Protein 6ZRW (pdb70)

Nearest PDB structures (foldseek):
  6zrw-assembly1_A  TM=1.007E+00  e=7.694E-25  Coprinopsis cinerea
  3mh8-assembly2_B  TM=2.589E-01  e=1.439E+00  Mycobacterium tuberculosis H37Rv
  3hwu-assembly1_A  TM=1.894E-01  e=1.290E+00  Cupriavidus pinatubonensis JMP134
  1r0u-assembly1_A  TM=1.567E-01  e=7.477E-01  Bacillus subtilis
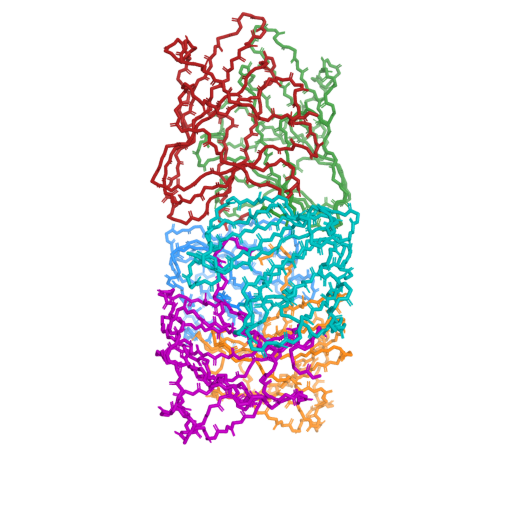  6zrw-assembly1_A  TM=1.007E+00  e=2.697E-24  Coprinopsis cinerea

Solvent-accessible surface area: 28634 Å² total; per-residue (Å²): 42,2,1,60,37,52,28,13,2,0,0,2,0,47,8,76,15,102,0,9,1,0,0,37,30,22,88,126,141,33,144,21,10,22,0,12,2,38,13,158,68,122,25,40,2,83,0,2,1,1,2,0,16,41,7,55,66,0,0,0,1,1,94,24,192,20,86,4,2,36,1,46,0,70,18,0,55,12,33,92,3,13,113,50,39,63,49,0,6,0,0,55,89,48,33,80,80,20,70,101,43,85,0,61,102,30,37,110,45,17,35,86,109,68,114,20,1,0,2,6,17,26,27,102,15,34,42,1,1,60,46,51,28,13,2,0,0,1,0,47,8,80,15,107,0,9,1,0,0,40,27,22,89,133,153,31,154,20,11,23,0,15,2,45,13,160,67,125,25,41,2,79,0,3,2,1,4,0,17,36,8,36,65,0,0,0,3,1,91,24,114,20,80,4,2,36,1,45,1,71,17,0,54,10,30,92,6,8,111,48,40,67,49,0,6,0,1,58,88,46,34,81,80,17,72,99,40,90,0,66,102,33,35,111,43,14,40,88,110,68,113,20,1,0,2,6,17,23,23,99,16,35,42,2,1,61,37,51,29,13,2,0,0,2,0,46,8,78,17,89,0,8,0,0,0,40,27,21,92,132,142,20,147,21,6,25,0,17,2,51,13,159,68,124,25,39,2,84,0,2,2,1,3,0,17,34,9,43,63,0,0,1,6,1,77,26,188,17,85,3,2,38,1,46,1,68,17,0,53,12,30,93,4,13,115,49,39,63,50,1,6,0,0,56,88,46,34,75,83,24,69,102,42,85,0,66,100,28,36,108,46,15,39,87,110,59,91,29,1,0,2,6,18,22,25,100,16,35,52,2,1,70,38,51,30,12,2,0,0,0,0,45,8,70,15,98,0,10,1,0,0,43,26,28,95,111,157,28,56,26,10,22,0,15,2,49,15,160,70,119,30,42,3,74,0,2,2,1,4,0,16,34,8,32,66,0,0,0,4,1,81,31,197,20,77,3,2,35,1,47,0,68,16,0,52,8,30,92,5,14,103,52,36,60,49,0,6,0,0,56,98,50,33,82,80,16,71,103,40,88,0,67,108,29,32,118,70,14,57,84,110,69,111,22,1,0,1,6,17,18,23,100,15,34,43,1,1,55,43,51,28,12,2,1,0,0,0,48,9,70,18,93,0,9,1,0,0,44,27,24,92,91,152,31,148,23,10,25,0,16,2,41,11,140,70,121,27,38,2,72,0,2,1,1,3,0,18,36,8,38,64,0,0,0,3,1,76,25,194,22,86,4,2,35,1,46,1,70,19,0,49,8,31,93,4,12,117,46,40,63,46,0,5,0,0,57,88,46,36,80,78,17,69,103,38,88,2,65,107,30,35,110,49,17,36,88,104,67,118,21,1,0,2,6,18,21,24,100,15,32,42,3,1,60,47,52,28,13,2,0,0,2,0,46,9,69,14,91,1,7,0,0,0,37,28,22,92,130,142,21,148,19,6,25,0,15,2,37,11,139,68,125,24,39,3,82,0,2,2,2,4,0,16,35,8,42,64,0,0,0,3,1,76,27,195,18,85,4,2,35,0,47,1,73,20,0,49,11,31,92,4,14,116,47,37,59,48,0,6,0,0,56,91,47,34,80,79,21,69,105,46,85,1,70,101,28,40,112,39,17,52,87,116,66,110,25,1,0,2,6,19,25,25,102,17,40

B-factor: mean 20.68, std 13.52, range [9.32, 287.12]

Secondary structure (DSSP, 8-state):
-TTSTT--EEEEEESSEEEEEEEE--GGGPPPEEEEEEE--SSEEEEEE---TT--EEEEEEEESS-EEEEETT-S-BEEPPSSGGGEEEEETT-SS-EEE--TTTGGGSEE-TT-SSEEEPPTT-/-TTSTT--EEEEEESSEEEEEEEEEEGGGPPPEEEEEEE--SSEEEEEE---TTEEEEEEEEESSS-EEEEETT-S-BEEPPSSGGGEEEEETT-SS-EEE--TTTGGGSEE-TT-SSEEEPPTT-/-TTSTT--EEEEEESSEEEEEEEEEEGGGPPPEEEEEEE--SSEEEEEE---TTEEEEEEEEESSS-EEEEETT-S-BEEPPSSGGGEEEEETT-SS-EEE--TTTGGGSEE-TTSSSEEEPPTT-/-TTSTTS-EEEEEESSEEEEEEEEEESTTPPPEEEEEEE--SSEEEEEE---TTEEEEEEEEEESS-EEEEETT-S-BEEPP-SGGGEEEEETT-SS-EEE--TTTGGGSEE-TT-SSEEEPPTT-/-TTSTT--EEEEEESSEEEEEEEEEESTTPPPEEEEEEE--SSEEEEEE---TTEEEEEEEEEESS-EEEEETT-S-BEEPPSSGGGEEEEETT-SS-EEE--TTTSTTSEE-TT-SSEEEPPTT-/-TTSTT--EEEEEESSEEEEEEEEEEGGGPPPEEEEEEE--SSEEEEEE---TTEEEEEEEEESSS-EEEEETT-S-BEEPPSSGGGEEEEETT-SS-EEE--TTTGGGPEE-TT-SSEEEPPTT-

Radius of gyration: 28.6 Å; Cα contacts (8 Å, |Δi|>4): 2225; chains: 6; bounding box: 48×79×84 Å

Foldseek 3Di:
DAQPVQFFKKKKKAAWWWKKKWFAQAAPPDAIAIAIEIDHDRGMWMKTFHHDPRTFKMWIAIADPIWMWMDTHPDDDTHGAHHDLCFTFMDGHPDSDTGTHNCVVRVVRHHYDYPHDGMDIDDPPD/DAQPPQFWKKKKKAAWWWKKKWFAQFPPPDFIAIAIEIDHDHGMWMKTFHHDPRTFKMWIAIADPIWMWMDTGPDDDTHGAHHDLCQIFMDGHPDSDTGTHRCVVRPVRHHYDYNDDGMDIDDPPD/DAQPVQFFKKKKKAAWWWKKKWFAQFPPCDAIAIAIETDHDRGMWMKTFHHDPRTFKMWMAIADPIWMWMDTGPDDDTHGAHHDLCFTFMDGPPDSDTGTHNCVVRVVRHDYDYPHDGMDIDDPPD/DEQPVQFFKKKKKAAWWWKKKWFAQADPPDFIEIAIETDHDHGIWMKTFHHDPRTFKMWIAIDDPIWMWMDTGPDDDTHGAHHDLCQTQMDGHPDSDTGGHRPVVRPPRHHYDYVHDGMDIDDPPD/DAQPVQFFKKKKKAAWWWKKKWFAQFPPPDAIAIAIEIDHDHGMWMKTFHHDPRTFKMWIAIADPTWMWMDTGPDDDTHGAHHDQQQIQMDGHPDSDTGGHRCVVRPVRHHYDYVHDGMGIDDPPD/DAQPPQFFKKKKKAAWWWKKKWFAQAPPPDFIAIAIEIDHDRGMWMKTFHHDPRTFKMWIAIADPIWMWMDTGPDPDTHGAHHDLQFIFMDGPPDSDTGTHNCVVRVVRHDYDYPDDGMGIDDPPD

Structure (mmCIF, N/CA/C/O backbone):
data_6ZRW
#
_entry.id   6ZRW
#
_cell.length_a   44.497
_cell.length_b   73.626
_cell.length_c   111.956
_cell.angle_alpha   90.000
_cell.angle_beta   101.030
_cell.angle_gamma   90.000
#
_symmetry.space_group_name_H-M   'P 1 21 1'
#
loop_
_entity.id
_entity.type
_entity.pdbx_description
1 polymer 'Mucin-binding lectin 1'
2 non-polymer GLYCEROL
3 non-polymer TRICHLOROPLATINATE
4 non-polymer 'POTASSIUM ION'
5 non-polymer 'ACETATE ION'
6 non-polymer TETRACHLOROPLATINATE(II)
7 water water
#
loop_
_atom_site.group_PDB
_atom_site.id
_atom_site.type_symbol
_atom_site.label_atom_id
_atom_site.label_alt_id
_atom_site.label_comp_id
_atom_site.label_asym_id
_atom_site.label_entity_id
_atom_site.label_seq_id
_atom_site.pdbx_PDB_ins_code
_atom_site.Cartn_x
_atom_site.Cartn_y
_atom_site.Cartn_z
_atom_site.occupancy
_atom_site.B_iso_or_equiv
_atom_site.auth_seq_id
_atom_site.auth_comp_id
_atom_site.auth_asym_id
_atom_site.auth_atom_id
_atom_site.pdbx_PDB_model_num
ATOM 1 N N . ALA A 1 1 ? 46.468 76.836 5.583 1.00 22.36 2 ALA A N 1
ATOM 2 C CA . ALA A 1 1 ? 45.487 76.422 4.588 1.00 20.77 2 ALA A CA 1
ATOM 3 C C . ALA A 1 1 ? 44.159 76.076 5.266 1.00 20.15 2 ALA A C 1
ATOM 4 O O . ALA A 1 1 ? 44.128 75.332 6.251 1.00 21.70 2 ALA A O 1
ATOM 6 N N . ILE A 1 2 ? 43.061 76.609 4.719 1.00 19.48 3 ILE A N 1
ATOM 7 C CA . ILE A 1 2 ? 41.742 76.321 5.271 1.00 19.21 3 ILE A CA 1
ATOM 8 C C . ILE A 1 2 ? 41.459 74.831 5.163 1.00 18.55 3 ILE A C 1
ATOM 9 O O . ILE A 1 2 ? 41.872 74.164 4.203 1.00 19.27 3 ILE A O 1
ATOM 14 N N . PHE A 1 3 ? 40.751 74.313 6.172 1.00 18.00 4 PHE A N 1
ATOM 15 C CA . PHE A 1 3 ? 40.342 72.923 6.342 1.00 18.58 4 PHE A CA 1
ATOM 16 C C . PHE A 1 3 ? 41.384 72.085 7.083 1.00 19.21 4 PHE A C 1
ATOM 17 O O . PHE A 1 3 ? 41.076 70.987 7.554 1.00 21.00 4 PHE A O 1
ATOM 25 N N . HIS A 1 4 ? 42.611 72.581 7.197 1.00 19.39 5 HIS A N 1
ATOM 26 C CA . HIS A 1 4 ? 43.608 71.922 8.022 1.00 19.69 5 HIS A CA 1
ATOM 27 C C . HIS A 1 4 ? 43.330 72.216 9.496 1.00 19.17 5 HIS A C 1
ATOM 28 O O . HIS A 1 4 ? 42.670 73.200 9.846 1.00 20.01 5 HIS A O 1
ATOM 35 N N . THR A 1 5 ? 43.837 71.351 10.372 1.00 19.09 6 THR A N 1
ATOM 36 C CA . THR A 1 5 ? 43.723 71.625 11.800 1.00 19.11 6 THR A CA 1
ATOM 37 C C . THR A 1 5 ? 44.292 73.008 12.089 1.00 20.54 6 THR A C 1
ATOM 38 O O . THR A 1 5 ? 45.370 73.367 11.603 1.00 21.06 6 THR A O 1
ATOM 42 N N . GLY A 1 6 ? 43.533 73.793 12.856 1.00 19.24 7 GLY A N 1
ATOM 43 C CA . GLY A 1 6 ? 43.856 75.165 13.169 1.00 19.96 7 GLY A CA 1
ATOM 44 C C . GLY A 1 6 ? 43.184 76.181 12.271 1.00 20.09 7 GLY A C 1
ATOM 45 O O . GLY A 1 6 ? 43.110 77.362 12.634 1.00 20.70 7 GLY A O 1
ATOM 46 N N . SER A 1 7 ? 42.689 75.748 11.116 1.00 19.47 8 SER A N 1
ATOM 47 C CA . SER A 1 7 ? 42.058 76.607 10.122 1.00 18.96 8 SER A CA 1
ATOM 48 C C . SER A 1 7 ? 40.752 75.993 9.644 1.00 17.82 8 SER A C 1
ATOM 49 O O . SER A 1 7 ? 40.449 75.974 8.448 1.00 18.25 8 SER A O 1
ATOM 52 N N . GLU A 1 8 ? 39.961 75.491 10.590 1.00 17.88 9 GLU A N 1
ATOM 53 C CA . GLU A 1 8 ? 38.666 74.899 10.292 1.00 17.18 9 GLU A CA 1
ATOM 54 C C . GLU A 1 8 ? 37.666 75.977 9.879 1.00 17.55 9 GLU A C 1
ATOM 55 O O . GLU A 1 8 ? 37.783 77.146 10.255 1.00 18.02 9 GLU A O 1
ATOM 61 N N . LEU A 1 9 ? 36.684 75.581 9.076 1.00 16.55 10 LEU A N 1
ATOM 62 C CA . LEU A 1 9 ? 35.723 76.520 8.513 1.00 16.02 10 LEU A CA 1
ATOM 63 C C . LEU A 1 9 ? 34.419 76.492 9.303 1.00 15.45 10 LEU A C 1
ATOM 64 O O . LEU A 1 9 ? 33.721 75.470 9.330 1.00 16.07 10 LEU A O 1
ATOM 69 N N . PHE A 1 10 ? 34.082 77.624 9.921 1.00 15.12 11 PHE A N 1
ATOM 70 C CA . PHE A 1 10 ? 32.849 77.777 10.681 1.00 15.50 11 PHE A CA 1
ATOM 71 C C . PHE A 1 10 ? 32.000 78.893 10.093 1.00 15.64 11 PHE A C 1
ATOM 72 O O . PHE A 1 10 ? 32.515 79.865 9.536 1.00 15.55 11 PHE A O 1
ATOM 80 N N . ILE A 1 11 ? 30.686 78.729 10.207 1.00 14.71 12 ILE A N 1
ATOM 81 C CA . ILE A 1 11 ? 29.726 79.715 9.737 1.00 15.04 12 ILE A CA 1
ATOM 82 C C . ILE A 1 11 ? 28.843 80.092 10.914 1.00 13.49 12 ILE A C 1
ATOM 83 O O . ILE A 1 11 ? 28.528 79.257 11.767 1.00 14.20 12 ILE A O 1
ATOM 88 N N . ILE A 1 12 ? 28.402 81.343 10.925 1.00 14.72 13 ILE A N 1
ATOM 89 C CA . ILE A 1 12 ? 27.399 81.821 11.865 1.00 14.77 13 ILE A CA 1
ATOM 90 C C . ILE A 1 12 ? 26.320 82.523 11.054 1.00 14.48 13 ILE A C 1
ATOM 91 O O . ILE A 1 12 ? 26.632 83.349 10.190 1.00 15.32 13 ILE A O 1
ATOM 96 N N . THR A 1 13 ? 25.060 82.201 11.327 1.00 14.29 14 THR A N 1
ATOM 97 C CA . THR A 1 13 ? 23.943 82.780 10.598 1.00 14.40 14 THR A CA 1
ATOM 98 C C . THR A 1 13 ? 22.911 83.274 11.597 1.00 14.50 14 THR A C 1
ATOM 99 O O . THR A 1 13 ? 22.901 82.866 12.761 1.00 15.53 14 THR A O 1
ATOM 103 N N . ARG A 1 14 ? 22.030 84.147 11.130 1.00 15.82 15 ARG A N 1
ATOM 104 C CA . ARG A 1 14 ? 20.894 84.575 11.929 1.00 15.43 15 ARG A CA 1
ATOM 105 C C . ARG A 1 14 ? 19.604 84.302 11.170 1.00 15.92 15 ARG A C 1
ATOM 106 O O . ARG A 1 14 ? 19.470 84.682 10.000 1.00 16.53 15 ARG A O 1
ATOM 114 N N . GLY A 1 15 ? 18.653 83.668 11.853 1.00 15.89 16 GLY A N 1
ATOM 115 C CA . GLY A 1 15 ? 17.351 83.391 11.301 1.00 15.80 16 GLY A CA 1
ATOM 116 C C . GLY A 1 15 ? 17.319 82.156 10.426 1.00 15.94 16 GLY A C 1
ATOM 117 O O . GLY A 1 15 ? 18.346 81.520 10.163 1.00 15.94 16 GLY A O 1
ATOM 118 N N . PRO A 1 16 ? 16.132 81.807 9.938 1.00 16.22 17 PRO A N 1
ATOM 119 C CA . PRO A 1 16 ? 15.992 80.601 9.117 1.00 16.43 17 PRO A CA 1
ATOM 120 C C . PRO A 1 16 ? 16.564 80.814 7.724 1.00 16.12 17 PRO A C 1
ATOM 121 O O . PRO A 1 16 ? 16.675 81.932 7.223 1.00 16.95 17 PRO A O 1
ATOM 125 N N . GLY A 1 17 ? 16.950 79.712 7.105 1.00 15.27 18 GLY A N 1
ATOM 126 C CA . GLY A 1 17 ? 17.502 79.786 5.771 1.00 16.86 18 GLY A CA 1
ATOM 127 C C . GLY A 1 17 ? 18.204 78.493 5.424 1.00 17.27 18 GLY A C 1
ATOM 128 O O . GLY A 1 17 ? 18.122 77.504 6.150 1.00 19.54 18 GLY A O 1
ATOM 129 N N . LYS A 1 18 ? 18.901 78.534 4.292 1.00 16.41 19 LYS A N 1
ATOM 130 C CA . LYS A 1 18 ? 19.611 77.381 3.764 1.00 17.11 19 LYS A CA 1
ATOM 131 C C . LYS A 1 18 ? 21.054 77.766 3.491 1.00 15.70 19 LYS A C 1
ATOM 132 O O . LYS A 1 18 ? 21.323 78.767 2.820 1.00 16.30 19 LYS A O 1
ATOM 138 N N . LEU A 1 19 ? 21.973 76.973 4.015 1.00 14.62 20 LEU A N 1
ATOM 139 C CA . LEU A 1 19 ? 23.378 77.058 3.662 1.00 13.97 20 LEU A CA 1
ATOM 140 C C . LEU A 1 19 ? 23.641 75.982 2.617 1.00 13.77 20 LEU A C 1
ATOM 141 O O . LEU A 1 19 ? 23.410 74.796 2.871 1.00 15.21 20 LEU A O 1
ATOM 146 N N . THR A 1 20 ? 24.097 76.382 1.440 1.00 14.40 21 THR A N 1
ATOM 147 C CA . THR A 1 20 ? 24.300 75.432 0.357 1.00 14.73 21 THR A CA 1
ATOM 148 C C . THR A 1 20 ? 25.783 75.318 0.045 1.00 14.47 21 THR A C 1
ATOM 149 O O . THR A 1 20 ? 26.465 76.332 -0.140 1.00 14.99 21 THR A O 1
ATOM 153 N N . LEU A 1 21 ? 26.266 74.081 -0.023 1.00 13.60 22 LEU A N 1
ATOM 154 C CA . LEU A 1 21 ? 27.657 73.780 -0.321 1.00 14.32 22 LEU A CA 1
ATOM 155 C C . LEU A 1 21 ? 27.753 73.104 -1.681 1.00 14.59 22 LEU A C 1
ATOM 156 O O . LEU A 1 21 ? 27.062 72.113 -1.946 1.00 14.26 22 LEU A O 1
ATOM 161 N N . LEU A 1 22 ? 28.609 73.651 -2.534 1.00 14.84 23 LEU A N 1
ATOM 162 C CA . LEU A 1 22 ? 28.936 73.083 -3.834 1.00 15.18 23 LEU A CA 1
ATOM 163 C C . LEU A 1 22 ? 30.352 72.532 -3.743 1.00 14.81 23 LEU A C 1
ATOM 164 O O . LEU A 1 22 ? 31.295 73.282 -3.473 1.00 14.99 23 LEU A O 1
ATOM 169 N N . THR A 1 23 ? 30.491 71.221 -3.929 1.00 15.55 24 THR A N 1
ATOM 170 C CA . THR A 1 23 ? 31.769 70.518 -3.866 1.00 15.65 24 THR A CA 1
ATOM 171 C C . THR A 1 23 ? 32.162 70.172 -5.295 1.00 15.03 24 THR A C 1
ATOM 172 O O . THR A 1 23 ? 31.413 69.481 -5.991 1.00 15.36 24 THR A O 1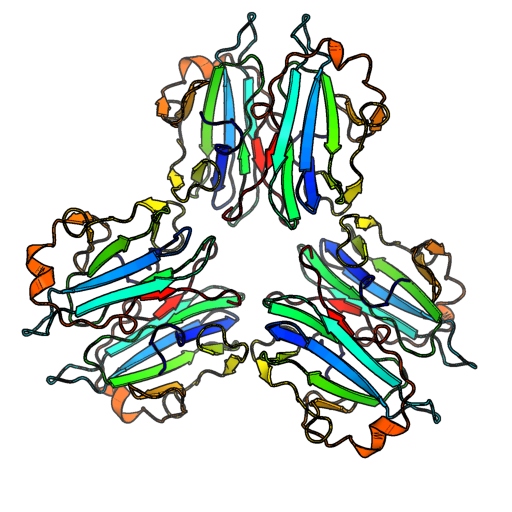
ATOM 176 N N . TRP A 1 24 ? 33.302 70.681 -5.752 1.00 15.98 25 TRP A N 1
ATOM 177 C CA . TRP A 1 24 ? 33.662 70.530 -7.162 1.00 17.13 25 TRP A CA 1
ATOM 178 C C . TRP A 1 24 ? 35.178 70.423 -7.297 1.00 16.93 25 TRP A C 1
ATOM 179 O O . TRP A 1 24 ? 35.900 70.238 -6.314 1.00 15.93 25 TRP A O 1
ATOM 190 N N . GLY A 1 25 ? 35.659 70.482 -8.532 1.00 17.46 26 GLY A N 1
ATOM 191 C CA . GLY A 1 25 ? 37.056 70.155 -8.776 1.00 18.04 26 GLY A CA 1
ATOM 192 C C . GLY A 1 25 ? 37.410 68.732 -8.402 1.00 18.00 26 GLY A C 1
ATOM 193 O O . GLY A 1 25 ? 38.497 68.478 -7.864 1.00 17.95 26 GLY A O 1
ATOM 194 N N . GLY A 1 26 ? 36.512 67.792 -8.677 1.00 17.82 27 GLY A N 1
ATOM 195 C CA . GLY A 1 26 ? 36.769 66.408 -8.336 1.00 18.19 27 GLY A CA 1
ATOM 196 C C . GLY A 1 26 ? 37.925 65.821 -9.127 1.00 19.57 27 GLY A C 1
ATOM 197 O O . GLY A 1 26 ? 38.140 66.136 -10.301 1.00 20.68 27 GLY A O 1
ATOM 198 N N . LEU A 1 27 ? 38.680 64.958 -8.451 1.00 19.89 28 LEU A N 1
ATOM 199 C CA . LEU A 1 27 ? 39.725 64.178 -9.091 1.00 21.95 28 LEU A CA 1
ATOM 200 C C . LEU A 1 27 ? 39.136 63.298 -10.185 1.00 23.01 28 LEU A C 1
ATOM 201 O O . LEU A 1 27 ? 38.143 62.599 -9.973 1.00 22.71 28 LEU A O 1
ATOM 206 N N . ASN A 1 28 ? 39.744 63.355 -11.361 1.00 23.82 29 ASN A N 1
ATOM 207 C CA . ASN A 1 28 ? 39.495 62.400 -12.436 1.00 24.91 29 ASN A CA 1
ATOM 208 C C . ASN A 1 28 ? 38.012 62.113 -12.632 1.00 24.96 29 ASN A C 1
ATOM 209 O O . ASN A 1 28 ? 37.551 60.972 -12.590 1.00 26.51 29 ASN A O 1
ATOM 214 N N . ASN A 1 29 ? 37.259 63.183 -12.852 1.00 23.48 30 ASN A N 1
ATOM 215 C CA . ASN A 1 29 ? 35.868 63.118 -13.271 1.00 23.84 30 ASN A CA 1
ATOM 216 C C . ASN A 1 29 ? 34.880 62.723 -12.188 1.00 22.66 30 ASN A C 1
ATOM 217 O O . ASN A 1 29 ? 33.717 62.497 -12.509 1.00 23.17 30 ASN A O 1
ATOM 222 N N . LEU A 1 30 ? 35.281 62.664 -10.924 1.00 20.57 31 LEU A N 1
ATOM 223 C CA . LEU A 1 30 ? 34.295 62.552 -9.859 1.00 20.13 31 LEU A CA 1
ATOM 224 C C . LEU A 1 30 ? 33.275 63.671 -10.022 1.00 20.65 31 LEU A C 1
ATOM 225 O O . LEU A 1 30 ? 33.636 64.824 -10.271 1.00 21.43 31 LEU A O 1
ATOM 230 N N . ARG A 1 31 ? 32.000 63.333 -9.871 1.00 21.78 32 ARG A N 1
ATOM 231 C CA . ARG A 1 31 ? 30.948 64.314 -10.082 1.00 22.56 32 ARG A CA 1
ATOM 232 C C . ARG A 1 31 ? 30.923 65.357 -8.972 1.00 19.74 32 ARG A C 1
ATOM 233 O O . ARG A 1 31 ? 31.079 65.045 -7.788 1.00 18.78 32 ARG A O 1
ATOM 241 N N . SER A 1 32 ? 30.673 66.600 -9.361 1.00 18.26 33 SER A N 1
ATOM 242 C CA . SER A 1 32 ? 30.418 67.639 -8.384 1.00 17.15 33 SER A CA 1
ATOM 243 C C . SER A 1 32 ? 29.106 67.367 -7.648 1.00 17.07 33 SER A C 1
ATOM 244 O O . SER A 1 32 ? 28.210 66.677 -8.144 1.00 16.83 33 SER A O 1
ATOM 247 N N . VAL A 1 33 ? 28.991 67.962 -6.462 1.00 15.57 34 VAL A N 1
ATOM 248 C CA . VAL A 1 33 ? 27.847 67.779 -5.579 1.00 16.27 34 VAL A CA 1
ATOM 249 C C . VAL A 1 33 ? 27.358 69.145 -5.126 1.00 14.95 34 VAL A C 1
ATOM 250 O O . VAL A 1 33 ? 28.162 70.038 -4.854 1.00 16.03 34 VAL A O 1
ATOM 254 N N . ILE A 1 34 ? 26.045 69.304 -5.015 1.00 14.66 35 ILE A N 1
ATOM 255 C CA . ILE A 1 34 ? 25.464 70.511 -4.437 1.00 15.81 35 ILE A CA 1
ATOM 256 C C . ILE A 1 34 ? 24.392 70.084 -3.446 1.00 15.68 35 ILE A C 1
ATOM 257 O O . ILE A 1 34 ? 23.558 69.229 -3.759 1.00 16.27 35 ILE A O 1
ATOM 262 N N . GLY A 1 35 ? 24.418 70.668 -2.256 1.00 14.55 36 GLY A N 1
ATOM 263 C CA . GLY A 1 35 ? 23.412 70.332 -1.270 1.00 14.55 36 GLY A CA 1
ATOM 264 C C . GLY A 1 35 ? 23.092 71.486 -0.352 1.00 14.16 36 GLY A C 1
ATOM 265 O O . GLY A 1 35 ? 23.999 72.111 0.198 1.00 15.26 36 GLY A O 1
ATOM 266 N N . ALA A 1 36 ? 21.803 71.764 -0.183 1.00 13.75 37 ALA A N 1
ATOM 267 C CA . ALA A 1 36 ? 21.324 72.784 0.732 1.00 13.87 37 ALA A CA 1
ATOM 268 C C . ALA A 1 36 ? 21.042 72.155 2.088 1.00 15.11 37 ALA A C 1
ATOM 269 O O . ALA A 1 36 ? 20.441 71.075 2.176 1.00 14.98 37 ALA A O 1
ATOM 271 N N . ILE A 1 37 ? 21.494 72.829 3.136 1.00 15.43 38 ILE A N 1
ATOM 272 C CA . ILE A 1 37 ? 21.255 72.417 4.512 1.00 14.72 38 ILE A CA 1
ATOM 273 C C . ILE A 1 37 ? 20.359 73.479 5.147 1.00 14.48 38 ILE A C 1
ATOM 274 O O . ILE A 1 37 ? 20.793 74.627 5.327 1.00 14.17 38 ILE A O 1
ATOM 279 N N . PRO A 1 38 ? 19.110 73.160 5.474 1.00 15.58 39 PRO A N 1
ATOM 280 C CA . PRO A 1 38 ? 18.219 74.160 6.065 1.00 16.79 39 PRO A CA 1
ATOM 281 C C . PRO A 1 38 ? 18.382 74.262 7.571 1.00 17.51 39 PRO A C 1
ATOM 282 O O . PRO A 1 38 ? 18.711 73.295 8.260 1.00 18.29 39 PRO A O 1
ATOM 286 N N . THR A 1 39 ? 18.130 75.464 8.081 1.00 17.32 40 THR A N 1
ATOM 287 C CA . THR A 1 39 ? 17.862 75.641 9.498 1.00 18.35 40 THR A CA 1
ATOM 288 C C . THR A 1 39 ? 16.554 76.398 9.668 1.00 19.05 40 THR A C 1
ATOM 289 O O . THR A 1 39 ? 16.237 77.304 8.889 1.00 18.58 40 THR A O 1
ATOM 293 N N . GLU A 1 40 ? 15.795 76.013 10.686 1.00 19.72 41 GLU A N 1
ATOM 294 C CA . GLU A 1 40 ? 14.597 76.735 11.078 1.00 22.36 41 GLU A CA 1
ATOM 295 C C . GLU A 1 40 ? 14.813 77.589 12.325 1.00 21.15 41 GLU A C 1
ATOM 296 O O . GLU A 1 40 ? 13.854 78.176 12.836 1.00 22.39 41 GLU A O 1
ATOM 302 N N . ASN A 1 41 ? 16.045 77.689 12.818 1.00 20.71 42 ASN A N 1
ATOM 303 C CA . ASN A 1 41 ? 16.284 78.492 14.010 1.00 21.26 42 ASN A CA 1
ATOM 304 C C . ASN A 1 41 ? 15.952 79.955 13.733 1.00 21.36 42 ASN A C 1
ATOM 305 O O . ASN A 1 41 ? 16.262 80.490 12.665 1.00 21.79 42 ASN A O 1
ATOM 310 N N . THR A 1 42 ? 15.291 80.600 14.693 1.00 21.11 43 THR A N 1
ATOM 311 C CA . THR A 1 42 ? 14.968 82.013 14.548 1.00 21.56 43 THR A CA 1
ATOM 312 C C . THR A 1 42 ? 16.126 82.907 14.955 1.00 20.55 43 THR A C 1
ATOM 313 O O . THR A 1 42 ? 16.191 84.059 14.514 1.00 21.51 43 THR A O 1
ATOM 317 N N . GLY A 1 43 ? 17.037 82.399 15.777 1.00 18.99 44 GLY A N 1
ATOM 318 C CA . GLY A 1 43 ? 18.178 83.168 16.216 1.00 18.77 44 GLY A CA 1
ATOM 319 C C . GLY A 1 43 ? 19.458 82.735 15.537 1.00 17.35 44 GLY A C 1
ATOM 320 O O . GLY A 1 43 ? 19.477 82.473 14.330 1.00 17.61 44 GLY A O 1
ATOM 321 N N . VAL A 1 44 ? 20.532 82.656 16.312 1.00 17.35 45 VAL A N 1
ATOM 322 C CA . VAL A 1 44 ? 21.853 82.356 15.778 1.00 17.18 45 VAL A CA 1
ATOM 323 C C . VAL A 1 44 ? 21.969 80.856 15.560 1.00 17.41 45 VAL A C 1
ATOM 324 O O . VAL A 1 44 ? 21.600 80.062 16.432 1.00 20.18 45 VAL A O 1
ATOM 328 N N . THR A 1 45 ? 22.475 80.465 14.394 1.00 15.52 46 THR A N 1
ATOM 329 C CA . THR A 1 45 ? 22.925 79.102 14.154 1.00 14.86 46 THR A CA 1
ATOM 330 C C . THR A 1 45 ? 24.427 79.115 13.909 1.00 14.99 46 THR A C 1
ATOM 331 O O . THR A 1 45 ? 24.943 79.975 13.189 1.00 14.61 46 THR A O 1
ATOM 335 N N . LYS A 1 46 ? 25.125 78.172 14.524 1.00 14.96 47 LYS A N 1
ATOM 336 C CA . LYS A 1 46 ? 26.544 77.965 14.288 1.00 15.10 47 LYS A CA 1
ATOM 337 C C . LYS A 1 46 ? 26.717 76.690 13.477 1.00 14.83 47 LYS A C 1
ATOM 338 O O . LYS A 1 46 ? 25.957 75.733 13.636 1.00 15.69 47 LYS A O 1
ATOM 344 N N . TRP A 1 47 ? 27.717 76.688 12.591 1.00 14.41 48 TRP A N 1
ATOM 345 C CA . TRP A 1 47 ? 27.879 75.599 11.645 1.00 14.47 48 TRP A CA 1
ATOM 346 C C . TRP A 1 47 ? 29.349 75.232 11.481 1.00 14.48 48 TRP A C 1
ATOM 347 O O . TRP A 1 47 ? 30.234 76.085 11.573 1.00 14.70 48 TRP A O 1
ATOM 358 N N . ALA A 1 48 ? 29.597 73.958 11.198 1.00 14.55 49 ALA A N 1
ATOM 359 C CA . ALA A 1 48 ? 30.904 73.486 10.762 1.00 14.77 49 ALA A CA 1
ATOM 360 C C . ALA A 1 48 ? 30.782 73.019 9.317 1.00 14.24 49 ALA A C 1
ATOM 361 O O . ALA A 1 48 ? 29.858 72.271 8.983 1.00 15.25 49 ALA A O 1
ATOM 363 N N . VAL A 1 49 ? 31.698 73.462 8.460 1.00 15.58 50 VAL A N 1
ATOM 364 C CA . VAL A 1 49 ? 31.682 73.098 7.046 1.00 15.77 50 VAL A CA 1
ATOM 365 C C . VAL A 1 49 ? 32.937 72.301 6.736 1.00 15.86 50 VAL A C 1
ATOM 366 O O . VAL A 1 49 ? 34.052 72.738 7.044 1.00 16.44 50 VAL A O 1
ATOM 370 N N . SER A 1 50 ? 32.754 71.134 6.136 1.00 15.40 51 SER A N 1
ATOM 371 C CA . SER A 1 50 ? 33.858 70.248 5.827 1.00 15.70 51 SER A CA 1
ATOM 372 C C . SER A 1 50 ? 34.073 70.163 4.325 1.00 15.25 51 SER A C 1
ATOM 373 O O . SER A 1 50 ? 33.147 70.346 3.529 1.00 16.12 51 SER A O 1
ATOM 376 N N . PHE A 1 51 ? 35.317 69.881 3.951 1.00 16.19 52 PHE A N 1
ATOM 377 C CA . PHE A 1 51 ? 35.627 69.412 2.610 1.00 16.62 52 PHE A CA 1
ATOM 378 C C . PHE A 1 51 ? 35.316 67.918 2.492 1.00 15.83 52 PHE A C 1
ATOM 379 O O . PHE A 1 51 ? 34.950 67.247 3.463 1.00 15.76 52 PHE A O 1
ATOM 387 N N . SER A 1 52 ? 35.451 67.389 1.278 1.00 15.52 53 SER A N 1
ATOM 388 C CA . SER A 1 52 ? 35.484 65.959 1.033 1.00 14.92 53 SER A CA 1
ATOM 389 C C . SER A 1 52 ? 36.812 65.645 0.366 1.00 16.05 53 SER A C 1
ATOM 390 O O . SER A 1 52 ? 37.226 66.358 -0.552 1.00 16.30 53 SER A O 1
ATOM 393 N N . HIS A 1 53 ? 37.461 64.568 0.797 1.00 15.65 54 HIS A N 1
ATOM 394 C CA . HIS A 1 53 ? 38.646 64.105 0.093 1.00 17.37 54 HIS A CA 1
ATOM 395 C C . HIS A 1 53 ? 38.332 63.879 -1.379 1.00 17.00 54 HIS A C 1
ATOM 396 O O . HIS A 1 53 ? 37.219 63.489 -1.747 1.00 16.86 54 HIS A O 1
ATOM 403 N N . ASN A 1 54 ? 39.325 64.182 -2.218 1.00 17.32 55 ASN A N 1
ATOM 404 C CA . ASN A 1 54 ? 39.332 64.031 -3.673 1.00 18.26 55 ASN A CA 1
ATOM 405 C C . ASN A 1 54 ? 38.607 65.155 -4.397 1.00 17.88 55 ASN A C 1
ATOM 406 O O . ASN A 1 54 ? 38.395 65.053 -5.617 1.00 19.14 55 ASN A O 1
ATOM 411 N N . TYR A 1 55 ? 38.232 66.224 -3.701 1.00 17.62 56 TYR A N 1
ATOM 412 C CA . TYR A 1 55 ? 37.717 67.429 -4.330 1.00 17.59 56 TYR A CA 1
ATOM 413 C C . TYR A 1 55 ? 38.599 68.602 -3.929 1.00 18.01 56 TYR A C 1
ATOM 414 O O . TYR A 1 55 ? 39.193 68.613 -2.844 1.00 18.12 56 TYR A O 1
ATOM 423 N N . THR A 1 56 ? 38.697 69.581 -4.827 1.00 18.59 57 THR A N 1
ATOM 424 C CA . THR A 1 56 ? 39.639 70.674 -4.662 1.00 19.48 57 THR A CA 1
ATOM 425 C C . THR A 1 56 ? 38.994 72.049 -4.683 1.00 19.21 57 THR A C 1
ATOM 426 O O . THR A 1 56 ? 39.712 73.047 -4.572 1.00 19.60 57 THR A O 1
ATOM 430 N N . ARG A 1 57 ? 37.677 72.139 -4.827 1.00 18.71 58 ARG A N 1
ATOM 431 C CA . ARG A 1 57 ? 36.988 73.421 -4.851 1.00 18.48 58 ARG A CA 1
ATOM 432 C C . ARG A 1 57 ? 35.747 73.301 -3.983 1.00 16.59 58 ARG A C 1
ATOM 433 O O . ARG A 1 57 ? 35.019 72.311 -4.086 1.00 16.81 58 ARG A O 1
ATOM 441 N N . PHE A 1 58 ? 35.505 74.304 -3.139 1.00 16.22 59 PHE A N 1
ATOM 442 C CA . PHE A 1 58 ? 34.372 74.306 -2.213 1.00 15.85 59 PHE A CA 1
ATOM 443 C C . PHE A 1 58 ? 33.767 75.693 -2.224 1.00 16.89 59 PHE A C 1
ATOM 444 O O . PHE A 1 58 ? 34.446 76.664 -1.887 1.00 18.67 59 PHE A O 1
ATOM 452 N N . SER A 1 59 ? 32.518 75.795 -2.653 1.00 15.50 60 SER A N 1
ATOM 453 C CA . SER A 1 59 ? 31.836 77.075 -2.762 1.00 15.53 60 SER A CA 1
ATOM 454 C C . SER A 1 59 ? 30.545 77.009 -1.966 1.00 14.95 60 SER A C 1
ATOM 455 O O . SER A 1 59 ? 29.885 75.969 -1.924 1.00 16.02 60 SER A O 1
ATOM 458 N N . PHE A 1 60 ? 30.174 78.112 -1.332 1.00 14.17 61 PHE A N 1
ATOM 459 C CA . PHE A 1 60 ? 28.990 78.074 -0.491 1.00 14.72 61 PHE A CA 1
ATOM 460 C C . PHE A 1 60 ? 28.307 79.429 -0.488 1.00 15.30 61 PHE A C 1
ATOM 461 O O . PHE A 1 60 ? 28.936 80.469 -0.697 1.00 15.54 61 PHE A O 1
ATOM 469 N N . ILE A 1 61 ? 26.991 79.390 -0.290 1.00 15.24 62 ILE A N 1
ATOM 470 C CA . ILE A 1 61 ? 26.184 80.590 -0.166 1.00 15.45 62 ILE A CA 1
ATOM 471 C C . ILE A 1 61 ? 25.168 80.374 0.944 1.00 14.23 62 ILE A C 1
ATOM 472 O O . ILE A 1 61 ? 24.860 79.242 1.329 1.00 14.58 62 ILE A O 1
ATOM 477 N N . TRP A 1 62 ? 24.650 81.489 1.449 1.00 15.32 63 TRP A N 1
ATOM 478 C CA . TRP A 1 62 ? 23.553 81.516 2.399 1.00 14.87 63 TRP A CA 1
ATOM 479 C C . TRP A 1 62 ? 22.350 82.152 1.729 1.00 16.48 63 TRP A C 1
ATOM 480 O O . TRP A 1 62 ? 22.465 83.214 1.108 1.00 18.42 63 TRP A O 1
ATOM 491 N N . GLU A 1 63 ? 21.203 81.505 1.852 1.00 17.32 64 GLU A N 1
ATOM 492 C CA . GLU A 1 63 ? 19.943 82.021 1.329 1.00 20.48 64 GLU A CA 1
ATOM 493 C C . GLU A 1 63 ? 19.017 82.158 2.527 1.00 21.84 64 GLU A C 1
ATOM 494 O O . GLU A 1 63 ? 18.528 81.168 3.074 1.00 23.39 64 GLU A O 1
ATOM 500 N N . GLY A 1 64 ? 18.821 83.385 2.959 1.00 23.19 65 GLY A N 1
ATOM 501 C CA . GLY A 1 64 ? 17.950 83.653 4.074 1.00 23.73 65 GLY A CA 1
ATOM 502 C C . GLY A 1 64 ? 17.903 85.150 4.247 1.00 23.89 65 GLY A C 1
ATOM 503 O O . GLY A 1 64 ? 18.739 85.882 3.710 1.00 25.25 65 GLY A O 1
ATOM 504 N N . GLN A 1 65 ? 16.900 85.601 4.989 1.00 24.39 66 GLN A N 1
ATOM 505 C CA . GLN A 1 65 ? 16.766 87.043 5.163 1.00 24.56 66 GLN A CA 1
ATOM 506 C C . GLN A 1 65 ? 17.882 87.611 6.032 1.00 23.81 66 GLN A C 1
ATOM 507 O O . GLN A 1 65 ? 18.245 88.785 5.883 1.00 25.22 66 GLN A O 1
ATOM 513 N N . GLY A 1 66 ? 18.460 86.792 6.914 1.00 20.79 67 GLY A N 1
ATOM 514 C CA . GLY A 1 66 ? 19.404 87.271 7.899 1.00 19.49 67 GLY A CA 1
ATOM 515 C C . GLY A 1 66 ? 20.853 87.196 7.449 1.00 17.83 67 GLY A C 1
ATOM 516 O O . GLY A 1 66 ? 21.191 86.687 6.381 1.00 18.63 67 GLY A O 1
ATOM 517 N N . GLU A 1 67 ? 21.721 87.721 8.312 1.00 17.24 68 GLU A N 1
ATOM 518 C CA . GLU A 1 67 ? 23.147 87.779 8.041 1.00 17.48 68 GLU A CA 1
ATOM 519 C C . GLU A 1 67 ? 23.774 86.388 8.114 1.00 16.26 68 GLU A C 1
ATOM 520 O O . GLU A 1 67 ? 23.234 85.457 8.718 1.00 15.19 68 GLU A O 1
ATOM 526 N N . ALA A 1 68 ? 24.957 86.273 7.509 1.00 16.61 69 ALA A N 1
ATOM 527 C CA . ALA A 1 68 ? 25.749 85.051 7.535 1.00 16.91 69 ALA A CA 1
ATOM 528 C C . ALA A 1 68 ? 27.209 85.436 7.356 1.00 16.86 69 ALA A C 1
ATOM 529 O O . ALA A 1 68 ? 27.535 86.192 6.437 1.00 16.95 69 ALA A O 1
ATOM 531 N N . CYS A 1 69 ? 28.075 84.914 8.228 1.00 16.78 70 CYS A N 1
ATOM 532 C CA . CYS A 1 69 ? 29.503 85.177 8.171 1.00 16.71 70 CYS A CA 1
ATOM 533 C C . CYS A 1 69 ? 30.274 83.887 8.413 1.00 16.08 70 CYS A C 1
ATOM 534 O O . CYS A 1 69 ? 29.766 82.945 9.026 1.00 16.79 70 CYS A O 1
ATOM 537 N N . TYR A 1 70 ? 31.529 83.868 7.962 1.00 16.69 71 TYR A N 1
ATOM 538 C CA . TYR A 1 70 ? 32.438 82.758 8.214 1.00 16.36 71 TYR A CA 1
ATOM 539 C C . TYR A 1 70 ? 33.592 83.197 9.116 1.00 16.53 71 TYR A C 1
ATOM 540 O O . TYR A 1 70 ? 33.976 84.371 9.155 1.00 17.03 71 TYR A O 1
ATOM 549 N N . GLN A 1 71 ? 34.125 82.221 9.848 1.00 15.54 72 GLN A N 1
ATOM 550 C CA . GLN A 1 71 ? 35.253 82.367 10.756 1.00 15.80 72 GLN A CA 1
ATOM 551 C C . GLN A 1 71 ? 36.190 81.193 10.507 1.00 16.72 72 GLN A C 1
ATOM 552 O O . GLN A 1 71 ? 35.737 80.061 10.312 1.00 17.27 72 GLN A O 1
ATOM 558 N N . ILE A 1 72 ? 37.493 81.461 10.502 1.00 16.56 73 ILE A N 1
ATOM 559 C CA . ILE A 1 72 ? 38.508 80.438 10.270 1.00 17.35 73 ILE A CA 1
ATOM 560 C C . ILE A 1 72 ? 39.178 80.096 11.599 1.00 17.36 73 ILE A C 1
ATOM 561 O O . ILE A 1 72 ? 39.782 80.964 12.248 1.00 18.38 73 ILE A O 1
ATOM 566 N N . GLY A 1 73 ? 39.074 78.830 11.997 1.00 17.24 74 GLY A N 1
ATOM 567 C CA . GLY A 1 73 ? 39.682 78.395 13.244 1.00 16.41 74 GLY A CA 1
ATOM 568 C C . GLY A 1 73 ? 39.148 79.183 14.421 1.00 16.76 74 GLY A C 1
ATOM 569 O O . GLY A 1 73 ? 37.962 79.523 14.484 1.00 17.64 74 GLY A O 1
ATOM 570 N N . ASN A 1 74 ? 40.034 79.498 15.366 1.00 17.41 75 ASN A N 1
ATOM 571 C CA . ASN A 1 74 ? 39.680 80.364 16.486 1.00 18.92 75 ASN A CA 1
ATOM 572 C C . ASN A 1 74 ? 40.017 81.824 16.207 1.00 18.29 75 ASN A C 1
ATOM 573 O O . ASN A 1 74 ? 40.118 82.624 17.144 1.00 18.67 75 ASN A O 1
ATOM 578 N N . GLY A 1 75 ? 40.187 82.177 14.934 1.00 17.89 76 GLY A N 1
ATOM 579 C CA . GLY A 1 75 ? 40.337 83.572 14.576 1.00 18.19 76 GLY A CA 1
ATOM 580 C C . GLY A 1 75 ? 39.136 84.391 15.005 1.00 18.57 76 GLY A C 1
ATOM 581 O O . GLY A 1 75 ? 38.012 83.896 15.104 1.00 18.85 76 GLY A O 1
ATOM 582 N N . LEU A 1 76 ? 39.380 85.667 15.266 1.00 18.26 77 LEU A N 1
ATOM 583 C CA . LEU A 1 76 ? 38.307 86.538 15.715 1.00 17.80 77 LEU A CA 1
ATOM 584 C C . LEU A 1 76 ? 37.521 87.163 14.572 1.00 17.57 77 LEU A C 1
ATOM 585 O O . LEU A 1 76 ? 36.358 87.533 14.767 1.00 17.61 77 LEU A O 1
ATOM 590 N N . THR A 1 77 ? 38.113 87.291 13.392 1.00 17.82 78 THR A N 1
ATOM 591 C CA . THR A 1 77 ? 37.426 87.961 12.300 1.00 17.93 78 THR A CA 1
ATOM 592 C C . THR A 1 77 ? 36.259 87.119 11.817 1.00 16.94 78 THR A C 1
ATOM 593 O O . THR A 1 77 ? 36.345 85.890 11.773 1.00 16.59 78 THR A O 1
ATOM 597 N N . ARG A 1 78 ? 35.170 87.796 11.440 1.00 16.56 79 ARG A N 1
ATOM 598 C CA . ARG A 1 78 ? 33.994 87.167 10.841 1.00 16.52 79 ARG A CA 1
ATOM 599 C C . ARG A 1 78 ? 33.585 88.019 9.653 1.00 16.55 79 ARG A C 1
ATOM 600 O O . ARG A 1 78 ? 33.397 89.230 9.805 1.00 16.89 79 ARG A O 1
ATOM 608 N N . SER A 1 79 ? 33.497 87.402 8.475 1.00 17.17 80 SER A N 1
ATOM 609 C CA . SER A 1 79 ? 33.288 88.107 7.219 1.00 17.33 80 SER A CA 1
ATOM 610 C C . SER A 1 79 ? 32.088 87.537 6.479 1.00 16.55 80 SER A C 1
ATOM 611 O O . SER A 1 79 ? 31.806 86.338 6.566 1.00 16.27 80 SER A O 1
ATOM 614 N N . PRO A 1 80 ? 31.366 88.378 5.737 1.00 16.64 81 PRO A N 1
ATOM 615 C CA . PRO A 1 80 ? 30.125 87.920 5.098 1.00 17.13 81 PRO A CA 1
ATOM 616 C C . PRO A 1 80 ? 30.297 86.781 4.101 1.00 17.12 81 PRO A C 1
ATOM 617 O O . PRO A 1 80 ? 31.202 86.776 3.263 1.00 18.13 81 PRO A O 1
ATOM 621 N N . VAL A 1 81 ? 29.372 85.825 4.196 1.00 15.89 82 VAL A N 1
ATOM 622 C CA . VAL A 1 81 ? 29.238 84.727 3.248 1.00 15.87 82 VAL A CA 1
ATOM 623 C C . VAL A 1 81 ? 28.507 85.212 2.002 1.00 16.34 82 VAL A C 1
ATOM 624 O O . VAL A 1 81 ? 27.611 86.058 2.067 1.00 17.19 82 VAL A O 1
ATOM 628 N N . GLY A 1 82 ? 28.880 84.665 0.849 1.00 16.47 83 GLY A N 1
ATOM 629 C CA . GLY A 1 82 ? 28.196 85.026 -0.379 1.00 17.59 83 GLY A CA 1
ATOM 630 C C . GLY A 1 82 ? 26.731 84.628 -0.361 1.00 17.01 83 GLY A C 1
ATOM 631 O O . GLY A 1 82 ? 26.320 83.678 0.308 1.00 16.08 83 GLY A O 1
ATOM 632 N N . ARG A 1 83 ? 25.932 85.350 -1.145 1.00 18.37 84 ARG A N 1
ATOM 633 C CA . ARG A 1 83 ? 24.481 85.191 -1.132 1.00 18.56 84 ARG A CA 1
ATOM 634 C C . ARG A 1 83 ? 23.912 84.766 -2.481 1.00 17.80 84 ARG A C 1
ATOM 635 O O . ARG A 1 83 ? 22.689 84.653 -2.615 1.00 18.66 84 ARG A O 1
ATOM 643 N N . SER A 1 84 ? 24.763 84.489 -3.465 1.00 18.30 85 SER A N 1
ATOM 644 C CA . SER A 1 84 ? 24.332 84.030 -4.777 1.00 19.60 85 SER A CA 1
ATOM 645 C C . SER A 1 84 ? 25.525 83.332 -5.408 1.00 17.27 85 SER A C 1
ATOM 646 O O . SER A 1 84 ? 26.674 83.631 -5.076 1.00 17.30 85 SER A O 1
ATOM 649 N N . TRP A 1 85 ? 25.249 82.386 -6.306 1.00 17.68 86 TRP A N 1
ATOM 650 C CA . TRP A 1 85 ? 26.343 81.631 -6.906 1.00 18.80 86 TRP A CA 1
ATOM 651 C C . TRP A 1 85 ? 27.235 82.499 -7.782 1.00 20.04 86 TRP A C 1
ATOM 652 O O . TRP A 1 85 ? 28.399 82.143 -8.001 1.00 20.03 86 TRP A O 1
ATOM 663 N N A SER A 1 86 ? 26.714 83.617 -8.295 0.39 20.70 87 SER A N 1
ATOM 664 N N B SER A 1 86 ? 26.724 83.621 -8.293 0.61 20.83 87 SER A N 1
ATOM 665 C CA A SER A 1 86 ? 27.538 84.548 -9.056 0.39 21.19 87 SER A CA 1
ATOM 666 C C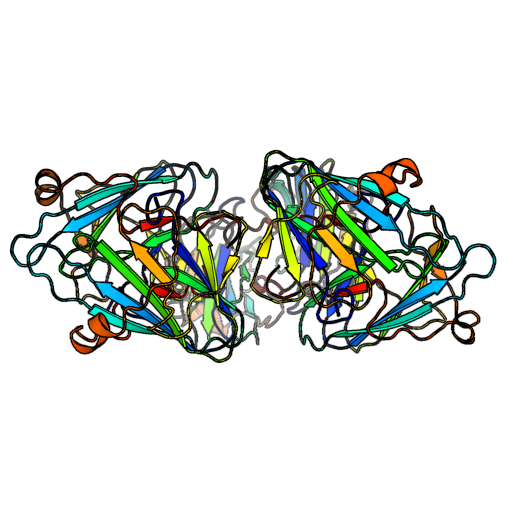A B SER A 1 86 ? 27.560 84.531 -9.067 0.61 21.49 87 SER A CA 1
ATOM 667 C C A SER A 1 86 ? 28.600 85.208 -8.189 0.39 20.99 87 SER A C 1
ATOM 668 C C B SER A 1 86 ? 28.555 85.288 -8.196 0.61 21.07 87 SER A C 1
ATOM 669 O O A SER A 1 86 ? 29.613 85.679 -8.717 0.39 21.31 87 SER A O 1
ATOM 670 O O B SER A 1 86 ? 29.479 85.907 -8.733 0.61 21.45 87 SER A O 1
ATOM 675 N N . SER A 1 87 ? 28.396 85.250 -6.876 1.00 20.45 88 SER A N 1
ATOM 676 C CA . SER A 1 87 ? 29.347 85.854 -5.949 1.00 20.79 88 SER A CA 1
ATOM 677 C C . SER A 1 87 ? 29.512 84.943 -4.737 1.00 19.35 88 SER A C 1
ATOM 678 O O . SER A 1 87 ? 29.401 85.364 -3.586 1.00 20.20 88 SER A O 1
ATOM 681 N N . SER A 1 88 ? 29.784 83.669 -5.000 1.00 18.28 89 SER A N 1
ATOM 682 C CA . SER A 1 88 ? 29.859 82.675 -3.941 1.00 17.76 89 SER A CA 1
ATOM 683 C C . SER A 1 88 ? 31.113 82.880 -3.099 1.00 17.91 89 SER A C 1
ATOM 684 O O . SER A 1 88 ? 32.113 83.430 -3.559 1.00 19.18 89 SER A O 1
ATOM 687 N N . SER A 1 89 ? 31.044 82.456 -1.843 1.00 16.42 90 SER A N 1
ATOM 688 C CA . SER A 1 89 ? 32.260 82.246 -1.071 1.00 15.53 90 SER A CA 1
ATOM 689 C C . SER A 1 89 ? 32.914 80.974 -1.587 1.00 16.61 90 SER A C 1
ATOM 690 O O . SER A 1 89 ? 32.261 79.931 -1.667 1.00 17.89 90 SER A O 1
ATOM 693 N N . THR A 1 90 ? 34.197 81.045 -1.928 1.00 16.74 91 THR A N 1
ATOM 694 C CA . THR A 1 90 ? 34.879 79.907 -2.525 1.00 16.53 91 THR A CA 1
ATOM 695 C C . THR A 1 90 ? 36.253 79.723 -1.904 1.00 17.31 91 THR A C 1
ATOM 696 O O . THR A 1 90 ? 36.953 80.694 -1.599 1.00 17.69 91 THR A O 1
ATOM 700 N N . ILE A 1 91 ? 36.618 78.459 -1.713 1.00 17.18 92 ILE A N 1
ATOM 701 C CA . ILE A 1 91 ? 37.940 78.066 -1.247 1.00 16.63 92 ILE A CA 1
ATOM 702 C C . ILE A 1 91 ? 38.547 77.151 -2.298 1.00 17.58 92 ILE A C 1
ATOM 703 O O . ILE A 1 91 ? 37.932 76.150 -2.685 1.00 17.57 92 ILE A O 1
ATOM 708 N N . HIS A 1 92 ? 39.735 77.509 -2.778 1.00 18.22 93 HIS A N 1
ATOM 709 C CA . HIS A 1 92 ? 40.545 76.614 -3.591 1.00 19.04 93 HIS A CA 1
ATOM 710 C C . HIS A 1 92 ? 41.457 75.834 -2.657 1.00 19.66 93 HIS A C 1
ATOM 711 O O . HIS A 1 92 ? 42.137 76.427 -1.812 1.00 21.47 93 HIS A O 1
ATOM 718 N N . TRP A 1 93 ? 41.461 74.512 -2.804 1.00 20.06 94 TRP A N 1
ATOM 719 C CA . TRP A 1 93 ? 42.251 73.660 -1.929 1.00 20.47 94 TRP A CA 1
ATOM 720 C C . TRP A 1 93 ? 43.693 74.141 -1.865 1.00 20.92 94 TRP A C 1
ATOM 721 O O . TRP A 1 93 ? 44.353 74.318 -2.893 1.00 21.60 94 TRP A O 1
ATOM 732 N N . GLY A 1 94 ? 44.178 74.338 -0.641 1.00 20.09 95 GLY A N 1
ATOM 733 C CA 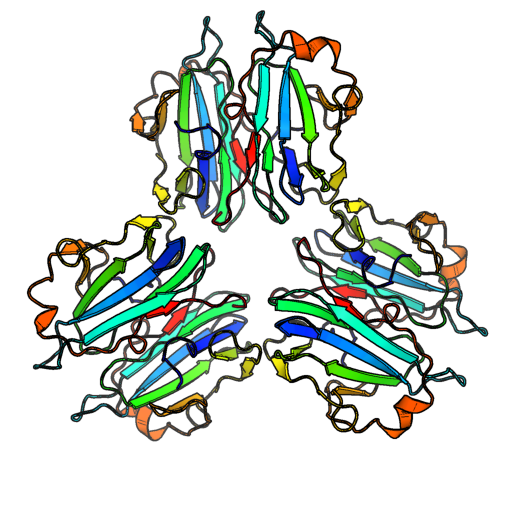. GLY A 1 94 ? 45.498 74.848 -0.384 1.00 19.61 95 GLY A CA 1
ATOM 734 C C . GLY A 1 94 ? 45.530 76.312 -0.013 1.00 20.38 95 GLY A C 1
ATOM 735 O O . GLY A 1 94 ? 46.529 76.779 0.545 1.00 22.27 95 GLY A O 1
ATOM 736 N N . SER A 1 95 ? 44.458 77.038 -0.288 1.00 20.98 96 SER A N 1
ATOM 737 C CA . SER A 1 95 ? 44.418 78.450 0.029 1.00 21.02 96 SER A CA 1
ATOM 738 C C . SER A 1 95 ? 44.080 78.670 1.495 1.00 21.57 96 SER A C 1
ATOM 739 O O . SER A 1 95 ? 43.371 77.876 2.120 1.00 21.49 96 SER A O 1
ATOM 742 N N . SER A 1 96 ? 44.601 79.770 2.035 1.00 22.27 97 SER A N 1
ATOM 743 C CA . SER A 1 96 ? 44.291 80.237 3.378 1.00 23.08 97 SER A CA 1
ATOM 744 C C . SER A 1 96 ? 43.235 81.333 3.380 1.00 24.53 97 SER A C 1
ATOM 745 O O . SER A 1 96 ? 42.901 81.861 4.448 1.00 25.35 97 SER A O 1
ATOM 748 N N . THR A 1 97 ? 42.673 81.644 2.217 1.00 24.22 98 THR A N 1
ATOM 749 C CA . THR A 1 97 ? 41.787 82.776 2.004 1.00 25.05 98 THR A CA 1
ATOM 750 C C . THR A 1 97 ? 40.517 82.280 1.330 1.00 23.22 98 THR A C 1
ATOM 751 O O . THR A 1 97 ? 40.575 81.462 0.407 1.00 23.54 98 THR A O 1
ATOM 755 N N . VAL A 1 98 ? 39.374 82.775 1.803 1.00 21.14 99 VAL A N 1
ATOM 756 C CA . VAL A 1 98 ? 38.103 82.633 1.098 1.00 20.32 99 VAL A CA 1
ATOM 757 C C . VAL A 1 98 ? 38.010 83.751 0.067 1.00 21.84 99 VAL A C 1
ATOM 758 O O . VAL A 1 98 ? 38.224 84.923 0.395 1.00 24.55 99 VAL A O 1
ATOM 762 N N . ILE A 1 99 ? 37.707 83.398 -1.181 1.00 20.03 100 ILE A N 1
ATOM 763 C CA . ILE A 1 99 ? 37.585 84.372 -2.259 1.00 19.21 100 ILE A CA 1
ATOM 764 C C . ILE A 1 99 ? 36.128 84.413 -2.712 1.00 19.41 100 ILE A C 1
ATOM 765 O O . ILE A 1 99 ? 35.317 83.565 -2.350 1.00 19.84 100 ILE A O 1
ATOM 770 N N . THR A 1 100 ? 35.802 85.411 -3.524 1.00 19.37 101 THR A N 1
ATOM 771 C CA . THR A 1 100 ? 34.520 85.467 -4.214 1.00 20.06 101 THR A CA 1
ATOM 772 C C . THR A 1 100 ? 34.732 84.886 -5.604 1.00 20.65 101 THR A C 1
ATOM 773 O O . THR A 1 100 ? 35.667 85.284 -6.303 1.00 20.98 101 THR A O 1
ATOM 777 N N . GLU A 1 101 ? 33.877 83.949 -6.005 1.00 20.26 102 GLU A N 1
ATOM 778 C CA . GLU A 1 101 ? 33.993 83.353 -7.329 1.00 20.71 102 GLU A CA 1
ATOM 779 C C . GLU A 1 101 ? 32.609 83.068 -7.894 1.00 20.09 102 GLU A C 1
ATOM 780 O O . GLU A 1 101 ? 31.723 82.584 -7.185 1.00 19.72 102 GLU A O 1
ATOM 786 N N . ASP A 1 102 ? 32.429 83.400 -9.170 1.00 21.17 103 ASP A N 1
ATOM 787 C CA . ASP A 1 102 ? 31.210 83.079 -9.904 1.00 20.77 103 ASP A CA 1
ATOM 788 C C . ASP A 1 102 ? 31.274 81.618 -10.334 1.00 20.41 103 ASP A C 1
ATOM 789 O O . ASP A 1 102 ? 32.056 81.255 -11.221 1.00 21.07 103 ASP A O 1
ATOM 794 N N . VAL A 1 103 ? 30.450 80.783 -9.708 1.00 19.52 104 VAL A N 1
ATOM 795 C CA . VAL A 1 103 ? 30.406 79.359 -9.997 1.00 19.07 104 VAL A CA 1
ATOM 796 C C . VAL A 1 103 ? 29.079 78.965 -10.644 1.00 19.90 104 VAL A C 1
ATOM 797 O O . VAL A 1 103 ? 28.696 77.795 -10.616 1.00 18.98 104 VAL A O 1
ATOM 801 N N . THR A 1 104 ? 28.374 79.934 -11.240 1.00 20.78 105 THR A N 1
ATOM 802 C CA . THR A 1 104 ? 27.101 79.625 -11.882 1.00 21.58 105 THR A CA 1
ATOM 803 C C . THR A 1 104 ? 27.245 78.565 -12.968 1.00 22.53 105 THR A C 1
ATOM 804 O O . THR A 1 104 ? 26.294 77.822 -13.225 1.00 23.23 105 THR A O 1
ATOM 808 N N . SER A 1 105 ? 28.411 78.473 -13.615 1.00 22.15 106 SER A N 1
ATOM 809 C CA . SER A 1 105 ? 28.596 77.487 -14.673 1.00 23.38 106 SER A CA 1
ATOM 810 C C . SER A 1 105 ? 28.819 76.085 -14.125 1.00 23.16 106 SER A C 1
ATOM 811 O O . SER A 1 105 ? 28.677 75.111 -14.871 1.00 24.48 106 SER A O 1
ATOM 814 N N . VAL A 1 106 ? 29.155 75.968 -12.844 1.00 21.07 107 VAL A N 1
ATOM 815 C CA . VAL A 1 106 ? 29.421 74.678 -12.219 1.00 19.96 107 VAL A CA 1
ATOM 816 C C . VAL A 1 106 ? 28.152 74.062 -11.651 1.00 19.36 107 VAL A C 1
ATOM 817 O O . VAL A 1 106 ? 27.985 72.840 -11.672 1.00 19.87 107 VAL A O 1
ATOM 821 N N . VAL A 1 107 ? 27.262 74.902 -11.117 1.00 18.66 108 VAL A N 1
ATOM 822 C CA . VAL A 1 107 ? 26.068 74.400 -10.433 1.00 20.39 108 VAL A CA 1
ATOM 823 C C . VAL A 1 107 ? 25.262 73.419 -11.278 1.00 21.70 108 VAL A C 1
ATOM 824 O O . VAL A 1 107 ? 24.834 72.386 -10.744 1.00 22.38 108 VAL A O 1
ATOM 828 N N . PRO A 1 108 ? 24.997 73.681 -12.560 1.00 23.76 109 PRO A N 1
ATOM 829 C CA . PRO A 1 108 ? 24.119 72.787 -13.336 1.00 25.73 109 PRO A CA 1
ATOM 830 C C . PRO A 1 108 ? 24.638 71.367 -13.490 1.00 25.97 109 PRO A C 1
ATOM 831 O O . PRO A 1 108 ? 23.844 70.459 -13.766 1.00 27.33 109 PRO A O 1
ATOM 835 N N . GLY A 1 109 ? 25.936 71.140 -13.350 1.00 24.16 110 GLY A N 1
ATOM 836 C CA . GLY A 1 109 ? 26.459 69.801 -13.499 1.00 24.11 110 GLY A CA 1
ATOM 837 C C . GLY A 1 109 ? 26.557 69.000 -12.223 1.00 23.38 110 GLY A C 1
ATOM 838 O O . GLY A 1 109 ? 26.988 67.843 -12.257 1.00 25.22 110 GLY A O 1
ATOM 839 N N . ALA A 1 110 ? 26.150 69.574 -11.095 1.00 19.99 111 ALA A N 1
ATOM 840 C CA . ALA A 1 110 ? 26.343 68.952 -9.796 1.00 18.56 111 ALA A CA 1
ATOM 841 C C . ALA A 1 110 ? 25.171 68.046 -9.446 1.00 17.74 111 ALA A C 1
ATOM 842 O O . ALA A 1 110 ? 24.023 68.300 -9.820 1.00 19.85 111 ALA A O 1
ATOM 844 N N . VAL A 1 111 ? 25.485 66.971 -8.733 1.00 16.61 112 VAL A N 1
ATOM 845 C CA . VAL A 1 111 ? 24.477 66.045 -8.237 1.00 17.02 112 VAL A CA 1
ATOM 846 C C . VAL A 1 111 ? 23.861 66.632 -6.978 1.00 15.92 112 VAL A C 1
ATOM 847 O O . VAL A 1 111 ? 24.575 67.052 -6.058 1.00 16.15 112 VAL A O 1
ATOM 851 N N . ASN A 1 112 ? 22.535 66.621 -6.913 1.00 16.25 113 ASN A N 1
ATOM 852 C CA . ASN A 1 112 ? 21.841 67.182 -5.770 1.00 16.18 113 ASN A CA 1
ATOM 853 C C . ASN A 1 112 ? 21.937 66.228 -4.588 1.00 17.06 113 ASN A C 1
ATOM 854 O O . ASN A 1 112 ? 21.575 65.051 -4.692 1.00 18.19 113 ASN A O 1
ATOM 859 N N . ARG A 1 113 ? 22.418 66.744 -3.465 1.00 15.58 114 ARG A N 1
ATOM 860 C CA . ARG A 1 113 ? 22.491 66.020 -2.203 1.00 16.20 114 ARG A CA 1
ATOM 861 C C . ARG A 1 113 ? 21.978 66.905 -1.075 1.00 16.10 114 ARG A C 1
ATOM 862 O O . ARG A 1 113 ? 22.590 67.030 -0.012 1.00 16.52 114 ARG A O 1
ATOM 870 N N . ASP A 1 114 ? 20.833 67.544 -1.303 1.00 14.92 115 ASP A N 1
ATOM 871 C CA . ASP A 1 114 ? 20.216 68.349 -0.258 1.00 13.87 115 ASP A CA 1
ATOM 872 C C . ASP A 1 114 ? 20.064 67.514 1.010 1.00 14.99 115 ASP A C 1
ATOM 873 O O . ASP A 1 114 ? 19.691 66.338 0.960 1.00 15.22 115 ASP A O 1
ATOM 878 N N . LYS A 1 115 ? 20.386 68.126 2.152 1.00 15.62 116 LYS A N 1
ATOM 879 C CA . LYS A 1 115 ? 20.315 67.522 3.480 1.00 15.39 116 LYS A CA 1
ATOM 880 C C . LYS A 1 115 ? 21.285 66.367 3.669 1.00 14.38 116 LYS A C 1
ATOM 881 O O . LYS A 1 115 ? 21.190 65.638 4.663 1.00 14.92 116 LYS A O 1
ATOM 887 N N . VAL A 1 116 ? 22.221 66.176 2.750 1.00 15.18 117 VAL A N 1
ATOM 888 C CA . VAL A 1 116 ? 23.179 65.083 2.866 1.00 15.39 117 VAL A CA 1
ATOM 889 C C . VAL A 1 116 ? 24.476 65.500 2.183 1.00 14.75 117 VAL A C 1
ATOM 890 O O . VAL A 1 116 ? 25.016 64.795 1.322 1.00 15.49 117 VAL A O 1
ATOM 894 N N . THR A 1 117 ? 24.993 66.655 2.578 1.00 14.48 118 THR A N 1
ATOM 895 C CA . THR A 1 117 ? 26.348 67.044 2.217 1.00 14.49 118 THR A CA 1
ATOM 896 C C . THR A 1 117 ? 27.072 67.531 3.469 1.00 14.16 118 THR A C 1
ATOM 897 O O . THR A 1 117 ? 26.541 67.499 4.585 1.00 14.08 118 THR A O 1
ATOM 901 N N . THR A 1 118 ? 28.305 67.975 3.272 1.00 13.57 119 THR A N 1
ATOM 902 C CA . THR A 1 118 ? 29.278 68.081 4.357 1.00 13.32 119 THR A CA 1
ATOM 903 C C . THR A 1 118 ? 29.271 69.454 5.023 1.00 14.27 119 THR A C 1
ATOM 904 O O . THR A 1 118 ? 30.318 70.062 5.235 1.00 15.48 119 THR A O 1
ATOM 908 N N . ALA A 1 119 ? 28.083 69.927 5.400 1.00 14.78 120 ALA A N 1
ATOM 909 C CA . ALA A 1 119 ? 27.923 71.122 6.218 1.00 14.72 120 ALA A CA 1
ATOM 910 C C . ALA A 1 119 ? 26.883 70.826 7.287 1.00 14.55 120 ALA A C 1
ATOM 911 O O . ALA A 1 119 ? 25.840 70.238 6.988 1.00 15.01 120 ALA A O 1
ATOM 913 N N . TYR A 1 120 ? 27.149 71.272 8.517 1.00 13.47 121 TYR A N 1
ATOM 914 C CA . TYR A 1 120 ? 26.410 70.799 9.678 1.00 13.67 121 TYR A CA 1
ATOM 915 C C . TYR A 1 120 ? 26.107 71.934 10.635 1.00 13.32 121 TYR A C 1
ATOM 916 O O . TYR A 1 120 ? 27.015 72.641 11.078 1.00 14.20 121 TYR A O 1
ATOM 925 N N . ALA A 1 121 ? 24.834 72.076 10.975 1.00 13.79 122 ALA A N 1
ATOM 926 C CA . ALA A 1 121 ? 24.427 73.011 12.006 1.00 14.38 122 ALA A CA 1
ATOM 927 C C . ALA A 1 121 ? 24.639 72.383 13.376 1.00 15.09 122 ALA A C 1
ATOM 928 O O . ALA A 1 121 ? 24.325 71.208 13.591 1.00 16.32 122 ALA A O 1
ATOM 930 N N . LEU A 1 122 ? 25.177 73.179 14.310 1.00 15.83 123 LEU A N 1
ATOM 931 C CA . LEU A 1 122 ? 25.404 72.684 15.656 1.00 16.39 123 LEU A CA 1
ATOM 932 C C . LEU A 1 122 ? 24.095 72.723 16.439 1.00 15.43 123 LEU A C 1
ATOM 933 O O . LEU A 1 122 ? 23.269 73.614 16.234 1.00 15.77 123 LEU A O 1
ATOM 938 N N . PRO A 1 123 ? 23.885 71.765 17.332 1.00 15.50 124 PRO A N 1
ATOM 939 C CA . PRO A 1 123 ? 22.626 71.678 18.072 1.00 15.18 124 PRO A CA 1
ATOM 940 C C . PRO A 1 123 ? 22.662 72.549 19.321 1.00 16.06 124 PRO A C 1
ATOM 941 O O . PRO A 1 123 ? 23.707 73.058 19.734 1.00 17.27 124 PRO A O 1
ATOM 945 N N . ASP A 1 124 ? 21.489 72.675 19.942 1.00 15.98 125 ASP A N 1
ATOM 946 C CA . ASP A 1 124 ? 21.348 73.489 21.140 1.00 17.41 125 ASP A CA 1
ATOM 947 C C . ASP A 1 124 ? 21.991 72.872 22.375 1.00 18.49 125 ASP A C 1
ATOM 948 O O . ASP A 1 124 ? 22.070 73.548 23.407 1.00 20.34 125 ASP A O 1
ATOM 953 N N . ASN A 1 125 ? 22.438 71.617 22.311 1.00 16.77 126 ASN A N 1
ATOM 954 C CA . ASN A 1 125 ? 22.935 70.914 23.488 1.00 16.97 126 ASN A CA 1
ATOM 955 C C . ASN A 1 125 ? 24.379 70.456 23.319 1.00 17.88 126 ASN A C 1
ATOM 956 O O . ASN A 1 125 ? 24.803 69.498 23.972 1.00 20.34 126 ASN A O 1
ATOM 961 N N A LEU A 1 126 ? 25.138 71.111 22.446 0.55 17.42 127 LEU A N 1
ATOM 962 N N B LEU A 1 126 ? 25.138 71.120 22.453 0.45 18.16 127 LEU A N 1
ATOM 963 C CA A LEU A 1 126 ? 26.565 70.843 22.303 0.55 18.16 127 LEU A CA 1
ATOM 964 C CA B LEU A 1 126 ? 26.573 70.882 22.327 0.45 19.37 127 LEU A CA 1
ATOM 965 C C A LEU A 1 126 ? 27.351 72.059 22.800 0.55 19.82 127 LEU A C 1
ATOM 966 C C B LEU A 1 126 ? 27.322 72.118 22.834 0.45 21.04 127 LEU A C 1
ATOM 967 O O A LEU A 1 126 ? 27.903 72.060 23.899 0.55 19.61 127 LEU A O 1
ATOM 968 O O B LEU A 1 126 ? 27.280 73.184 22.210 0.45 21.29 127 LEU A O 1
ATOM 977 N N . ALA B 1 1 ? 19.524 58.491 9.207 1.00 18.27 2 ALA B N 1
ATOM 978 C CA . ALA B 1 1 ? 20.862 58.020 8.845 1.00 16.88 2 ALA B CA 1
ATOM 979 C C . ALA B 1 1 ? 21.879 59.047 9.323 1.00 15.82 2 ALA B C 1
ATOM 980 O O . ALA B 1 1 ? 21.692 60.254 9.122 1.00 14.91 2 ALA B O 1
ATOM 982 N N . ILE B 1 2 ? 22.940 58.569 9.980 1.00 15.43 3 ILE B N 1
ATOM 983 C CA . ILE B 1 2 ? 23.979 59.474 10.463 1.00 15.20 3 ILE B CA 1
ATOM 984 C C . ILE B 1 2 ? 24.608 60.211 9.290 1.00 15.16 3 ILE B C 1
ATOM 985 O O . ILE B 1 2 ? 24.747 59.672 8.183 1.00 16.12 3 ILE B O 1
ATOM 990 N N . PHE B 1 3 ? 24.972 61.470 9.534 1.00 14.61 4 PHE B N 1
ATOM 991 C CA . PHE B 1 3 ? 25.564 62.436 8.610 1.00 15.58 4 PHE B CA 1
ATOM 992 C C . PHE B 1 3 ? 24.524 63.223 7.815 1.00 15.67 4 PHE B C 1
ATOM 993 O O . PHE B 1 3 ? 24.877 64.225 7.194 1.00 17.48 4 PHE B O 1
ATOM 1001 N N . HIS B 1 4 ? 23.267 62.796 7.796 1.00 15.69 5 HIS B N 1
ATOM 1002 C CA . HIS B 1 4 ? 22.233 63.614 7.193 1.00 15.56 5 HIS B CA 1
ATOM 1003 C C . HIS B 1 4 ? 21.831 64.728 8.152 1.00 14.56 5 HIS B C 1
ATOM 1004 O O . HIS B 1 4 ? 22.036 64.634 9.363 1.00 14.37 5 HIS B O 1
ATOM 1011 N N . THR B 1 5 ? 21.228 65.782 7.607 1.00 13.99 6 THR B N 1
ATOM 1012 C CA . THR B 1 5 ? 20.746 66.863 8.460 1.00 14.05 6 THR B CA 1
ATOM 1013 C C . THR B 1 5 ? 19.833 66.283 9.534 1.00 13.78 6 THR B C 1
ATOM 1014 O O . THR B 1 5 ? 18.964 65.452 9.245 1.00 14.61 6 THR B O 1
ATOM 1018 N N . GLY B 1 6 ? 20.057 66.704 10.780 1.00 14.37 7 GLY B N 1
ATOM 1019 C CA . GLY B 1 6 ? 19.353 66.182 11.926 1.00 14.16 7 GLY B CA 1
ATOM 1020 C C . GLY B 1 6 ? 20.054 65.050 12.647 1.00 14.46 7 GLY B C 1
ATOM 1021 O O . GLY B 1 6 ? 19.705 64.751 13.793 1.00 15.90 7 GLY B O 1
ATOM 1022 N N . SER B 1 7 ? 21.033 64.418 12.014 1.00 13.60 8 SER B N 1
ATOM 1023 C CA . SER B 1 7 ? 21.775 63.305 12.588 1.00 15.15 8 SER B CA 1
ATOM 1024 C C . SER B 1 7 ? 23.269 63.525 12.408 1.00 14.34 8 SER B C 1
ATOM 1025 O O . SER B 1 7 ? 24.008 62.616 12.021 1.00 14.57 8 SER B O 1
ATOM 1028 N N . GLU B 1 8 ? 23.721 64.748 12.664 1.00 14.35 9 GLU B N 1
ATOM 1029 C CA . GLU B 1 8 ? 25.128 65.102 12.564 1.00 13.58 9 GLU B CA 1
ATOM 1030 C C . GLU B 1 8 ? 25.943 64.436 13.669 1.00 13.31 9 GLU B C 1
ATOM 1031 O O . GLU B 1 8 ? 25.437 64.127 14.750 1.00 13.97 9 GLU B O 1
ATOM 1037 N N . LEU B 1 9 ? 27.222 64.202 13.386 1.00 13.70 10 LEU B N 1
ATOM 1038 C CA . LEU B 1 9 ? 28.093 63.439 14.274 1.00 14.12 10 LEU B CA 1
ATOM 1039 C C . LEU B 1 9 ? 28.980 64.395 15.062 1.00 14.63 10 LEU B C 1
ATOM 1040 O O . LEU B 1 9 ? 29.842 65.072 14.493 1.00 14.83 10 LEU B O 1
ATOM 1045 N N . PHE B 1 10 ? 28.768 64.445 16.375 1.00 14.29 11 PHE B N 1
ATOM 1046 C CA . PHE B 1 10 ? 29.579 65.266 17.261 1.00 14.32 11 PHE B CA 1
ATOM 1047 C C . PHE B 1 10 ? 30.323 64.395 18.258 1.00 14.68 11 PHE B C 1
ATOM 1048 O O . PHE B 1 10 ? 29.835 63.341 18.672 1.00 15.57 11 PHE B O 1
ATOM 1056 N N . ILE B 1 11 ? 31.512 64.862 18.642 1.00 16.23 12 ILE B N 1
ATOM 1057 C CA . ILE B 1 11 ? 32.364 64.203 19.622 1.00 17.19 12 ILE B CA 1
ATOM 1058 C C . ILE B 1 11 ? 32.622 65.194 20.749 1.00 16.73 12 ILE B C 1
ATOM 1059 O O . ILE B 1 11 ? 32.710 66.407 20.531 1.00 16.83 12 ILE B O 1
ATOM 1064 N N . ILE B 1 12 ? 32.730 64.666 21.963 1.00 16.25 13 ILE B N 1
ATOM 1065 C CA . ILE B 1 12 ? 33.133 65.426 23.137 1.00 15.79 13 ILE B CA 1
ATOM 1066 C C . ILE B 1 12 ? 34.257 64.640 23.798 1.00 16.16 13 ILE B C 1
ATOM 1067 O O . ILE B 1 12 ? 34.113 63.434 24.033 1.00 17.07 13 ILE B O 1
ATOM 1072 N N . THR B 1 13 ? 35.370 65.317 24.089 1.00 16.37 14 THR B N 1
ATOM 1073 C CA . THR B 1 13 ? 36.532 64.712 24.723 1.00 17.91 14 THR B CA 1
ATOM 1074 C C . THR B 1 13 ? 36.963 65.573 25.901 1.00 17.45 14 THR B C 1
ATOM 1075 O O . THR B 1 13 ? 36.582 66.741 26.011 1.00 17.83 14 THR B O 1
ATOM 1079 N N . ARG B 1 14 ? 37.787 64.988 26.771 1.00 17.52 15 ARG B N 1
ATOM 1080 C CA . ARG B 1 14 ? 38.399 65.700 27.885 1.00 18.91 15 ARG B CA 1
ATOM 1081 C C . ARG B 1 14 ? 39.907 65.508 27.815 1.00 20.18 15 ARG B C 1
ATOM 1082 O O . ARG B 1 14 ? 40.388 64.380 27.653 1.00 20.76 15 ARG B O 1
ATOM 1090 N N . GLY B 1 15 ? 40.646 66.610 27.923 1.00 19.68 16 GLY B N 1
ATOM 1091 C CA . GLY B 1 15 ? 42.086 66.569 27.955 1.00 20.76 16 GLY B CA 1
ATOM 1092 C C . GLY B 1 15 ? 42.687 66.470 26.571 1.00 21.39 16 GLY B C 1
ATOM 1093 O O . GLY B 1 15 ? 41.985 66.367 25.562 1.00 21.40 16 GLY B O 1
ATOM 1094 N N . PRO B 1 16 ? 44.010 66.513 26.500 1.00 22.21 17 PRO B N 1
ATOM 1095 C CA . PRO B 1 16 ? 44.687 66.455 25.203 1.00 22.34 17 PRO B CA 1
ATOM 1096 C C . PRO B 1 16 ? 44.692 65.045 24.632 1.00 23.52 17 PRO B C 1
ATOM 1097 O O . PRO B 1 16 ? 44.568 64.045 25.341 1.00 23.50 17 PRO B O 1
ATOM 1101 N N . GLY B 1 17 ? 44.828 64.987 23.317 1.00 23.96 18 GLY B N 1
ATOM 1102 C CA . GLY B 1 17 ? 44.893 63.717 22.629 1.00 24.26 18 GLY B CA 1
ATOM 1103 C C . GLY B 1 17 ? 44.637 63.905 21.148 1.00 24.75 18 GLY B C 1
ATOM 1104 O O . GLY B 1 17 ? 44.543 65.026 20.650 1.00 25.31 18 GLY B O 1
ATOM 1105 N N . LYS B 1 18 ? 44.507 62.773 20.463 1.00 25.47 19 LYS B N 1
ATOM 1106 C CA . LYS B 1 18 ? 44.283 62.743 19.027 1.00 24.76 19 LYS B CA 1
ATOM 1107 C C . LYS B 1 18 ? 43.003 61.979 18.723 1.00 22.57 19 LYS B C 1
ATOM 1108 O O . LYS B 1 18 ? 42.807 60.865 19.220 1.00 23.03 19 LYS B O 1
ATOM 1114 N N . LEU B 1 19 ? 42.145 62.575 17.899 1.00 20.54 20 LEU B N 1
ATOM 1115 C CA . LEU B 1 19 ? 40.997 61.892 17.315 1.00 20.65 20 LEU B CA 1
ATOM 1116 C C . LEU B 1 19 ? 41.393 61.513 15.893 1.00 21.45 20 LEU B C 1
ATOM 1117 O O . LEU B 1 19 ? 41.737 62.391 15.094 1.00 22.48 20 LEU B O 1
ATOM 1122 N N . THR B 1 20 ? 41.377 60.218 15.582 1.00 21.03 21 THR B N 1
ATOM 1123 C CA . THR B 1 20 ? 41.805 59.737 14.273 1.00 21.20 21 THR B CA 1
ATOM 1124 C C . THR B 1 20 ? 40.600 59.224 13.497 1.00 20.60 21 THR B C 1
ATOM 1125 O O . THR B 1 20 ? 39.803 58.440 14.026 1.00 21.73 21 THR B O 1
ATOM 1129 N N . LEU B 1 21 ? 40.466 59.683 12.253 1.00 18.84 22 LEU B N 1
ATOM 1130 C CA . LEU B 1 21 ? 39.392 59.273 11.362 1.00 17.85 22 LEU B CA 1
ATOM 1131 C C . LEU B 1 21 ? 39.962 58.451 10.216 1.00 18.81 22 LEU B C 1
ATOM 1132 O O . LEU B 1 21 ? 40.899 58.884 9.532 1.00 18.99 22 LEU B O 1
ATOM 1137 N N . LEU B 1 22 ? 39.376 57.279 10.006 1.00 18.44 23 LEU B N 1
ATOM 1138 C CA . LEU B 1 22 ? 39.687 56.400 8.890 1.00 18.35 23 LEU B CA 1
ATOM 1139 C C . LEU B 1 22 ? 38.500 56.428 7.938 1.00 18.52 23 LEU B C 1
ATOM 1140 O O . LEU B 1 22 ? 37.394 56.015 8.302 1.00 18.41 23 LEU B O 1
ATOM 1145 N N . THR B 1 23 ? 38.732 56.931 6.732 1.00 19.70 24 THR B N 1
ATOM 1146 C CA . THR B 1 23 ? 37.713 57.052 5.698 1.00 20.05 24 THR B CA 1
ATOM 1147 C C . THR B 1 23 ? 37.996 55.940 4.700 1.00 20.81 24 THR B C 1
ATOM 1148 O O . THR B 1 23 ? 39.067 55.924 4.090 1.00 20.44 24 THR B O 1
ATOM 1152 N N . TRP B 1 24 ? 37.066 55.000 4.553 1.00 20.52 25 TRP B N 1
ATOM 1153 C CA . TRP B 1 24 ? 37.332 53.829 3.713 1.00 20.38 25 TRP B CA 1
ATOM 1154 C C . TRP B 1 24 ? 36.047 53.397 3.013 1.00 20.27 25 TRP B C 1
ATOM 1155 O O . TRP B 1 24 ? 35.066 54.143 2.955 1.00 20.08 25 TRP B O 1
ATOM 1166 N N . GLY B 1 25 ? 36.078 52.207 2.422 1.00 20.08 26 GLY B N 1
ATOM 1167 C CA . GLY B 1 25 ? 34.959 51.785 1.597 1.00 19.93 26 GLY B CA 1
ATOM 1168 C C . GLY B 1 25 ? 34.722 52.706 0.422 1.00 20.14 26 GLY B C 1
ATOM 1169 O O . GLY B 1 25 ? 33.568 52.973 0.064 1.00 19.48 26 GLY B O 1
ATOM 1170 N N . GLY B 1 26 ? 35.794 53.187 -0.200 1.00 20.35 27 GLY B N 1
ATOM 1171 C CA . GLY B 1 26 ? 35.645 54.114 -1.305 1.00 21.18 27 GLY B CA 1
ATOM 1172 C C . GLY B 1 26 ? 34.996 53.461 -2.512 1.00 21.80 27 GLY B C 1
ATOM 1173 O O . GLY B 1 26 ? 35.282 52.315 -2.861 1.00 23.19 27 GLY B O 1
ATOM 1174 N N . LEU B 1 27 ? 34.103 54.208 -3.150 1.00 21.79 28 LEU B N 1
ATOM 1175 C CA . LEU B 1 27 ? 33.551 53.779 -4.422 1.00 23.46 28 LEU B CA 1
ATOM 1176 C C . LEU B 1 27 ? 34.627 53.834 -5.499 1.00 25.12 28 LEU B C 1
ATOM 1177 O O . LEU B 1 27 ? 35.584 54.608 -5.415 1.00 24.07 28 LEU B O 1
ATOM 1182 N N . ASN B 1 28 ? 34.470 52.988 -6.512 1.00 28.08 29 ASN B N 1
ATOM 1183 C CA . ASN B 1 28 ? 35.340 53.019 -7.685 1.00 33.06 29 ASN B CA 1
ATOM 1184 C C . ASN B 1 28 ? 36.814 52.934 -7.305 1.00 32.94 29 ASN B C 1
ATOM 1185 O O . ASN B 1 28 ? 37.666 53.613 -7.880 1.00 32.98 29 ASN B O 1
ATOM 1190 N N . ASN B 1 29 ? 37.118 52.095 -6.322 1.00 33.09 30 ASN B N 1
ATOM 1191 C CA . ASN B 1 29 ? 38.491 51.832 -5.898 1.00 33.89 30 ASN B CA 1
ATOM 1192 C C . ASN B 1 29 ? 39.223 53.079 -5.398 1.00 32.09 30 ASN B C 1
ATOM 1193 O O . ASN B 1 29 ? 40.458 53.127 -5.422 1.00 31.71 30 ASN B O 1
ATOM 1198 N N . LEU B 1 30 ? 38.505 54.100 -4.938 1.00 29.67 31 LEU B N 1
ATOM 1199 C CA . LEU B 1 30 ? 39.177 55.219 -4.292 1.00 26.99 31 LEU B CA 1
ATOM 1200 C C . LEU B 1 30 ? 39.929 54.724 -3.062 1.00 25.88 31 LEU B C 1
ATOM 1201 O O . LEU B 1 30 ? 39.446 53.872 -2.310 1.00 26.05 31 LEU B O 1
ATOM 1206 N N . ARG B 1 31 ? 41.114 55.273 -2.848 1.00 26.12 32 ARG B N 1
ATOM 1207 C CA . ARG B 1 31 ? 41.940 54.805 -1.755 1.00 26.98 32 ARG B CA 1
ATOM 1208 C C . ARG B 1 31 ? 41.470 55.377 -0.424 1.00 24.37 32 ARG B C 1
ATOM 1209 O O . ARG B 1 31 ? 40.996 56.512 -0.334 1.00 23.89 32 ARG B O 1
ATOM 1217 N N . SER B 1 32 ? 41.638 54.579 0.622 1.00 23.51 33 SER B N 1
ATOM 1218 C CA . SER B 1 32 ? 41.288 55.011 1.962 1.00 23.40 33 SER B CA 1
ATOM 1219 C C . SER B 1 32 ? 42.256 56.072 2.473 1.00 23.09 33 SER B C 1
ATOM 1220 O O . SER B 1 32 ? 43.390 56.206 2.001 1.00 23.20 33 SER B O 1
ATOM 1223 N N . VAL B 1 33 ? 41.782 56.823 3.471 1.00 22.53 34 VAL B N 1
ATOM 1224 C CA . VAL B 1 33 ? 42.513 57.918 4.094 1.00 23.09 34 VAL B CA 1
ATOM 1225 C C . VAL B 1 33 ? 42.454 57.729 5.600 1.00 21.78 34 VAL B C 1
ATOM 1226 O O . VAL B 1 33 ? 41.427 57.304 6.140 1.00 22.36 34 VAL B O 1
ATOM 1230 N N . ILE B 1 34 ? 43.548 58.047 6.280 1.00 21.40 35 ILE B N 1
ATOM 1231 C CA . ILE B 1 34 ? 43.591 58.044 7.736 1.00 22.74 35 ILE B CA 1
ATOM 1232 C C . ILE B 1 34 ? 44.267 59.331 8.176 1.00 22.93 35 ILE B C 1
ATOM 1233 O O . ILE B 1 34 ? 45.315 59.699 7.638 1.00 24.04 35 ILE B O 1
ATOM 1238 N N . GLY B 1 35 ? 43.672 60.018 9.140 1.00 22.65 36 GLY B N 1
ATOM 1239 C CA . GLY B 1 35 ? 44.291 61.228 9.635 1.00 21.85 36 GLY B CA 1
ATOM 1240 C C . GLY B 1 35 ? 43.989 61.477 11.092 1.00 22.27 36 GLY B C 1
ATOM 1241 O O . GLY B 1 35 ? 42.824 61.441 11.492 1.00 22.27 36 GLY B O 1
ATOM 1242 N N . ALA B 1 36 ? 45.025 61.718 11.894 1.00 22.42 37 ALA B N 1
ATOM 1243 C CA . ALA B 1 36 ? 44.861 62.079 13.294 1.00 21.17 37 ALA B CA 1
ATOM 1244 C C . ALA B 1 36 ? 44.733 63.590 13.439 1.00 21.32 37 ALA B C 1
ATOM 1245 O O . ALA B 1 36 ? 45.497 64.352 12.840 1.00 21.69 37 ALA B O 1
ATOM 1247 N N . ILE B 1 37 ? 43.767 64.017 14.250 1.00 21.58 38 ILE B N 1
ATOM 1248 C CA . ILE B 1 37 ? 43.526 65.425 14.548 1.00 22.84 38 ILE B CA 1
ATOM 1249 C C . ILE B 1 37 ? 43.869 65.648 16.021 1.00 22.43 38 ILE B C 1
ATOM 1250 O O . ILE B 1 37 ? 43.176 65.116 16.903 1.00 22.81 38 ILE B O 1
ATOM 1255 N N . PRO B 1 38 ? 44.921 66.401 16.339 1.00 23.62 39 PRO B N 1
ATOM 1256 C CA . PRO B 1 38 ? 45.284 66.616 17.742 1.00 24.08 39 PRO B CA 1
ATOM 1257 C C . PRO B 1 38 ? 44.536 67.785 18.355 1.00 23.96 39 PRO B C 1
ATOM 1258 O O . PRO B 1 38 ? 44.185 68.760 17.688 1.00 24.77 39 PRO B O 1
ATOM 1262 N N . THR B 1 39 ? 44.303 67.670 19.656 1.00 22.81 40 THR B N 1
ATOM 1263 C CA . THR B 1 39 ? 43.910 68.806 20.468 1.00 22.47 40 THR B CA 1
ATOM 1264 C C . THR B 1 39 ? 44.859 68.906 21.654 1.00 23.78 40 THR B C 1
ATOM 1265 O O . THR B 1 39 ? 45.299 67.886 22.195 1.00 24.30 40 THR B O 1
ATOM 1269 N N . GLU B 1 40 ? 45.175 70.145 22.040 1.00 24.95 41 GLU B N 1
ATOM 1270 C CA . GLU B 1 40 ? 45.978 70.457 23.215 1.00 26.52 41 GLU B CA 1
ATOM 1271 C C . GLU B 1 40 ? 45.126 70.994 24.359 1.00 26.16 41 GLU B C 1
ATOM 1272 O O . GLU B 1 40 ? 45.667 71.375 25.404 1.00 27.20 41 GLU B O 1
ATOM 1278 N N . ASN B 1 41 ? 43.811 71.039 24.191 1.00 24.82 42 ASN B N 1
ATOM 1279 C CA . ASN B 1 41 ? 42.951 71.550 25.248 1.00 25.32 42 ASN B CA 1
ATOM 1280 C C . ASN B 1 41 ? 43.068 70.688 26.501 1.00 25.45 42 ASN B C 1
ATOM 1281 O O . ASN B 1 41 ? 43.119 69.457 26.430 1.00 25.66 42 ASN B O 1
ATOM 1286 N N . THR B 1 42 ? 43.095 71.342 27.663 1.00 25.61 43 THR B N 1
ATOM 1287 C CA . THR B 1 42 ? 43.153 70.613 28.922 1.00 25.49 43 THR B CA 1
ATOM 1288 C C . THR B 1 42 ? 41.773 70.192 29.408 1.00 24.52 43 THR B C 1
ATOM 1289 O O . THR B 1 42 ? 41.651 69.216 30.159 1.00 25.34 43 THR B O 1
ATOM 1293 N N . GLY B 1 43 ? 40.735 70.901 29.000 1.00 21.98 44 GLY B N 1
ATOM 1294 C CA . GLY B 1 43 ? 39.387 70.587 29.416 1.00 21.21 44 GLY B CA 1
ATOM 1295 C C . GLY B 1 43 ? 38.609 69.900 28.319 1.00 19.63 44 GLY B C 1
ATOM 1296 O O . GLY B 1 43 ? 39.132 69.036 27.607 1.00 19.72 44 GLY B O 1
ATOM 1297 N N . VAL B 1 44 ? 37.356 70.313 28.169 1.00 18.60 45 VAL B N 1
ATOM 1298 C CA . VAL B 1 44 ? 36.427 69.690 27.236 1.00 18.36 45 VAL B CA 1
ATOM 1299 C C . VAL B 1 44 ? 36.638 70.274 25.848 1.00 19.42 45 VAL B C 1
ATOM 1300 O O . VAL B 1 44 ? 36.669 71.498 25.673 1.00 22.70 45 VAL B O 1
ATOM 1304 N N . THR B 1 45 ? 36.756 69.402 24.855 1.00 17.59 46 THR B N 1
ATOM 1305 C CA . THR B 1 45 ? 36.752 69.807 23.458 1.00 17.44 46 THR B CA 1
ATOM 1306 C C . THR B 1 45 ? 35.511 69.218 22.802 1.00 17.04 46 THR B C 1
ATOM 1307 O O . THR B 1 45 ? 35.162 68.060 23.040 1.00 18.95 46 THR B O 1
ATOM 1311 N N . LYS B 1 46 ? 34.839 70.020 21.992 1.00 16.04 47 LYS B N 1
ATOM 1312 C CA . LYS B 1 46 ? 33.706 69.575 21.199 1.00 17.06 47 LYS B CA 1
ATOM 1313 C C . LYS B 1 46 ? 34.171 69.521 19.755 1.00 17.01 47 LYS B C 1
ATOM 1314 O O . LYS B 1 46 ? 35.014 70.318 19.338 1.00 16.71 47 LYS B O 1
ATOM 1320 N N . TRP B 1 47 ? 33.646 68.547 19.011 1.00 16.03 48 TRP B N 1
ATOM 1321 C CA . TRP B 1 47 ? 34.130 68.254 17.676 1.00 16.18 48 TRP B CA 1
ATOM 1322 C C . TRP B 1 47 ? 32.959 67.958 16.751 1.00 16.07 48 TRP B C 1
ATOM 1323 O O . TRP B 1 47 ? 31.943 67.402 17.176 1.00 16.43 48 TRP B O 1
ATOM 1334 N N . ALA B 1 48 ? 33.139 68.285 15.472 1.00 16.24 49 ALA B N 1
ATOM 1335 C CA . ALA B 1 48 ? 32.226 67.900 14.404 1.00 16.50 49 ALA B CA 1
ATOM 1336 C C . ALA B 1 48 ? 32.998 66.979 13.473 1.00 15.74 49 ALA B C 1
ATOM 1337 O O . ALA B 1 48 ? 34.102 67.322 13.039 1.00 16.12 49 ALA B O 1
ATOM 1339 N N . VAL B 1 49 ? 32.439 65.803 13.197 1.00 15.44 50 VAL B N 1
ATOM 1340 C CA . VAL B 1 49 ? 33.057 64.819 12.314 1.00 16.07 50 VAL B CA 1
ATOM 1341 C C . VAL B 1 49 ? 32.213 64.701 11.055 1.00 15.93 50 VAL B C 1
ATOM 1342 O O . VAL B 1 49 ? 30.997 64.483 11.126 1.00 15.95 50 VAL B O 1
ATOM 1346 N N . SER B 1 50 ? 32.861 64.826 9.905 1.00 15.04 51 SER B N 1
ATOM 1347 C CA . SER B 1 50 ? 32.191 64.764 8.622 1.00 14.60 51 SER B CA 1
ATOM 1348 C C . SER B 1 50 ? 32.572 63.495 7.871 1.00 14.88 51 SER B C 1
ATOM 1349 O O . SER B 1 50 ? 33.657 62.938 8.064 1.00 16.25 51 SER B O 1
ATOM 1352 N N . PHE B 1 51 ? 31.664 63.054 7.006 1.00 14.21 52 PHE B N 1
ATOM 1353 C CA . PHE B 1 51 ? 31.996 62.094 5.967 1.00 13.66 52 PHE B CA 1
ATOM 1354 C C . PHE B 1 51 ? 32.657 62.820 4.797 1.00 14.90 52 PHE B C 1
ATOM 1355 O O . PHE B 1 51 ? 32.787 64.046 4.791 1.00 16.31 52 PHE B O 1
ATOM 1363 N N . SER B 1 52 ? 33.116 62.039 3.819 1.00 14.92 53 SER B N 1
ATOM 1364 C CA . SER B 1 52 ? 33.504 62.535 2.507 1.00 16.00 53 SER B CA 1
ATOM 1365 C C . SER B 1 52 ? 32.611 61.859 1.476 1.00 15.96 53 SER B C 1
ATOM 1366 O O . SER B 1 52 ? 32.362 60.651 1.562 1.00 15.53 53 SER B O 1
ATOM 1369 N N . HIS B 1 53 ? 32.111 62.630 0.513 1.00 15.99 54 HIS B N 1
ATOM 1370 C CA . HIS B 1 53 ? 31.405 62.028 -0.607 1.00 15.95 54 HIS B CA 1
ATOM 1371 C C . HIS B 1 53 ? 32.285 60.966 -1.246 1.00 16.48 54 HIS B C 1
ATOM 1372 O O . HIS B 1 53 ? 33.515 61.080 -1.266 1.00 17.03 54 HIS B O 1
ATOM 1379 N N . ASN B 1 54 ? 31.633 59.904 -1.712 1.00 16.38 55 ASN B N 1
ATOM 1380 C CA . ASN B 1 54 ? 32.214 58.777 -2.425 1.00 16.26 55 ASN B CA 1
ATOM 1381 C C . ASN B 1 54 ? 32.870 57.741 -1.526 1.00 17.45 55 ASN B C 1
ATOM 1382 O O . ASN B 1 54 ? 33.521 56.827 -2.052 1.00 18.19 55 ASN B O 1
ATOM 1387 N N . TYR B 1 55 ? 32.696 57.820 -0.211 1.00 17.27 56 TYR B N 1
ATOM 1388 C CA . TYR B 1 55 ? 33.155 56.783 0.700 1.00 16.94 56 TYR B CA 1
ATOM 1389 C C . TYR B 1 55 ? 31.972 56.269 1.507 1.00 17.06 56 TYR B C 1
ATOM 1390 O O . TYR B 1 55 ? 31.015 57.003 1.768 1.00 18.45 56 TYR B O 1
ATOM 1399 N N . THR B 1 56 ? 32.039 54.999 1.904 1.00 17.56 57 THR B N 1
ATOM 1400 C CA . THR B 1 56 ? 30.902 54.345 2.532 1.00 18.04 57 THR B CA 1
ATOM 1401 C C . THR B 1 56 ? 31.179 53.827 3.937 1.00 17.62 57 THR B C 1
ATOM 1402 O O . THR B 1 56 ? 30.276 53.242 4.550 1.00 18.79 57 THR B O 1
ATOM 1406 N N . ARG B 1 57 ? 32.389 54.018 4.462 1.00 17.89 58 ARG B N 1
ATOM 1407 C CA . ARG B 1 57 ? 32.748 53.550 5.794 1.00 18.60 58 ARG B CA 1
ATOM 1408 C C . ARG B 1 57 ? 33.558 54.622 6.503 1.00 18.05 58 ARG B C 1
ATOM 1409 O O . ARG B 1 57 ? 34.487 55.192 5.925 1.00 18.57 58 ARG B O 1
ATOM 1417 N N . PHE B 1 58 ? 33.220 54.882 7.762 1.00 18.52 59 PHE B N 1
ATOM 1418 C CA . PHE B 1 58 ? 33.894 55.908 8.553 1.00 18.44 59 PHE B CA 1
ATOM 1419 C C . PHE B 1 58 ? 34.135 55.337 9.935 1.00 19.56 59 PHE B C 1
ATOM 1420 O O . PHE B 1 58 ? 33.183 54.980 10.633 1.00 19.73 59 PHE B O 1
ATOM 1428 N N . SER B 1 59 ? 35.404 55.234 10.313 1.00 19.18 60 SER B N 1
ATOM 1429 C CA . SER B 1 59 ? 35.803 54.655 11.590 1.00 20.05 60 SER B CA 1
ATOM 1430 C C . SER B 1 59 ? 36.686 55.644 12.332 1.00 20.30 60 SER B C 1
ATOM 1431 O O . SER B 1 59 ? 37.530 56.309 11.728 1.00 20.77 60 SER B O 1
ATOM 1434 N N . PHE B 1 60 ? 36.497 55.753 13.640 1.00 20.01 61 PHE B N 1
ATOM 1435 C CA . PHE B 1 60 ? 37.280 56.718 14.397 1.00 21.48 61 PHE B CA 1
ATOM 1436 C C . PHE B 1 60 ? 37.607 56.168 15.774 1.00 21.50 61 PHE B C 1
ATOM 1437 O O . PHE B 1 60 ? 36.886 55.329 16.322 1.00 21.32 61 PHE B O 1
ATOM 1445 N N . ILE B 1 61 ? 38.739 56.636 16.302 1.00 21.83 62 ILE B N 1
ATOM 1446 C CA . ILE B 1 61 ? 39.169 56.331 17.658 1.00 23.22 62 ILE B CA 1
ATOM 1447 C C . ILE B 1 61 ? 39.689 57.607 18.304 1.00 22.62 62 ILE B C 1
ATOM 1448 O O . ILE B 1 61 ? 40.064 58.571 17.631 1.00 22.47 62 ILE B O 1
ATOM 1453 N N . TRP B 1 62 ? 39.704 57.595 19.630 1.00 22.10 63 TRP B N 1
ATOM 1454 C CA . TRP B 1 62 ? 40.329 58.630 20.433 1.00 21.52 63 TRP B CA 1
ATOM 1455 C C . TRP B 1 62 ? 41.506 58.012 21.157 1.00 22.76 63 TRP B C 1
ATOM 1456 O O . TRP B 1 62 ? 41.363 56.967 21.800 1.00 24.20 63 TRP B O 1
ATOM 1467 N N . GLU B 1 63 ? 42.654 58.664 21.068 1.00 23.16 64 GLU B N 1
ATOM 1468 C CA . GLU B 1 63 ? 43.846 58.278 21.810 1.00 25.84 64 GLU B CA 1
ATOM 1469 C C . GLU B 1 63 ? 44.175 59.415 22.762 1.00 27.58 64 GLU B C 1
ATOM 1470 O O . GLU B 1 63 ? 44.612 60.490 22.344 1.00 28.74 64 GLU B O 1
ATOM 1476 N N . GLY B 1 64 ? 43.934 59.186 24.034 1.00 28.41 65 GLY B N 1
ATOM 1477 C CA . GLY B 1 64 ? 44.121 60.222 25.015 1.00 27.66 65 GLY B CA 1
ATOM 1478 C C . GLY B 1 64 ? 43.776 59.616 26.346 1.00 27.28 65 GLY B C 1
ATOM 1479 O O . GLY B 1 64 ? 42.989 58.666 26.404 1.00 28.63 65 GLY B O 1
ATOM 1480 N N . GLN B 1 65 ? 44.372 60.127 27.419 1.00 25.70 66 GLN B N 1
ATOM 1481 C CA . GLN B 1 65 ? 44.050 59.597 28.735 1.00 25.48 66 GLN B CA 1
ATOM 1482 C C . GLN B 1 65 ? 42.594 59.858 29.095 1.00 25.43 66 GLN B C 1
ATOM 1483 O O . GLN B 1 65 ? 41.980 59.060 29.812 1.00 27.79 66 GLN B O 1
ATOM 1485 N N . GLY B 1 66 ? 42.023 60.965 28.604 1.00 23.62 67 GLY B N 1
ATOM 1486 C CA . GLY B 1 66 ? 40.703 61.379 29.023 1.00 22.76 67 GLY B CA 1
ATOM 1487 C C . GLY B 1 66 ? 39.575 60.687 28.279 1.00 21.22 67 GLY B C 1
ATOM 1488 O O . GLY B 1 66 ? 39.786 59.936 27.323 1.00 22.64 67 GLY B O 1
ATOM 1489 N N A GLU B 1 67 ? 38.356 60.961 28.738 0.33 20.42 68 GLU B N 1
ATOM 1490 N N B GLU B 1 67 ? 38.354 60.966 28.737 0.67 19.99 68 GLU B N 1
ATOM 1491 C CA A GLU B 1 67 ? 37.169 60.351 28.162 0.33 19.75 68 GLU B CA 1
ATOM 1492 C CA B GLU B 1 67 ? 37.154 60.369 28.170 0.67 19.06 68 GLU B CA 1
ATOM 1493 C C A GLU B 1 67 ? 36.867 60.928 26.782 0.33 19.51 68 GLU B C 1
ATOM 1494 C C B GLU B 1 67 ? 36.843 60.945 26.792 0.67 19.00 68 GLU B C 1
ATOM 1495 O O A GLU B 1 67 ? 37.362 61.989 26.392 0.33 19.41 68 GLU B O 1
ATOM 1496 O O B GLU B 1 67 ? 37.304 62.025 26.413 0.67 18.57 68 GLU B O 1
ATOM 1507 N N . ALA B 1 68 ? 36.026 60.204 26.045 1.00 19.59 69 ALA B N 1
ATOM 1508 C CA . ALA B 1 68 ? 35.578 60.626 24.725 1.00 18.46 69 ALA B CA 1
ATOM 1509 C C . ALA B 1 68 ? 34.251 59.940 24.434 1.00 17.51 69 ALA B C 1
ATOM 1510 O O . ALA B 1 68 ? 34.147 58.712 24.528 1.00 17.50 69 ALA B O 1
ATOM 1512 N N . CYS B 1 69 ? 33.262 60.733 24.030 1.00 16.09 70 CYS B N 1
ATOM 1513 C CA . CYS B 1 69 ? 31.942 60.229 23.697 1.00 16.14 70 CYS B CA 1
ATOM 1514 C C . CYS B 1 69 ? 31.460 60.876 22.408 1.00 15.40 70 CYS B C 1
ATOM 1515 O O . CYS B 1 69 ? 31.940 61.939 22.005 1.00 18.00 70 CYS B O 1
ATOM 1518 N N . TYR B 1 70 ? 30.471 60.239 21.780 1.00 14.30 71 TYR B N 1
ATOM 1519 C CA . TYR B 1 70 ? 29.802 60.796 20.612 1.00 14.34 71 TYR B CA 1
ATOM 1520 C C . TYR B 1 70 ? 28.326 61.059 20.909 1.00 14.88 71 TYR B C 1
ATOM 1521 O O . TYR B 1 70 ? 27.707 60.422 21.769 1.00 14.84 71 TYR B O 1
ATOM 1530 N N . GLN B 1 71 ? 27.789 62.043 20.193 1.00 14.40 72 GLN B N 1
ATOM 1531 C CA . GLN B 1 71 ? 26.397 62.455 20.252 1.00 13.34 72 GLN B CA 1
ATOM 1532 C C . GLN B 1 71 ? 25.921 62.619 18.818 1.00 13.34 72 GLN B C 1
ATOM 1533 O O . GLN B 1 71 ? 26.667 63.114 17.967 1.00 14.37 72 GLN B O 1
ATOM 1539 N N . ILE B 1 72 ? 24.686 62.204 18.548 1.00 13.59 73 ILE B N 1
ATOM 1540 C CA . ILE B 1 72 ? 24.096 62.290 17.216 1.00 14.23 73 ILE B CA 1
ATOM 1541 C C . ILE B 1 72 ? 23.045 63.393 17.224 1.00 13.70 73 ILE B C 1
ATOM 1542 O O . ILE B 1 72 ? 22.072 63.337 17.989 1.00 13.62 73 ILE B O 1
ATOM 1547 N N . GLY B 1 73 ? 23.242 64.389 16.366 1.00 13.81 74 GLY B N 1
ATOM 1548 C CA . GLY B 1 73 ? 22.289 65.478 16.281 1.00 14.35 74 GLY B CA 1
ATOM 1549 C C . GLY B 1 73 ? 22.142 66.177 17.616 1.00 13.23 74 GLY B C 1
ATOM 1550 O O . GLY B 1 73 ? 23.118 66.381 18.350 1.00 14.16 74 GLY B O 1
ATOM 1551 N N . ASN B 1 74 ? 20.902 66.557 17.942 1.00 14.32 75 ASN B N 1
ATOM 1552 C CA . ASN B 1 74 ? 20.580 67.128 19.244 1.00 14.87 75 ASN B CA 1
ATOM 1553 C C . ASN B 1 74 ? 20.104 66.068 20.235 1.00 14.29 75 ASN B C 1
ATOM 1554 O O . ASN B 1 74 ? 19.482 66.404 21.252 1.00 13.86 75 ASN B O 1
ATOM 1559 N N . GLY B 1 75 ? 20.377 64.799 19.949 1.00 14.27 76 GLY B N 1
ATOM 1560 C CA . GLY B 1 75 ? 20.096 63.758 20.914 1.00 12.80 76 GLY B CA 1
ATOM 1561 C C . GLY B 1 75 ? 20.816 64.001 22.225 1.00 12.49 76 GLY B C 1
ATOM 1562 O O . GLY B 1 75 ? 21.879 64.624 22.282 1.00 13.80 76 GLY B O 1
ATOM 1563 N N . LEU B 1 76 ? 20.229 63.496 23.299 1.00 12.53 77 LEU B N 1
ATOM 1564 C CA . LEU B 1 76 ? 20.846 63.708 24.597 1.00 12.69 77 LEU B CA 1
ATOM 1565 C C . LEU B 1 76 ? 21.880 62.651 24.949 1.00 13.03 77 LEU B C 1
ATOM 1566 O O . LEU B 1 76 ? 22.771 62.922 25.764 1.00 13.06 77 LEU B O 1
ATOM 1571 N N . THR B 1 77 ? 21.774 61.453 24.378 1.00 13.18 78 THR B N 1
ATOM 1572 C CA . THR B 1 77 ? 22.685 60.377 24.739 1.00 13.48 78 THR B CA 1
ATOM 1573 C C . THR B 1 77 ? 24.098 60.701 24.271 1.00 12.91 78 THR B C 1
ATOM 1574 O O . THR B 1 77 ? 24.306 61.263 23.191 1.00 14.07 78 THR B O 1
ATOM 1578 N N . ARG B 1 78 ? 25.070 60.366 25.113 1.00 13.32 79 ARG B N 1
ATOM 1579 C CA . ARG B 1 78 ? 26.484 60.443 24.769 1.00 14.09 79 ARG B CA 1
ATOM 1580 C C . ARG B 1 78 ? 27.120 59.108 25.116 1.00 14.32 79 ARG B C 1
ATOM 1581 O O . ARG B 1 78 ? 27.065 58.677 26.271 1.00 13.60 79 ARG B O 1
ATOM 1589 N N . SER B 1 79 ? 27.718 58.454 24.118 1.00 14.91 80 SER B N 1
ATOM 1590 C CA . SER B 1 79 ? 28.245 57.111 24.312 1.00 16.06 80 SER B CA 1
ATOM 1591 C C . SER B 1 79 ? 29.730 57.049 23.987 1.00 16.67 80 SER B C 1
ATOM 1592 O O . SER B 1 79 ? 30.218 57.820 23.155 1.00 16.64 80 SER B O 1
ATOM 1595 N N . PRO B 1 80 ? 30.467 56.133 24.621 1.00 17.97 81 PRO B N 1
ATOM 1596 C CA . PRO B 1 80 ? 31.930 56.129 24.481 1.00 18.97 81 PRO B CA 1
ATOM 1597 C C . PRO B 1 80 ? 32.405 55.876 23.058 1.00 19.21 81 PRO B C 1
ATOM 1598 O O . PRO B 1 80 ? 31.871 55.025 22.345 1.00 19.86 81 PRO B O 1
ATOM 1602 N N . VAL B 1 81 ? 33.468 56.588 22.680 1.00 19.49 82 VAL B N 1
ATOM 1603 C CA . VAL B 1 81 ? 34.159 56.411 21.409 1.00 19.72 82 VAL B CA 1
ATOM 1604 C C . VAL B 1 81 ? 35.183 55.299 21.559 1.00 18.92 82 VAL B C 1
ATOM 1605 O O . VAL B 1 81 ? 35.749 55.087 22.636 1.00 19.51 82 VAL B O 1
ATOM 1609 N N . GLY B 1 82 ? 35.459 54.612 20.452 1.00 19.17 83 GLY B N 1
ATOM 1610 C CA . GLY B 1 82 ? 36.496 53.598 20.461 1.00 21.24 83 GLY B CA 1
ATOM 1611 C C . GLY B 1 82 ? 37.871 54.185 20.722 1.00 21.54 83 GLY B C 1
ATOM 1612 O O . GLY B 1 82 ? 38.161 55.335 20.388 1.00 22.27 83 GLY B O 1
ATOM 1613 N N . ARG B 1 83 ? 38.735 53.366 21.322 1.00 22.35 84 ARG B N 1
ATOM 1614 C CA . ARG B 1 83 ? 40.077 53.778 21.716 1.00 24.24 84 ARG B CA 1
ATOM 1615 C C . ARG B 1 83 ? 41.164 52.936 21.068 1.00 25.60 84 ARG B C 1
ATOM 1616 O O . ARG B 1 83 ? 42.347 53.149 21.357 1.00 25.60 84 ARG B O 1
ATOM 1624 N N . SER B 1 84 ? 40.795 51.992 20.202 1.00 26.19 85 SER B N 1
ATOM 1625 C CA . SER B 1 84 ? 41.750 51.226 19.413 1.00 28.13 85 SER B CA 1
ATOM 1626 C C . SER B 1 84 ? 41.054 50.763 18.139 1.00 28.45 85 SER B C 1
ATOM 1627 O O . SER B 1 84 ? 39.826 50.666 18.087 1.00 28.60 85 SER B O 1
ATOM 1630 N N . TRP B 1 85 ? 41.840 50.458 17.104 1.00 28.85 86 TRP B N 1
ATOM 1631 C CA . TRP B 1 85 ? 41.210 50.086 15.836 1.00 28.63 86 TRP B CA 1
ATOM 1632 C C . TRP B 1 85 ? 40.481 48.747 15.935 1.00 28.57 86 TRP B C 1
ATOM 1633 O O . TRP B 1 85 ? 39.516 48.513 15.196 1.00 28.74 86 TRP B O 1
ATOM 1644 N N . SER B 1 86 ? 40.907 47.873 16.852 1.00 28.51 87 SER B N 1
ATOM 1645 C CA . SER B 1 86 ? 40.208 46.614 17.083 1.00 29.45 87 SER B CA 1
ATOM 1646 C C . SER B 1 86 ? 38.801 46.826 17.619 1.00 28.65 87 SER B C 1
ATOM 1647 O O . SER B 1 86 ? 37.957 45.930 17.502 1.00 29.69 87 SER B O 1
ATOM 1650 N N A SER B 1 87 ? 38.531 47.986 18.208 0.53 27.18 88 SER B N 1
ATOM 1651 N N B SER B 1 87 ? 38.531 47.983 18.210 0.47 27.86 88 SER B N 1
ATOM 1652 C CA A SER B 1 87 ? 37.226 48.319 18.761 0.53 26.54 88 SER B CA 1
ATOM 1653 C CA B SER B 1 87 ? 37.223 48.317 18.757 0.47 27.95 88 SER B CA 1
ATOM 1654 C C A SER B 1 87 ? 36.800 49.702 18.303 0.53 26.29 88 SER B C 1
ATOM 1655 C C B SER B 1 87 ? 36.820 49.713 18.311 0.47 26.90 88 SER B C 1
ATOM 1656 O O A SER B 1 87 ? 36.302 50.511 19.089 0.53 26.67 88 SER B O 1
ATOM 1657 O O B SER B 1 87 ? 36.362 50.539 19.102 0.47 27.08 88 SER B O 1
ATOM 1662 N N . SER B 1 88 ? 37.000 50.002 17.026 1.00 25.48 89 SER B N 1
ATOM 1663 C CA . SER B 1 88 ? 36.744 51.345 16.534 1.00 23.55 89 SER B CA 1
ATOM 1664 C C . SER B 1 88 ? 35.255 51.668 16.579 1.00 23.31 89 SER B C 1
ATOM 1665 O O . SER B 1 88 ? 34.400 50.783 16.507 1.00 24.80 89 SER B O 1
ATOM 1668 N N . SER B 1 89 ? 34.950 52.958 16.716 1.00 23.06 90 SER B N 1
ATOM 1669 C CA . SER B 1 89 ? 33.612 53.461 16.433 1.00 22.50 90 SER B CA 1
ATOM 1670 C C . SER B 1 89 ? 33.464 53.541 14.918 1.00 22.09 90 SER B C 1
ATOM 1671 O O . SER B 1 89 ? 34.268 54.201 14.254 1.00 24.10 90 SER B O 1
ATOM 1674 N N . THR B 1 90 ? 32.450 52.878 14.365 1.00 21.25 91 THR B N 1
ATOM 1675 C CA . THR B 1 90 ? 32.313 52.771 12.918 1.00 20.61 91 THR B CA 1
ATOM 1676 C C . THR B 1 90 ? 30.886 53.075 12.490 1.00 19.57 91 THR B C 1
ATOM 1677 O O . THR B 1 90 ? 29.922 52.664 13.146 1.00 20.10 91 THR B O 1
ATOM 1681 N N . ILE B 1 91 ? 30.771 53.797 11.376 1.00 18.96 92 ILE B N 1
ATOM 1682 C CA . ILE B 1 91 ? 29.503 54.058 10.709 1.00 19.02 92 ILE B CA 1
ATOM 1683 C C . ILE B 1 91 ? 29.575 53.499 9.296 1.00 19.30 92 ILE B C 1
ATOM 1684 O O . ILE B 1 91 ? 30.460 53.874 8.512 1.00 18.85 92 ILE B O 1
ATOM 1689 N N . HIS B 1 92 ? 28.636 52.611 8.974 1.00 19.40 93 HIS B N 1
ATOM 1690 C CA . HIS B 1 92 ? 28.378 52.198 7.603 1.00 19.34 93 HIS B CA 1
ATOM 1691 C C . HIS B 1 92 ? 27.412 53.204 6.992 1.00 18.54 93 HIS B C 1
ATOM 1692 O O . HIS B 1 92 ? 26.360 53.496 7.571 1.00 18.65 93 HIS B O 1
ATOM 1699 N N . TRP B 1 93 ? 27.769 53.737 5.832 1.00 19.34 94 TRP B N 1
ATOM 1700 C CA . TRP B 1 93 ? 26.923 54.736 5.198 1.00 18.94 94 TRP B CA 1
ATOM 1701 C C . TRP B 1 93 ? 25.492 54.222 5.071 1.00 19.00 94 TRP B C 1
ATOM 1702 O O . TRP B 1 93 ? 25.253 53.110 4.588 1.00 19.81 94 TRP B O 1
ATOM 1713 N N . GLY B 1 94 ? 24.542 55.049 5.507 1.00 18.18 95 GLY B N 1
ATOM 1714 C CA . GLY B 1 94 ? 23.143 54.702 5.541 1.00 17.17 95 GLY B CA 1
ATOM 1715 C C . GLY B 1 94 ? 22.647 54.276 6.905 1.00 17.30 95 GLY B C 1
ATOM 1716 O O . GLY B 1 94 ? 21.432 54.269 7.140 1.00 19.30 95 GLY B O 1
ATOM 1717 N N . SER B 1 95 ? 23.555 53.917 7.802 1.00 17.97 96 SER B N 1
ATOM 1718 C CA . SER B 1 95 ? 23.157 53.478 9.123 1.00 17.86 96 SER B CA 1
ATOM 1719 C C . SER B 1 95 ? 22.785 54.657 10.011 1.00 16.41 96 SER B C 1
ATOM 1720 O O . SER B 1 95 ? 23.327 55.758 9.887 1.00 16.85 96 SER B O 1
ATOM 1723 N N . SER B 1 96 ? 21.854 54.404 10.927 1.00 16.20 97 SER B N 1
ATOM 1724 C CA . SER B 1 96 ? 21.489 55.356 11.962 1.00 16.84 97 SER B CA 1
ATOM 1725 C C . SER B 1 96 ? 22.219 55.098 13.273 1.00 18.08 97 SER B C 1
ATOM 1726 O O . SER B 1 96 ? 21.973 55.812 14.253 1.00 18.99 97 SER B O 1
ATOM 1729 N N A THR B 1 97 ? 23.145 54.137 13.289 0.46 18.56 98 THR B N 1
ATOM 1730 N N B THR B 1 97 ? 23.100 54.102 13.334 0.54 18.75 98 THR B N 1
ATOM 1731 C CA A THR B 1 97 ? 23.811 53.677 14.496 0.46 18.85 98 THR B CA 1
ATOM 1732 C CA B THR B 1 97 ? 23.790 53.795 14.576 0.54 19.38 98 THR B CA 1
ATOM 1733 C C A THR B 1 97 ? 25.317 53.666 14.299 0.46 18.82 98 THR B C 1
ATOM 1734 C C B THR B 1 97 ? 25.283 53.615 14.348 0.54 19.10 98 THR B C 1
ATOM 1735 O O A THR B 1 97 ? 25.810 53.348 13.213 0.46 19.12 98 THR B O 1
ATOM 1736 O O B THR B 1 97 ? 25.729 53.138 13.300 0.54 19.48 98 THR B O 1
ATOM 1743 N N . VAL B 1 98 ? 26.043 54.015 15.357 1.00 18.43 99 VAL B N 1
ATOM 1744 C CA . VAL B 1 98 ? 27.476 53.784 15.422 1.00 20.07 99 VAL B CA 1
ATOM 1745 C C . VAL B 1 98 ? 27.668 52.401 16.017 1.00 21.51 99 VAL B C 1
ATOM 1746 O O . VAL B 1 98 ? 27.042 52.068 17.029 1.00 22.93 99 VAL B O 1
ATOM 1750 N N . ILE B 1 99 ? 28.537 51.602 15.407 1.00 21.90 100 ILE B N 1
ATOM 1751 C CA . ILE B 1 99 ? 28.819 50.257 15.880 1.00 22.59 100 ILE B CA 1
ATOM 1752 C C . ILE B 1 99 ? 30.289 50.176 16.272 1.00 23.35 100 ILE B C 1
ATOM 1753 O O . ILE B 1 99 ? 31.090 51.053 15.954 1.00 23.75 100 ILE B O 1
ATOM 1758 N N . THR B 1 100 ? 30.639 49.093 16.958 1.00 23.45 101 THR B N 1
ATOM 1759 C CA . THR B 1 100 ? 32.037 48.742 17.170 1.00 25.59 101 THR B CA 1
ATOM 1760 C C . THR B 1 100 ? 32.485 47.821 16.038 1.00 26.54 101 THR B C 1
ATOM 1761 O O . THR B 1 100 ? 31.805 46.838 15.726 1.00 28.13 101 THR B O 1
ATOM 1765 N N . GLU B 1 101 ? 33.619 48.144 15.416 1.00 26.39 102 GLU B N 1
ATOM 1766 C CA . GLU B 1 101 ? 34.118 47.318 14.323 1.00 27.07 102 GLU B CA 1
ATOM 1767 C C . GLU B 1 101 ? 35.639 47.304 14.305 1.00 26.24 102 GLU B C 1
ATOM 1768 O O . GLU B 1 101 ? 36.272 48.359 14.398 1.00 25.71 102 GLU B O 1
ATOM 1774 N N . ASP B 1 102 ? 36.208 46.104 14.176 1.00 26.34 103 ASP B N 1
ATOM 1775 C CA . ASP B 1 102 ? 37.651 45.913 14.043 1.00 27.14 103 ASP B CA 1
ATOM 1776 C C . ASP B 1 102 ? 38.057 46.307 12.625 1.00 27.91 103 ASP B C 1
ATOM 1777 O O . ASP B 1 102 ? 37.698 45.623 11.662 1.00 29.34 103 ASP B O 1
ATOM 1782 N N . VAL B 1 103 ? 38.788 47.413 12.486 1.00 26.23 104 VAL B N 1
ATOM 1783 C CA . VAL B 1 103 ? 39.255 47.878 11.184 1.00 25.58 104 VAL B CA 1
ATOM 1784 C C . VAL B 1 103 ? 40.777 47.821 11.086 1.00 25.93 104 VAL B C 1
ATOM 1785 O O . VAL B 1 103 ? 41.372 48.494 10.243 1.00 26.40 104 VAL B O 1
ATOM 1789 N N . THR B 1 104 ? 41.414 47.017 11.937 1.00 26.71 105 THR B N 1
ATOM 1790 C CA . THR B 1 104 ? 42.870 46.974 11.959 1.00 26.23 105 THR B CA 1
ATOM 1791 C C . THR B 1 104 ? 43.441 46.637 10.584 1.00 26.51 105 THR B C 1
ATOM 1792 O O . THR B 1 104 ? 44.480 47.178 10.192 1.00 26.75 105 THR B O 1
ATOM 1796 N N . SER B 1 105 ? 42.769 45.761 9.830 1.00 27.15 106 SER B N 1
ATOM 1797 C CA . SER B 1 105 ? 43.279 45.368 8.519 1.00 27.38 106 SER B CA 1
ATOM 1798 C C . SER B 1 105 ? 43.179 46.486 7.485 1.00 26.58 106 SER B C 1
ATOM 1799 O O . SER B 1 105 ? 43.893 46.445 6.477 1.00 26.79 106 SER B O 1
ATOM 1802 N N . VAL B 1 106 ? 42.307 47.473 7.705 1.00 25.21 107 VAL B N 1
ATOM 1803 C CA . VAL B 1 106 ? 42.138 48.566 6.748 1.00 23.64 107 VAL B CA 1
ATOM 1804 C C . VAL B 1 106 ? 43.229 49.620 6.897 1.00 23.87 107 VAL B C 1
ATOM 1805 O O . VAL B 1 106 ? 43.632 50.247 5.908 1.00 23.85 107 VAL B O 1
ATOM 1809 N N . VAL B 1 107 ? 43.718 49.818 8.126 1.00 24.42 108 VAL B N 1
ATOM 1810 C CA . VAL B 1 107 ? 44.598 50.959 8.394 1.00 24.68 108 VAL B CA 1
ATOM 1811 C C . VAL B 1 107 ? 45.851 50.989 7.545 1.00 23.74 108 VAL B C 1
ATOM 1812 O O . VAL B 1 107 ? 46.235 52.076 7.083 1.00 23.89 108 VAL B O 1
ATOM 1816 N N . PRO B 1 108 ? 46.573 49.885 7.328 1.00 24.29 109 PRO B N 1
ATOM 1817 C CA . PRO B 1 108 ? 47.858 49.974 6.611 1.00 25.12 109 PRO B CA 1
ATOM 1818 C C . PRO B 1 108 ? 47.734 50.417 5.164 1.00 25.82 109 PRO B C 1
ATOM 1819 O O . PRO B 1 108 ? 48.715 50.906 4.588 1.00 26.29 109 PRO B O 1
ATOM 1823 N N . GLY B 1 109 ? 46.578 50.244 4.546 1.00 25.54 110 GLY B N 1
ATOM 1824 C CA . GLY B 1 109 ? 46.415 50.656 3.175 1.00 25.45 110 GLY B CA 1
ATOM 1825 C C . GLY B 1 109 ? 45.993 52.091 2.983 1.00 25.04 110 GLY B C 1
ATOM 1826 O O . GLY B 1 109 ? 45.914 52.558 1.841 1.00 26.82 110 GLY B O 1
ATOM 1827 N N . ALA B 1 110 ? 45.722 52.812 4.068 1.00 23.98 111 ALA B N 1
ATOM 1828 C CA . ALA B 1 110 ? 45.186 54.161 3.964 1.00 24.49 111 ALA B CA 1
ATOM 1829 C C . ALA B 1 110 ? 46.308 55.174 3.778 1.00 25.21 111 ALA B C 1
ATOM 1830 O O . ALA B 1 110 ? 47.402 55.024 4.328 1.00 27.21 111 ALA B O 1
ATOM 1832 N N . VAL B 1 111 ? 46.033 56.206 2.992 1.00 25.37 112 VAL B N 1
ATOM 1833 C CA . VAL B 1 111 ? 46.962 57.319 2.825 1.00 25.89 112 VAL B CA 1
ATOM 1834 C C . VAL B 1 111 ? 46.898 58.198 4.065 1.00 24.97 112 VAL B C 1
ATOM 1835 O O . VAL B 1 111 ? 45.810 58.486 4.577 1.00 24.86 112 VAL B O 1
ATOM 1839 N N . ASN B 1 112 ? 48.060 58.624 4.561 1.00 24.12 113 ASN B N 1
ATOM 1840 C CA . ASN B 1 112 ? 48.111 59.451 5.761 1.00 25.15 113 ASN B CA 1
ATOM 1841 C C . ASN B 1 112 ? 47.767 60.896 5.424 1.00 25.99 113 ASN B C 1
ATOM 1842 O O . ASN B 1 112 ? 48.393 61.509 4.553 1.00 27.47 113 ASN B O 1
ATOM 1847 N N . ARG B 1 113 ? 46.782 61.440 6.134 1.00 24.71 114 ARG B N 1
ATOM 1848 C CA . ARG B 1 113 ? 46.389 62.839 6.036 1.00 25.48 114 ARG B CA 1
ATOM 1849 C C . ARG B 1 113 ? 46.235 63.441 7.427 1.00 25.14 114 ARG B C 1
ATOM 1850 O O . ARG B 1 113 ? 45.248 64.112 7.737 1.00 25.32 114 ARG B O 1
ATOM 1858 N N . ASP B 1 114 ? 47.230 63.219 8.287 1.00 24.68 115 ASP B N 1
ATOM 1859 C CA . ASP B 1 114 ? 47.195 63.810 9.618 1.00 24.14 115 ASP B CA 1
ATOM 1860 C C . ASP B 1 114 ? 47.045 65.324 9.523 1.00 24.17 115 ASP B C 1
ATOM 1861 O O . ASP B 1 114 ? 47.668 65.983 8.684 1.00 25.01 115 ASP B O 1
ATOM 1866 N N . LYS B 1 115 ? 46.208 65.880 10.397 1.00 22.32 116 LYS B N 1
ATOM 1867 C CA . LYS B 1 115 ? 45.916 67.307 10.460 1.00 22.45 116 LYS B CA 1
ATOM 1868 C C . LYS B 1 115 ? 45.206 67.817 9.213 1.00 22.23 116 LYS B C 1
ATOM 1869 O O . LYS B 1 115 ? 45.042 69.032 9.058 1.00 22.58 116 LYS B O 1
ATOM 1875 N N . VAL B 1 116 ? 44.759 66.933 8.326 1.00 21.52 117 VAL B N 1
ATOM 1876 C CA . VAL B 1 116 ? 44.021 67.362 7.142 1.00 20.93 117 VAL B CA 1
ATOM 1877 C C . VAL B 1 116 ? 43.021 66.285 6.732 1.00 19.56 117 VAL B C 1
ATOM 1878 O O . VAL B 1 116 ? 43.019 65.797 5.596 1.00 19.60 117 VAL B O 1
ATOM 1882 N N . THR B 1 117 ? 42.156 65.905 7.659 1.00 19.82 118 THR B N 1
ATOM 1883 C CA . THR B 1 117 ? 40.995 65.099 7.312 1.00 18.78 118 THR B CA 1
ATOM 1884 C C . THR B 1 117 ? 39.766 65.720 7.965 1.00 18.19 118 THR B C 1
ATOM 1885 O O . THR B 1 117 ? 39.833 66.784 8.593 1.00 18.72 118 THR B O 1
ATOM 1889 N N . THR B 1 118 ? 38.629 65.066 7.767 1.00 17.82 119 THR B N 1
ATOM 1890 C CA . THR B 1 118 ? 37.325 65.701 7.936 1.00 17.34 119 THR B CA 1
ATOM 1891 C C . THR B 1 118 ? 36.780 65.565 9.355 1.00 16.45 119 THR B C 1
ATOM 1892 O O . THR B 1 118 ? 35.629 65.188 9.561 1.00 16.90 119 THR B O 1
ATOM 1896 N N . ALA B 1 119 ? 37.611 65.882 10.349 1.00 17.23 120 ALA B N 1
ATOM 1897 C CA . ALA B 1 119 ? 37.192 65.969 11.741 1.00 16.94 120 ALA B CA 1
ATOM 1898 C C . ALA B 1 119 ? 37.781 67.243 12.321 1.00 17.67 120 ALA B C 1
ATOM 1899 O O . ALA B 1 119 ? 38.961 67.534 12.109 1.00 18.25 120 ALA B O 1
ATOM 1901 N N . TYR B 1 120 ? 36.968 67.987 13.071 1.00 16.44 121 TYR B N 1
ATOM 1902 C CA . TYR B 1 120 ? 37.299 69.360 13.422 1.00 16.97 121 TYR B CA 1
ATOM 1903 C C . TYR B 1 120 ? 36.951 69.645 14.869 1.00 17.10 121 TYR B C 1
ATOM 1904 O O . TYR B 1 120 ? 35.808 69.441 15.279 1.00 17.87 121 TYR B O 1
ATOM 1913 N N . ALA B 1 121 ? 37.926 70.127 15.630 1.00 16.75 122 ALA B N 1
ATOM 1914 C CA . ALA B 1 121 ? 37.656 70.632 16.966 1.00 15.77 122 ALA B CA 1
ATOM 1915 C C . ALA B 1 121 ? 37.062 72.032 16.879 1.00 16.61 122 ALA B C 1
ATOM 1916 O O . ALA B 1 121 ? 37.538 72.877 16.118 1.00 17.34 122 ALA B O 1
ATOM 1918 N N . LEU B 1 122 ? 35.993 72.275 17.665 1.00 16.78 123 LEU B N 1
ATOM 1919 C CA . LEU B 1 122 ? 35.393 73.600 17.704 1.00 18.07 123 LEU B CA 1
ATOM 1920 C C . LEU B 1 122 ? 36.241 74.531 18.568 1.00 18.08 123 LEU B C 1
ATOM 1921 O O . LEU B 1 122 ? 36.856 74.096 19.546 1.00 18.25 123 LEU B O 1
ATOM 1926 N N . PRO B 1 123 ? 36.289 75.813 18.224 1.00 18.50 124 PRO B N 1
ATOM 1927 C CA . PRO B 1 123 ? 37.135 76.762 18.950 1.00 18.41 124 PRO B CA 1
ATOM 1928 C C . PRO B 1 123 ? 36.421 77.341 20.166 1.00 18.41 124 PRO B C 1
ATOM 1929 O O . PRO B 1 123 ? 35.211 77.195 20.341 1.00 18.87 124 PRO B O 1
ATOM 1933 N N . ASP B 1 124 ? 37.206 78.034 20.998 1.00 18.94 125 ASP B N 1
ATOM 1934 C CA . ASP B 1 124 ? 36.688 78.642 22.221 1.00 19.62 125 ASP B CA 1
ATOM 1935 C C . ASP B 1 124 ? 35.803 79.858 21.969 1.00 20.45 125 ASP B C 1
ATOM 1936 O O . ASP B 1 124 ? 35.169 80.351 22.912 1.00 21.82 125 ASP B O 1
ATOM 1941 N N . ASN B 1 125 ? 35.733 80.339 20.729 1.00 19.86 126 ASN B N 1
ATOM 1942 C CA . ASN B 1 125 ? 35.022 81.568 20.407 1.00 19.75 126 ASN B CA 1
ATOM 1943 C C . ASN B 1 125 ? 33.892 81.339 19.413 1.00 21.64 126 ASN B C 1
ATOM 1944 O O . ASN B 1 125 ? 33.446 82.286 18.762 1.00 24.71 126 ASN B O 1
ATOM 1949 N N A LEU B 1 126 ? 33.411 80.106 19.291 0.53 21.26 127 LEU B N 1
ATOM 1950 N N B LEU B 1 126 ? 33.432 80.101 19.273 0.47 20.82 127 LEU B N 1
ATOM 1951 C CA A LEU B 1 126 ? 32.230 79.812 18.485 0.53 20.92 127 LEU B CA 1
ATOM 1952 C CA B LEU B 1 126 ? 32.261 79.802 18.460 0.47 19.98 127 LEU B CA 1
ATOM 1953 C C A LEU B 1 126 ? 31.089 79.453 19.439 0.53 21.14 127 LEU B C 1
ATOM 1954 C C B LEU B 1 126 ? 31.105 79.486 19.404 0.47 19.66 127 LEU B C 1
ATOM 1955 O O A LEU B 1 126 ? 31.101 78.383 20.054 0.53 21.08 127 LEU B O 1
ATOM 1956 O O B LEU B 1 126 ? 30.130 80.227 19.473 0.47 18.70 127 LEU B O 1
ATOM 1965 N N . ALA C 1 1 ? 23.362 104.702 13.361 1.00 19.79 2 ALA C N 1
ATOM 1966 C CA . ALA C 1 1 ? 24.554 105.330 13.912 1.00 19.46 2 ALA C CA 1
ATOM 1967 C C . ALA C 1 1 ? 25.094 104.490 15.062 1.00 17.89 2 ALA C C 1
ATOM 1968 O O . ALA C 1 1 ? 24.336 104.039 15.926 1.00 17.28 2 ALA C O 1
ATOM 1970 N N . ILE C 1 2 ? 26.414 104.285 15.071 1.00 17.54 3 ILE C N 1
ATOM 1971 C CA . ILE C 1 2 ? 27.043 103.563 16.172 1.00 16.13 3 ILE C CA 1
ATOM 1972 C C . ILE C 1 2 ? 26.797 104.283 17.492 1.00 15.76 3 ILE C C 1
ATOM 1973 O O . ILE C 1 2 ? 26.760 105.521 17.560 1.00 16.79 3 ILE C O 1
ATOM 1978 N N . PHE C 1 3 ? 26.611 103.480 18.547 1.00 16.08 4 PHE C N 1
ATOM 1979 C CA . PHE C 1 3 ? 26.362 103.880 19.929 1.00 15.45 4 PHE C CA 1
ATOM 1980 C C . PHE C 1 3 ? 24.868 104.012 20.230 1.00 15.10 4 PHE C C 1
ATOM 1981 O O . PHE C 1 3 ? 24.473 104.045 21.401 1.00 15.79 4 PHE C O 1
ATOM 1989 N N . HIS C 1 4 ? 24.032 104.106 19.197 1.00 15.18 5 HIS C N 1
ATOM 1990 C CA . HIS C 1 4 ? 22.595 104.077 19.420 1.00 14.22 5 HIS C CA 1
ATOM 1991 C C . HIS C 1 4 ? 22.155 102.654 19.738 1.00 13.35 5 HIS C C 1
ATOM 1992 O O . HIS C 1 4 ? 22.818 101.680 19.371 1.00 14.38 5 HIS C O 1
ATOM 1999 N N . THR C 1 5 ? 21.016 102.532 20.418 1.00 13.52 6 THR C N 1
ATOM 2000 C CA . THR C 1 5 ? 20.449 101.214 20.663 1.00 13.94 6 THR C CA 1
ATOM 2001 C C . THR C 1 5 ? 20.349 100.462 19.342 1.00 14.90 6 THR C C 1
ATOM 2002 O O . THR C 1 5 ? 19.882 101.003 18.333 1.00 15.92 6 THR C O 1
ATOM 2006 N N . GLY C 1 6 ? 20.796 99.208 19.356 1.00 15.12 7 GLY C N 1
ATOM 2007 C CA . GLY C 1 6 ? 20.848 98.390 18.175 1.00 15.59 7 GLY C CA 1
ATOM 2008 C C . GLY C 1 6 ? 22.179 98.419 17.463 1.00 16.29 7 GLY C C 1
ATOM 2009 O O . GLY C 1 6 ? 22.452 97.529 16.653 1.00 16.43 7 GLY C O 1
ATOM 2010 N N . SER C 1 7 ? 23.016 99.409 17.755 1.00 15.80 8 SER C N 1
ATOM 2011 C CA . SER C 1 7 ? 24.316 99.606 17.126 1.00 15.93 8 SER C CA 1
ATOM 2012 C C . SER C 1 7 ? 25.383 99.860 18.182 1.00 16.06 8 SER C C 1
ATOM 2013 O O . SER C 1 7 ? 26.265 100.710 18.021 1.00 16.23 8 SER C O 1
ATOM 2016 N N . GLU C 1 8 ? 25.311 99.111 19.277 1.00 14.93 9 GLU C N 1
ATOM 2017 C CA . GLU C 1 8 ? 26.271 99.220 20.366 1.00 14.15 9 GLU C CA 1
ATOM 2018 C C . GLU C 1 8 ? 27.645 98.718 19.924 1.00 14.43 9 GLU C C 1
ATOM 2019 O O . GLU C 1 8 ? 27.763 97.854 19.056 1.00 15.59 9 GLU C O 1
ATOM 2025 N N . LEU C 1 9 ? 28.696 99.253 20.537 1.00 14.30 10 LEU C N 1
ATOM 2026 C CA . LEU C 1 9 ? 30.061 98.913 20.148 1.00 15.33 10 LEU C CA 1
ATOM 2027 C C . LEU C 1 9 ? 30.639 97.862 21.091 1.00 14.14 10 LEU C C 1
ATOM 2028 O O . LEU C 1 9 ? 30.797 98.112 22.292 1.00 14.48 10 LEU C O 1
ATOM 2033 N N . PHE C 1 10 ? 30.989 96.706 20.531 1.00 14.77 11 PHE C N 1
ATOM 2034 C CA . PHE C 1 10 ? 31.592 95.612 21.274 1.00 14.19 11 PHE C CA 1
ATOM 2035 C C . PHE C 1 10 ? 32.940 95.242 20.676 1.00 14.44 11 PHE C C 1
ATOM 2036 O O . PHE C 1 10 ? 33.167 95.373 19.470 1.00 15.08 11 PHE C O 1
ATOM 2044 N N . ILE C 1 11 ? 33.841 94.802 21.546 1.00 14.06 12 ILE C N 1
ATOM 2045 C CA . ILE C 1 11 ? 35.173 94.373 21.151 1.00 15.61 12 ILE C CA 1
ATOM 2046 C C . ILE C 1 11 ? 35.374 92.945 21.627 1.00 14.41 12 ILE C C 1
ATOM 2047 O O . ILE C 1 11 ? 34.883 92.546 22.691 1.00 14.48 12 ILE C O 1
ATOM 2052 N N . ILE C 1 12 ? 36.136 92.187 20.847 1.00 14.78 13 ILE C N 1
ATOM 2053 C CA . ILE C 1 12 ? 36.567 90.850 21.219 1.00 15.94 13 ILE C CA 1
ATOM 2054 C C . ILE C 1 12 ? 38.071 90.798 21.010 1.00 15.36 13 ILE C C 1
ATOM 2055 O O . ILE C 1 12 ? 38.563 91.188 19.945 1.00 15.38 13 ILE C O 1
ATOM 2060 N N . THR C 1 13 ? 38.797 90.345 22.031 1.00 15.11 14 THR C N 1
ATOM 2061 C CA . THR C 1 13 ? 40.247 90.257 21.986 1.00 16.61 14 THR C CA 1
ATOM 2062 C C . THR C 1 13 ? 40.690 88.868 22.422 1.00 17.01 14 THR C C 1
ATOM 2063 O O . THR C 1 13 ? 39.954 88.142 23.095 1.00 18.27 14 THR C O 1
ATOM 2067 N N . ARG C 1 14 ? 41.915 88.508 22.045 1.00 18.46 15 ARG C N 1
ATOM 2068 C CA . ARG C 1 14 ? 42.538 87.284 22.521 1.00 18.28 15 ARG C CA 1
ATOM 2069 C C . ARG C 1 14 ? 43.839 87.610 23.237 1.00 19.23 15 ARG C C 1
ATOM 2070 O O . ARG C 1 14 ? 44.688 88.336 22.706 1.00 19.79 15 ARG C O 1
ATOM 2078 N N . GLY C 1 15 ? 44.004 87.034 24.418 1.00 18.62 16 GLY C N 1
ATOM 2079 C CA . GLY C 1 15 ? 45.217 87.180 25.176 1.00 19.11 16 GLY C CA 1
ATOM 2080 C C . GLY C 1 15 ? 45.283 88.475 25.953 1.00 19.82 16 GLY C C 1
ATOM 2081 O O . GLY C 1 15 ? 44.404 89.339 25.868 1.00 20.70 16 GLY C O 1
ATOM 2082 N N . PRO C 1 16 ? 46.339 88.626 26.739 1.00 20.49 17 PRO C N 1
ATOM 2083 C CA . PRO C 1 16 ? 46.477 89.835 27.551 1.00 20.45 17 PRO C CA 1
ATOM 2084 C C . PRO C 1 16 ? 46.842 91.034 26.694 1.00 20.85 17 PRO C C 1
ATOM 2085 O O . PRO C 1 16 ? 47.436 90.914 25.620 1.00 23.34 17 PRO C O 1
ATOM 2089 N N . GLY C 1 17 ? 46.473 92.208 27.187 1.00 20.81 18 GLY C N 1
ATOM 2090 C CA . GLY C 1 17 ? 46.802 93.431 26.490 1.00 20.62 18 GLY C CA 1
ATOM 2091 C C . GLY C 1 17 ? 46.018 94.583 27.076 1.00 20.74 18 GLY C C 1
ATOM 2092 O O . GLY C 1 17 ? 45.396 94.457 28.131 1.00 22.66 18 GLY C O 1
ATOM 2093 N N . LYS C 1 18 ? 46.059 95.711 26.379 1.00 20.46 19 LYS C N 1
ATOM 2094 C CA . LYS C 1 18 ? 45.296 96.874 26.800 1.00 21.13 19 LYS C CA 1
ATOM 2095 C C . LYS C 1 18 ? 44.527 97.450 25.625 1.00 19.10 19 LYS C C 1
ATOM 2096 O O . LYS C 1 18 ? 45.060 97.575 24.516 1.00 19.39 19 LYS C O 1
ATOM 2102 N N . LEU C 1 19 ? 43.261 97.757 25.874 1.00 17.40 20 LEU C N 1
ATOM 2103 C CA . LEU C 1 19 ? 42.416 98.488 24.947 1.00 16.21 20 LEU C CA 1
ATOM 2104 C C . LEU C 1 19 ? 42.421 99.937 25.407 1.00 16.63 20 LEU C C 1
ATOM 2105 O O . LEU C 1 19 ? 42.077 100.221 26.559 1.00 16.77 20 LEU C O 1
ATOM 2110 N N . THR C 1 20 ? 42.808 100.852 24.524 1.00 16.98 21 THR C N 1
ATOM 2111 C CA . THR C 1 20 ? 42.886 102.264 24.878 1.00 16.53 21 THR C CA 1
ATOM 2112 C C . THR C 1 20 ? 41.853 103.066 24.096 1.00 16.79 21 THR C C 1
ATOM 2113 O O . THR C 1 20 ? 41.760 102.950 22.867 1.00 17.49 21 THR C O 1
ATOM 2117 N N . LEU C 1 21 ? 41.090 103.884 24.818 1.00 16.41 22 LEU C N 1
ATOM 2118 C CA . LEU C 1 21 ? 40.071 104.743 24.240 1.00 15.41 22 LEU C CA 1
ATOM 2119 C C . LEU C 1 21 ? 40.493 106.201 24.360 1.00 16.55 22 LEU C C 1
ATOM 2120 O O . LEU C 1 21 ? 40.810 106.675 25.458 1.00 16.34 22 LEU C O 1
ATOM 2125 N N . LEU C 1 22 ? 40.466 106.909 23.235 1.00 18.11 23 LEU C N 1
ATOM 2126 C CA . LEU C 1 22 ? 40.686 108.348 23.177 1.00 18.51 23 LEU C CA 1
ATOM 2127 C C . LEU C 1 22 ? 39.346 109.016 22.887 1.00 18.71 23 LEU C C 1
ATOM 2128 O O . LEU C 1 22 ? 38.735 108.765 21.844 1.00 20.18 23 LEU C O 1
ATOM 2133 N N . THR C 1 23 ? 38.884 109.845 23.818 1.00 18.74 24 THR C N 1
ATOM 2134 C CA . THR C 1 23 ? 37.627 110.579 23.702 1.00 18.60 24 THR C CA 1
ATOM 2135 C C . THR C 1 23 ? 37.985 112.034 23.416 1.00 20.10 24 THR C C 1
ATOM 2136 O O . THR C 1 23 ? 38.702 112.659 24.203 1.00 21.11 24 THR C O 1
ATOM 2140 N N . TRP C 1 24 ? 37.511 112.572 22.292 1.00 20.46 25 TRP C N 1
ATOM 2141 C CA . TRP C 1 24 ? 37.984 113.893 21.860 1.00 21.52 25 TRP C CA 1
ATOM 2142 C C . TRP C 1 24 ? 36.910 114.601 21.033 1.00 22.54 25 TRP C C 1
ATOM 2143 O O . TRP C 1 24 ? 35.769 114.146 20.932 1.00 22.75 25 TRP C O 1
ATOM 2154 N N . GLY C 1 25 ? 37.267 115.739 20.447 1.00 24.07 26 GLY C N 1
ATOM 2155 C CA . GLY C 1 25 ? 36.241 116.525 19.774 1.00 24.02 26 GLY C CA 1
ATOM 2156 C C . GLY C 1 25 ? 35.179 117.040 20.723 1.00 24.61 26 GLY C C 1
ATOM 2157 O O . GLY C 1 25 ? 33.997 117.123 20.360 1.00 24.64 26 GLY C O 1
ATOM 2158 N N . GLY C 1 26 ? 35.586 117.411 21.932 1.00 24.20 27 GLY C N 1
ATOM 2159 C CA . GLY C 1 26 ? 34.629 117.854 22.925 1.00 25.60 27 GLY C CA 1
ATOM 2160 C C . GLY C 1 26 ? 34.004 119.190 22.569 1.00 25.54 27 GLY C C 1
ATOM 2161 O O . GLY C 1 26 ? 34.672 120.119 22.108 1.00 26.39 27 GLY C O 1
ATOM 2162 N N . LEU C 1 27 ? 32.695 119.274 22.771 1.00 26.84 28 LEU C N 1
ATOM 2163 C CA . LEU C 1 27 ? 32.020 120.554 22.663 1.00 28.84 28 LEU C CA 1
ATOM 2164 C C . LEU C 1 27 ? 32.576 121.502 23.718 1.00 30.25 28 LEU C C 1
ATOM 2165 O O . LEU C 1 27 ? 32.980 121.087 24.809 1.00 28.63 28 LEU C O 1
ATOM 2170 N N . ASN C 1 28 ? 32.632 122.785 23.367 1.00 33.77 29 ASN C N 1
ATOM 2171 C CA . ASN C 1 28 ? 32.949 123.835 24.328 1.00 35.58 29 ASN C CA 1
ATOM 2172 C C . ASN C 1 28 ? 34.309 123.609 24.979 1.00 32.99 29 ASN C C 1
ATOM 2173 O O . ASN C 1 28 ? 34.476 123.812 26.179 1.00 33.99 29 ASN C O 1
ATOM 2178 N N . ASN C 1 29 ? 35.283 123.142 24.213 1.00 32.23 30 ASN C N 1
ATOM 2179 C CA . ASN C 1 29 ? 36.643 122.985 24.724 1.00 31.26 30 ASN C CA 1
ATOM 2180 C C . ASN C 1 29 ? 36.757 121.985 25.871 1.00 30.78 30 ASN C C 1
ATOM 2181 O O . ASN C 1 29 ? 37.749 122.002 26.609 1.00 31.90 30 ASN C O 1
ATOM 2186 N N . LEU C 1 30 ? 35.766 121.116 26.065 1.00 29.27 31 LEU C N 1
ATOM 2187 C CA . LEU C 1 30 ? 35.931 120.022 27.017 1.00 27.83 31 LEU C CA 1
ATOM 2188 C C . LEU C 1 30 ? 37.205 119.249 26.684 1.00 24.99 31 LEU C C 1
ATOM 2189 O O . LEU C 1 30 ? 37.528 119.022 25.515 1.00 25.09 31 LEU C O 1
ATOM 2194 N N . ARG C 1 31 ? 37.949 118.869 27.717 1.00 21.85 32 ARG C N 1
ATOM 2195 C CA . ARG C 1 31 ? 39.254 118.262 27.493 1.00 25.03 32 ARG C CA 1
ATOM 2196 C C . ARG C 1 31 ? 39.138 116.844 26.940 1.00 24.36 32 ARG C C 1
ATOM 2197 O O . ARG C 1 31 ? 38.279 116.057 27.349 1.00 19.63 32 ARG C O 1
ATOM 2205 N N . SER C 1 32 ? 40.035 116.511 26.021 1.00 22.09 33 SER C N 1
ATOM 2206 C CA . SER C 1 32 ? 40.112 115.144 25.537 1.00 21.25 33 SER C CA 1
ATOM 2207 C C . SER C 1 32 ? 40.656 114.247 26.634 1.00 18.83 33 SER C C 1
ATOM 2208 O O . SER C 1 32 ? 41.403 114.687 27.513 1.00 18.32 33 SER C O 1
ATOM 2211 N N . VAL C 1 33 ? 40.282 112.973 26.563 1.00 17.98 34 VAL C N 1
ATOM 2212 C CA . VAL C 1 33 ? 40.639 111.973 27.558 1.00 16.91 34 VAL C CA 1
ATOM 2213 C C . VAL C 1 33 ? 41.239 110.775 26.840 1.00 17.02 34 VAL C C 1
ATOM 2214 O O . VAL C 1 33 ? 40.741 110.358 25.790 1.00 18.52 34 VAL C O 1
ATOM 2218 N N . ILE C 1 34 ? 42.309 110.223 27.398 1.00 16.06 35 ILE C N 1
ATOM 2219 C CA . ILE C 1 34 ? 42.868 108.962 26.930 1.00 16.34 35 ILE C CA 1
ATOM 2220 C C . ILE C 1 34 ? 42.981 108.026 28.122 1.00 15.27 35 ILE C C 1
ATOM 2221 O O . ILE C 1 34 ? 43.441 108.425 29.197 1.00 16.61 35 ILE C O 1
ATOM 2226 N N . GLY C 1 35 ? 42.569 106.778 27.934 1.00 15.48 36 GLY C N 1
ATOM 2227 C CA . GLY C 1 35 ? 42.663 105.818 29.013 1.00 15.85 36 GLY C CA 1
ATOM 2228 C C . GLY C 1 35 ? 42.814 104.401 28.519 1.00 15.58 36 GLY C C 1
ATOM 2229 O O . GLY C 1 35 ? 42.004 103.925 27.720 1.00 15.28 36 GLY C O 1
ATOM 2230 N N . ALA C 1 36 ? 43.844 103.718 29.017 1.00 15.67 37 ALA C N 1
ATOM 2231 C CA . ALA C 1 36 ? 44.083 102.314 28.727 1.00 15.48 37 ALA C CA 1
ATOM 2232 C C . ALA C 1 36 ? 43.367 101.423 29.730 1.00 14.88 37 ALA C C 1
ATOM 2233 O O . ALA C 1 36 ? 43.426 101.661 30.943 1.00 15.83 37 ALA C O 1
ATOM 2235 N N . ILE C 1 37 ? 42.725 100.378 29.224 1.00 15.45 38 ILE C N 1
ATOM 2236 C CA . ILE C 1 37 ? 42.028 99.394 30.039 1.00 16.01 38 ILE C CA 1
ATOM 2237 C C . ILE C 1 37 ? 42.745 98.056 29.854 1.00 16.78 38 ILE C C 1
ATOM 2238 O O . ILE C 1 37 ? 42.660 97.452 28.774 1.00 17.18 38 ILE C O 1
ATOM 2243 N N . PRO C 1 38 ? 43.431 97.541 30.866 1.00 17.99 39 PRO C N 1
ATOM 2244 C CA . PRO C 1 38 ? 44.141 96.277 30.686 1.00 18.17 39 PRO C CA 1
ATOM 2245 C C . PRO C 1 38 ? 43.254 95.072 30.933 1.00 17.70 39 PRO C C 1
ATOM 2246 O O . PRO C 1 38 ? 42.258 95.124 31.657 1.00 18.55 39 PRO C O 1
ATOM 2250 N N . THR C 1 39 ? 43.643 93.972 30.295 1.00 17.37 40 THR C N 1
ATOM 2251 C CA . THR C 1 39 ? 43.127 92.656 30.621 1.00 19.30 40 THR C CA 1
ATOM 2252 C C . THR C 1 39 ? 44.297 91.700 30.799 1.00 20.44 40 THR C C 1
ATOM 2253 O O . THR C 1 39 ? 45.294 91.772 30.071 1.00 20.08 40 THR C O 1
ATOM 2257 N N . GLU C 1 40 ? 44.164 90.804 31.770 1.00 22.60 41 GLU C N 1
ATOM 2258 C CA . GLU C 1 40 ? 45.125 89.740 31.995 1.00 24.60 41 GLU C CA 1
ATOM 2259 C C . GLU C 1 40 ? 44.631 88.390 31.493 1.00 22.65 41 GLU C C 1
ATOM 2260 O O . GLU C 1 40 ? 45.331 87.389 31.662 1.00 24.47 41 GLU C O 1
ATOM 2266 N N . ASN C 1 41 ? 43.444 88.333 30.891 1.00 19.59 42 ASN C N 1
ATOM 2267 C CA . ASN C 1 41 ? 42.912 87.057 30.431 1.00 20.43 42 ASN C CA 1
ATOM 2268 C C . ASN C 1 41 ? 43.816 86.439 29.370 1.00 21.40 42 ASN C C 1
ATOM 2269 O O . ASN C 1 41 ? 44.310 87.125 28.472 1.00 21.84 42 ASN C O 1
ATOM 2274 N N . THR C 1 42 ? 44.005 85.123 29.461 1.00 21.94 43 THR C N 1
ATOM 2275 C CA . THR C 1 42 ? 44.813 84.417 28.475 1.00 23.00 43 THR C CA 1
ATOM 2276 C C . THR C 1 42 ? 44.022 84.054 27.228 1.00 23.06 43 THR C C 1
ATOM 2277 O O . THR C 1 42 ? 44.620 83.822 26.171 1.00 24.62 43 THR C O 1
ATOM 2281 N N . GLY C 1 43 ? 42.700 84.010 27.332 1.00 21.33 44 GLY C N 1
ATOM 2282 C CA . GLY C 1 43 ? 41.857 83.654 26.219 1.00 21.85 44 GLY C CA 1
ATOM 2283 C C . GLY C 1 43 ? 41.073 84.844 25.716 1.00 19.93 44 GLY C C 1
ATOM 2284 O O . GLY C 1 43 ? 41.607 85.951 25.580 1.00 19.33 44 GLY C O 1
ATOM 2285 N N . VAL C 1 44 ? 39.806 84.627 25.453 1.00 19.51 45 VAL C N 1
ATOM 2286 C CA . VAL C 1 44 ? 38.967 85.649 24.846 1.00 18.78 45 VAL C CA 1
ATOM 2287 C C . VAL C 1 44 ? 38.485 86.603 25.923 1.00 18.02 45 VAL C C 1
ATOM 2288 O O . VAL C 1 44 ? 38.050 86.185 26.999 1.00 20.77 45 VAL C O 1
ATOM 2292 N N . THR C 1 45 ? 38.550 87.896 25.636 1.00 16.52 46 THR C N 1
ATOM 2293 C CA . THR C 1 45 ? 37.889 88.903 26.451 1.00 15.51 46 THR C CA 1
ATOM 2294 C C . THR C 1 45 ? 36.866 89.612 25.574 1.00 14.76 46 THR C C 1
ATOM 2295 O O . THR C 1 45 ? 37.142 89.926 24.411 1.00 15.10 46 THR C O 1
ATOM 2299 N N . LYS C 1 46 ? 35.670 89.816 26.113 1.00 14.38 47 LYS C N 1
ATOM 2300 C CA . LYS C 1 46 ? 34.617 90.569 25.447 1.00 14.06 47 LYS C CA 1
ATOM 2301 C C . LYS C 1 46 ? 34.517 91.917 26.143 1.00 13.55 47 LYS C C 1
ATOM 2302 O O . LYS C 1 46 ? 34.758 92.016 27.348 1.00 14.08 47 LYS C O 1
ATOM 2308 N N . TRP C 1 47 ? 34.205 92.957 25.368 1.00 12.85 48 TRP C N 1
ATOM 2309 C CA . TRP C 1 47 ? 34.231 94.318 25.874 1.00 13.67 48 TRP C CA 1
ATOM 2310 C C . TRP C 1 47 ? 33.031 95.103 25.362 1.00 13.76 48 TRP C C 1
ATOM 2311 O O . TRP C 1 47 ? 32.540 94.873 24.252 1.00 14.13 48 TRP C O 1
ATOM 2322 N N . ALA C 1 48 ? 32.589 96.064 26.168 1.00 12.44 49 ALA C N 1
ATOM 2323 C CA . ALA C 1 48 ? 31.618 97.065 25.751 1.00 13.34 49 ALA C CA 1
ATOM 2324 C C . ALA C 1 48 ? 32.307 98.420 25.801 1.00 13.06 49 ALA C C 1
ATOM 2325 O O . ALA C 1 48 ? 32.919 98.769 26.817 1.00 13.78 49 ALA C O 1
ATOM 2327 N N . VAL C 1 49 ? 32.251 99.159 24.698 1.00 13.06 50 VAL C N 1
ATOM 2328 C CA . VAL C 1 49 ? 32.839 100.488 24.606 1.00 13.32 50 VAL C CA 1
ATOM 2329 C C . VAL C 1 49 ? 31.720 101.507 24.495 1.00 13.11 50 VAL C C 1
ATOM 2330 O O . VAL C 1 49 ? 30.849 101.386 23.627 1.00 13.66 50 VAL C O 1
ATOM 2334 N N . SER C 1 50 ? 31.756 102.519 25.351 1.00 13.83 51 SER C N 1
ATOM 2335 C CA . SER C 1 50 ? 30.756 103.569 25.367 1.00 13.04 51 SER C CA 1
ATOM 2336 C C . SER C 1 50 ? 31.342 104.889 24.884 1.00 12.45 51 SER C C 1
ATOM 2337 O O . SER C 1 50 ? 32.537 105.147 25.035 1.00 13.19 51 SER C O 1
ATOM 2340 N N . PHE C 1 51 ? 30.475 105.737 24.336 1.00 13.35 52 PHE C N 1
ATOM 2341 C CA . PHE C 1 51 ? 30.772 107.152 24.169 1.00 12.77 52 PHE C CA 1
ATOM 2342 C C . PHE C 1 51 ? 30.562 107.884 25.498 1.00 12.64 52 PHE C C 1
ATOM 2343 O O . PHE C 1 51 ? 30.126 107.304 26.492 1.00 12.90 52 PHE C O 1
ATOM 2351 N N . SER C 1 52 ? 30.924 109.165 25.516 1.00 12.47 53 SER C N 1
ATOM 2352 C CA . SER C 1 52 ? 30.527 110.094 26.561 1.00 12.25 53 SER C CA 1
ATOM 2353 C C . SER C 1 52 ? 29.725 111.202 25.894 1.00 12.96 53 SER C C 1
ATOM 2354 O O . SER C 1 52 ? 30.112 111.697 24.830 1.00 13.65 53 SER C O 1
ATOM 2357 N N . HIS C 1 53 ? 28.632 111.617 26.524 1.00 12.72 54 HIS C N 1
ATOM 2358 C CA . HIS C 1 53 ? 27.923 112.787 26.028 1.00 13.63 54 HIS C CA 1
ATOM 2359 C C . HIS C 1 53 ? 28.884 113.971 25.945 1.00 13.67 54 HIS C C 1
ATOM 2360 O O . HIS C 1 53 ? 29.832 114.097 26.728 1.00 14.67 54 HIS C O 1
ATOM 2367 N N . ASN C 1 54 ? 28.658 114.814 24.936 1.00 14.78 55 ASN C N 1
ATOM 2368 C CA . ASN C 1 54 ? 29.338 116.086 24.701 1.00 16.47 55 ASN C CA 1
ATOM 2369 C C . ASN C 1 54 ? 30.678 115.940 24.005 1.00 17.10 55 ASN C C 1
ATOM 2370 O O . ASN C 1 54 ? 31.414 116.933 23.914 1.00 18.35 55 ASN C O 1
ATOM 2375 N N . TYR C 1 55 ? 31.000 114.757 23.486 1.00 16.73 56 TYR C N 1
ATOM 2376 C CA . TYR C 1 55 ? 32.164 114.547 22.642 1.00 17.84 56 TYR C CA 1
ATOM 2377 C C . TYR C 1 55 ? 31.733 114.013 21.281 1.00 20.25 56 TYR C C 1
ATOM 2378 O O . TYR C 1 55 ? 30.731 113.298 21.161 1.00 20.54 56 TYR C O 1
ATOM 2387 N N . THR C 1 56 ? 32.500 114.376 20.249 1.00 21.73 57 THR C N 1
ATOM 2388 C CA . THR C 1 56 ? 32.146 114.048 18.874 1.00 23.85 57 THR C CA 1
ATOM 2389 C C . THR C 1 56 ? 33.065 113.022 18.222 1.00 23.72 57 THR C C 1
ATOM 2390 O O . THR C 1 56 ? 32.759 112.558 17.116 1.00 23.84 57 THR C O 1
ATOM 2394 N N . ARG C 1 57 ? 34.165 112.643 18.868 1.00 23.05 58 ARG C N 1
ATOM 2395 C CA . ARG C 1 57 ? 35.119 111.721 18.268 1.00 22.74 58 ARG C CA 1
ATOM 2396 C C . ARG C 1 57 ? 35.547 110.676 19.288 1.00 22.49 58 ARG C C 1
ATOM 2397 O O . ARG C 1 57 ? 35.824 111.000 20.446 1.00 22.58 58 ARG C O 1
ATOM 2405 N N . PHE C 1 58 ? 35.606 109.419 18.851 1.00 21.70 59 PHE C N 1
ATOM 2406 C CA . PHE C 1 58 ? 36.000 108.304 19.712 1.00 21.36 59 PHE C CA 1
ATOM 2407 C C . PHE C 1 58 ? 36.937 107.410 18.921 1.00 21.05 59 PHE C C 1
ATOM 2408 O O . PHE C 1 58 ? 36.562 106.901 17.864 1.00 22.64 59 PHE C O 1
ATOM 2416 N N . SER C 1 59 ? 38.164 107.251 19.411 1.00 21.52 60 SER C N 1
ATOM 2417 C CA . SER C 1 59 ? 39.199 106.501 18.709 1.00 21.65 60 SER C CA 1
ATOM 2418 C C . SER C 1 59 ? 39.773 105.466 19.663 1.00 22.00 60 SER C C 1
ATOM 2419 O O . SER C 1 59 ? 39.917 105.732 20.859 1.00 21.89 60 SER C O 1
ATOM 2422 N N . PHE C 1 60 ? 40.078 104.276 19.151 1.00 21.46 61 PHE C N 1
ATOM 2423 C CA . PHE C 1 60 ? 40.566 103.224 20.032 1.00 21.24 61 PHE C CA 1
ATOM 2424 C C . PHE C 1 60 ? 41.567 102.335 19.308 1.00 21.93 61 PHE C C 1
ATOM 2425 O O . PHE C 1 60 ? 41.536 102.191 18.080 1.00 22.12 61 PHE C O 1
ATOM 2433 N N . ILE C 1 61 ? 42.487 101.774 20.098 1.00 22.63 62 ILE C N 1
ATOM 2434 C CA . ILE C 1 61 ? 43.467 100.813 19.618 1.00 21.89 62 ILE C CA 1
ATOM 2435 C C . ILE C 1 61 ? 43.592 99.679 20.628 1.00 20.86 62 ILE C C 1
ATOM 2436 O O . ILE C 1 61 ? 43.235 99.811 21.804 1.00 20.33 62 ILE C O 1
ATOM 2441 N N . TRP C 1 62 ? 44.116 98.557 20.144 1.00 21.23 63 TRP C N 1
ATOM 2442 C CA . TRP C 1 62 ? 44.489 97.419 20.965 1.00 21.84 63 TRP C CA 1
ATOM 2443 C C . TRP C 1 62 ? 45.994 97.207 20.917 1.00 21.97 63 TRP C C 1
ATOM 2444 O O . TRP C 1 62 ? 46.602 97.257 19.843 1.00 22.49 63 TRP C O 1
ATOM 2455 N N . GLU C 1 63 ? 46.587 96.950 22.088 1.00 23.01 64 GLU C N 1
ATOM 2456 C CA . GLU C 1 63 ? 48.009 96.645 22.218 1.00 25.31 64 GLU C CA 1
ATOM 2457 C C . GLU C 1 63 ? 48.176 95.289 22.894 1.00 27.16 64 GLU C C 1
ATOM 2458 O O . GLU C 1 63 ? 47.913 95.141 24.092 1.00 28.36 64 GLU C O 1
ATOM 2464 N N . GLY C 1 64 ? 48.638 94.309 22.132 1.00 28.82 65 GLY C N 1
ATOM 2465 C CA . GLY C 1 64 ? 48.864 92.980 22.649 1.00 28.97 65 GLY C CA 1
ATOM 2466 C C . GLY C 1 64 ? 49.228 92.069 21.502 1.00 29.13 65 GLY C C 1
ATOM 2467 O O . GLY C 1 64 ? 49.000 92.418 20.341 1.00 31.13 65 GLY C O 1
ATOM 2468 N N . GLN C 1 65 ? 49.797 90.902 21.792 1.00 28.73 66 GLN C N 1
ATOM 2469 C CA . GLN C 1 65 ? 50.174 90.024 20.694 1.00 30.68 66 GLN C CA 1
ATOM 2470 C C . GLN C 1 65 ? 48.955 89.427 19.998 1.00 28.53 66 GLN C C 1
ATOM 2471 O O . GLN C 1 65 ? 49.070 88.978 18.855 1.00 29.49 66 GLN C O 1
ATOM 2477 N N . GLY C 1 66 ? 47.786 89.430 20.651 1.00 26.21 67 GLY C N 1
ATOM 2478 C CA . GLY C 1 66 ? 46.633 88.742 20.113 1.00 25.32 67 GLY C CA 1
ATOM 2479 C C . GLY C 1 66 ? 45.754 89.594 19.209 1.00 24.43 67 GLY C C 1
ATOM 2480 O O . GLY C 1 66 ? 45.897 90.812 19.090 1.00 24.28 67 GLY C O 1
ATOM 2481 N N . GLU C 1 67 ? 44.806 88.914 18.571 1.00 23.19 68 GLU C N 1
ATOM 2482 C CA . GLU C 1 67 ? 43.844 89.572 17.704 1.00 22.76 68 GLU C CA 1
ATOM 2483 C C . GLU C 1 67 ? 42.862 90.419 18.514 1.00 21.36 68 GLU C C 1
ATOM 2484 O O . GLU C 1 67 ? 42.661 90.224 19.717 1.00 21.25 68 GLU C O 1
ATOM 2490 N N . ALA C 1 68 ? 42.239 91.370 17.817 1.00 20.90 69 ALA C N 1
ATOM 2491 C CA . ALA C 1 68 ? 41.226 92.251 18.384 1.00 19.96 69 ALA C CA 1
ATOM 2492 C C . ALA C 1 68 ? 40.302 92.686 17.255 1.00 18.44 69 ALA C C 1
ATOM 2493 O O . ALA C 1 68 ? 40.771 93.174 16.221 1.00 19.28 69 ALA C O 1
ATOM 2495 N N . CYS C 1 69 ? 38.999 92.482 17.444 1.00 17.66 70 CYS C N 1
ATOM 2496 C CA . CYS C 1 69 ? 37.997 92.862 16.463 1.00 17.28 70 CYS C CA 1
ATOM 2497 C C . CYS C 1 69 ? 36.845 93.582 17.147 1.00 16.79 70 CYS C C 1
ATOM 2498 O O . CYS C 1 69 ? 36.578 93.379 18.333 1.00 17.89 70 CYS C O 1
ATOM 2501 N N . TYR C 1 70 ? 36.123 94.387 16.372 1.00 16.87 71 TYR C N 1
ATOM 2502 C CA . TYR C 1 70 ? 34.898 95.016 16.842 1.00 16.85 71 TYR C CA 1
ATOM 2503 C C . TYR C 1 70 ? 33.682 94.424 16.134 1.00 16.69 71 TYR C C 1
ATOM 2504 O O . TYR C 1 70 ? 33.771 93.910 15.015 1.00 16.75 71 TYR C O 1
ATOM 2513 N N . GLN C 1 71 ? 32.547 94.490 16.827 1.00 15.81 72 GLN C N 1
ATOM 2514 C CA . GLN C 1 71 ? 31.249 94.052 16.342 1.00 15.03 72 GLN C CA 1
ATOM 2515 C C . GLN C 1 71 ? 30.256 95.142 16.710 1.00 15.35 72 GLN C C 1
ATOM 2516 O O . GLN C 1 71 ? 30.346 95.719 17.798 1.00 15.50 72 GLN C O 1
ATOM 2522 N N . ILE C 1 72 ? 29.310 95.420 15.815 1.00 15.60 73 ILE C N 1
ATOM 2523 C CA . ILE C 1 72 ? 28.298 96.452 16.024 1.00 15.92 73 ILE C CA 1
ATOM 2524 C C . ILE C 1 72 ? 26.960 95.779 16.313 1.00 15.11 73 ILE C C 1
ATOM 2525 O O . ILE C 1 72 ? 26.435 95.030 15.480 1.00 16.08 73 ILE C O 1
ATOM 2530 N N . GLY C 1 73 ? 26.402 96.059 17.489 1.00 15.26 74 GLY C N 1
ATOM 2531 C CA . GLY C 1 73 ? 25.144 95.444 17.870 1.00 16.38 74 GLY C CA 1
ATOM 2532 C C . GLY C 1 73 ? 25.220 93.931 17.839 1.00 16.79 74 GLY C C 1
ATOM 2533 O O . GLY C 1 73 ? 26.228 93.320 18.220 1.00 16.08 74 GLY C O 1
ATOM 2534 N N . ASN C 1 74 ? 24.130 93.311 17.389 1.00 17.16 75 ASN C N 1
ATOM 2535 C CA . ASN C 1 74 ? 24.076 91.864 17.197 1.00 17.40 75 ASN C CA 1
ATOM 2536 C C . ASN C 1 74 ? 24.431 91.466 15.767 1.00 17.66 75 ASN C C 1
ATOM 2537 O O . ASN C 1 74 ? 24.191 90.321 15.370 1.00 18.53 75 ASN C O 1
ATOM 2542 N N . GLY C 1 75 ? 25.007 92.391 15.001 1.00 17.21 76 GLY C N 1
ATOM 2543 C CA . GLY C 1 75 ? 25.560 92.035 13.710 1.00 17.19 76 GLY C CA 1
ATOM 2544 C C . GLY C 1 75 ? 26.599 90.939 13.836 1.00 15.87 76 GLY C C 1
ATOM 2545 O O . GLY C 1 75 ? 27.264 90.790 14.863 1.00 16.74 76 GLY C O 1
ATOM 2546 N N . LEU C 1 76 ? 26.734 90.156 12.773 1.00 16.15 77 LEU C N 1
ATOM 2547 C CA . LEU C 1 76 ? 27.625 89.009 12.810 1.00 15.89 77 LEU C CA 1
ATOM 2548 C C . LEU C 1 76 ? 29.054 89.335 12.406 1.00 16.18 77 LEU C C 1
ATOM 2549 O O . LEU C 1 76 ? 29.971 88.614 12.815 1.00 16.65 77 LEU C O 1
ATOM 2554 N N . THR C 1 77 ? 29.264 90.390 11.624 1.00 17.13 78 THR C N 1
ATOM 2555 C CA . THR C 1 77 ? 30.602 90.734 11.167 1.00 17.53 78 THR C CA 1
ATOM 2556 C C . THR C 1 77 ? 31.472 91.161 12.340 1.00 17.84 78 THR C C 1
ATOM 2557 O O . THR C 1 77 ? 31.015 91.840 13.264 1.00 17.51 78 THR C O 1
ATOM 2561 N N . ARG C 1 78 ? 32.733 90.742 12.302 1.00 17.62 79 ARG C N 1
ATOM 2562 C CA . ARG C 1 78 ? 33.754 91.176 13.245 1.00 16.70 79 ARG C CA 1
ATOM 2563 C C . ARG C 1 78 ? 34.984 91.575 12.449 1.00 16.77 79 ARG C C 1
ATOM 2564 O O . ARG C 1 78 ? 35.483 90.786 11.639 1.00 17.44 79 ARG C O 1
ATOM 2572 N N . SER C 1 79 ? 35.488 92.779 12.699 1.00 17.86 80 SER C N 1
ATOM 2573 C CA . SER C 1 79 ? 36.541 93.368 11.887 1.00 19.88 80 SER C CA 1
ATOM 2574 C C . SER C 1 79 ? 37.673 93.878 12.762 1.00 20.18 80 SER C C 1
ATOM 2575 O O . SER C 1 79 ? 37.436 94.330 13.883 1.00 19.65 80 SER C O 1
ATOM 2578 N N . PRO C 1 80 ? 38.911 93.837 12.272 1.00 21.05 81 PRO C N 1
ATOM 2579 C CA . PRO C 1 80 ? 40.047 94.155 13.149 1.00 21.31 81 PRO C CA 1
ATOM 2580 C C . PRO C 1 80 ? 40.070 95.593 13.657 1.00 21.78 81 PRO C C 1
ATOM 2581 O O . PRO C 1 80 ? 39.776 96.543 12.928 1.00 22.55 81 PRO C O 1
ATOM 2585 N N . VAL C 1 81 ? 40.465 95.731 14.933 1.00 21.58 82 VAL C N 1
ATOM 2586 C CA . VAL C 1 81 ? 40.693 97.016 15.584 1.00 21.34 82 VAL C CA 1
ATOM 2587 C C . VAL C 1 81 ? 42.082 97.539 15.228 1.00 21.89 82 VAL C C 1
ATOM 2588 O O . VAL C 1 81 ? 43.028 96.769 15.048 1.00 23.07 82 VAL C O 1
ATOM 2592 N N . GLY C 1 82 ? 42.215 98.864 15.140 1.00 21.70 83 GLY C N 1
ATOM 2593 C CA . GLY C 1 82 ? 43.524 99.455 14.900 1.00 22.19 83 GLY C CA 1
ATOM 2594 C C . GLY C 1 82 ? 44.507 99.145 16.015 1.00 22.86 83 GLY C C 1
ATOM 2595 O O . GLY C 1 82 ? 44.132 98.917 17.165 1.00 22.69 83 GLY C O 1
ATOM 2596 N N . ARG C 1 83 ? 45.794 99.140 15.665 1.00 22.94 84 ARG C N 1
ATOM 2597 C CA . ARG C 1 83 ? 46.861 98.776 16.598 1.00 22.97 84 ARG C CA 1
ATOM 2598 C C . ARG C 1 83 ? 47.858 99.908 16.805 1.00 23.21 84 ARG C C 1
ATOM 2599 O O . ARG C 1 83 ? 48.875 99.718 17.483 1.00 24.33 84 ARG C O 1
ATOM 2607 N N . SER C 1 84 ? 47.582 101.084 16.253 1.00 22.65 85 SER C N 1
ATOM 2608 C CA . SER C 1 84 ? 48.470 102.226 16.364 1.00 23.57 85 SER C CA 1
ATOM 2609 C C . SER C 1 84 ? 47.619 103.476 16.244 1.00 23.36 85 SER C C 1
ATOM 2610 O O . SER C 1 84 ? 46.636 103.498 15.502 1.00 23.89 85 SER C O 1
ATOM 2613 N N . TRP C 1 85 ? 47.995 104.527 16.982 1.00 23.51 86 TRP C N 1
ATOM 2614 C CA . TRP C 1 85 ? 47.253 105.777 16.854 1.00 23.60 86 TRP C CA 1
ATOM 2615 C C . TRP C 1 85 ? 47.357 106.364 15.450 1.00 24.14 86 TRP C C 1
ATOM 2616 O O . TRP C 1 85 ? 46.496 107.162 15.065 1.00 25.26 86 TRP C O 1
ATOM 2627 N N . SER C 1 86 ? 48.378 105.977 14.674 1.00 23.56 87 SER C N 1
ATOM 2628 C CA . SER C 1 86 ? 48.468 106.393 13.279 1.00 24.79 87 SER C CA 1
ATOM 2629 C C . SER C 1 86 ? 47.365 105.792 12.417 1.00 25.56 87 SER C C 1
ATOM 2630 O O . SER C 1 86 ? 47.085 106.314 11.331 1.00 27.73 87 SER C O 1
ATOM 2633 N N . SER C 1 87 ? 46.774 104.683 12.854 1.00 23.80 88 SER C N 1
ATOM 2634 C CA . SER C 1 87 ? 45.741 103.973 12.109 1.00 23.90 88 SER C CA 1
ATOM 2635 C C . SER C 1 87 ? 44.701 103.463 13.093 1.00 23.47 88 SER C C 1
ATOM 2636 O O . SER C 1 87 ? 44.376 102.276 13.147 1.00 24.29 88 SER C O 1
ATOM 2639 N N . SER C 1 88 ? 44.182 104.379 13.899 1.00 22.88 89 SER C N 1
ATOM 2640 C CA . SER C 1 88 ? 43.263 104.004 14.953 1.00 22.98 89 SER C CA 1
ATOM 2641 C C . SER C 1 88 ? 41.896 103.651 14.375 1.00 22.86 89 SER C C 1
ATOM 2642 O O . SER C 1 88 ? 41.520 104.075 13.279 1.00 22.96 89 SER C O 1
ATOM 2645 N N . SER C 1 89 ? 41.148 102.855 15.129 1.00 23.05 90 SER C N 1
ATOM 2646 C CA . SER C 1 89 ? 39.727 102.689 14.858 1.00 22.84 90 SER C CA 1
ATOM 2647 C C . SER C 1 89 ? 39.025 103.933 15.393 1.00 24.31 90 SER C C 1
ATOM 2648 O O . SER C 1 89 ? 39.177 104.268 16.572 1.00 25.03 90 SER C O 1
ATOM 2651 N N . THR C 1 90 ? 38.283 104.630 14.544 1.00 23.89 91 THR C N 1
ATOM 2652 C CA . THR C 1 90 ? 37.701 105.910 14.924 1.00 23.43 91 THR C CA 1
ATOM 2653 C C . THR C 1 90 ? 36.242 105.962 14.515 1.00 22.88 91 THR C C 1
ATOM 2654 O O . THR C 1 90 ? 35.859 105.460 13.454 1.00 23.56 91 THR C O 1
ATOM 2658 N N . ILE C 1 91 ? 35.430 106.556 15.378 1.00 21.67 92 ILE C N 1
ATOM 2659 C CA . ILE C 1 91 ? 34.028 106.803 15.089 1.00 21.44 92 ILE C CA 1
ATOM 2660 C C . ILE C 1 91 ? 33.786 108.296 15.185 1.00 21.95 92 ILE C C 1
ATOM 2661 O O . ILE C 1 91 ? 34.097 108.915 16.209 1.00 22.39 92 ILE C O 1
ATOM 2666 N N . HIS C 1 92 ? 33.253 108.867 14.117 1.00 23.23 93 HIS C N 1
ATOM 2667 C CA . HIS C 1 92 ? 32.732 110.219 14.130 1.00 23.81 93 HIS C CA 1
ATOM 2668 C C . HIS C 1 92 ? 31.293 110.146 14.615 1.00 22.74 93 HIS C C 1
ATOM 2669 O O . HIS C 1 92 ? 30.501 109.353 14.095 1.00 22.80 93 HIS C O 1
ATOM 2676 N N . TRP C 1 93 ? 30.956 110.967 15.599 1.00 22.54 94 TRP C N 1
ATOM 2677 C CA . TRP C 1 93 ? 29.623 110.896 16.168 1.00 22.32 94 TRP C CA 1
ATOM 2678 C C . TRP C 1 93 ? 28.570 111.081 15.081 1.00 22.97 94 TRP C C 1
ATOM 2679 O O . TRP C 1 93 ? 28.623 112.033 14.296 1.00 23.89 94 TRP C O 1
ATOM 2690 N N . GLY C 1 94 ? 27.607 110.165 15.047 1.00 22.64 95 GLY C N 1
ATOM 2691 C CA . GLY C 1 94 ? 26.578 110.152 14.037 1.00 22.47 95 GLY C CA 1
ATOM 2692 C C . GLY C 1 94 ? 26.831 109.170 12.921 1.00 22.63 95 GLY C C 1
ATOM 2693 O O . GLY C 1 94 ? 25.898 108.856 12.173 1.00 23.92 95 GLY C O 1
ATOM 2694 N N . SER C 1 95 ? 28.054 108.662 12.802 1.00 21.79 96 SER C N 1
ATOM 2695 C CA . SER C 1 95 ? 28.395 107.743 11.731 1.00 22.24 96 SER C CA 1
ATOM 2696 C C . SER C 1 95 ? 28.012 106.313 12.088 1.00 22.14 96 SER C C 1
ATOM 2697 O O . SER C 1 95 ? 27.980 105.926 13.260 1.00 21.69 96 SER C O 1
ATOM 2700 N N . SER C 1 96 ? 27.731 105.524 11.050 1.00 22.86 97 SER C N 1
ATOM 2701 C CA . SER C 1 96 ? 27.423 104.109 11.183 1.00 23.27 97 SER C CA 1
ATOM 2702 C C . SER C 1 96 ? 28.627 103.213 10.925 1.00 23.97 97 SER C C 1
ATOM 2703 O O . SER C 1 96 ? 28.491 101.988 10.981 1.00 23.86 97 SER C O 1
ATOM 2706 N N . THR C 1 97 ? 29.797 103.781 10.650 1.00 24.82 98 THR C N 1
ATOM 2707 C CA . THR C 1 97 ? 30.965 102.991 10.297 1.00 26.17 98 THR C CA 1
ATOM 2708 C C . THR C 1 97 ? 32.164 103.414 11.134 1.00 25.81 98 THR C C 1
ATOM 2709 O O . THR C 1 97 ? 32.323 104.591 11.475 1.00 26.27 98 THR C O 1
ATOM 2713 N N . VAL C 1 98 ? 32.993 102.433 11.469 1.00 24.27 99 VAL C N 1
ATOM 2714 C CA . VAL C 1 98 ? 34.302 102.663 12.063 1.00 23.86 99 VAL C CA 1
ATOM 2715 C C . VAL C 1 98 ? 35.288 102.891 10.929 1.00 24.62 99 VAL C C 1
ATOM 2716 O O . VAL C 1 98 ? 35.395 102.059 10.019 1.00 26.66 99 VAL C O 1
ATOM 2720 N N . ILE C 1 99 ? 36.012 104.006 10.984 1.00 23.75 100 ILE C N 1
ATOM 2721 C CA . ILE C 1 99 ? 36.999 104.354 9.972 1.00 23.75 100 ILE C CA 1
ATOM 2722 C C . ILE C 1 99 ? 38.399 104.249 10.573 1.00 23.29 100 ILE C C 1
ATOM 2723 O O . ILE C 1 99 ? 38.575 104.106 11.781 1.00 23.56 100 ILE C O 1
ATOM 2728 N N . THR C 1 100 ? 39.403 104.338 9.706 1.00 24.30 101 THR C N 1
ATOM 2729 C CA . THR C 1 100 ? 40.789 104.490 10.126 1.00 24.72 101 THR C CA 1
ATOM 2730 C C . THR C 1 100 ? 41.117 105.976 10.175 1.00 25.27 101 THR C C 1
ATOM 2731 O O . THR C 1 100 ? 40.859 106.706 9.213 1.00 26.86 101 THR C O 1
ATOM 2735 N N . GLU C 1 101 ? 41.684 106.427 11.287 1.00 25.36 102 GLU C N 1
ATOM 2736 C CA . GLU C 1 101 ? 42.054 107.830 11.398 1.00 25.64 102 GLU C CA 1
ATOM 2737 C C . GLU C 1 101 ? 43.333 107.974 12.205 1.00 26.28 102 GLU C C 1
ATOM 2738 O O . GLU C 1 101 ? 43.515 107.309 13.227 1.00 26.33 102 GLU C O 1
ATOM 2744 N N . ASP C 1 102 ? 44.216 108.845 11.724 1.00 27.42 103 ASP C N 1
ATOM 2745 C CA . ASP C 1 102 ? 45.456 109.180 12.421 1.00 27.02 103 ASP C CA 1
ATOM 2746 C C . ASP C 1 102 ? 45.140 110.244 13.467 1.00 27.15 103 ASP C C 1
ATOM 2747 O O . ASP C 1 102 ? 44.795 111.379 13.123 1.00 28.54 103 ASP C O 1
ATOM 2752 N N . VAL C 1 103 ? 45.220 109.870 14.741 1.00 26.00 104 VAL C N 1
ATOM 2753 C CA . VAL C 1 103 ? 44.947 110.778 15.851 1.00 25.83 104 VAL C CA 1
ATOM 2754 C C . VAL C 1 103 ? 46.201 111.029 16.689 1.00 26.23 104 VAL C C 1
ATOM 2755 O O . VAL C 1 103 ? 46.103 111.417 17.857 1.00 26.10 104 VAL C O 1
ATOM 2759 N N . THR C 1 104 ? 47.384 110.836 16.100 1.00 27.50 105 THR C N 1
ATOM 2760 C CA . THR C 1 104 ? 48.613 111.060 16.847 1.00 28.22 105 THR C CA 1
ATOM 2761 C C . THR C 1 104 ? 48.723 112.496 17.335 1.00 28.59 105 THR C C 1
ATOM 2762 O O . THR C 1 104 ? 49.370 112.750 18.356 1.00 29.06 105 THR C O 1
ATOM 2766 N N . SER C 1 105 ? 48.118 113.448 16.619 1.00 28.60 106 SER C N 1
ATOM 2767 C CA . SER C 1 105 ? 48.182 114.844 17.027 1.00 30.44 106 SER C CA 1
ATOM 2768 C C . SER C 1 105 ? 47.236 115.162 18.176 1.00 30.05 106 SER C C 1
ATOM 2769 O O . SER C 1 105 ? 47.410 116.198 18.827 1.00 30.61 106 SER C O 1
ATOM 2772 N N . VAL C 1 106 ? 46.247 114.301 18.427 1.00 28.92 107 VAL C N 1
ATOM 2773 C CA . VAL C 1 106 ? 45.291 114.500 19.513 1.00 28.91 107 VAL C CA 1
ATOM 2774 C C . VAL C 1 106 ? 45.811 113.918 20.824 1.00 27.74 107 VAL C C 1
ATOM 2775 O O . VAL C 1 106 ? 45.536 114.465 21.898 1.00 27.54 107 VAL C O 1
ATOM 2779 N N . VAL C 1 107 ? 46.574 112.825 20.743 1.00 28.04 108 VAL C N 1
ATOM 2780 C CA . VAL C 1 107 ? 46.971 112.099 21.953 1.00 28.86 108 VAL C CA 1
ATOM 2781 C C . VAL C 1 107 ? 47.730 112.972 22.940 1.00 29.02 108 VAL C C 1
ATOM 2782 O O . VAL C 1 107 ? 47.476 112.867 24.152 1.00 28.37 108 VAL C O 1
ATOM 2786 N N . PRO C 1 108 ? 48.670 113.822 22.524 1.00 29.25 109 PRO C N 1
ATOM 2787 C CA . PRO C 1 108 ? 49.476 114.553 23.515 1.00 29.47 109 PRO C CA 1
ATOM 2788 C C . PRO C 1 108 ? 48.677 115.488 24.402 1.00 28.70 109 PRO C C 1
ATOM 2789 O O . PRO C 1 108 ? 49.072 115.715 25.552 1.00 29.76 109 PRO C O 1
ATOM 2793 N N . GLY C 1 109 ? 47.582 116.054 23.906 1.00 28.62 110 GLY C N 1
ATOM 2794 C CA . GLY C 1 109 ? 46.790 116.973 24.693 1.00 28.22 110 GLY C CA 1
ATOM 2795 C C . GLY C 1 109 ? 45.726 116.339 25.559 1.00 27.38 110 GLY C C 1
ATOM 2796 O O . GLY C 1 109 ? 44.993 117.044 26.261 1.00 28.53 110 GLY C O 1
ATOM 2797 N N . ALA C 1 110 ? 45.609 115.020 25.550 1.00 24.13 111 ALA C N 1
ATOM 2798 C CA . ALA C 1 110 ? 44.544 114.358 26.284 1.00 21.86 111 ALA C CA 1
ATOM 2799 C C . ALA C 1 110 ? 44.939 114.123 27.736 1.00 21.20 111 ALA C C 1
ATOM 2800 O O . ALA C 1 110 ? 46.101 113.851 28.045 1.00 22.56 111 ALA C O 1
ATOM 2802 N N . VAL C 1 111 ? 43.962 114.239 28.626 1.00 19.70 112 VAL C N 1
ATOM 2803 C CA A VAL C 1 111 ? 44.188 113.948 30.036 0.33 19.04 112 VAL C CA 1
ATOM 2804 C CA B VAL C 1 111 ? 44.168 113.948 30.041 0.67 19.47 112 VAL C CA 1
ATOM 2805 C C . VAL C 1 111 ? 44.184 112.437 30.233 1.00 17.89 112 VAL C C 1
ATOM 2806 O O . VAL C 1 111 ? 43.329 111.726 29.695 1.00 17.63 112 VAL C O 1
ATOM 2813 N N . ASN C 1 112 ? 45.149 111.939 31.009 1.00 17.36 113 ASN C N 1
ATOM 2814 C CA . ASN C 1 112 ? 45.262 110.501 31.234 1.00 15.91 113 ASN C CA 1
ATOM 2815 C C . ASN C 1 112 ? 44.236 110.029 32.259 1.00 15.76 113 ASN C C 1
ATOM 2816 O O . ASN C 1 112 ? 44.231 110.495 33.404 1.00 16.69 113 ASN C O 1
ATOM 2821 N N . ARG C 1 113 ? 43.394 109.081 31.856 1.00 14.35 114 ARG C N 1
ATOM 2822 C CA . ARG C 1 113 ? 42.415 108.443 32.727 1.00 14.75 114 ARG C CA 1
ATOM 2823 C C . ARG C 1 113 ? 42.497 106.928 32.570 1.00 15.04 114 ARG C C 1
ATOM 2824 O O . ARG C 1 113 ? 41.486 106.233 32.422 1.00 14.48 114 ARG C O 1
ATOM 2832 N N . ASP C 1 114 ? 43.730 106.406 32.582 1.00 14.49 115 ASP C N 1
ATOM 2833 C CA . ASP C 1 114 ? 43.940 104.965 32.544 1.00 14.62 115 ASP C CA 1
ATOM 2834 C C . ASP C 1 114 ? 43.093 104.304 33.624 1.00 13.89 115 ASP C C 1
ATOM 2835 O O . ASP C 1 114 ? 43.013 104.792 34.754 1.00 14.03 115 ASP C O 1
ATOM 2840 N N . LYS C 1 115 ? 42.470 103.181 33.275 1.00 13.83 116 LYS C N 1
ATOM 2841 C CA . LYS C 1 115 ? 41.637 102.377 34.164 1.00 14.15 116 LYS C CA 1
ATOM 2842 C C . LYS C 1 115 ? 40.359 103.085 34.603 1.00 12.94 116 LYS C C 1
ATOM 2843 O O . LYS C 1 115 ? 39.649 102.577 35.484 1.00 12.40 116 LYS C O 1
ATOM 2849 N N . VAL C 1 116 ? 40.032 104.235 34.020 1.00 12.94 117 VAL C N 1
ATOM 2850 C CA . VAL C 1 116 ? 38.846 104.982 34.438 1.00 13.92 117 VAL C CA 1
ATOM 2851 C C . VAL C 1 116 ? 38.308 105.788 33.259 1.00 12.79 117 VAL C C 1
ATOM 2852 O O . VAL C 1 116 ? 38.036 106.988 33.359 1.00 14.04 117 VAL C O 1
ATOM 2856 N N . THR C 1 117 ? 38.135 105.122 32.126 1.00 12.35 118 THR C N 1
ATOM 2857 C CA . THR C 1 117 ? 37.400 105.687 31.003 1.00 13.04 118 THR C CA 1
ATOM 2858 C C . THR C 1 117 ? 36.359 104.673 30.536 1.00 11.63 118 THR C C 1
ATOM 2859 O O . THR C 1 117 ? 36.178 103.610 31.138 1.00 12.06 118 THR C O 1
ATOM 2863 N N . THR C 1 118 ? 35.663 105.015 29.456 1.00 11.86 119 THR C N 1
ATOM 2864 C CA . THR C 1 118 ? 34.367 104.406 29.145 1.00 10.55 119 THR C CA 1
ATOM 2865 C C . THR C 1 118 ? 34.468 103.171 28.248 1.00 11.62 119 THR C C 1
ATOM 2866 O O . THR C 1 118 ? 33.725 103.006 27.287 1.00 13.30 119 THR C O 1
ATOM 2870 N N . ALA C 1 119 ? 35.362 102.256 28.601 1.00 12.70 120 ALA C N 1
ATOM 2871 C CA . ALA C 1 119 ? 35.500 100.973 27.924 1.00 12.46 120 ALA C CA 1
ATOM 2872 C C . ALA C 1 119 ? 35.657 99.912 29.003 1.00 12.07 120 ALA C C 1
ATOM 2873 O O . ALA C 1 119 ? 36.417 100.111 29.955 1.00 13.35 120 ALA C O 1
ATOM 2875 N N . TYR C 1 120 ? 34.960 98.785 28.853 1.00 12.07 121 TYR C N 1
ATOM 2876 C CA . TYR C 1 120 ? 34.782 97.855 29.962 1.00 11.32 121 TYR C CA 1
ATOM 2877 C C . TYR C 1 120 ? 34.917 96.417 29.494 1.00 12.64 121 TYR C C 1
ATOM 2878 O O . TYR C 1 120 ? 34.224 95.995 28.565 1.00 13.43 121 TYR C O 1
ATOM 2887 N N . ALA C 1 121 ? 35.777 95.660 30.166 1.00 13.23 122 ALA C N 1
ATOM 2888 C CA . ALA C 1 121 ? 35.856 94.227 29.943 1.00 12.53 122 ALA C CA 1
ATOM 2889 C C . ALA C 1 121 ? 34.724 93.533 30.681 1.00 13.32 122 ALA C C 1
ATOM 2890 O O . ALA C 1 121 ? 34.425 93.857 31.834 1.00 14.54 122 ALA C O 1
ATOM 2892 N N . LEU C 1 122 ? 34.100 92.583 30.014 1.00 13.06 123 LEU C N 1
ATOM 2893 C CA . LEU C 1 122 ? 33.028 91.831 30.634 1.00 13.68 123 LEU C CA 1
ATOM 2894 C C . LEU C 1 122 ? 33.630 90.725 31.493 1.00 14.37 123 LEU C C 1
ATOM 2895 O O . LEU C 1 122 ? 34.689 90.177 31.164 1.00 14.69 123 LEU C O 1
ATOM 2900 N N . PRO C 1 123 ? 32.979 90.390 32.598 1.00 13.82 124 PRO C N 1
ATOM 2901 C CA . PRO C 1 123 ? 33.545 89.432 33.544 1.00 14.60 124 PRO C CA 1
ATOM 2902 C C . PRO C 1 123 ? 33.115 88.013 33.202 1.00 14.25 124 PRO C C 1
ATOM 2903 O O . PRO C 1 123 ? 32.241 87.783 32.364 1.00 15.93 124 PRO C O 1
ATOM 2907 N N . ASP C 1 124 ? 33.738 87.059 33.900 1.00 14.59 125 ASP C N 1
ATOM 2908 C CA . ASP C 1 124 ? 33.483 85.644 33.676 1.00 15.07 125 ASP C CA 1
ATOM 2909 C C . ASP C 1 124 ? 32.131 85.188 34.203 1.00 16.33 125 ASP C C 1
ATOM 2910 O O . ASP C 1 124 ? 31.733 84.052 33.924 1.00 18.37 125 ASP C O 1
ATOM 2915 N N . ASN C 1 125 ? 31.416 86.034 34.941 1.00 15.04 126 ASN C N 1
ATOM 2916 C CA . ASN C 1 125 ? 30.186 85.624 35.605 1.00 15.10 126 ASN C CA 1
ATOM 2917 C C . ASN C 1 125 ? 28.994 86.474 35.188 1.00 16.22 126 ASN C C 1
ATOM 2918 O O . ASN C 1 125 ? 28.034 86.604 35.945 1.00 18.63 126 ASN C O 1
ATOM 2923 N N A LEU C 1 126 ? 29.043 87.051 33.991 0.52 16.66 127 LEU C N 1
ATOM 2924 N N B LEU C 1 126 ? 29.051 87.076 34.006 0.48 16.27 127 LEU C N 1
ATOM 2925 C CA A LEU C 1 126 ? 27.903 87.754 33.409 0.52 18.09 127 LEU C CA 1
ATOM 2926 C CA B LEU C 1 126 ? 27.912 87.776 33.423 0.48 17.18 127 LEU C CA 1
ATOM 2927 C C A LEU C 1 126 ? 27.464 86.997 32.148 0.52 18.65 127 LEU C C 1
ATOM 2928 C C B LEU C 1 126 ? 27.483 86.958 32.202 0.48 17.23 127 LEU C C 1
ATOM 2929 O O A LEU C 1 126 ? 28.109 87.088 31.095 0.52 17.89 127 LEU C O 1
ATOM 2930 O O B LEU C 1 126 ? 26.381 86.422 32.137 0.48 16.04 127 LEU C O 1
ATOM 2939 N N . ALA D 1 1 ? 36.226 102.597 43.119 1.00 14.47 2 ALA D N 1
ATOM 2940 C CA . ALA D 1 1 ? 34.916 103.171 42.875 1.00 13.47 2 ALA D CA 1
ATOM 2941 C C . ALA D 1 1 ? 34.282 102.531 41.663 1.00 13.51 2 ALA D C 1
ATOM 2942 O O . ALA D 1 1 ? 34.975 102.054 40.763 1.00 13.67 2 ALA D O 1
ATOM 2944 N N . ILE D 1 2 ? 32.950 102.530 41.649 1.00 12.07 3 ILE D N 1
ATOM 2945 C CA . ILE D 1 2 ? 32.230 102.033 40.489 1.00 11.58 3 ILE D CA 1
ATOM 2946 C C . ILE D 1 2 ? 32.657 102.828 39.266 1.00 10.81 3 ILE D C 1
ATOM 2947 O O . ILE D 1 2 ? 32.858 104.050 39.322 1.00 12.56 3 ILE D O 1
ATOM 2952 N N . PHE D 1 3 ? 32.807 102.109 38.156 1.00 11.92 4 PHE D N 1
ATOM 2953 C CA . PHE D 1 3 ? 33.202 102.581 36.834 1.00 12.43 4 PHE D CA 1
ATOM 2954 C C . PHE D 1 3 ? 34.706 102.471 36.592 1.00 13.50 4 PHE D C 1
ATOM 2955 O O . PHE D 1 3 ? 35.144 102.536 35.442 1.00 15.15 4 PHE D O 1
ATOM 2963 N N . HIS D 1 4 ? 35.507 102.348 37.647 1.00 13.17 5 HIS D N 1
ATOM 2964 C CA . HIS D 1 4 ? 36.920 102.014 37.496 1.00 13.56 5 HIS D CA 1
ATOM 2965 C C . HIS D 1 4 ? 37.032 100.569 37.019 1.00 12.65 5 HIS D C 1
ATOM 2966 O O . HIS D 1 4 ? 36.163 99.739 37.298 1.00 12.97 5 HIS D O 1
ATOM 2973 N N . THR D 1 5 ? 38.083 100.278 36.250 1.00 11.95 6 THR D N 1
ATOM 2974 C CA . THR D 1 5 ? 38.345 98.897 35.865 1.00 12.54 6 THR D CA 1
ATOM 2975 C C . THR D 1 5 ? 38.300 98.023 37.113 1.00 13.24 6 THR D C 1
ATOM 2976 O O . THR D 1 5 ? 38.849 98.381 38.158 1.00 14.50 6 THR D O 1
ATOM 2980 N N . GLY D 1 6 ? 37.625 96.873 37.001 1.00 12.99 7 GLY D N 1
ATOM 2981 C CA . GLY D 1 6 ? 37.391 95.983 38.114 1.00 13.30 7 GLY D CA 1
ATOM 2982 C C . GLY D 1 6 ? 36.100 96.231 38.864 1.00 13.47 7 GLY D C 1
ATOM 2983 O O . GLY D 1 6 ? 35.663 95.366 39.637 1.00 14.58 7 GLY D O 1
ATOM 2984 N N . SER D 1 7 ? 35.484 97.389 38.669 1.00 13.21 8 SER D N 1
ATOM 2985 C CA . SER D 1 7 ? 34.227 97.737 39.311 1.00 13.02 8 SER D CA 1
ATOM 2986 C C . SER D 1 7 ? 33.237 98.271 38.285 1.00 11.75 8 SER D C 1
ATOM 2987 O O . SER D 1 7 ? 32.570 99.283 38.507 1.00 11.98 8 SER D O 1
ATOM 2990 N N . GLU D 1 8 ? 33.168 97.615 37.130 1.00 11.42 9 GLU D N 1
ATOM 2991 C CA . GLU D 1 8 ? 32.269 98.015 36.059 1.00 11.70 9 GLU D CA 1
ATOM 2992 C C . GLU D 1 8 ? 30.828 97.766 36.482 1.00 11.90 9 GLU D C 1
ATOM 2993 O O . GLU D 1 8 ? 30.547 96.915 37.326 1.00 12.64 9 GLU D O 1
ATOM 2999 N N . LEU D 1 9 ? 29.906 98.517 35.892 1.00 11.97 10 LEU D N 1
ATOM 3000 C CA . LEU D 1 9 ? 28.496 98.444 36.258 1.00 11.47 10 LEU D CA 1
ATOM 3001 C C . LEU D 1 9 ? 27.725 97.601 35.244 1.00 10.88 10 LEU D C 1
ATOM 3002 O O . LEU D 1 9 ? 27.591 97.988 34.078 1.00 11.54 10 LEU D O 1
ATOM 3007 N N . PHE D 1 10 ? 27.191 96.465 35.706 1.00 10.94 11 PHE D N 1
ATOM 3008 C CA . PHE D 1 10 ? 26.417 95.553 34.877 1.00 11.46 11 PHE D CA 1
ATOM 3009 C C . PHE D 1 10 ? 25.016 95.396 35.450 1.00 9.86 11 PHE D C 1
ATOM 3010 O O . PHE D 1 10 ? 24.808 95.467 36.666 1.00 11.94 11 PHE D O 1
ATOM 3018 N N . ILE D 1 11 ? 24.047 95.226 34.553 1.00 9.89 12 ILE D N 1
ATOM 3019 C CA . ILE D 1 11 ? 22.659 94.984 34.914 1.00 11.27 12 ILE D CA 1
ATOM 3020 C C . ILE D 1 11 ? 22.245 93.649 34.317 1.00 11.48 12 ILE D C 1
ATOM 3021 O O . ILE D 1 11 ? 22.692 93.266 33.231 1.00 10.74 12 ILE D O 1
ATOM 3026 N N . ILE D 1 12 ? 21.366 92.951 35.029 1.00 10.52 13 ILE D N 1
ATOM 3027 C CA . ILE D 1 12 ? 20.712 91.746 34.542 1.00 10.93 13 ILE D CA 1
ATOM 3028 C C . ILE D 1 12 ? 19.214 91.958 34.707 1.00 10.61 13 ILE D C 1
ATOM 3029 O O . ILE D 1 12 ? 18.760 92.345 35.790 1.00 11.14 13 ILE D O 1
ATOM 3034 N N . THR D 1 13 ? 18.451 91.725 33.638 1.00 10.90 14 THR D N 1
ATOM 3035 C CA . THR D 1 13 ? 17.006 91.902 33.650 1.00 10.76 14 THR D CA 1
ATOM 3036 C C . THR D 1 13 ? 16.333 90.637 33.132 1.00 11.35 14 THR D C 1
ATOM 3037 O O . THR D 1 13 ? 16.939 89.826 32.427 1.00 11.76 14 THR D O 1
ATOM 3041 N N . ARG D 1 14 ? 15.064 90.473 33.487 1.00 11.56 15 ARG D N 1
ATOM 3042 C CA . ARG D 1 14 ? 14.233 89.426 32.914 1.00 11.06 15 ARG D CA 1
ATOM 3043 C C . ARG D 1 14 ? 13.033 90.051 32.218 1.00 12.54 15 ARG D C 1
ATOM 3044 O O . ARG D 1 14 ? 12.339 90.887 32.804 1.00 13.23 15 ARG D O 1
ATOM 3052 N N . GLY D 1 15 ? 12.796 89.640 30.973 1.00 12.35 16 GLY D N 1
ATOM 3053 C CA . GLY D 1 15 ? 11.652 90.088 30.216 1.00 12.40 16 GLY D CA 1
ATOM 3054 C C . GLY D 1 15 ? 11.869 91.442 29.576 1.00 12.65 16 GLY D C 1
ATOM 3055 O O . GLY D 1 15 ? 12.898 92.096 29.770 1.00 13.49 16 GLY D O 1
ATOM 3056 N N . PRO D 1 16 ? 10.897 91.889 28.792 1.00 12.46 17 PRO D N 1
ATOM 3057 C CA . PRO D 1 16 ? 11.045 93.164 28.083 1.00 12.23 17 PRO D CA 1
ATOM 3058 C C . PRO D 1 16 ? 10.838 94.341 29.020 1.00 12.58 17 PRO D C 1
ATOM 3059 O O . PRO D 1 16 ? 10.227 94.226 30.082 1.00 13.24 17 PRO D O 1
ATOM 3063 N N . GLY D 1 17 ? 11.357 95.486 28.603 1.00 11.88 18 GLY D N 1
ATOM 3064 C CA . GLY D 1 17 ? 11.236 96.689 29.398 1.00 11.30 18 GLY D CA 1
ATOM 3065 C C . GLY D 1 17 ? 12.215 97.743 28.920 1.00 12.35 18 GLY D C 1
ATOM 3066 O O . GLY D 1 17 ? 12.794 97.639 27.842 1.00 14.49 18 GLY D O 1
ATOM 3067 N N A LYS D 1 18 ? 12.376 98.765 29.764 0.46 12.46 19 LYS D N 1
ATOM 3068 N N B LYS D 1 18 ? 12.376 98.770 29.741 0.54 12.44 19 LYS D N 1
ATOM 3069 C CA A LYS D 1 18 ? 13.234 99.907 29.484 0.46 12.92 19 LYS D CA 1
ATOM 3070 C CA B LYS D 1 18 ? 13.330 99.812 29.401 0.54 12.77 19 LYS D CA 1
ATOM 3071 C C A LYS D 1 18 ? 14.146 100.145 30.680 0.46 11.95 19 LYS D C 1
ATOM 3072 C C B LYS D 1 18 ? 14.141 100.192 30.625 0.54 11.73 19 LYS D C 1
ATOM 3073 O O A LYS D 1 18 ? 13.674 100.212 31.821 0.46 11.66 19 LYS D O 1
ATOM 3074 O O B LYS D 1 18 ? 13.597 100.388 31.719 0.54 11.16 19 LYS D O 1
ATOM 3085 N N . LEU D 1 19 ? 15.446 100.274 30.419 1.00 11.58 20 LEU D N 1
ATOM 3086 C CA . LEU D 1 19 ? 16.402 100.742 31.409 1.00 11.44 20 LEU D CA 1
ATOM 3087 C C . LEU D 1 19 ? 16.671 102.211 31.110 1.00 10.68 20 LEU D C 1
ATOM 3088 O O . LEU D 1 19 ? 17.106 102.546 30.005 1.00 12.59 20 LEU D O 1
ATOM 3093 N N . THR D 1 20 ? 16.387 103.097 32.060 1.00 11.14 21 THR D N 1
ATOM 3094 C CA . THR D 1 20 ? 16.554 104.526 31.818 1.00 10.60 21 THR D CA 1
ATOM 3095 C C . THR D 1 20 ? 17.709 105.040 32.661 1.00 10.24 21 THR D C 1
ATOM 3096 O O . THR D 1 20 ? 17.757 104.797 33.873 1.00 11.89 21 THR D O 1
ATOM 3100 N N . LEU D 1 21 ? 18.622 105.756 32.015 1.00 10.39 22 LEU D N 1
ATOM 3101 C CA . LEU D 1 21 ? 19.778 106.338 32.670 1.00 9.84 22 LEU D CA 1
ATOM 3102 C C . LEU D 1 21 ? 19.653 107.853 32.672 1.00 10.86 22 LEU D C 1
ATOM 3103 O O . LEU D 1 21 ? 19.464 108.471 31.614 1.00 12.13 22 LEU D O 1
ATOM 3108 N N . LEU D 1 22 ? 19.796 108.436 33.860 1.00 11.28 23 LEU D N 1
ATOM 3109 C CA . LEU D 1 22 ? 19.858 109.875 34.078 1.00 11.08 23 LEU D CA 1
ATOM 3110 C C . LEU D 1 22 ? 21.297 110.242 34.416 1.00 10.99 23 LEU D C 1
ATOM 3111 O O . LEU D 1 22 ? 21.845 109.786 35.424 1.00 11.24 23 LEU D O 1
ATOM 3116 N N . THR D 1 23 ? 21.904 111.056 33.564 1.00 11.75 24 THR D N 1
ATOM 3117 C CA . THR D 1 23 ? 23.276 111.522 33.713 1.00 11.83 24 THR D CA 1
ATOM 3118 C C . THR D 1 23 ? 23.210 112.970 34.170 1.00 11.78 24 THR D C 1
ATOM 3119 O O . THR D 1 23 ? 22.642 113.814 33.473 1.00 13.40 24 THR D O 1
ATOM 3123 N N . TRP D 1 24 ? 23.737 113.252 35.357 1.00 11.51 25 TRP D N 1
ATOM 3124 C CA . TRP D 1 24 ? 23.526 114.573 35.959 1.00 12.10 25 TRP D CA 1
ATOM 3125 C C . TRP D 1 24 ? 24.748 114.944 36.791 1.00 12.97 25 TRP D C 1
ATOM 3126 O O . TRP D 1 24 ? 25.794 114.294 36.722 1.00 13.70 25 TRP D O 1
ATOM 3137 N N . GLY D 1 25 ? 24.648 116.035 37.540 1.00 13.16 26 GLY D N 1
ATOM 3138 C CA . GLY D 1 25 ? 25.825 116.485 38.251 1.00 13.76 26 GLY D CA 1
ATOM 3139 C C . GLY D 1 25 ? 26.902 116.943 37.303 1.00 14.81 26 GLY D C 1
ATOM 3140 O O . GLY D 1 25 ? 28.098 116.777 37.579 1.00 14.96 26 GLY D O 1
ATOM 3141 N N . GLY D 1 26 ? 26.493 117.513 36.174 1.00 14.81 27 GLY D N 1
ATOM 3142 C CA . GLY D 1 26 ? 27.461 117.928 35.174 1.00 15.94 27 GLY D CA 1
ATOM 3143 C C . GLY D 1 26 ? 28.353 119.046 35.682 1.00 18.30 27 GLY D C 1
ATOM 3144 O O . GLY D 1 26 ? 27.900 119.995 36.330 1.00 17.88 27 GLY D O 1
ATOM 3145 N N . LEU D 1 27 ? 29.639 118.914 35.384 1.00 18.82 28 LEU D N 1
ATOM 3146 C CA . LEU D 1 27 ? 30.601 119.985 35.547 1.00 22.40 28 LEU D CA 1
ATOM 3147 C C . LEU D 1 27 ? 30.480 120.928 34.356 1.00 24.19 28 LEU D C 1
ATOM 3148 O O . LEU D 1 27 ? 29.770 120.657 33.386 1.00 24.51 28 LEU D O 1
ATOM 3153 N N . ASN D 1 28 ? 31.149 122.067 34.448 1.00 25.50 29 ASN D N 1
ATOM 3154 C CA . ASN D 1 28 ? 31.230 123.000 33.325 1.00 28.86 29 ASN D CA 1
ATOM 3155 C C . ASN D 1 28 ? 29.852 123.372 32.762 1.00 28.96 29 ASN D C 1
ATOM 3156 O O . ASN D 1 28 ? 29.682 123.555 31.554 1.00 29.42 29 ASN D O 1
ATOM 3161 N N . ASN D 1 29 ? 28.853 123.499 33.635 1.00 28.17 30 ASN D N 1
ATOM 3162 C CA . ASN D 1 29 ? 27.514 123.952 33.241 1.00 28.31 30 ASN D CA 1
ATOM 3163 C C . ASN D 1 29 ? 26.800 122.985 32.281 1.00 25.57 30 ASN D C 1
ATOM 3164 O O . ASN D 1 29 ? 25.868 123.377 31.570 1.00 25.58 30 ASN D O 1
ATOM 3169 N N . LEU D 1 30 ? 27.190 121.716 32.250 1.00 23.10 31 LEU D N 1
ATOM 3170 C CA . LEU D 1 30 ? 26.580 120.780 31.312 1.00 20.27 31 LEU D CA 1
ATOM 3171 C C . LEU D 1 30 ? 25.169 120.380 31.736 1.00 19.29 31 LEU D C 1
ATOM 3172 O O . LEU D 1 30 ? 24.900 120.129 32.913 1.00 18.50 31 LEU D O 1
ATOM 3177 N N . ARG D 1 31 ? 24.266 120.295 30.756 1.00 19.04 32 ARG D N 1
ATOM 3178 C CA . ARG D 1 31 ? 22.890 119.911 31.044 1.00 18.51 32 ARG D CA 1
ATOM 3179 C C . ARG D 1 31 ? 22.805 118.429 31.396 1.00 16.88 32 ARG D C 1
ATOM 3180 O O . ARG D 1 31 ? 23.563 117.602 30.885 1.00 17.14 32 ARG D O 1
ATOM 3182 N N . SER D 1 32 ? 21.850 118.094 32.256 1.00 14.56 33 SER D N 1
ATOM 3183 C CA . SER D 1 32 ? 21.560 116.697 32.554 1.00 13.98 33 SER D CA 1
ATOM 3184 C C . SER D 1 32 ? 20.873 116.029 31.367 1.00 14.14 33 SER D C 1
ATOM 3185 O O . SER D 1 32 ? 20.200 116.681 30.564 1.00 14.85 33 SER D O 1
ATOM 3188 N N . VAL D 1 33 ? 21.050 114.705 31.267 1.00 13.73 34 VAL D N 1
ATOM 3189 C CA . VAL D 1 33 ? 20.562 113.903 30.149 1.00 14.33 34 VAL D CA 1
ATOM 3190 C C . VAL D 1 33 ? 19.777 112.723 30.702 1.00 13.96 34 VAL D C 1
ATOM 3191 O O . VAL D 1 33 ? 20.165 112.129 31.711 1.00 14.03 34 VAL D O 1
ATOM 3195 N N . ILE D 1 34 ? 18.682 112.375 30.042 1.00 13.28 35 ILE D N 1
ATOM 3196 C CA . ILE D 1 34 ? 17.913 111.187 30.390 1.00 13.36 35 ILE D CA 1
ATOM 3197 C C . ILE D 1 34 ? 17.636 110.416 29.114 1.00 13.03 35 ILE D C 1
ATOM 3198 O O . ILE D 1 34 ? 17.255 110.998 28.096 1.00 14.00 35 ILE D O 1
ATOM 3203 N N . GLY D 1 35 ? 17.812 109.104 29.168 1.00 11.79 36 GLY D N 1
ATOM 3204 C CA . GLY D 1 35 ? 17.476 108.285 28.024 1.00 11.34 36 GLY D CA 1
ATOM 3205 C C . GLY D 1 35 ? 17.079 106.882 28.409 1.00 12.07 36 GLY D C 1
ATOM 3206 O O . GLY D 1 35 ? 17.760 106.225 29.205 1.00 12.63 36 GLY D O 1
ATOM 3207 N N . ALA D 1 36 ? 15.959 106.433 27.844 1.00 11.88 37 ALA D N 1
ATOM 3208 C CA . ALA D 1 36 ? 15.470 105.077 28.020 1.00 11.95 37 ALA D CA 1
ATOM 3209 C C . ALA D 1 36 ? 16.016 104.187 26.914 1.00 11.32 37 ALA D C 1
ATOM 3210 O O . ALA D 1 36 ? 15.976 104.548 25.731 1.00 12.21 37 ALA D O 1
ATOM 3212 N N . ILE D 1 37 ? 16.511 103.020 27.313 1.00 12.12 38 ILE D N 1
ATOM 3213 C CA . ILE D 1 37 ? 17.037 101.989 26.430 1.00 11.83 38 ILE D CA 1
ATOM 3214 C C . ILE D 1 37 ? 16.091 100.793 26.507 1.00 12.51 38 ILE D C 1
ATOM 3215 O O . ILE D 1 37 ? 16.029 100.115 27.544 1.00 13.31 38 ILE D O 1
ATOM 3220 N N . PRO D 1 38 ? 15.353 100.490 25.447 1.00 13.61 39 PRO D N 1
ATOM 3221 C CA . PRO D 1 38 ? 14.403 99.378 25.492 1.00 12.77 39 PRO D CA 1
ATOM 3222 C C . PRO D 1 38 ? 15.045 98.056 25.110 1.00 13.94 39 PRO D C 1
ATOM 3223 O O . PRO D 1 38 ? 16.007 97.997 24.343 1.00 14.86 39 PRO D O 1
ATOM 3227 N N . THR D 1 39 ? 14.478 96.977 25.648 1.00 13.45 40 THR D N 1
ATOM 3228 C CA . THR D 1 39 ? 14.739 95.644 25.131 1.00 14.71 40 THR D CA 1
ATOM 3229 C C . THR D 1 39 ? 13.412 94.939 24.906 1.00 15.20 40 THR D C 1
ATOM 3230 O O . THR D 1 39 ? 12.461 95.117 25.675 1.00 14.28 40 THR D O 1
ATOM 3234 N N . GLU D 1 40 ? 13.359 94.139 23.846 1.00 17.79 41 GLU D N 1
ATOM 3235 C CA . GLU D 1 40 ? 12.225 93.276 23.568 1.00 18.54 41 GLU D CA 1
ATOM 3236 C C . GLU D 1 40 ? 12.496 91.827 23.944 1.00 16.57 41 GLU D C 1
ATOM 3237 O O . GLU D 1 40 ? 11.631 90.972 23.730 1.00 17.52 41 GLU D O 1
ATOM 3243 N N . ASN D 1 41 ? 13.669 91.530 24.496 1.00 15.61 42 ASN D N 1
ATOM 3244 C CA . ASN D 1 41 ? 13.978 90.160 24.871 1.00 15.83 42 ASN D CA 1
ATOM 3245 C C . ASN D 1 41 ? 12.983 89.645 25.906 1.00 16.91 42 ASN D C 1
ATOM 3246 O O . ASN D 1 41 ? 12.624 90.350 26.855 1.00 17.05 42 ASN D O 1
ATOM 3251 N N . THR D 1 42 ? 12.565 88.391 25.748 1.00 17.27 43 THR D N 1
ATOM 3252 C CA . THR D 1 42 ? 11.642 87.794 26.705 1.00 18.13 43 THR D CA 1
ATOM 3253 C C . THR D 1 42 ? 12.350 87.092 27.855 1.00 17.47 43 THR D C 1
ATOM 3254 O O . THR D 1 42 ? 11.741 86.884 28.911 1.00 18.18 43 THR D O 1
ATOM 3258 N N . GLY D 1 43 ? 13.607 86.730 27.687 1.00 15.66 44 GLY D N 1
ATOM 3259 C CA . GLY D 1 43 ? 14.348 86.082 28.743 1.00 16.29 44 GLY D CA 1
ATOM 3260 C C . GLY D 1 43 ? 15.275 87.036 29.459 1.00 14.28 44 GLY D C 1
ATOM 3261 O O . GLY D 1 43 ? 14.943 88.204 29.693 1.00 14.13 44 GLY D O 1
ATOM 3262 N N . VAL D 1 44 ? 16.448 86.531 29.804 1.00 14.52 45 VAL D N 1
ATOM 3263 C CA . VAL D 1 44 ? 17.430 87.290 30.563 1.00 14.59 45 VAL D CA 1
ATOM 3264 C C . VAL D 1 44 ? 18.246 88.150 29.609 1.00 14.42 45 VAL D C 1
ATOM 3265 O O . VAL D 1 44 ? 18.748 87.667 28.584 1.00 16.86 45 VAL D O 1
ATOM 3269 N N . THR D 1 45 ? 18.370 89.433 29.937 1.00 12.96 46 THR D N 1
ATOM 3270 C CA . THR D 1 45 ? 19.236 90.347 29.206 1.00 12.85 46 THR D CA 1
ATOM 3271 C C . THR D 1 45 ? 20.340 90.825 30.139 1.00 11.80 46 THR D C 1
ATOM 3272 O O . THR D 1 45 ? 20.089 91.131 31.311 1.00 11.78 46 THR D O 1
ATOM 3276 N N A LYS D 1 46 ? 21.557 90.897 29.608 0.63 11.96 47 LYS D N 1
ATOM 3277 N N B LYS D 1 46 ? 21.561 90.884 29.618 0.37 12.00 47 LYS D N 1
ATOM 3278 C CA A LYS D 1 46 ? 22.711 91.422 30.319 0.63 12.70 47 LYS D CA 1
ATOM 3279 C CA B LYS D 1 46 ? 22.700 91.432 30.336 0.37 12.43 47 LYS D CA 1
ATOM 3280 C C A LYS D 1 46 ? 23.030 92.785 29.726 0.63 11.66 47 LYS D C 1
ATOM 3281 C C B LYS D 1 46 ? 23.033 92.785 29.728 0.37 11.69 47 LYS D C 1
ATOM 3282 O O A LYS D 1 46 ? 22.866 92.987 28.518 0.63 12.28 47 LYS D O 1
ATOM 3283 O O B LYS D 1 46 ? 22.887 92.977 28.516 0.37 12.13 47 LYS D O 1
ATOM 3294 N N . TRP D 1 47 ? 23.467 93.720 30.574 1.00 11.31 48 TRP D N 1
ATOM 3295 C CA . TRP D 1 47 ? 23.690 95.098 30.164 1.00 10.29 48 TRP D CA 1
ATOM 3296 C C . TRP D 1 47 ? 24.998 95.623 30.743 1.00 10.69 48 TRP D C 1
ATOM 3297 O O . TRP D 1 47 ? 25.422 95.224 31.832 1.00 11.80 48 TRP D O 1
ATOM 3308 N N . ALA D 1 48 ? 25.633 96.537 30.013 1.00 10.35 49 ALA D N 1
ATOM 3309 C CA . ALA D 1 48 ? 26.757 97.314 30.520 1.00 11.60 49 ALA D CA 1
ATOM 3310 C C . ALA D 1 48 ? 26.324 98.771 30.559 1.00 12.03 49 ALA D C 1
ATOM 3311 O O . ALA D 1 48 ? 25.777 99.284 29.578 1.00 12.10 49 ALA D O 1
ATOM 3313 N N . VAL D 1 49 ? 26.519 99.420 31.703 1.00 12.14 50 VAL D N 1
ATOM 3314 C CA . VAL D 1 49 ? 26.143 100.816 31.894 1.00 11.34 50 VAL D CA 1
ATOM 3315 C C . VAL D 1 49 ? 27.412 101.624 32.110 1.00 10.87 50 VAL D C 1
ATOM 3316 O O . VAL D 1 49 ? 28.233 101.287 32.970 1.00 12.05 50 VAL D O 1
ATOM 3320 N N . SER D 1 50 ? 27.565 102.693 31.339 1.00 11.33 51 SER D N 1
ATOM 3321 C CA . SER D 1 50 ? 28.733 103.545 31.410 1.00 11.45 51 SER D CA 1
ATOM 3322 C C . SER D 1 50 ? 28.375 104.901 31.992 1.00 11.82 51 SER D C 1
ATOM 3323 O O . SER D 1 50 ? 27.242 105.371 31.871 1.00 12.42 51 SER D O 1
ATOM 3326 N N . PHE D 1 51 ? 29.364 105.519 32.625 1.00 12.49 52 PHE D N 1
ATOM 3327 C CA . PHE D 1 51 ? 29.322 106.945 32.891 1.00 10.48 52 PHE D CA 1
ATOM 3328 C C . PHE D 1 51 ? 29.689 107.725 31.624 1.00 11.33 52 PHE D C 1
ATOM 3329 O O . PHE D 1 51 ? 30.046 107.158 30.591 1.00 11.74 52 PHE D O 1
ATOM 3337 N N . SER D 1 52 ? 29.570 109.048 31.708 1.00 11.95 53 SER D N 1
ATOM 3338 C CA . SER D 1 52 ? 30.141 109.972 30.741 1.00 12.31 53 SER D CA 1
ATOM 3339 C C . SER D 1 52 ? 31.118 110.870 31.478 1.00 11.86 53 SER D C 1
ATOM 3340 O O . SER D 1 52 ? 30.818 111.351 32.578 1.00 12.81 53 SER D O 1
ATOM 3343 N N . HIS D 1 53 ? 32.268 111.130 30.865 1.00 12.39 54 HIS D N 1
ATOM 3344 C CA . HIS D 1 53 ? 33.192 112.080 31.460 1.00 12.92 54 HIS D CA 1
ATOM 3345 C C . HIS D 1 53 ? 32.490 113.422 31.651 1.00 13.66 54 HIS D C 1
ATOM 3346 O O . HIS D 1 53 ? 31.586 113.792 30.896 1.00 14.70 54 HIS D O 1
ATOM 3353 N N . ASN D 1 54 ? 32.888 114.137 32.696 1.00 14.28 55 ASN D N 1
ATOM 3354 C CA . ASN D 1 54 ? 32.413 115.475 33.056 1.00 14.85 55 ASN D CA 1
ATOM 3355 C C . ASN D 1 54 ? 31.077 115.492 33.788 1.00 15.21 55 ASN D C 1
ATOM 3356 O O . ASN D 1 54 ? 30.574 116.581 34.094 1.00 16.83 55 ASN D O 1
ATOM 3361 N N . TYR D 1 55 ? 30.505 114.338 34.109 1.00 13.74 56 TYR D N 1
ATOM 3362 C CA . TYR D 1 55 ? 29.335 114.248 34.966 1.00 13.31 56 TYR D CA 1
ATOM 3363 C C . TYR D 1 55 ? 29.683 113.492 36.243 1.00 12.84 56 TYR D C 1
ATOM 3364 O O . TYR D 1 55 ? 30.581 112.644 36.261 1.00 14.95 56 TYR D O 1
ATOM 3373 N N . THR D 1 56 ? 28.956 113.796 37.317 1.00 12.76 57 THR D N 1
ATOM 3374 C CA . THR D 1 56 ? 29.287 113.252 38.623 1.00 13.70 57 THR D CA 1
ATOM 3375 C C . THR D 1 56 ? 28.153 112.483 39.280 1.00 12.79 57 THR D C 1
ATOM 3376 O O . THR D 1 56 ? 28.342 111.974 40.391 1.00 13.10 57 THR D O 1
ATOM 3380 N N . ARG D 1 57 ? 26.997 112.364 38.630 1.00 12.11 58 ARG D N 1
ATOM 3381 C CA . ARG D 1 57 ? 25.881 111.607 39.177 1.00 12.05 58 ARG D CA 1
ATOM 3382 C C . ARG D 1 57 ? 25.254 110.763 38.078 1.00 11.78 58 ARG D C 1
ATOM 3383 O O . ARG D 1 57 ? 25.010 111.251 36.971 1.00 11.76 58 ARG D O 1
ATOM 3391 N N . PHE D 1 58 ? 24.974 109.503 38.400 1.00 11.43 59 PHE D N 1
ATOM 3392 C CA . PHE D 1 58 ? 24.404 108.554 37.448 1.00 11.07 59 PHE D CA 1
ATOM 3393 C C . PHE D 1 58 ? 23.305 107.803 38.165 1.00 11.43 59 PHE D C 1
ATOM 3394 O O . PHE D 1 58 ? 23.564 107.153 39.178 1.00 13.53 59 PHE D O 1
ATOM 3402 N N . SER D 1 59 ? 22.078 107.935 37.672 1.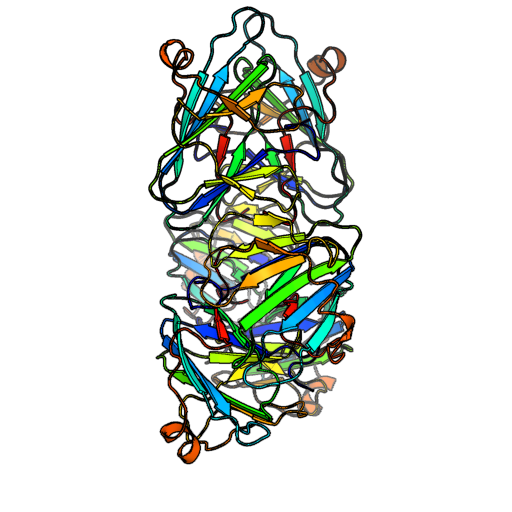00 11.17 60 SER D N 1
ATOM 3403 C CA . SER D 1 59 ? 20.913 107.342 38.312 1.00 10.49 60 SER D CA 1
ATOM 3404 C C . SER D 1 59 ? 20.141 106.538 37.284 1.00 10.79 60 SER D C 1
ATOM 3405 O O . SER D 1 59 ? 20.051 106.933 36.118 1.00 11.68 60 SER D O 1
ATOM 3408 N N . PHE D 1 60 ? 19.600 105.398 37.706 1.00 10.72 61 PHE D N 1
ATOM 3409 C CA . PHE D 1 60 ? 18.926 104.538 36.750 1.00 10.12 61 PHE D CA 1
ATOM 3410 C C . PHE D 1 60 ? 17.765 103.811 37.403 1.00 9.32 61 PHE D C 1
ATOM 3411 O O . PHE D 1 60 ? 17.747 103.560 38.616 1.00 11.20 61 PHE D O 1
ATOM 3419 N N . ILE D 1 61 ? 16.772 103.519 36.563 1.00 9.97 62 ILE D N 1
ATOM 3420 C CA . ILE D 1 61 ? 15.650 102.675 36.932 1.00 11.59 62 ILE D CA 1
ATOM 3421 C C . ILE D 1 61 ? 15.357 101.687 35.815 1.00 10.69 62 ILE D C 1
ATOM 3422 O O . ILE D 1 61 ? 15.730 101.884 34.658 1.00 11.08 62 ILE D O 1
ATOM 3427 N N . TRP D 1 62 ? 14.658 100.621 36.184 1.00 11.20 63 TRP D N 1
ATOM 3428 C CA . TRP D 1 62 ? 14.111 99.658 35.244 1.00 10.54 63 TRP D CA 1
ATOM 3429 C C . TRP D 1 62 ? 12.596 99.729 35.285 1.00 11.28 63 TRP D C 1
ATOM 3430 O O . TRP D 1 62 ? 11.997 99.755 36.365 1.00 11.86 63 TRP D O 1
ATOM 3441 N N . GLU D 1 63 ? 11.982 99.719 34.103 1.00 12.65 64 GLU D N 1
ATOM 3442 C CA . GLU D 1 63 ? 10.534 99.631 33.954 1.00 13.47 64 GLU D CA 1
ATOM 3443 C C . GLU D 1 63 ? 10.204 98.410 33.114 1.00 13.77 64 GLU D C 1
ATOM 3444 O O . GLU D 1 63 ? 10.610 98.318 31.952 1.00 15.87 64 GLU D O 1
ATOM 3450 N N . GLY D 1 64 ? 9.490 97.467 33.711 1.00 15.07 65 GLY D N 1
ATOM 3451 C CA . GLY D 1 64 ? 9.168 96.228 33.054 1.00 14.65 65 GLY D CA 1
ATOM 3452 C C . GLY D 1 64 ? 8.466 95.325 34.038 1.00 14.93 65 GLY D C 1
ATOM 3453 O O . GLY D 1 64 ? 8.486 95.592 35.248 1.00 16.08 65 GLY D O 1
ATOM 3454 N N . GLN D 1 65 ? 7.814 94.273 33.547 1.00 13.93 66 GLN D N 1
ATOM 3455 C CA . GLN D 1 65 ? 7.114 93.340 34.416 1.00 15.94 66 GLN D CA 1
ATOM 3456 C C . GLN D 1 65 ? 8.073 92.472 35.227 1.00 16.74 66 GLN D C 1
ATOM 3457 O O . GLN D 1 65 ? 7.688 91.993 36.299 1.00 20.26 66 GLN D O 1
ATOM 3463 N N . GLY D 1 66 ? 9.310 92.278 34.760 1.00 15.12 67 GLY D N 1
ATOM 3464 C CA . GLY D 1 66 ? 10.242 91.366 35.384 1.00 14.23 67 GLY D CA 1
ATOM 3465 C C . GLY D 1 66 ? 11.304 92.037 36.248 1.00 13.85 67 GLY D C 1
ATOM 3466 O O . GLY D 1 66 ? 11.387 93.256 36.372 1.00 15.08 67 GLY D O 1
ATOM 3467 N N A GLU D 1 67 ? 12.138 91.191 36.842 0.25 14.10 68 GLU D N 1
ATOM 3468 N N B GLU D 1 67 ? 12.138 91.190 36.842 0.25 14.09 68 GLU D N 1
ATOM 3469 N N C GLU D 1 67 ? 12.135 91.187 36.855 0.50 13.74 68 GLU D N 1
ATOM 3470 C CA A GLU D 1 67 ? 13.149 91.650 37.775 0.25 13.72 68 GLU D CA 1
ATOM 3471 C CA B GLU D 1 67 ? 13.148 91.649 37.776 0.25 13.80 68 GLU D CA 1
ATOM 3472 C CA C GLU D 1 67 ? 13.155 91.626 37.798 0.50 12.68 68 GLU D CA 1
ATOM 3473 C C A GLU D 1 67 ? 14.294 92.360 37.058 0.25 13.17 68 GLU D C 1
ATOM 3474 C C B GLU D 1 67 ? 14.294 92.360 37.059 0.25 13.24 68 GLU D C 1
ATOM 3475 C C C GLU D 1 67 ? 14.336 92.287 37.083 0.50 11.93 68 GLU D C 1
ATOM 3476 O O A GLU D 1 67 ? 14.484 92.243 35.843 0.25 13.13 68 GLU D O 1
ATOM 3477 O O B GLU D 1 67 ? 14.482 92.244 35.844 0.25 13.21 68 GLU D O 1
ATOM 3478 O O C GLU D 1 67 ? 14.588 92.076 35.891 0.50 10.71 68 GLU D O 1
ATOM 3494 N N . ALA D 1 68 ? 15.075 93.094 37.851 1.00 13.09 69 ALA D N 1
ATOM 3495 C CA . ALA D 1 68 ? 16.291 93.750 37.387 1.00 11.91 69 ALA D CA 1
ATOM 3496 C C . ALA D 1 68 ? 17.215 93.902 38.592 1.00 11.39 69 ALA D C 1
ATOM 3497 O O . ALA D 1 68 ? 16.783 94.390 39.643 1.00 11.76 69 ALA D O 1
ATOM 3499 N N . CYS D 1 69 ? 18.481 93.499 38.431 1.00 10.98 70 CYS D N 1
ATOM 3500 C CA . CYS D 1 69 ? 19.511 93.616 39.456 1.00 10.68 70 CYS D CA 1
ATOM 3501 C C . CYS D 1 69 ? 20.784 94.175 38.834 1.00 11.53 70 CYS D C 1
ATOM 3502 O O . CYS D 1 69 ? 21.022 94.028 37.630 1.00 12.44 70 CYS D O 1
ATOM 3505 N N . TYR D 1 70 ? 21.621 94.797 39.664 1.00 11.83 71 TYR D N 1
ATOM 3506 C CA . TYR D 1 70 ? 22.946 95.225 39.242 1.00 11.07 71 TYR D CA 1
ATOM 3507 C C . TYR D 1 70 ? 24.023 94.361 39.897 1.00 10.76 71 TYR D C 1
ATOM 3508 O O . TYR D 1 70 ? 23.838 93.787 40.978 1.00 11.20 71 TYR D O 1
ATOM 3517 N N . GLN D 1 71 ? 25.141 94.253 39.191 1.00 10.85 72 GLN D N 1
ATOM 3518 C CA . GLN D 1 71 ? 26.335 93.557 39.633 1.00 10.51 72 GLN D CA 1
ATOM 3519 C C . GLN D 1 71 ? 27.519 94.469 39.358 1.00 10.62 72 GLN D C 1
ATOM 3520 O O . GLN D 1 71 ? 27.578 95.111 38.307 1.00 12.06 72 GLN D O 1
ATOM 3526 N N . ILE D 1 72 ? 28.477 94.503 40.282 1.00 10.61 73 ILE D N 1
ATOM 3527 C CA . ILE D 1 72 ? 29.661 95.354 40.164 1.00 12.16 73 ILE D CA 1
ATOM 3528 C C . ILE D 1 72 ? 30.868 94.482 39.816 1.00 11.82 73 ILE D C 1
ATOM 3529 O O . ILE D 1 72 ? 31.254 93.599 40.591 1.00 11.65 73 ILE D O 1
ATOM 3534 N N . GLY D 1 73 ? 31.476 94.739 38.658 1.00 11.41 74 GLY D N 1
ATOM 3535 C CA . GLY D 1 73 ? 32.630 93.951 38.245 1.00 12.50 74 GLY D CA 1
ATOM 3536 C C . GLY D 1 73 ? 32.286 92.481 38.131 1.00 12.78 74 GLY D C 1
ATOM 3537 O O . GLY D 1 73 ? 31.178 92.108 37.725 1.00 12.52 74 GLY D O 1
ATOM 3538 N N . ASN D 1 74 ? 33.249 91.626 38.481 1.00 13.08 75 ASN D N 1
ATOM 3539 C CA . ASN D 1 74 ? 33.013 90.190 38.574 1.00 12.37 75 ASN D CA 1
ATOM 3540 C C . ASN D 1 74 ? 32.570 89.778 39.972 1.00 12.74 75 ASN D C 1
ATOM 3541 O O . ASN D 1 74 ? 32.617 88.589 40.312 1.00 13.66 75 ASN D O 1
ATOM 3546 N N . GLY D 1 75 ? 32.124 90.738 40.778 1.00 13.57 76 GLY D N 1
ATOM 3547 C CA . GLY D 1 75 ? 31.515 90.397 42.043 1.00 13.32 76 GLY D CA 1
ATOM 3548 C C . GLY D 1 75 ? 30.315 89.489 41.860 1.00 12.72 76 GLY D C 1
ATOM 3549 O O . GLY D 1 75 ? 29.649 89.484 40.823 1.00 12.08 76 GLY D O 1
ATOM 3550 N N . LEU D 1 76 ? 30.018 88.727 42.908 1.00 12.60 77 LEU D N 1
ATOM 3551 C CA . LEU D 1 76 ? 28.940 87.754 42.843 1.00 11.45 77 LEU D CA 1
ATOM 3552 C C . LEU D 1 76 ? 27.586 88.305 43.277 1.00 10.96 77 LEU D C 1
ATOM 3553 O O . LEU D 1 76 ? 26.559 87.809 42.798 1.00 11.01 77 LEU D O 1
ATOM 3558 N N . THR D 1 77 ? 27.556 89.343 44.107 1.00 11.49 78 THR D N 1
ATOM 3559 C CA . THR D 1 77 ? 26.290 89.897 44.572 1.00 12.20 78 THR D CA 1
ATOM 3560 C C . THR D 1 77 ? 25.510 90.532 43.426 1.00 11.66 78 THR D C 1
ATOM 3561 O O . THR D 1 77 ? 26.078 91.158 42.530 1.00 11.00 78 THR D O 1
ATOM 3565 N N . ARG D 1 78 ? 24.195 90.351 43.452 1.00 10.59 79 ARG D N 1
ATOM 3566 C CA . ARG D 1 78 ? 23.283 91.008 42.527 1.00 10.47 79 ARG D CA 1
ATOM 3567 C C . ARG D 1 78 ? 22.152 91.578 43.360 1.00 9.67 79 ARG D C 1
ATOM 3568 O O . ARG D 1 78 ? 21.550 90.857 44.162 1.00 11.82 79 ARG D O 1
ATOM 3576 N N . SER D 1 79 ? 21.896 92.868 43.205 1.00 11.03 80 SER D N 1
ATOM 3577 C CA . SER D 1 79 ? 20.962 93.576 44.063 1.00 12.23 80 SER D CA 1
ATOM 3578 C C . SER D 1 79 ? 19.938 94.328 43.231 1.00 11.51 80 SER D C 1
ATOM 3579 O O . SER D 1 79 ? 20.249 94.816 42.144 1.00 10.95 80 SER D O 1
ATOM 3582 N N . PRO D 1 80 ? 18.710 94.456 43.726 1.00 12.53 81 PRO D N 1
ATOM 3583 C CA . PRO D 1 80 ? 17.652 95.042 42.896 1.00 11.73 81 PRO D CA 1
ATOM 3584 C C . PRO D 1 80 ? 17.916 96.478 42.461 1.00 12.27 81 PRO D C 1
ATOM 3585 O O . PRO D 1 80 ? 18.380 97.324 43.233 1.00 13.72 81 PRO D O 1
ATOM 3589 N N . VAL D 1 81 ? 17.544 96.744 41.212 1.00 11.99 82 VAL D N 1
ATOM 3590 C CA . VAL D 1 81 ? 17.574 98.073 40.616 1.00 11.01 82 VAL D CA 1
ATOM 3591 C C . VAL D 1 81 ? 16.322 98.839 41.028 1.00 10.81 82 VAL D C 1
ATOM 3592 O O . VAL D 1 81 ? 15.233 98.269 41.173 1.00 11.77 82 VAL D O 1
ATOM 3596 N N . GLY D 1 82 ? 16.469 100.154 41.211 1.00 10.34 83 GLY D N 1
ATOM 3597 C CA . GLY D 1 82 ? 15.324 100.997 41.493 1.00 11.52 83 GLY D CA 1
ATOM 3598 C C . GLY D 1 82 ? 14.317 100.983 40.364 1.00 11.51 83 GLY D C 1
ATOM 3599 O O . GLY D 1 82 ? 14.648 100.748 39.206 1.00 12.03 83 GLY D O 1
ATOM 3600 N N . ARG D 1 83 ? 13.062 101.276 40.713 1.00 11.55 84 ARG D N 1
ATOM 3601 C CA . ARG D 1 83 ? 11.951 101.176 39.775 1.00 11.29 84 ARG D CA 1
ATOM 3602 C C . ARG D 1 83 ? 11.166 102.475 39.653 1.00 11.34 84 ARG D C 1
ATOM 3603 O O . ARG D 1 83 ? 10.221 102.534 38.857 1.00 12.52 84 ARG D O 1
ATOM 3611 N N A SER D 1 84 ? 11.535 103.509 40.406 0.27 11.91 85 SER D N 1
ATOM 3612 N N B SER D 1 84 ? 11.531 103.513 40.410 0.73 11.29 85 SER D N 1
ATOM 3613 C CA A SER D 1 84 ? 10.942 104.832 40.308 0.27 12.94 85 SER D CA 1
ATOM 3614 C CA B SER D 1 84 ? 10.924 104.835 40.353 0.73 12.42 85 SER D CA 1
ATOM 3615 C C A SER D 1 84 ? 12.026 105.853 40.625 0.27 12.49 85 SER D C 1
ATOM 3616 C C B SER D 1 84 ? 12.022 105.853 40.632 0.73 11.94 85 SER D C 1
ATOM 3617 O O A SER D 1 84 ? 12.966 105.565 41.371 0.27 12.69 85 SER D O 1
ATOM 3618 O O B SER D 1 84 ? 12.966 105.568 41.375 0.73 12.49 85 SER D O 1
ATOM 3623 N N . TRP D 1 85 ? 11.888 107.054 40.059 1.00 12.35 86 TRP D N 1
ATOM 3624 C CA . TRP D 1 85 ? 12.912 108.077 40.267 1.00 12.31 86 TRP D CA 1
ATOM 3625 C C . TRP D 1 85 ? 13.018 108.524 41.721 1.00 12.35 86 TRP D C 1
ATOM 3626 O O . TRP D 1 85 ? 14.086 108.991 42.134 1.00 12.47 86 TRP D O 1
ATOM 3637 N N . SER D 1 86 ? 11.956 108.375 42.513 1.00 12.85 87 SER D N 1
ATOM 3638 C CA . SER D 1 86 ? 12.039 108.734 43.925 1.00 14.02 87 SER D CA 1
ATOM 3639 C C . SER D 1 86 ? 12.859 107.735 44.733 1.00 13.33 87 SER D C 1
ATOM 3640 O O . SER D 1 86 ? 13.226 108.034 45.876 1.00 14.21 87 SER D O 1
ATOM 3643 N N . SER D 1 87 ? 13.186 106.582 44.157 1.00 11.94 88 SER D N 1
ATOM 3644 C CA . SER D 1 87 ? 14.034 105.586 44.800 1.00 11.82 88 SER D CA 1
ATOM 3645 C C . SER D 1 87 ? 14.998 105.005 43.777 1.00 11.56 88 SER D C 1
ATOM 3646 O O . SER D 1 87 ? 15.209 103.790 43.709 1.00 13.33 88 SER D O 1
ATOM 3649 N N . SER D 1 88 ? 15.583 105.872 42.958 1.00 11.36 89 SER D N 1
ATOM 3650 C CA . SER D 1 88 ? 16.443 105.423 41.876 1.00 10.52 89 SER D CA 1
ATOM 3651 C C . SER D 1 88 ? 17.699 104.755 42.420 1.00 11.08 89 SER D C 1
ATOM 3652 O O . SER D 1 88 ? 18.161 105.048 43.524 1.00 12.08 89 SER D O 1
ATOM 3655 N N . SER D 1 89 ? 18.262 103.854 41.623 1.00 10.54 90 SER D N 1
ATOM 3656 C CA . SER D 1 89 ? 19.627 103.421 41.867 1.00 10.80 90 SER D CA 1
ATOM 3657 C C . SER D 1 89 ? 20.553 104.553 41.453 1.00 11.69 90 SER D C 1
ATOM 3658 O O . SER D 1 89 ? 20.483 105.018 40.316 1.00 13.70 90 SER D O 1
ATOM 3661 N N . THR D 1 90 ? 21.421 105.001 42.357 1.00 10.85 91 THR D N 1
ATOM 3662 C CA . THR D 1 90 ? 22.251 106.168 42.082 1.00 10.55 91 THR D CA 1
ATOM 3663 C C . THR D 1 90 ? 23.691 105.904 42.467 1.00 11.38 91 THR D C 1
ATOM 3664 O O . THR D 1 90 ? 23.972 105.278 43.495 1.00 12.56 91 THR D O 1
ATOM 3668 N N . ILE D 1 91 ? 24.594 106.406 41.631 1.00 11.00 92 ILE D N 1
ATOM 3669 C CA . ILE D 1 91 ? 26.019 106.376 41.898 1.00 10.60 92 ILE D CA 1
ATOM 3670 C C . ILE D 1 91 ? 26.530 107.805 41.896 1.00 11.10 92 ILE D C 1
ATOM 3671 O O . ILE D 1 91 ? 26.385 108.524 40.898 1.00 13.44 92 ILE D O 1
ATOM 3676 N N . HIS D 1 92 ? 27.124 108.214 43.014 1.00 12.61 93 HIS D N 1
ATOM 3677 C CA . HIS D 1 92 ? 27.915 109.434 43.053 1.00 12.96 93 HIS D CA 1
ATOM 3678 C C . HIS D 1 92 ? 29.313 109.109 42.545 1.00 12.88 93 HIS D C 1
ATOM 3679 O O . HIS D 1 92 ? 29.935 108.151 43.007 1.00 14.09 93 HIS D O 1
ATOM 3686 N N . TRP D 1 93 ? 29.823 109.902 41.607 1.00 12.59 94 TRP D N 1
ATOM 3687 C CA . TRP D 1 93 ? 31.151 109.622 41.082 1.00 12.15 94 TRP D CA 1
ATOM 3688 C C . TRP D 1 93 ? 32.166 109.515 42.216 1.00 13.09 94 TRP D C 1
ATOM 3689 O O . TRP D 1 93 ? 32.261 110.398 43.073 1.00 14.72 94 TRP D O 1
ATOM 3700 N N . GLY D 1 94 ? 32.919 108.417 42.213 1.00 13.41 95 GLY D N 1
ATOM 3701 C CA . GLY D 1 94 ? 33.906 108.130 43.227 1.00 12.82 95 GLY D CA 1
ATOM 3702 C C . GLY D 1 94 ? 33.418 107.201 44.311 1.00 13.63 95 GLY D C 1
ATOM 3703 O O . GLY D 1 94 ? 34.227 106.739 45.124 1.00 15.79 95 GLY D O 1
ATOM 3704 N N . SER D 1 95 ? 32.123 106.921 44.345 1.00 13.40 96 SER D N 1
ATOM 3705 C CA . SER D 1 95 ? 31.567 105.988 45.305 1.00 13.53 96 SER D CA 1
ATOM 3706 C C . SER D 1 95 ? 31.731 104.553 44.826 1.00 13.48 96 SER D C 1
ATOM 3707 O O . SER D 1 95 ? 31.690 104.262 43.626 1.00 12.92 96 SER D O 1
ATOM 3710 N N . SER D 1 96 ? 31.860 103.647 45.790 1.00 13.60 97 SER D N 1
ATOM 3711 C CA . SER D 1 96 ? 31.943 102.220 45.531 1.00 14.03 97 SER D CA 1
ATOM 3712 C C . SER D 1 96 ? 30.602 101.528 45.688 1.00 14.67 97 SER D C 1
ATOM 3713 O O . SER D 1 96 ? 30.520 100.307 45.502 1.00 15.39 97 SER D O 1
ATOM 3716 N N . THR D 1 97 ? 29.550 102.284 46.003 1.00 14.71 98 THR D N 1
ATOM 3717 C CA . THR D 1 97 ? 28.244 101.742 46.336 1.00 15.92 98 THR D CA 1
ATOM 3718 C C . THR D 1 97 ? 27.155 102.402 45.511 1.00 13.71 98 THR D C 1
ATOM 3719 O O . THR D 1 97 ? 27.189 103.609 45.261 1.00 14.60 98 THR D O 1
ATOM 3723 N N . VAL D 1 98 ? 26.195 101.592 45.089 1.00 13.27 99 VAL D N 1
ATOM 3724 C CA . VAL D 1 98 ? 24.941 102.093 44.552 1.00 13.04 99 VAL D CA 1
ATOM 3725 C C . VAL D 1 98 ? 24.038 102.406 45.732 1.00 14.24 99 VAL D C 1
ATOM 3726 O O . VAL D 1 98 ? 23.824 101.553 46.600 1.00 17.11 99 VAL D O 1
ATOM 3730 N N . ILE D 1 99 ? 23.509 103.623 45.773 1.00 13.00 100 ILE D N 1
ATOM 3731 C CA . ILE D 1 99 ? 22.616 104.043 46.841 1.00 12.80 100 ILE D CA 1
ATOM 3732 C C . ILE D 1 99 ? 21.219 104.264 46.270 1.00 12.70 100 ILE D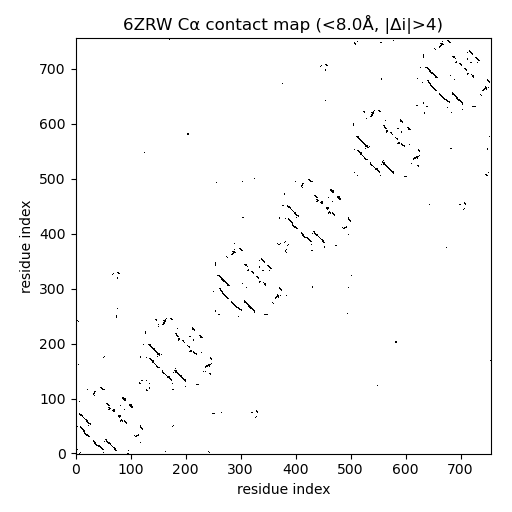 C 1
ATOM 3733 O O . ILE D 1 99 ? 21.022 104.337 45.059 1.00 14.40 100 ILE D O 1
ATOM 3738 N N . THR D 1 100 ? 20.244 104.412 47.163 1.00 13.64 101 THR D N 1
ATOM 3739 C CA . THR D 1 100 ? 18.897 104.812 46.775 1.00 13.60 101 THR D CA 1
ATOM 3740 C C . THR D 1 100 ? 18.792 106.323 46.908 1.00 14.63 101 THR D C 1
ATOM 3741 O O . THR D 1 100 ? 19.060 106.867 47.982 1.00 16.35 101 THR D O 1
ATOM 3745 N N . GLU D 1 101 ? 18.413 107.001 45.826 1.00 13.42 102 GLU D N 1
ATOM 3746 C CA . GLU D 1 101 ? 18.336 108.453 45.867 1.00 13.14 102 GLU D CA 1
ATOM 3747 C C . GLU D 1 101 ? 17.145 108.963 45.069 1.00 12.38 102 GLU D C 1
ATOM 3748 O O . GLU D 1 101 ? 16.852 108.478 43.972 1.00 13.17 102 GLU D O 1
ATOM 3754 N N . ASP D 1 102 ? 16.462 109.942 45.651 1.00 12.42 103 ASP D N 1
ATOM 3755 C CA . ASP D 1 102 ? 15.334 110.615 45.021 1.00 11.89 103 ASP D CA 1
ATOM 3756 C C . ASP D 1 102 ? 15.869 111.678 44.070 1.00 13.18 103 ASP D C 1
ATOM 3757 O O . ASP D 1 102 ? 16.359 112.730 44.502 1.00 14.20 103 ASP D O 1
ATOM 3762 N N . VAL D 1 103 ? 15.760 111.408 42.772 1.00 12.08 104 VAL D N 1
ATOM 3763 C CA . VAL D 1 103 ? 16.215 112.324 41.736 1.00 12.88 104 VAL D CA 1
ATOM 3764 C C . VAL D 1 103 ? 15.046 112.900 40.932 1.00 13.18 104 VAL D C 1
ATOM 3765 O O . VAL D 1 103 ? 15.245 113.410 39.822 1.00 13.19 104 VAL D O 1
ATOM 3769 N N . THR D 1 104 ? 13.834 112.873 41.501 1.00 13.79 105 THR D N 1
ATOM 3770 C CA . THR D 1 104 ? 12.670 113.402 40.800 1.00 14.48 105 THR D CA 1
ATOM 3771 C C . THR D 1 104 ? 12.855 114.859 40.390 1.00 15.10 105 THR D C 1
ATOM 3772 O O . THR D 1 104 ? 12.318 115.280 39.363 1.00 16.83 105 THR D O 1
ATOM 3776 N N . SER D 1 105 ? 13.581 115.650 41.178 1.00 13.97 106 SER D N 1
ATOM 3777 C CA . SER D 1 105 ? 13.712 117.069 40.856 1.00 14.41 106 SER D CA 1
ATOM 3778 C C . SER D 1 105 ? 14.555 117.306 39.613 1.00 13.90 106 SER D C 1
ATOM 3779 O O . SER D 1 105 ? 14.478 118.396 39.028 1.00 13.81 106 SER D O 1
ATOM 3782 N N . VAL D 1 106 ? 15.377 116.327 39.228 1.00 13.80 107 VAL D N 1
ATOM 3783 C CA . VAL D 1 106 ? 16.281 116.459 38.086 1.00 15.16 107 VAL D CA 1
ATOM 3784 C C . VAL D 1 106 ? 15.588 116.092 36.779 1.00 15.11 107 VAL D C 1
ATOM 3785 O O . VAL D 1 106 ? 15.936 116.626 35.719 1.00 14.49 107 VAL D O 1
ATOM 3789 N N . VAL D 1 107 ? 14.621 115.181 36.847 1.00 15.15 108 VAL D N 1
ATOM 3790 C CA . VAL D 1 107 ? 14.170 114.504 35.633 1.00 14.68 108 VAL D CA 1
ATOM 3791 C C . VAL D 1 107 ? 13.517 115.435 34.622 1.00 15.15 108 VAL D C 1
ATOM 3792 O O . VAL D 1 107 ? 13.845 115.345 33.423 1.00 15.67 108 VAL D O 1
ATOM 3796 N N . PRO D 1 108 ? 12.586 116.320 35.000 1.00 15.65 109 PRO D N 1
ATOM 3797 C CA . PRO D 1 108 ? 11.839 117.054 33.956 1.00 17.98 109 PRO D CA 1
ATOM 3798 C C . PRO D 1 108 ? 12.701 117.950 33.095 1.00 20.19 109 PRO D C 1
ATOM 3799 O O . PRO D 1 108 ? 12.382 118.157 31.918 1.00 22.02 109 PRO D O 1
ATOM 3803 N N . GLY D 1 109 ? 13.791 118.480 33.641 1.00 19.52 110 GLY D N 1
ATOM 3804 C CA . GLY D 1 109 ? 14.645 119.380 32.898 1.00 20.00 110 GLY D CA 1
ATOM 3805 C C . GLY D 1 109 ? 15.734 118.716 32.096 1.00 19.32 110 GLY D C 1
ATOM 3806 O O . GLY D 1 109 ? 16.435 119.379 31.329 1.00 21.89 110 GLY D O 1
ATOM 3807 N N . ALA D 1 110 ? 15.914 117.416 32.250 1.00 16.92 111 ALA D N 1
ATOM 3808 C CA . ALA D 1 110 ? 16.989 116.748 31.541 1.00 16.69 111 ALA D CA 1
ATOM 3809 C C . ALA D 1 110 ? 16.660 116.646 30.058 1.00 16.90 111 ALA D C 1
ATOM 3810 O O . ALA D 1 110 ? 15.497 116.536 29.662 1.00 18.42 111 ALA D O 1
ATOM 3812 N N . VAL D 1 111 ? 17.710 116.677 29.242 1.00 17.18 112 VAL D N 1
ATOM 3813 C CA . VAL D 1 111 ? 17.577 116.562 27.795 1.00 17.86 112 VAL D CA 1
ATOM 3814 C C . VAL D 1 111 ? 17.294 115.106 27.449 1.00 16.50 112 VAL D C 1
ATOM 3815 O O . VAL D 1 111 ? 17.980 114.200 27.934 1.00 16.62 112 VAL D O 1
ATOM 3819 N N . ASN D 1 112 ? 16.297 114.874 26.597 1.00 16.25 113 ASN D N 1
ATOM 3820 C CA . ASN D 1 112 ? 15.919 113.511 26.250 1.00 16.56 113 ASN D CA 1
ATOM 3821 C C . ASN D 1 112 ? 16.851 112.936 25.188 1.00 16.67 113 ASN D C 1
ATOM 3822 O O . ASN D 1 112 ? 16.999 113.507 24.100 1.00 17.56 113 ASN D O 1
ATOM 3827 N N . ARG D 1 113 ? 17.446 111.787 25.495 1.00 15.40 114 ARG D N 1
ATOM 3828 C CA . ARG D 1 113 ? 18.305 111.041 24.584 1.00 15.24 114 ARG D CA 1
ATOM 3829 C C . ARG D 1 113 ? 17.922 109.572 24.591 1.00 14.06 114 ARG D C 1
ATOM 3830 O O . ARG D 1 113 ? 18.769 108.678 24.670 1.00 14.77 114 ARG D O 1
ATOM 3838 N N . ASP D 1 114 ? 16.617 109.316 24.491 1.00 12.68 115 ASP D N 1
ATOM 3839 C CA . ASP D 1 114 ? 16.130 107.950 24.405 1.00 12.83 115 ASP D CA 1
ATOM 3840 C C . ASP D 1 114 ? 16.841 107.254 23.255 1.00 13.55 115 ASP D C 1
ATOM 3841 O O . ASP D 1 114 ? 17.025 107.830 22.176 1.00 14.81 115 ASP D O 1
ATOM 3846 N N . LYS D 1 115 ? 17.239 106.005 23.485 1.00 12.90 116 LYS D N 1
ATOM 3847 C CA . LYS D 1 115 ? 17.932 105.152 22.520 1.00 13.19 116 LYS D CA 1
ATOM 3848 C C . LYS D 1 115 ? 19.313 105.675 22.144 1.00 13.77 116 LYS D C 1
ATOM 3849 O O . LYS D 1 115 ? 19.938 105.138 21.213 1.00 14.24 116 LYS D O 1
ATOM 3855 N N . VAL D 1 116 ? 19.827 106.687 22.843 1.00 12.91 117 VAL D N 1
ATOM 3856 C CA . VAL D 1 116 ? 21.147 107.235 22.535 1.00 14.07 117 VAL D CA 1
ATOM 3857 C C . VAL D 1 116 ? 21.784 107.781 23.809 1.00 13.55 117 VAL D C 1
ATOM 3858 O O . VAL D 1 116 ? 22.198 108.943 23.885 1.00 13.81 117 VAL D O 1
ATOM 3862 N N . THR D 1 117 ? 21.846 106.942 24.833 1.00 12.80 118 THR D N 1
ATOM 3863 C CA . THR D 1 117 ? 22.646 107.241 26.009 1.00 11.79 118 THR D CA 1
ATOM 3864 C C . THR D 1 117 ? 23.460 106.006 26.378 1.00 11.71 118 THR D C 1
ATOM 3865 O O . THR D 1 117 ? 23.450 104.988 25.675 1.00 12.93 118 THR D O 1
ATOM 3869 N N . THR D 1 118 ? 24.214 106.130 27.465 1.00 11.80 119 THR D N 1
ATOM 3870 C CA . THR D 1 118 ? 25.371 105.269 27.706 1.00 11.39 119 THR D CA 1
ATOM 3871 C C . THR D 1 118 ? 25.032 104.008 28.496 1.00 11.09 119 THR D C 1
ATOM 3872 O O . THR D 1 118 ? 25.708 103.652 29.457 1.00 12.24 119 THR D O 1
ATOM 3876 N N . ALA D 1 119 ? 23.998 103.299 28.066 1.00 11.01 120 ALA D N 1
ATOM 3877 C CA . ALA D 1 119 ? 23.645 102.008 28.639 1.00 10.99 120 ALA D CA 1
ATOM 3878 C C . ALA D 1 119 ? 23.304 101.092 27.477 1.00 12.13 120 ALA D C 1
ATOM 3879 O O . ALA D 1 119 ? 22.580 101.500 26.564 1.00 13.07 120 ALA D O 1
ATOM 3881 N N . TYR D 1 120 ? 23.783 99.847 27.533 1.00 11.62 121 TYR D N 1
ATOM 3882 C CA . TYR D 1 120 ? 23.799 98.976 26.366 1.00 11.48 121 TYR D CA 1
ATOM 3883 C C . TYR D 1 120 ? 23.429 97.552 26.742 1.00 11.56 121 TYR D C 1
ATOM 3884 O O . TYR D 1 120 ? 24.062 96.951 27.611 1.00 12.19 121 TYR D O 1
ATOM 3893 N N . ALA D 1 121 ? 22.429 97.009 26.059 1.00 10.93 122 ALA D N 1
ATOM 3894 C CA . ALA D 1 121 ? 22.119 95.595 26.170 1.00 11.03 122 ALA D CA 1
ATOM 3895 C C . ALA D 1 121 ? 23.105 94.778 25.350 1.00 11.76 122 ALA D C 1
ATOM 3896 O O . ALA D 1 121 ? 23.421 95.121 24.206 1.00 13.33 122 ALA D O 1
ATOM 3898 N N . LEU D 1 122 ? 23.569 93.694 25.934 1.00 12.55 123 LEU D N 1
ATOM 3899 C CA . LEU D 1 122 ? 24.479 92.808 25.236 1.00 13.29 123 LEU D CA 1
ATOM 3900 C C . LEU D 1 122 ? 23.697 91.904 24.288 1.00 13.44 123 LEU D C 1
ATOM 3901 O O . LEU D 1 122 ? 22.561 91.522 24.583 1.00 13.48 123 LEU D O 1
ATOM 3906 N N . PRO D 1 123 ? 24.265 91.579 23.141 1.00 14.22 124 PRO D N 1
ATOM 3907 C CA . PRO D 1 123 ? 23.544 90.795 22.140 1.00 15.29 124 PRO D CA 1
ATOM 3908 C C . PRO D 1 123 ? 23.683 89.299 22.391 1.00 15.98 124 PRO D C 1
ATOM 3909 O O . PRO D 1 123 ? 24.512 88.841 23.181 1.00 16.36 124 PRO D O 1
ATOM 3913 N N . ASP D 1 124 ? 22.856 88.539 21.672 1.00 15.87 125 ASP D N 1
ATOM 3914 C CA . ASP D 1 124 ? 22.853 87.087 21.784 1.00 16.19 125 ASP D CA 1
ATOM 3915 C C . ASP D 1 124 ? 24.099 86.438 21.191 1.00 17.82 125 ASP D C 1
ATOM 3916 O O . ASP D 1 124 ? 24.322 85.246 21.428 1.00 19.52 125 ASP D O 1
ATOM 3921 N N . ASN D 1 125 ? 24.916 87.181 20.445 1.00 16.98 126 ASN D N 1
ATOM 3922 C CA . ASN D 1 125 ? 26.083 86.619 19.776 1.00 17.97 126 ASN D CA 1
ATOM 3923 C C . ASN D 1 125 ? 27.396 87.227 20.266 1.00 20.30 126 ASN D C 1
ATOM 3924 O O . ASN D 1 125 ? 28.356 87.321 19.508 1.00 22.84 126 ASN D O 1
ATOM 3929 N N A LEU D 1 126 ? 27.446 87.645 21.526 0.44 19.69 127 LEU D N 1
ATOM 3930 N N B LEU D 1 126 ? 27.444 87.665 21.519 0.56 19.83 127 LEU D N 1
ATOM 3931 C CA A LEU D 1 126 ? 28.689 88.068 22.158 0.44 19.60 127 LEU D CA 1
ATOM 3932 C CA B LEU D 1 126 ? 28.683 88.128 22.132 0.56 20.08 127 LEU D CA 1
ATOM 3933 C C A LEU D 1 126 ? 28.944 87.154 23.353 0.44 20.37 127 LEU D C 1
ATOM 3934 C C B LEU D 1 126 ? 28.967 87.250 23.346 0.56 20.73 127 LEU D C 1
ATOM 3935 O O A LEU D 1 126 ? 28.257 87.263 24.373 0.44 20.31 127 LEU D O 1
ATOM 3936 O O B LEU D 1 126 ? 29.736 86.297 23.275 0.56 20.18 127 LEU D O 1
ATOM 3945 N N . ALA E 1 1 ? 31.490 56.275 44.461 1.00 16.09 2 ALA E N 1
ATOM 3946 C CA . ALA E 1 1 ? 30.093 56.048 44.825 1.00 15.26 2 ALA E CA 1
ATOM 3947 C C . ALA E 1 1 ? 29.275 57.263 44.418 1.00 14.01 2 ALA E C 1
ATOM 3948 O O . ALA E 1 1 ? 29.674 58.401 44.673 1.00 14.34 2 ALA E O 1
ATOM 3950 N N . ILE E 1 2 ? 28.141 57.020 43.759 1.00 13.89 3 ILE E N 1
ATOM 3951 C CA . ILE E 1 2 ? 27.276 58.116 43.347 1.00 13.08 3 ILE E CA 1
ATOM 3952 C C . ILE E 1 2 ? 26.801 58.877 44.570 1.00 12.32 3 ILE E C 1
ATOM 3953 O O . ILE E 1 2 ? 26.573 58.301 45.644 1.00 13.38 3 ILE E O 1
ATOM 3958 N N . PHE E 1 3 ? 26.674 60.193 44.411 1.00 12.23 4 PHE E N 1
ATOM 3959 C CA . PHE E 1 3 ? 26.262 61.197 45.381 1.00 12.01 4 PHE E CA 1
ATOM 3960 C C . PHE E 1 3 ? 27.426 61.735 46.203 1.00 12.80 4 PHE E C 1
ATOM 3961 O O . PHE E 1 3 ? 27.262 62.754 46.874 1.00 14.11 4 PHE E O 1
ATOM 3969 N N . HIS E 1 4 ? 28.579 61.078 46.207 1.00 13.53 5 HIS E N 1
ATOM 3970 C CA . HIS E 1 4 ? 29.756 61.655 46.820 1.00 13.12 5 HIS E CA 1
ATOM 3971 C C . HIS E 1 4 ? 30.319 62.741 45.909 1.00 13.09 5 HIS E C 1
ATOM 3972 O O . HIS E 1 4 ? 30.093 62.745 44.697 1.00 12.77 5 HIS E O 1
ATOM 3979 N N . THR E 1 5 ? 31.082 63.657 46.500 1.00 11.81 6 THR E N 1
ATOM 3980 C CA . THR E 1 5 ? 31.780 64.659 45.705 1.00 12.27 6 THR E CA 1
ATOM 3981 C C . THR E 1 5 ? 32.563 63.982 44.586 1.00 12.91 6 THR E C 1
ATOM 3982 O O . THR E 1 5 ? 33.275 62.997 44.809 1.00 13.45 6 THR E O 1
ATOM 3986 N N . GLY E 1 6 ? 32.409 64.513 43.374 1.00 12.49 7 GLY E N 1
ATOM 3987 C CA . GLY E 1 6 ? 33.012 63.948 42.193 1.00 12.23 7 GLY E CA 1
ATOM 3988 C C . GLY E 1 6 ? 32.119 63.005 41.417 1.00 13.13 7 GLY E C 1
ATOM 3989 O O . GLY E 1 6 ? 32.414 62.711 40.251 1.00 14.22 7 GLY E O 1
ATOM 3990 N N . SER E 1 7 ? 31.046 62.516 42.033 1.00 12.72 8 SER E N 1
ATOM 3991 C CA . SER E 1 7 ? 30.103 61.581 41.430 1.00 13.06 8 SER E CA 1
ATOM 3992 C C . SER E 1 7 ? 28.674 62.043 41.666 1.00 12.92 8 SER E C 1
ATOM 3993 O O . SER E 1 7 ? 27.787 61.259 42.017 1.00 13.18 8 SER E O 1
ATOM 3996 N N . GLU E 1 8 ? 28.448 63.339 41.484 1.00 11.94 9 GLU E N 1
ATOM 3997 C CA . GLU E 1 8 ? 27.132 63.932 41.640 1.00 11.57 9 GLU E CA 1
ATOM 3998 C C . GLU E 1 8 ? 26.210 63.488 40.510 1.00 11.59 9 GLU E C 1
ATOM 3999 O O . GLU E 1 8 ? 26.648 63.190 39.397 1.00 12.59 9 GLU E O 1
ATOM 4005 N N . LEU E 1 9 ? 24.913 63.483 40.789 1.00 11.20 10 LEU E N 1
ATOM 4006 C CA . LEU E 1 9 ? 23.910 62.982 39.850 1.00 11.88 10 LEU E CA 1
ATOM 4007 C C . LEU E 1 9 ? 23.197 64.135 39.151 1.00 11.21 10 LEU E C 1
ATOM 4008 O O . LEU E 1 9 ? 22.460 64.901 39.781 1.00 12.15 10 LEU E O 1
ATOM 4013 N N . PHE E 1 10 ? 23.394 64.232 37.837 1.00 11.51 11 PHE E N 1
ATOM 4014 C CA . PHE E 1 10 ? 22.752 65.234 37.001 1.00 11.27 11 PHE E CA 1
ATOM 4015 C C . PHE E 1 10 ? 21.868 64.565 35.962 1.00 10.70 11 PHE E C 1
ATOM 4016 O O . PHE E 1 10 ? 22.164 63.471 35.477 1.00 12.13 11 PHE E O 1
ATOM 4024 N N . ILE E 1 11 ? 20.785 65.247 35.618 1.00 11.88 12 ILE E N 1
ATOM 4025 C CA . ILE E 1 11 ? 19.860 64.807 34.588 1.00 10.97 12 ILE E CA 1
ATOM 4026 C C . ILE E 1 11 ? 19.789 65.892 33.528 1.00 10.53 12 ILE E C 1
ATOM 4027 O O . ILE E 1 11 ? 19.875 67.086 33.828 1.00 10.91 12 ILE E O 1
ATOM 4032 N N . ILE E 1 12 ? 19.591 65.465 32.287 1.00 10.31 13 ILE E N 1
ATOM 4033 C CA . ILE E 1 12 ? 19.327 66.355 31.167 1.00 11.07 13 ILE E CA 1
ATOM 4034 C C . ILE E 1 12 ? 18.079 65.827 30.475 1.00 10.83 13 ILE E C 1
ATOM 4035 O O . ILE E 1 12 ? 18.001 64.632 30.165 1.00 11.23 13 ILE E O 1
ATOM 4040 N N . THR E 1 13 ? 17.105 66.708 30.238 1.00 10.80 14 THR E N 1
ATOM 4041 C CA . THR E 1 13 ? 15.857 66.343 29.583 1.00 10.18 14 THR E CA 1
ATOM 4042 C C . THR E 1 13 ? 15.571 67.313 28.445 1.00 11.09 14 THR E C 1
ATOM 4043 O O . THR E 1 13 ? 16.094 68.429 28.410 1.00 12.20 14 THR E O 1
ATOM 4047 N N . ARG E 1 14 ? 14.691 66.894 27.538 1.00 11.59 15 ARG E N 1
ATOM 4048 C CA . ARG E 1 14 ? 14.194 67.752 26.472 1.00 12.17 15 ARG E CA 1
ATOM 4049 C C . ARG E 1 14 ? 12.675 67.806 26.538 1.00 12.33 15 ARG E C 1
ATOM 4050 O O . ARG E 1 14 ? 12.012 66.764 26.598 1.00 13.29 15 ARG E O 1
ATOM 4058 N N . GLY E 1 15 ? 12.131 69.020 26.533 1.00 11.72 16 GLY E N 1
ATOM 4059 C CA . GLY E 1 15 ? 10.706 69.217 26.517 1.00 11.14 16 GLY E CA 1
ATOM 4060 C C . GLY E 1 15 ? 10.108 69.148 27.904 1.00 11.69 16 GLY E C 1
ATOM 4061 O O . GLY E 1 15 ? 10.785 68.858 28.897 1.00 12.41 16 GLY E O 1
ATOM 4062 N N . PRO E 1 16 ? 8.814 69.405 27.996 1.00 11.90 17 PRO E N 1
ATOM 4063 C CA . PRO E 1 16 ? 8.158 69.418 29.305 1.00 12.91 17 PRO E CA 1
ATOM 4064 C C . PRO E 1 16 ? 7.920 68.005 29.814 1.00 13.24 17 PRO E C 1
ATOM 4065 O O . PRO E 1 16 ? 7.846 67.040 29.055 1.00 13.74 17 PRO E O 1
ATOM 4069 N N . GLY E 1 17 ? 7.788 67.893 31.122 1.00 12.50 18 GLY E N 1
ATOM 4070 C CA . GLY E 1 17 ? 7.486 66.611 31.721 1.00 13.33 18 GLY E CA 1
ATOM 4071 C C . GLY E 1 17 ? 7.751 66.662 33.209 1.00 13.35 18 GLY E C 1
ATOM 4072 O O . GLY E 1 17 ? 7.979 67.721 33.781 1.00 15.14 18 GLY E O 1
ATOM 4073 N N . LYS E 1 18 ? 7.703 65.486 33.824 1.00 13.77 19 LYS E N 1
ATOM 4074 C CA . LYS E 1 18 ? 7.959 65.399 35.251 1.00 14.82 19 LYS E CA 1
ATOM 4075 C C . LYS E 1 18 ? 9.008 64.344 35.535 1.00 12.25 19 LYS E C 1
ATOM 4076 O O . LYS E 1 18 ? 8.968 63.240 34.981 1.00 12.55 19 LYS E O 1
ATOM 4082 N N . LEU E 1 19 ? 9.964 64.715 36.369 1.00 11.77 20 LEU E N 1
ATOM 4083 C CA . LEU E 1 19 ? 10.966 63.805 36.893 1.00 13.00 20 LEU E CA 1
ATOM 4084 C C . LEU E 1 19 ? 10.497 63.415 38.284 1.00 12.12 20 LEU E C 1
ATOM 4085 O O . LEU E 1 19 ? 10.279 64.288 39.127 1.00 12.61 20 LEU E O 1
ATOM 4090 N N . THR E 1 20 ? 10.331 62.119 38.527 1.00 12.11 21 THR E N 1
ATOM 4091 C CA . THR E 1 20 ? 9.770 61.653 39.788 1.00 12.15 21 THR E CA 1
ATOM 4092 C C . THR E 1 20 ? 10.832 60.869 40.533 1.00 12.22 21 THR E C 1
ATOM 4093 O O . THR E 1 20 ? 11.440 59.953 39.968 1.00 12.22 21 THR E O 1
ATOM 4097 N N . LEU E 1 21 ? 11.049 61.239 41.794 1.00 12.96 22 LEU E N 1
ATOM 4098 C CA . LEU E 1 21 ? 12.026 60.600 42.657 1.00 12.69 22 LEU E CA 1
ATOM 4099 C C . LEU E 1 21 ? 11.325 59.845 43.776 1.00 11.91 22 LEU E C 1
ATOM 4100 O O . LEU E 1 21 ? 10.487 60.411 44.492 1.00 12.48 22 LEU E O 1
ATOM 4105 N N . LEU E 1 22 ? 11.686 58.570 43.910 1.00 12.07 23 LEU E N 1
ATOM 4106 C CA . LEU E 1 22 ? 11.245 57.679 44.971 1.00 12.38 23 LEU E CA 1
ATOM 4107 C C . LEU E 1 22 ? 12.434 57.472 45.901 1.00 12.43 23 LEU E C 1
ATOM 4108 O O . LEU E 1 22 ? 13.460 56.920 45.488 1.00 13.34 23 LEU E O 1
ATOM 4113 N N . THR E 1 23 ? 12.294 57.930 47.143 1.00 11.12 24 THR E N 1
ATOM 4114 C CA . THR E 1 23 ? 13.312 57.822 48.184 1.00 10.72 24 THR E CA 1
ATOM 4115 C C . THR E 1 23 ? 12.854 56.728 49.139 1.00 12.76 24 THR E C 1
ATOM 4116 O O . THR E 1 23 ? 11.783 56.839 49.743 1.00 13.80 24 THR E O 1
ATOM 4120 N N . TRP E 1 24 ? 13.627 55.648 49.237 1.00 12.60 25 TRP E N 1
ATOM 4121 C CA . TRP E 1 24 ? 13.139 54.490 49.977 1.00 14.01 25 TRP E CA 1
ATOM 4122 C C . TRP E 1 24 ? 14.289 53.760 50.652 1.00 14.03 25 TRP E C 1
ATOM 4123 O O . TRP E 1 24 ? 15.416 54.249 50.706 1.00 13.72 25 TRP E O 1
ATOM 4134 N N . GLY E 1 25 ? 13.991 52.588 51.202 1.00 15.10 26 GLY E N 1
ATOM 4135 C CA . GLY E 1 25 ? 14.999 51.899 51.986 1.00 15.17 26 GLY E CA 1
ATOM 4136 C C . GLY E 1 25 ? 15.436 52.706 53.188 1.00 13.87 26 GLY E C 1
ATOM 4137 O O . GLY E 1 25 ? 16.623 52.714 53.536 1.00 14.37 26 GLY E O 1
ATOM 4138 N N . GLY E 1 26 ? 14.493 53.372 53.846 1.00 14.47 27 GLY E N 1
ATOM 4139 C CA . GLY E 1 26 ? 14.839 54.203 54.984 1.00 15.64 27 GLY E CA 1
ATOM 4140 C C . GLY E 1 26 ? 15.243 53.384 56.198 1.00 16.29 27 GLY E C 1
ATOM 4141 O O . GLY E 1 26 ? 14.676 52.330 56.487 1.00 17.66 27 GLY E O 1
ATOM 4142 N N . LEU E 1 27 ? 16.255 53.874 56.903 1.00 18.46 28 LEU E N 1
ATOM 4143 C CA . LEU E 1 27 ? 16.601 53.340 58.208 1.00 22.86 28 LEU E CA 1
ATOM 4144 C C . LEU E 1 27 ? 15.606 53.860 59.242 1.00 25.47 28 LEU E C 1
ATOM 4145 O O . LEU E 1 27 ? 14.793 54.744 58.965 1.00 24.67 28 LEU E O 1
ATOM 4150 N N . ASN E 1 28 ? 15.653 53.284 60.444 1.00 30.10 29 ASN E N 1
ATOM 4151 C CA . ASN E 1 28 ? 14.928 53.822 61.599 1.00 33.23 29 ASN E CA 1
ATOM 4152 C C . ASN E 1 28 ? 13.422 53.925 61.358 1.00 32.87 29 ASN E C 1
ATOM 4153 O O . ASN E 1 28 ? 12.772 54.863 61.831 1.00 32.87 29 ASN E O 1
ATOM 4158 N N . ASN E 1 29 ? 12.852 52.982 60.608 1.00 31.33 30 ASN E N 1
ATOM 4159 C CA . ASN E 1 29 ? 11.424 52.952 60.303 1.00 31.30 30 ASN E CA 1
ATOM 4160 C C . ASN E 1 29 ? 10.959 54.121 59.432 1.00 27.99 30 ASN E C 1
ATOM 4161 O O . ASN E 1 29 ? 9.758 54.407 59.367 1.00 27.27 30 ASN E O 1
ATOM 4166 N N . LEU E 1 30 ? 11.867 54.812 58.750 1.00 24.25 31 LEU E N 1
ATOM 4167 C CA . LEU E 1 30 ? 11.477 56.008 58.012 1.00 21.55 31 LEU E CA 1
ATOM 4168 C C . LEU E 1 30 ? 10.622 55.665 56.794 1.00 20.66 31 LEU E C 1
ATOM 4169 O O . LEU E 1 30 ? 10.923 54.736 56.038 1.00 21.71 31 LEU E O 1
ATOM 4174 N N . ARG E 1 31 ? 9.563 56.450 56.594 1.00 18.83 32 ARG E N 1
ATOM 4175 C CA . ARG E 1 31 ? 8.638 56.213 55.495 1.00 19.55 32 ARG E CA 1
ATOM 4176 C C . ARG E 1 31 ? 9.251 56.626 54.160 1.00 16.83 32 ARG E C 1
ATOM 4177 O O . ARG E 1 31 ? 9.943 57.643 54.056 1.00 16.52 32 ARG E O 1
ATOM 4185 N N . SER E 1 32 ? 8.966 55.842 53.127 1.00 15.89 33 SER E N 1
ATOM 4186 C CA . SER E 1 32 ? 9.398 56.192 51.785 1.00 15.21 33 SER E CA 1
ATOM 4187 C C . SER E 1 32 ? 8.607 57.375 51.249 1.00 14.68 33 SER E C 1
ATOM 4188 O O . SER E 1 32 ? 7.459 57.618 51.637 1.00 14.43 33 SER E O 1
ATOM 4191 N N . VAL E 1 33 ? 9.243 58.111 50.339 1.00 14.02 34 VAL E N 1
ATOM 4192 C CA . VAL E 1 33 ? 8.706 59.343 49.781 1.00 14.70 34 VAL E CA 1
ATOM 4193 C C . VAL E 1 33 ? 8.717 59.230 48.263 1.00 14.52 34 VAL E C 1
ATOM 4194 O O . VAL E 1 33 ? 9.667 58.702 47.676 1.00 16.20 34 VAL E O 1
ATOM 4198 N N . ILE E 1 34 ? 7.675 59.740 47.621 1.00 14.52 35 ILE E N 1
ATOM 4199 C CA . ILE E 1 34 ? 7.649 59.848 46.165 1.00 14.73 35 ILE E CA 1
ATOM 4200 C C . ILE E 1 34 ? 7.224 61.263 45.813 1.00 14.42 35 ILE E C 1
ATOM 4201 O O . ILE E 1 34 ? 6.257 61.781 46.378 1.00 14.60 35 ILE E O 1
ATOM 4206 N N . GLY E 1 35 ? 7.940 61.890 44.890 1.00 12.82 36 GLY E N 1
ATOM 4207 C CA . GLY E 1 35 ? 7.548 63.229 44.513 1.00 12.71 36 GLY E CA 1
ATOM 4208 C C . GLY E 1 35 ? 7.931 63.548 43.091 1.00 11.93 36 GLY E C 1
ATOM 4209 O O . GLY E 1 35 ? 9.064 63.291 42.667 1.00 13.24 36 GLY E O 1
ATOM 4210 N N . ALA E 1 36 ? 6.960 64.066 42.340 1.00 12.00 37 ALA E N 1
ATOM 4211 C CA . ALA E 1 36 ? 7.162 64.487 40.967 1.00 11.64 37 ALA E CA 1
ATOM 4212 C C . ALA E 1 36 ? 7.563 65.955 40.915 1.00 11.85 37 ALA E C 1
ATOM 4213 O O . ALA E 1 36 ? 6.952 66.804 41.578 1.00 12.43 37 ALA E O 1
ATOM 4215 N N . ILE E 1 37 ? 8.584 66.248 40.120 1.00 11.58 38 ILE E N 1
ATOM 4216 C CA . ILE E 1 37 ? 9.066 67.608 39.923 1.00 10.94 38 ILE E CA 1
ATOM 4217 C C . ILE E 1 37 ? 8.801 67.971 38.464 1.00 11.47 38 ILE E C 1
ATOM 4218 O O . ILE E 1 37 ? 9.410 67.378 37.558 1.00 12.34 38 ILE E O 1
ATOM 4223 N N . PRO E 1 38 ? 7.906 68.910 38.182 1.00 12.86 39 PRO E N 1
ATOM 4224 C CA . PRO E 1 38 ? 7.595 69.242 36.792 1.00 14.12 39 PRO E CA 1
ATOM 4225 C C . PRO E 1 38 ? 8.520 70.303 36.224 1.00 14.77 39 PRO E C 1
ATOM 4226 O O . PRO E 1 38 ? 9.045 71.164 36.930 1.00 16.00 39 PRO E O 1
ATOM 4230 N N . THR E 1 39 ? 8.705 70.229 34.909 1.00 14.08 40 THR E N 1
ATOM 4231 C CA . THR E 1 39 ? 9.238 71.344 34.140 1.00 14.55 40 THR E CA 1
ATOM 4232 C C . THR E 1 39 ? 8.296 71.644 32.983 1.00 13.98 40 THR E C 1
ATOM 4233 O O . THR E 1 39 ? 7.723 70.731 32.380 1.00 14.23 40 THR E O 1
ATOM 4237 N N . GLU E 1 40 ? 8.150 72.931 32.673 1.00 15.91 41 GLU E N 1
ATOM 4238 C CA . GLU E 1 40 ? 7.416 73.378 31.500 1.00 16.53 41 GLU E CA 1
ATOM 4239 C C . GLU E 1 40 ? 8.344 73.816 30.377 1.00 16.44 41 GLU E C 1
ATOM 4240 O O . GLU E 1 40 ? 7.865 74.280 29.338 1.00 18.06 41 GLU E O 1
ATOM 4246 N N . ASN E 1 41 ? 9.656 73.706 30.568 1.00 14.97 42 ASN E N 1
ATOM 4247 C CA . ASN E 1 41 ? 10.586 74.133 29.534 1.00 15.24 42 ASN E CA 1
ATOM 4248 C C . ASN E 1 41 ? 10.362 73.343 28.249 1.00 15.19 42 ASN E C 1
ATOM 4249 O O . ASN E 1 41 ? 10.183 72.122 28.272 1.00 15.09 42 ASN E O 1
ATOM 4254 N N . THR E 1 42 ? 10.411 74.039 27.113 1.00 16.38 43 THR E N 1
ATOM 4255 C CA . THR E 1 42 ? 10.230 73.375 25.828 1.00 17.26 43 THR E CA 1
ATOM 4256 C C . THR E 1 42 ? 11.528 72.793 25.283 1.00 17.07 43 THR E C 1
ATOM 4257 O O . THR E 1 42 ? 11.487 71.857 24.473 1.00 17.36 43 THR E O 1
ATOM 4261 N N . GLY E 1 43 ? 12.667 73.307 25.720 1.00 15.43 44 GLY E N 1
ATOM 4262 C CA . GLY E 1 43 ? 13.967 72.841 25.277 1.00 15.72 44 GLY E CA 1
ATOM 4263 C C . GLY E 1 43 ? 14.649 71.983 26.319 1.00 13.86 44 GLY E C 1
ATOM 4264 O O . GLY E 1 43 ? 14.013 71.168 26.994 1.00 12.94 44 GLY E O 1
ATOM 4265 N N . VAL E 1 44 ? 15.953 72.180 26.465 1.00 13.09 45 VAL E N 1
ATOM 4266 C CA . VAL E 1 44 ? 16.758 71.360 27.362 1.00 13.22 45 VAL E CA 1
ATOM 4267 C C . VAL E 1 44 ? 16.642 71.888 28.785 1.00 13.53 45 VAL E C 1
ATOM 4268 O O . VAL E 1 44 ? 16.759 73.096 29.029 1.00 17.34 45 VAL E O 1
ATOM 4272 N N . THR E 1 45 ? 16.394 70.984 29.726 1.00 12.09 46 THR E N 1
ATOM 4273 C CA . THR E 1 45 ? 16.475 71.281 31.146 1.00 11.90 46 THR E CA 1
ATOM 4274 C C . THR E 1 45 ? 17.582 70.432 31.748 1.00 11.71 46 THR E C 1
ATOM 4275 O O . THR E 1 45 ? 17.707 69.239 31.438 1.00 11.78 46 THR E O 1
ATOM 4279 N N . LYS E 1 46 ? 18.389 71.066 32.583 1.00 11.09 47 LYS E N 1
ATOM 4280 C CA . LYS E 1 46 ? 19.408 70.416 33.387 1.00 11.25 47 LYS E CA 1
ATOM 4281 C C . LYS E 1 46 ? 18.932 70.348 34.827 1.00 11.08 47 LYS E C 1
ATOM 4282 O O . LYS E 1 46 ? 18.236 71.243 35.312 1.00 11.66 47 LYS E O 1
ATOM 4288 N N . TRP E 1 47 ? 19.313 69.272 35.506 1.00 10.61 48 TRP E N 1
ATOM 4289 C CA . TRP E 1 47 ? 18.795 68.999 36.832 1.00 10.24 48 TRP E CA 1
ATOM 4290 C C . TRP E 1 47 ? 19.895 68.441 37.724 1.00 11.12 48 TRP E C 1
ATOM 4291 O O . TRP E 1 47 ? 20.801 67.745 37.260 1.00 11.58 48 TRP E O 1
ATOM 4302 N N . ALA E 1 48 ? 19.770 68.692 39.024 1.00 11.74 49 ALA E N 1
ATOM 4303 C CA . ALA E 1 48 ? 20.598 68.046 40.031 1.00 12.45 49 ALA E CA 1
ATOM 4304 C C . ALA E 1 48 ? 19.673 67.217 40.905 1.00 10.98 49 ALA E C 1
ATOM 4305 O O . ALA E 1 48 ? 18.626 67.709 41.339 1.00 12.96 49 ALA E O 1
ATOM 4307 N N . VAL E 1 49 ? 20.034 65.957 41.131 1.00 11.13 50 VAL E N 1
ATOM 4308 C CA . VAL E 1 49 ? 19.254 65.051 41.965 1.00 12.01 50 VAL E CA 1
ATOM 4309 C C . VAL E 1 49 ? 20.071 64.702 43.197 1.00 11.82 50 VAL E C 1
ATOM 4310 O O . VAL E 1 49 ? 21.233 64.295 43.089 1.00 11.86 50 VAL E O 1
ATOM 4314 N N . SER E 1 50 ? 19.461 64.850 44.361 1.00 10.63 51 SER E N 1
ATOM 4315 C CA . SER E 1 50 ? 20.135 64.586 45.614 1.00 10.33 51 SER E CA 1
ATOM 4316 C C . SER E 1 50 ? 19.525 63.378 46.307 1.00 10.45 51 SER E C 1
ATOM 4317 O O . SER E 1 50 ? 18.350 63.053 46.119 1.00 11.69 51 SER E O 1
ATOM 4320 N N . PHE E 1 51 ? 20.345 62.731 47.123 1.00 10.66 52 PHE E N 1
ATOM 4321 C CA . PHE E 1 51 ? 19.851 61.797 48.115 1.00 10.95 52 PHE E CA 1
ATOM 4322 C C . PHE E 1 51 ? 19.351 62.557 49.343 1.00 10.32 52 PHE E C 1
ATOM 4323 O O . PHE E 1 51 ? 19.503 63.777 49.455 1.00 10.88 52 PHE E O 1
ATOM 4331 N N . SER E 1 52 ? 18.724 61.820 50.262 1.00 11.86 53 SER E N 1
ATOM 4332 C CA . SER E 1 52 ? 18.453 62.286 51.615 1.00 11.96 53 SER E CA 1
ATOM 4333 C C . SER E 1 52 ? 19.215 61.378 52.571 1.00 11.29 53 SER E C 1
ATOM 4334 O O . SER E 1 52 ? 19.207 60.154 52.400 1.00 11.01 53 SER E O 1
ATOM 4337 N N . HIS E 1 53 ? 19.871 61.964 53.570 1.00 11.81 54 HIS E N 1
ATOM 4338 C CA . HIS E 1 53 ? 20.469 61.160 54.629 1.00 11.11 54 HIS E CA 1
ATOM 4339 C C . HIS E 1 53 ? 19.416 60.236 55.224 1.00 10.66 54 HIS E C 1
ATOM 4340 O O . HIS E 1 53 ? 18.229 60.565 55.273 1.00 11.70 54 HIS E O 1
ATOM 4347 N N . ASN E 1 54 ? 19.860 59.042 55.628 1.00 11.66 55 ASN E N 1
ATOM 4348 C CA . ASN E 1 54 ? 19.084 57.998 56.310 1.00 12.14 55 ASN E CA 1
ATOM 4349 C C . ASN E 1 54 ? 18.259 57.138 55.368 1.00 13.29 55 ASN E C 1
ATOM 4350 O O . ASN E 1 54 ? 17.497 56.275 55.851 1.00 14.60 55 ASN E O 1
ATOM 4355 N N . TYR E 1 55 ? 18.407 57.294 54.059 1.00 14.20 56 TYR E N 1
ATOM 4356 C CA . TYR E 1 55 ? 17.764 56.409 53.102 1.00 13.51 56 TYR E CA 1
ATOM 4357 C C . TYR E 1 55 ? 18.830 55.715 52.261 1.00 13.77 56 TYR E C 1
ATOM 4358 O O . TYR E 1 55 ? 19.919 56.255 52.035 1.00 13.61 56 TYR E O 1
ATOM 4367 N N . THR E 1 56 ? 18.517 54.501 51.804 1.00 14.05 57 THR E N 1
ATOM 4368 C CA . THR E 1 56 ? 19.505 53.680 51.122 1.00 14.14 57 THR E CA 1
ATOM 4369 C C . THR E 1 56 ? 19.150 53.334 49.682 1.00 13.75 57 THR E C 1
ATOM 4370 O O . THR E 1 56 ? 19.929 52.633 49.021 1.00 14.22 57 THR E O 1
ATOM 4374 N N . ARG E 1 57 ? 17.993 53.767 49.186 1.00 12.04 58 ARG E N 1
ATOM 4375 C CA . ARG E 1 57 ? 17.588 53.499 47.814 1.00 13.00 58 ARG E CA 1
ATOM 4376 C C . ARG E 1 57 ? 16.994 54.757 47.197 1.00 11.86 58 ARG E C 1
ATOM 4377 O O . ARG E 1 57 ? 16.178 55.433 47.826 1.00 12.26 58 ARG E O 1
ATOM 4385 N N . PHE E 1 58 ? 17.389 55.059 45.960 1.00 11.88 59 PHE E N 1
ATOM 4386 C CA . PHE E 1 58 ? 16.917 56.252 45.251 1.00 11.40 59 PHE E CA 1
ATOM 4387 C C . PHE E 1 58 ? 16.572 55.839 43.835 1.00 11.54 59 PHE E C 1
ATOM 4388 O O . PHE E 1 58 ? 17.432 55.340 43.109 1.00 13.00 59 PHE E O 1
ATOM 4396 N N . SER E 1 59 ? 15.307 55.986 43.464 1.00 11.44 60 SER E N 1
ATOM 4397 C CA . SER E 1 59 ? 14.824 55.513 42.173 1.00 11.99 60 SER E CA 1
ATOM 4398 C C . SER E 1 59 ? 14.090 56.644 41.481 1.00 12.08 60 SER E C 1
ATOM 4399 O O . SER E 1 59 ? 13.386 57.418 42.131 1.00 12.33 60 SER E O 1
ATOM 4402 N N . PHE E 1 60 ? 14.268 56.759 40.169 1.00 11.59 61 PHE E N 1
ATOM 4403 C CA . PHE E 1 60 ? 13.665 57.883 39.472 1.00 11.89 61 PHE E CA 1
ATOM 4404 C C . PHE E 1 60 ? 13.277 57.472 38.065 1.00 11.97 61 PHE E C 1
ATOM 4405 O O . PHE E 1 60 ? 13.863 56.556 37.475 1.00 12.71 61 PHE E O 1
ATOM 4413 N N . ILE E 1 61 ? 12.247 58.152 37.562 1.00 11.57 62 ILE E N 1
ATOM 4414 C CA . ILE E 1 61 ? 11.794 58.022 36.192 1.00 12.53 62 ILE E CA 1
ATOM 4415 C C . ILE E 1 61 ? 11.519 59.408 35.630 1.00 12.52 62 ILE E C 1
ATOM 4416 O O . ILE E 1 61 ? 11.282 60.378 36.357 1.00 13.17 62 ILE E O 1
ATOM 4421 N N . TRP E 1 62 ? 11.518 59.472 34.309 1.00 13.15 63 TRP E N 1
ATOM 4422 C CA . TRP E 1 62 ? 11.057 60.636 33.579 1.00 11.75 63 TRP E CA 1
ATOM 4423 C C . TRP E 1 62 ? 9.776 60.285 32.854 1.00 13.08 63 TRP E C 1
ATOM 4424 O O . TRP E 1 62 ? 9.697 59.251 32.181 1.00 13.65 63 TRP E O 1
ATOM 4435 N N . GLU E 1 63 ? 8.786 61.153 32.995 1.00 14.82 64 GLU E N 1
ATOM 4436 C CA . GLU E 1 63 ? 7.514 61.036 32.307 1.00 17.21 64 GLU E CA 1
ATOM 4437 C C . GLU E 1 63 ? 7.370 62.275 31.445 1.00 18.98 64 GLU E C 1
ATOM 4438 O O . GLU E 1 63 ? 7.130 63.373 31.952 1.00 20.72 64 GLU E O 1
ATOM 4444 N N . GLY E 1 64 ? 7.553 62.101 30.162 1.00 19.86 65 GLY E N 1
ATOM 4445 C CA . GLY E 1 64 ? 7.517 63.207 29.252 1.00 18.49 65 GLY E CA 1
ATOM 4446 C C . GLY E 1 64 ? 7.767 62.622 27.889 1.00 18.77 65 GLY E C 1
ATOM 4447 O O . GLY E 1 64 ? 8.292 61.512 27.759 1.00 21.30 65 GLY E O 1
ATOM 4448 N N . GLN E 1 65 ? 7.354 63.365 26.873 1.00 18.97 66 GLN E N 1
ATOM 4449 C CA . GLN E 1 65 ? 7.491 62.824 25.531 1.00 20.57 66 GLN E CA 1
ATOM 4450 C C . GLN E 1 65 ? 8.944 62.798 25.082 1.00 19.46 66 GLN E C 1
ATOM 4451 O O . GLN E 1 65 ? 9.330 61.935 24.287 1.00 21.64 66 GLN E O 1
ATOM 4457 N N . GLY E 1 66 ? 9.767 63.708 25.593 1.00 16.96 67 GLY E N 1
ATOM 4458 C CA . GLY E 1 66 ? 11.118 63.864 25.108 1.00 15.26 67 GLY E CA 1
ATOM 4459 C C . GLY E 1 66 ? 12.129 62.983 25.818 1.00 13.68 67 GLY E C 1
ATOM 4460 O O . GLY E 1 66 ? 11.824 62.237 26.748 1.00 14.63 67 GLY E O 1
ATOM 4461 N N . GLU E 1 67 ? 13.373 63.109 25.370 1.00 13.52 68 GLU E N 1
ATOM 4462 C CA . GLU E 1 67 ? 14.468 62.322 25.906 1.00 12.53 68 GLU E CA 1
ATOM 4463 C C . GLU E 1 67 ? 14.850 62.774 27.315 1.00 10.83 68 GLU E C 1
ATOM 4464 O O . GLU E 1 67 ? 14.584 63.904 27.742 1.00 12.12 68 GLU E O 1
ATOM 4470 N N . ALA E 1 68 ? 15.487 61.852 28.039 1.00 11.81 69 ALA E N 1
ATOM 4471 C CA . ALA E 1 68 ? 16.036 62.119 29.359 1.00 11.74 69 ALA E CA 1
ATOM 4472 C C . ALA E 1 68 ? 17.222 61.197 29.595 1.00 11.33 69 ALA E C 1
ATOM 4473 O O . ALA E 1 68 ? 17.112 59.982 29.399 1.00 11.68 69 ALA E O 1
ATOM 4475 N N . CYS E 1 69 ? 18.333 61.780 30.048 1.00 11.45 70 CYS E N 1
ATOM 4476 C CA . CYS E 1 69 ? 19.569 61.067 30.316 1.00 12.16 70 CYS E CA 1
ATOM 4477 C C . CYS E 1 69 ? 20.172 61.561 31.625 1.00 11.68 70 CYS E C 1
ATOM 4478 O O . CYS E 1 69 ? 19.908 62.679 32.076 1.00 12.29 70 CYS E O 1
ATOM 4481 N N . TYR E 1 70 ? 20.994 60.715 32.235 1.00 11.63 71 TYR E N 1
ATOM 4482 C CA . TYR E 1 70 ? 21.755 61.087 33.417 1.00 10.94 71 TYR E CA 1
ATOM 4483 C C . TYR E 1 70 ? 23.247 61.126 33.099 1.00 11.75 71 TYR E C 1
ATOM 4484 O O . TYR E 1 70 ? 23.738 60.441 32.198 1.00 12.24 71 TYR E O 1
ATOM 4493 N N . GLN E 1 71 ? 23.954 61.958 33.861 1.00 11.41 72 GLN E N 1
ATOM 4494 C CA . GLN E 1 71 ? 25.398 62.141 33.813 1.00 11.22 72 GLN E CA 1
ATOM 4495 C C . GLN E 1 71 ? 25.912 62.101 35.247 1.00 11.59 72 GLN E C 1
ATOM 4496 O O . GLN E 1 71 ? 25.289 62.674 36.144 1.00 12.46 72 GLN E O 1
ATOM 4502 N N . ILE E 1 72 ? 27.036 61.427 35.473 1.00 12.41 73 ILE E N 1
ATOM 4503 C CA . ILE E 1 72 ? 27.653 61.342 36.798 1.00 13.06 73 ILE E CA 1
ATOM 4504 C C . ILE E 1 72 ? 28.870 62.258 36.850 1.00 13.16 73 ILE E C 1
ATOM 4505 O O . ILE E 1 72 ? 29.825 62.087 36.084 1.00 13.41 73 ILE E O 1
ATOM 4510 N N . GLY E 1 73 ? 28.827 63.238 37.745 1.00 12.30 74 GLY E N 1
ATOM 4511 C CA . GLY E 1 73 ? 29.962 64.127 37.896 1.00 11.98 74 GLY E CA 1
ATOM 4512 C C . GLY E 1 73 ? 30.224 64.874 36.608 1.00 11.90 74 GLY E C 1
ATOM 4513 O O . GLY E 1 73 ? 29.299 65.251 35.880 1.00 12.78 74 GLY E O 1
ATOM 4514 N N . ASN E 1 74 ? 31.506 65.077 36.301 1.00 12.80 75 ASN E N 1
ATOM 4515 C CA . ASN E 1 74 ? 31.906 65.673 35.031 1.00 14.62 75 ASN E CA 1
ATOM 4516 C C . ASN E 1 74 ? 32.220 64.618 33.983 1.00 13.71 75 ASN E C 1
ATOM 4517 O O . ASN E 1 74 ? 32.891 64.914 32.983 1.00 14.08 75 ASN E O 1
ATOM 4522 N N . GLY E 1 75 ? 31.744 63.395 34.200 1.00 13.78 76 GLY E N 1
ATOM 4523 C CA . GLY E 1 75 ? 31.846 62.381 33.173 1.00 13.25 76 GLY E CA 1
ATOM 4524 C C . GLY E 1 75 ? 31.154 62.814 31.896 1.00 13.74 76 GLY E C 1
ATOM 4525 O O . GLY E 1 75 ? 30.205 63.603 31.907 1.00 15.29 76 GLY E O 1
ATOM 4526 N N . LEU E 1 76 ? 31.635 62.282 30.774 1.00 13.37 77 LEU E N 1
ATOM 4527 C CA . LEU E 1 76 ? 31.070 62.674 29.492 1.00 13.67 77 LEU E CA 1
ATOM 4528 C C . LEU E 1 76 ? 29.874 61.829 29.078 1.00 12.97 77 LEU E C 1
ATOM 4529 O O . LEU E 1 76 ? 29.049 62.294 28.284 1.00 13.30 77 LEU E O 1
ATOM 4534 N N . THR E 1 77 ? 29.765 60.605 29.577 1.00 14.01 78 THR E N 1
ATOM 4535 C CA . THR E 1 77 ? 28.684 59.734 29.151 1.00 14.48 78 THR E CA 1
ATOM 4536 C C . THR E 1 77 ? 27.348 60.261 29.655 1.00 13.51 78 THR E C 1
ATOM 4537 O O . THR E 1 77 ? 27.242 60.786 30.770 1.00 14.59 78 THR E O 1
ATOM 4541 N N . ARG E 1 78 ? 26.327 60.130 28.814 1.00 12.32 79 ARG E N 1
ATOM 4542 C CA . ARG E 1 78 ? 24.948 60.428 29.180 1.00 13.49 79 ARG E CA 1
ATOM 4543 C C . ARG E 1 78 ? 24.105 59.239 28.751 1.00 13.94 79 ARG E C 1
ATOM 4544 O O . ARG E 1 78 ? 24.124 58.853 27.577 1.00 14.39 79 ARG E O 1
ATOM 4552 N N . SER E 1 79 ? 23.377 58.658 29.702 1.00 13.64 80 SER E N 1
ATOM 4553 C CA . SER E 1 79 ? 22.654 57.415 29.495 1.00 15.03 80 SER E CA 1
ATOM 4554 C C . SER E 1 79 ? 21.177 57.584 29.818 1.00 13.48 80 SER E C 1
ATOM 4555 O O . SER E 1 79 ? 20.815 58.345 30.721 1.00 12.35 80 SER E O 1
ATOM 4558 N N . PRO E 1 80 ? 20.299 56.881 29.104 1.00 14.10 81 PRO E N 1
ATOM 4559 C CA . PRO E 1 80 ? 18.861 57.110 29.284 1.00 14.43 81 PRO E CA 1
ATOM 4560 C C . PRO E 1 80 ? 18.358 56.806 30.691 1.00 14.04 81 PRO E C 1
ATOM 4561 O O . PRO E 1 80 ? 18.719 55.806 31.316 1.00 15.45 81 PRO E O 1
ATOM 4565 N N . VAL E 1 81 ? 17.484 57.678 31.160 1.00 13.28 82 VAL E N 1
ATOM 4566 C CA . VAL E 1 81 ? 16.747 57.498 32.404 1.00 13.53 82 VAL E CA 1
ATOM 4567 C C . VAL E 1 81 ? 15.551 56.580 32.181 1.00 13.49 82 VAL E C 1
ATOM 4568 O O . VAL E 1 81 ? 14.910 56.600 31.126 1.00 13.95 82 VAL E O 1
ATOM 4572 N N . GLY E 1 82 ? 15.208 55.809 33.213 1.00 12.42 83 GLY E N 1
ATOM 4573 C CA . GLY E 1 82 ? 14.034 54.956 33.133 1.00 12.91 83 GLY E CA 1
ATOM 4574 C C . GLY E 1 82 ? 12.757 55.752 32.945 1.00 11.65 83 GLY E C 1
ATOM 4575 O O . GLY E 1 82 ? 12.654 56.913 33.345 1.00 11.71 83 GLY E O 1
ATOM 4576 N N . ARG E 1 83 ? 11.762 55.106 32.332 1.00 13.73 84 ARG E N 1
ATOM 4577 C CA . ARG E 1 83 ? 10.506 55.749 31.966 1.00 14.28 84 ARG E CA 1
ATOM 4578 C C . ARG E 1 83 ? 9.296 55.068 32.582 1.00 15.01 84 ARG E C 1
ATOM 4579 O O . ARG E 1 83 ? 8.164 55.495 32.327 1.00 17.87 84 ARG E O 1
ATOM 4587 N N . SER E 1 84 ? 9.501 54.021 33.376 1.00 15.16 85 SER E N 1
ATOM 4588 C CA . SER E 1 84 ? 8.431 53.376 34.119 1.00 17.19 85 SER E CA 1
ATOM 4589 C C . SER E 1 84 ? 9.039 52.784 35.381 1.00 15.33 85 SER E C 1
ATOM 4590 O O . SER E 1 84 ? 10.231 52.470 35.420 1.00 14.49 85 SER E O 1
ATOM 4593 N N . TRP E 1 85 ? 8.216 52.621 36.416 1.00 14.14 86 TRP E N 1
ATOM 4594 C CA . TRP E 1 85 ? 8.753 52.117 37.677 1.00 13.65 86 TRP E CA 1
ATOM 4595 C C . TRP E 1 85 ? 9.275 50.685 37.585 1.00 13.98 86 TRP E C 1
ATOM 4596 O O . TRP E 1 85 ? 10.146 50.310 38.379 1.00 15.14 86 TRP E O 1
ATOM 4607 N N . SER E 1 86 ? 8.786 49.876 36.641 1.00 14.58 87 SER E N 1
ATOM 4608 C CA . SER E 1 86 ? 9.324 48.525 36.485 1.00 15.60 87 SER E CA 1
ATOM 4609 C C . SER E 1 86 ? 10.729 48.529 35.882 1.00 14.69 87 SER E C 1
ATOM 4610 O O . SER E 1 86 ? 11.446 47.527 36.001 1.00 14.72 87 SER E O 1
ATOM 4613 N N A SER E 1 87 ? 11.134 49.618 35.237 0.60 14.64 88 SER E N 1
ATOM 4614 N N B SER E 1 87 ? 11.133 49.632 35.248 0.40 14.62 88 SER E N 1
ATOM 4615 C CA A SER E 1 87 ? 12.490 49.788 34.718 0.60 15.31 88 SER E CA 1
ATOM 4616 C CA B SER E 1 87 ? 12.468 49.819 34.686 0.40 14.97 88 SER E CA 1
ATOM 4617 C C A SER E 1 87 ? 13.047 51.142 35.150 0.60 14.07 88 SER E C 1
ATOM 4618 C C B SER E 1 87 ? 13.072 51.136 35.157 0.40 13.92 88 SER E C 1
ATOM 4619 O O A SER E 1 87 ? 13.573 51.920 34.350 0.60 14.76 88 SER E O 1
ATOM 4620 O O B SER E 1 87 ? 13.664 51.889 34.376 0.40 14.32 88 SER E O 1
ATOM 4625 N N . SER E 1 88 ? 12.939 51.433 36.445 1.00 13.28 89 SER E N 1
ATOM 4626 C CA . SER E 1 88 ? 13.368 52.722 36.962 1.00 12.74 89 SER E CA 1
ATOM 4627 C C . SER E 1 88 ? 14.889 52.825 36.964 1.00 12.20 89 SER E C 1
ATOM 4628 O O . SER E 1 88 ? 15.601 51.822 36.999 1.00 13.94 89 SER E O 1
ATOM 4631 N N . SER E 1 89 ? 15.390 54.058 36.924 1.00 12.21 90 SER E N 1
ATOM 4632 C CA . SER E 1 89 ? 16.792 54.308 37.239 1.00 12.29 90 SER E CA 1
ATOM 4633 C C . SER E 1 89 ? 16.945 54.239 38.755 1.00 13.40 90 SER E C 1
ATOM 4634 O O . SER E 1 89 ? 16.255 54.968 39.470 1.00 14.69 90 SER E O 1
ATOM 4637 N N . THR E 1 90 ? 17.813 53.362 39.260 1.00 13.11 91 THR E N 1
ATOM 4638 C CA . THR E 1 90 ? 17.929 53.168 40.704 1.00 12.00 91 THR E CA 1
ATOM 4639 C C . THR E 1 90 ? 19.380 53.191 41.147 1.00 12.68 91 THR E C 1
ATOM 4640 O O . THR E 1 90 ? 20.258 52.668 40.458 1.00 13.30 91 THR E O 1
ATOM 4644 N N . ILE E 1 91 ? 19.617 53.781 42.316 1.00 12.41 92 ILE E N 1
ATOM 4645 C CA . ILE E 1 91 ? 20.926 53.792 42.953 1.00 12.09 92 ILE E CA 1
ATOM 4646 C C . ILE E 1 91 ? 20.777 53.158 44.328 1.00 12.36 92 ILE E C 1
ATOM 4647 O O . ILE E 1 91 ? 19.975 53.620 45.152 1.00 12.95 92 ILE E O 1
ATOM 4652 N N . HIS E 1 92 ? 21.534 52.093 44.567 1.00 13.74 93 HIS E N 1
ATOM 4653 C CA . HIS E 1 92 ? 21.696 51.557 45.904 1.00 13.70 93 HIS E CA 1
ATOM 4654 C C . HIS E 1 92 ? 22.802 52.346 46.582 1.00 14.53 93 HIS E C 1
ATOM 4655 O O . HIS E 1 92 ? 23.889 52.512 46.016 1.00 15.09 93 HIS E O 1
ATOM 4662 N N . TRP E 1 93 ? 22.528 52.843 47.783 1.00 14.09 94 TRP E N 1
ATOM 4663 C CA . TRP E 1 93 ? 23.522 53.636 48.484 1.00 14.45 94 TRP E CA 1
ATOM 4664 C C . TRP E 1 93 ? 24.845 52.879 48.566 1.00 14.00 94 TRP E C 1
ATOM 4665 O O . TRP E 1 93 ? 24.892 51.720 48.991 1.00 14.88 94 TRP E O 1
ATOM 4676 N N . GLY E 1 94 ? 25.919 53.544 48.135 1.00 14.76 95 GLY E N 1
ATOM 4677 C CA . GLY E 1 94 ? 27.242 52.972 48.085 1.00 15.07 95 GLY E CA 1
ATOM 4678 C C . GLY E 1 94 ? 27.685 52.526 46.707 1.00 14.97 95 GLY E C 1
ATOM 4679 O O . GLY E 1 94 ? 28.886 52.337 46.486 1.00 17.01 95 GLY E O 1
ATOM 4680 N N . SER E 1 95 ? 26.748 52.367 45.781 1.00 14.63 96 SER E N 1
ATOM 4681 C CA . SER E 1 95 ? 27.062 51.926 44.439 1.00 15.29 96 SER E CA 1
ATOM 4682 C C . SER E 1 95 ? 27.589 53.083 43.609 1.00 14.59 96 SER E C 1
ATOM 4683 O O . SER E 1 95 ? 27.261 54.250 43.843 1.00 14.82 96 SER E O 1
ATOM 4686 N N . SER E 1 96 ? 28.415 52.746 42.627 1.00 16.01 97 SER E N 1
ATOM 4687 C CA . SER E 1 96 ? 28.889 53.703 41.644 1.00 16.28 97 SER E CA 1
ATOM 4688 C C . SER E 1 96 ? 28.121 53.607 40.337 1.00 15.85 97 SER E C 1
ATOM 4689 O O . SER E 1 96 ? 28.499 54.255 39.358 1.00 16.81 97 SER E O 1
ATOM 4692 N N . THR E 1 97 ? 27.045 52.824 40.303 1.00 16.07 98 THR E N 1
ATOM 4693 C CA . THR E 1 97 ? 26.325 52.552 39.071 1.00 16.22 98 THR E CA 1
ATOM 4694 C C . THR E 1 97 ? 24.844 52.831 39.244 1.00 16.07 98 THR E C 1
ATOM 4695 O O . THR E 1 97 ? 24.261 52.520 40.285 1.00 16.88 98 THR E O 1
ATOM 4699 N N . VAL E 1 98 ? 24.243 53.417 38.215 1.00 15.21 99 VAL E N 1
ATOM 4700 C CA . VAL E 1 98 ? 22.794 53.519 38.107 1.00 14.84 99 VAL E CA 1
ATOM 4701 C C . VAL E 1 98 ? 22.307 52.259 37.407 1.00 15.96 99 VAL E C 1
ATOM 4702 O O . VAL E 1 98 ? 22.682 52.000 36.259 1.00 19.28 99 VAL E O 1
ATOM 4706 N N . ILE E 1 99 ? 21.484 51.474 38.092 1.00 14.45 100 ILE E N 1
ATOM 4707 C CA . ILE E 1 99 ? 20.973 50.224 37.551 1.00 13.82 100 ILE E CA 1
ATOM 4708 C C . ILE E 1 99 ? 19.507 50.408 37.173 1.00 14.09 100 ILE E C 1
ATOM 4709 O O . ILE E 1 99 ? 18.855 51.374 37.565 1.00 15.60 100 ILE E O 1
ATOM 4714 N N . THR E 1 100 ? 18.983 49.459 36.407 1.00 14.21 101 THR E N 1
ATOM 4715 C CA . THR E 1 100 ? 17.569 49.429 36.053 1.00 13.24 101 THR E CA 1
ATOM 4716 C C . THR E 1 100 ? 16.878 48.459 37.003 1.00 13.81 101 THR E C 1
ATOM 4717 O O . THR E 1 100 ? 17.222 47.275 37.042 1.00 15.26 101 THR E O 1
ATOM 4721 N N . GLU E 1 101 ? 15.926 48.961 37.786 1.00 12.71 102 GLU E N 1
ATOM 4722 C CA . GLU E 1 101 ? 15.323 48.159 38.842 1.00 13.15 102 GLU E CA 1
ATOM 4723 C C . GLU E 1 101 ? 13.817 48.359 38.876 1.00 12.97 102 GLU E C 1
ATOM 4724 O O . GLU E 1 101 ? 13.321 49.480 38.751 1.00 14.25 102 GLU E O 1
ATOM 4730 N N . ASP E 1 102 ? 13.096 47.269 39.095 1.00 13.28 103 ASP E N 1
ATOM 4731 C CA . ASP E 1 102 ? 11.647 47.306 39.243 1.00 12.65 103 ASP E CA 1
ATOM 4732 C C . ASP E 1 102 ? 11.314 47.635 40.695 1.00 13.66 103 ASP E C 1
ATOM 4733 O O . ASP E 1 102 ? 11.546 46.818 41.591 1.00 14.49 103 ASP E O 1
ATOM 4738 N N . VAL E 1 103 ? 10.754 48.826 40.916 1.00 13.28 104 VAL E N 1
ATOM 4739 C CA . VAL E 1 103 ? 10.362 49.296 42.239 1.00 13.84 104 VAL E CA 1
ATOM 4740 C C . VAL E 1 103 ? 8.845 49.434 42.364 1.00 13.94 104 VAL E C 1
ATOM 4741 O O . VAL E 1 103 ? 8.357 50.160 43.232 1.00 13.80 104 VAL E O 1
ATOM 4745 N N . THR E 1 104 ? 8.087 48.738 41.514 1.00 15.35 105 THR E N 1
ATOM 4746 C CA . THR E 1 104 ? 6.638 48.888 41.534 1.00 15.27 105 THR E CA 1
ATOM 4747 C C . THR E 1 104 ? 6.029 48.527 42.888 1.00 15.55 105 THR E C 1
ATOM 4748 O O . THR E 1 104 ? 5.006 49.103 43.271 1.00 17.94 105 THR E O 1
ATOM 4752 N N . SER E 1 105 ? 6.623 47.591 43.629 1.00 15.57 106 SER E N 1
ATOM 4753 C CA . SER E 1 105 ? 6.049 47.238 44.924 1.00 16.20 106 SER E CA 1
ATOM 4754 C C . SER E 1 105 ? 6.351 48.258 46.018 1.00 15.18 106 SER E C 1
ATOM 4755 O O . SER E 1 105 ? 5.729 48.187 47.084 1.00 15.93 106 SER E O 1
ATOM 4758 N N . VAL E 1 106 ? 7.284 49.182 45.783 1.00 13.81 107 VAL E N 1
ATOM 4759 C CA . VAL E 1 106 ? 7.623 50.225 46.748 1.00 15.73 107 VAL E CA 1
ATOM 4760 C C . VAL E 1 106 ? 6.716 51.443 46.602 1.00 15.93 107 VAL E C 1
ATOM 4761 O O . VAL E 1 106 ? 6.467 52.160 47.579 1.00 16.66 107 VAL E O 1
ATOM 4765 N N . VAL E 1 107 ? 6.220 51.678 45.394 1.00 14.66 108 VAL E N 1
ATOM 4766 C CA . VAL E 1 107 ? 5.537 52.934 45.102 1.00 14.65 108 VAL E CA 1
ATOM 4767 C C . VAL E 1 107 ? 4.249 53.119 45.890 1.00 14.83 108 VAL E C 1
ATOM 4768 O O . VAL E 1 107 ? 4.020 54.228 46.406 1.00 15.15 108 VAL E O 1
ATOM 4772 N N . PRO E 1 108 ? 3.360 52.128 46.000 1.00 14.99 109 PRO E N 1
ATOM 4773 C CA . PRO E 1 108 ? 2.047 52.383 46.613 1.00 15.34 109 PRO E CA 1
ATOM 4774 C C . PRO E 1 108 ? 2.122 52.855 48.044 1.00 15.50 109 PRO E C 1
ATOM 4775 O O . PRO E 1 108 ? 1.282 53.656 48.472 1.00 18.07 109 PRO E O 1
ATOM 4779 N N . GLY E 1 109 ? 3.111 52.401 48.797 1.00 15.97 110 GLY E N 1
ATOM 4780 C CA . GLY E 1 109 ? 3.214 52.811 50.175 1.00 17.04 110 GLY E CA 1
ATOM 4781 C C . GLY E 1 109 ? 3.920 54.124 50.435 1.00 17.99 110 GLY E C 1
ATOM 4782 O O . GLY E 1 109 ? 4.034 54.536 51.594 1.00 20.70 110 GLY E O 1
ATOM 4783 N N . ALA E 1 110 ? 4.397 54.817 49.411 1.00 17.02 111 ALA E N 1
ATOM 4784 C CA . ALA E 1 110 ? 5.195 56.013 49.640 1.00 16.64 111 ALA E CA 1
ATOM 4785 C C . ALA E 1 110 ? 4.323 57.244 49.867 1.00 17.44 111 ALA E C 1
ATOM 4786 O O . ALA E 1 110 ? 3.243 57.379 49.285 1.00 18.71 111 ALA E O 1
ATOM 4788 N N . VAL E 1 111 ? 4.831 58.158 50.708 1.00 16.96 112 VAL E N 1
ATOM 4789 C CA . VAL E 1 111 ? 4.187 59.438 51.003 1.00 18.61 112 VAL E CA 1
ATOM 4790 C C . VAL E 1 111 ? 4.428 60.392 49.841 1.00 16.79 112 VAL E C 1
ATOM 4791 O O . VAL E 1 111 ? 5.567 60.552 49.382 1.00 16.58 112 VAL E O 1
ATOM 4795 N N . ASN E 1 112 ? 3.367 61.053 49.384 1.00 15.91 113 ASN E N 1
ATOM 4796 C CA . ASN E 1 112 ? 3.470 61.967 48.250 1.00 16.38 113 ASN E CA 1
ATOM 4797 C C . ASN E 1 112 ? 4.086 63.294 48.686 1.00 15.82 113 ASN E C 1
ATOM 4798 O O . ASN E 1 112 ? 3.569 63.958 49.594 1.00 17.81 113 ASN E O 1
ATOM 4803 N N . ARG E 1 113 ? 5.167 63.696 48.019 1.00 14.44 114 ARG E N 1
ATOM 4804 C CA . ARG E 1 113 ? 5.825 64.985 48.227 1.00 14.57 114 ARG E CA 1
ATOM 4805 C C . ARG E 1 113 ? 6.096 65.667 46.889 1.00 13.45 114 ARG E C 1
ATOM 4806 O O . ARG E 1 113 ? 7.188 66.181 46.621 1.00 12.96 114 ARG E O 1
ATOM 4814 N N . ASP E 1 114 ? 5.073 65.683 46.032 1.00 13.36 115 ASP E N 1
ATOM 4815 C CA . ASP E 1 114 ? 5.182 66.364 44.752 1.00 12.33 115 ASP E CA 1
ATOM 4816 C C . ASP E 1 114 ? 5.598 67.813 44.972 1.00 12.14 115 ASP E C 1
ATOM 4817 O O . ASP E 1 114 ? 5.085 68.496 45.866 1.00 12.99 115 ASP E O 1
ATOM 4822 N N . LYS E 1 115 ? 6.545 68.273 44.152 1.00 11.56 116 LYS E N 1
ATOM 4823 C CA . LYS E 1 115 ? 7.097 69.628 44.175 1.00 12.26 116 LYS E CA 1
ATOM 4824 C C . LYS E 1 115 ? 7.887 69.920 45.445 1.00 11.38 116 LYS E C 1
ATOM 4825 O O . LYS E 1 115 ? 8.244 71.085 45.701 1.00 11.75 116 LYS E O 1
ATOM 4831 N N . VAL E 1 116 ? 8.162 68.905 46.257 1.00 10.66 117 VAL E N 1
ATOM 4832 C CA . VAL E 1 116 ? 8.904 69.090 47.499 1.00 12.57 117 VAL E CA 1
ATOM 4833 C C . VAL E 1 116 ? 9.689 67.826 47.827 1.00 11.86 117 VAL E C 1
ATOM 4834 O O . VAL E 1 116 ? 9.605 67.267 48.929 1.00 12.62 117 VAL E O 1
ATOM 4838 N N . THR E 1 117 ? 10.491 67.388 46.862 1.00 11.18 118 THR E N 1
ATOM 4839 C CA . THR E 1 117 ? 11.490 66.363 47.106 1.00 11.23 118 THR E CA 1
ATOM 4840 C C . THR E 1 117 ? 12.800 66.793 46.448 1.00 10.17 118 THR E C 1
ATOM 4841 O O . THR E 1 117 ? 12.922 67.893 45.896 1.00 11.91 118 THR E O 1
ATOM 4845 N N . THR E 1 118 ? 13.803 65.932 46.555 1.00 10.54 119 THR E N 1
ATOM 4846 C CA . THR E 1 118 ? 15.197 66.347 46.423 1.00 9.97 119 THR E CA 1
ATOM 4847 C C . THR E 1 118 ? 15.725 66.212 44.994 1.00 10.52 119 THR E C 1
ATOM 4848 O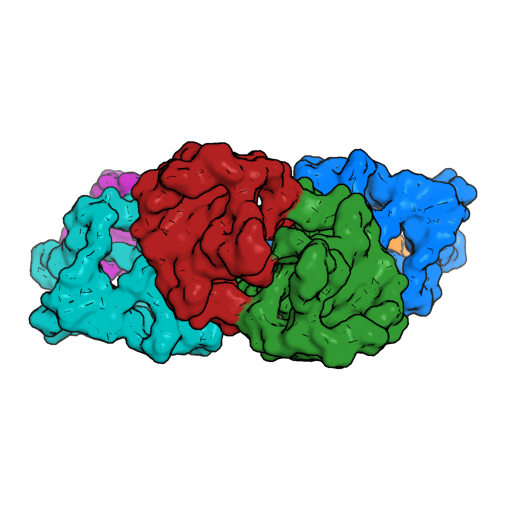 O . THR E 1 118 ? 16.797 65.665 44.748 1.00 11.49 119 THR E O 1
ATOM 4852 N N . ALA E 1 119 ? 14.973 66.762 44.042 1.00 11.57 120 ALA E N 1
ATOM 4853 C CA . ALA E 1 119 ? 15.393 66.868 42.650 1.00 11.82 120 ALA E CA 1
ATOM 4854 C C . ALA E 1 119 ? 15.025 68.258 42.154 1.00 11.73 120 ALA E C 1
ATOM 4855 O O . ALA E 1 119 ? 13.922 68.742 42.427 1.00 12.03 120 ALA E O 1
ATOM 4857 N N . TYR E 1 120 ? 15.949 68.898 41.437 1.00 10.26 121 TYR E N 1
ATOM 4858 C CA . TYR E 1 120 ? 15.852 70.329 41.183 1.00 10.39 121 TYR E CA 1
ATOM 4859 C C . TYR E 1 120 ? 16.248 70.650 39.752 1.00 10.97 121 TYR E C 1
ATOM 4860 O O . TYR E 1 120 ? 17.339 70.284 39.298 1.00 12.18 121 TYR E O 1
ATOM 4869 N N . ALA E 1 121 ? 15.365 71.354 39.052 1.00 11.29 122 ALA E N 1
ATOM 4870 C CA . ALA E 1 121 ? 15.702 71.868 37.736 1.00 10.90 122 ALA E CA 1
ATOM 4871 C C . ALA E 1 121 ? 16.540 73.124 37.902 1.00 11.43 122 ALA E C 1
ATOM 4872 O O . ALA E 1 121 ? 16.240 73.974 38.743 1.00 12.05 122 ALA E O 1
ATOM 4874 N N . LEU E 1 122 ? 17.596 73.231 37.101 1.00 11.37 123 LEU E N 1
ATOM 4875 C CA . LEU E 1 122 ? 18.444 74.414 37.124 1.00 12.73 123 LEU E CA 1
ATOM 4876 C C . LEU E 1 122 ? 17.775 75.535 36.333 1.00 12.33 123 LEU E C 1
ATOM 4877 O O . LEU E 1 122 ? 17.086 75.267 35.342 1.00 13.18 123 LEU E O 1
ATOM 4882 N N . PRO E 1 123 ? 17.925 76.776 36.777 1.00 13.42 124 PRO E N 1
ATOM 4883 C CA . PRO E 1 123 ? 17.273 77.899 36.103 1.00 13.64 124 PRO E CA 1
ATOM 4884 C C . PRO E 1 123 ? 18.096 78.391 34.924 1.00 14.61 124 PRO E C 1
ATOM 4885 O O . PRO E 1 123 ? 19.262 78.037 34.741 1.00 15.43 124 PRO E O 1
ATOM 4889 N N . ASP E 1 124 ? 17.451 79.238 34.122 1.00 14.48 125 ASP E N 1
ATOM 4890 C CA . ASP E 1 124 ? 18.100 79.820 32.958 1.00 15.40 125 ASP E CA 1
ATOM 4891 C C . ASP E 1 124 ? 19.171 80.840 33.319 1.00 16.67 125 ASP E C 1
ATOM 4892 O O . ASP E 1 124 ? 19.951 81.219 32.441 1.00 19.21 125 ASP E O 1
ATOM 4897 N N . ASN E 1 125 ? 19.245 81.283 34.573 1.00 15.26 126 ASN E N 1
ATOM 4898 C CA . ASN E 1 125 ? 20.182 82.333 34.942 1.00 14.96 126 ASN E CA 1
ATOM 4899 C C . ASN E 1 125 ? 21.308 81.849 35.849 1.00 16.84 126 ASN E C 1
ATOM 4900 O O . ASN E 1 125 ? 21.961 82.664 36.501 1.00 21.37 126 ASN E O 1
ATOM 4905 N N A LEU E 1 126 ? 21.543 80.544 35.908 0.61 15.66 127 LEU E N 1
ATOM 4906 N N B LEU E 1 126 ? 21.580 80.552 35.863 0.39 16.18 127 LEU E N 1
ATOM 4907 C CA A LEU E 1 126 ? 22.661 80.000 36.670 0.61 16.76 127 LEU E CA 1
ATOM 4908 C CA B LEU E 1 126 ? 22.690 80.019 36.641 0.39 17.10 127 LEU E CA 1
ATOM 4909 C C A LEU E 1 126 ? 23.707 79.485 35.676 0.61 17.62 127 LEU E C 1
ATOM 4910 C C B LEU E 1 126 ? 23.775 79.495 35.699 0.39 17.38 127 LEU E C 1
ATOM 4911 O O A LEU E 1 126 ? 24.833 79.985 35.612 0.61 17.26 127 LEU E O 1
ATOM 4912 O O B LEU E 1 126 ? 23.736 78.345 35.256 0.39 17.02 127 LEU E O 1
ATOM 4921 N N . ALA F 1 1 ? 8.211 78.662 49.785 1.00 14.96 2 ALA F N 1
ATOM 4922 C CA . ALA F 1 1 ? 9.153 78.108 50.754 1.00 12.55 2 ALA F CA 1
ATOM 4923 C C . ALA F 1 1 ? 10.379 77.594 50.011 1.00 12.09 2 ALA F C 1
ATOM 4924 O O . ALA F 1 1 ? 10.249 76.930 48.982 1.00 12.14 2 ALA F O 1
ATOM 4926 N N . ILE F 1 2 ? 11.567 77.880 50.550 1.00 11.18 3 ILE F N 1
ATOM 4927 C CA . ILE F 1 2 ? 12.795 77.411 49.929 1.00 11.94 3 ILE F CA 1
ATOM 4928 C C . ILE F 1 2 ? 12.818 75.887 49.931 1.00 10.72 3 ILE F C 1
ATOM 4929 O O . ILE F 1 2 ? 12.303 75.225 50.847 1.00 12.17 3 ILE F O 1
ATOM 4934 N N . PHE F 1 3 ? 13.403 75.343 48.860 1.00 11.29 4 PHE F N 1
ATOM 4935 C CA . PHE F 1 3 ? 13.565 73.929 48.554 1.00 11.52 4 PHE F CA 1
ATOM 4936 C C . PHE F 1 3 ? 12.397 73.315 47.788 1.00 12.45 4 PHE F C 1
ATOM 4937 O O . PHE F 1 3 ? 12.519 72.203 47.262 1.00 13.32 4 PHE F O 1
ATOM 4945 N N . HIS F 1 4 ? 11.257 73.996 47.748 1.00 12.04 5 HIS F N 1
ATOM 4946 C CA . HIS F 1 4 ? 10.165 73.555 46.903 1.00 11.24 5 HIS F CA 1
ATOM 4947 C C . HIS F 1 4 ? 10.470 73.933 45.460 1.00 12.24 5 HIS F C 1
ATOM 4948 O O . HIS F 1 4 ? 11.246 74.853 45.194 1.00 12.42 5 HIS F O 1
ATOM 4955 N N . THR F 1 5 ? 9.810 73.248 44.529 1.00 10.88 6 THR F N 1
ATOM 4956 C CA . THR F 1 5 ? 9.975 73.583 43.121 1.00 11.05 6 THR F CA 1
ATOM 4957 C C . THR F 1 5 ? 9.671 75.065 42.923 1.00 11.39 6 THR F C 1
ATOM 4958 O O . THR F 1 5 ? 8.675 75.582 43.439 1.00 12.69 6 THR F O 1
ATOM 4962 N N . GLY F 1 6 ? 10.537 75.748 42.173 1.00 10.52 7 GLY F N 1
ATOM 4963 C CA . GLY F 1 6 ? 10.464 77.177 41.978 1.00 10.93 7 GLY F CA 1
ATOM 4964 C C . GLY F 1 6 ? 11.296 77.993 42.944 1.00 11.10 7 GLY F C 1
ATOM 4965 O O . GLY F 1 6 ? 11.548 79.177 42.684 1.00 13.08 7 GLY F O 1
ATOM 4966 N N . SER F 1 7 ? 11.707 77.403 44.059 1.00 11.92 8 SER F N 1
ATOM 4967 C CA . SER F 1 7 ? 12.485 78.069 45.091 1.00 12.06 8 SER F CA 1
ATOM 4968 C C . SER F 1 7 ? 13.683 77.223 45.482 1.00 11.07 8 SER F C 1
ATOM 4969 O O . SER F 1 7 ? 14.009 77.077 46.666 1.00 11.90 8 SER F O 1
ATOM 4972 N N . GLU F 1 8 ? 14.352 76.668 44.477 1.00 10.98 9 GLU F N 1
ATOM 4973 C CA . GLU F 1 8 ? 15.526 75.840 44.693 1.00 11.01 9 GLU F CA 1
ATOM 4974 C C . GLU F 1 8 ? 16.700 76.686 45.174 1.00 11.25 9 GLU F C 1
ATOM 4975 O O . GLU F 1 8 ? 16.797 77.878 44.874 1.00 11.60 9 GLU F O 1
ATOM 4981 N N . LEU F 1 9 ? 17.609 76.056 45.918 1.00 10.80 10 LEU F N 1
ATOM 4982 C CA . LEU F 1 9 ? 18.733 76.752 46.533 1.00 10.45 10 LEU F CA 1
ATOM 4983 C C . LEU F 1 9 ? 20.009 76.537 45.724 1.00 10.11 10 LEU F C 1
ATOM 4984 O O . LEU F 1 9 ? 20.502 75.409 45.620 1.00 10.78 10 LEU F O 1
ATOM 4989 N N . PHE F 1 10 ? 20.546 77.625 45.168 1.00 10.42 11 PHE F N 1
ATOM 4990 C CA . PHE F 1 10 ? 21.771 77.603 44.380 1.00 10.25 11 PHE F CA 1
ATOM 4991 C C . PHE F 1 10 ? 22.805 78.507 45.029 1.00 10.05 11 PHE F C 1
ATOM 4992 O O . PHE F 1 10 ? 22.468 79.515 45.653 1.00 10.43 11 PHE F O 1
ATOM 5000 N N . ILE F 1 11 ? 24.070 78.133 44.872 1.00 10.66 12 ILE F N 1
ATOM 5001 C CA . ILE F 1 11 ? 25.191 78.898 45.391 1.00 11.17 12 ILE F CA 1
ATOM 5002 C C . ILE F 1 11 ? 26.136 79.178 44.239 1.00 9.99 12 ILE F C 1
ATOM 5003 O O . ILE F 1 11 ? 26.282 78.367 43.318 1.00 11.13 12 ILE F O 1
ATOM 5008 N N A ILE F 1 12 ? 26.800 80.324 44.317 0.56 10.75 13 ILE F N 1
ATOM 5009 N N B ILE F 1 12 ? 26.786 80.335 44.291 0.44 10.89 13 ILE F N 1
ATOM 5010 C CA A ILE F 1 12 ? 27.858 80.709 43.396 0.56 11.19 13 ILE F CA 1
ATOM 5011 C CA B ILE F 1 12 ? 27.872 80.670 43.380 0.44 11.48 13 ILE F CA 1
ATOM 5012 C C A ILE F 1 12 ? 29.042 81.148 44.249 0.56 11.10 13 ILE F C 1
ATOM 5013 C C B ILE F 1 12 ? 29.044 81.163 44.217 0.44 11.34 13 ILE F C 1
ATOM 5014 O O A ILE F 1 12 ? 28.870 81.921 45.199 0.56 11.77 13 ILE F O 1
ATOM 5015 O O B ILE F 1 12 ? 28.867 81.997 45.112 0.44 11.82 13 ILE F O 1
ATOM 5024 N N . THR F 1 13 ? 30.233 80.645 43.929 1.00 10.71 14 THR F N 1
ATOM 5025 C CA . THR F 1 13 ? 31.434 80.963 44.680 1.00 10.91 14 THR F CA 1
ATOM 5026 C C . THR F 1 13 ? 32.541 81.309 43.693 1.00 12.50 14 THR F C 1
ATOM 5027 O O . THR F 1 13 ? 32.482 80.947 42.514 1.00 12.61 14 THR F O 1
ATOM 5031 N N . ARG F 1 14 ? 33.571 81.987 44.191 1.00 12.94 15 ARG F N 1
ATOM 5032 C CA . ARG F 1 14 ? 34.774 82.246 43.415 1.00 12.89 15 ARG F CA 1
ATOM 5033 C C . ARG F 1 14 ? 35.997 81.698 44.138 1.00 14.09 15 ARG F C 1
ATOM 5034 O O . ARG F 1 14 ? 36.198 81.963 45.327 1.00 14.40 15 ARG F O 1
ATOM 5042 N N . GLY F 1 15 ? 36.834 80.971 43.408 1.00 14.20 16 GLY F N 1
ATOM 5043 C CA . GLY F 1 15 ? 38.076 80.485 43.957 1.00 13.64 16 GLY F CA 1
ATOM 5044 C C . GLY F 1 15 ? 37.901 79.194 44.727 1.00 14.05 16 GLY F C 1
ATOM 5045 O O . GLY F 1 15 ? 36.787 78.699 44.918 1.00 14.30 16 GLY F O 1
ATOM 5046 N N . PRO F 1 16 ? 39.004 78.615 45.183 1.00 14.36 17 PRO F N 1
ATOM 5047 C CA . PRO F 1 16 ? 38.919 77.342 45.901 1.00 14.41 17 PRO F CA 1
ATOM 5048 C C . PRO F 1 16 ? 38.412 77.556 47.317 1.00 14.77 17 PRO F C 1
ATOM 5049 O O . PRO F 1 16 ? 38.527 78.636 47.899 1.00 15.95 17 PRO F O 1
ATOM 5053 N N . GLY F 1 17 ? 37.822 76.500 47.857 1.00 14.41 18 GLY F N 1
ATOM 5054 C CA . GLY F 1 17 ? 37.318 76.563 49.211 1.00 14.78 18 GLY F CA 1
ATOM 5055 C C . GLY F 1 17 ? 36.393 75.399 49.495 1.00 14.48 18 GLY F C 1
ATOM 5056 O O . GLY F 1 17 ? 36.285 74.456 48.708 1.00 15.84 18 GLY F O 1
ATOM 5057 N N . LYS F 1 18 ? 35.709 75.497 50.628 1.00 14.67 19 LYS F N 1
ATOM 5058 C CA . LYS F 1 18 ? 34.791 74.456 51.054 1.00 15.17 19 LYS F CA 1
ATOM 5059 C C . LYS F 1 18 ? 33.446 75.084 51.378 1.00 12.02 19 LYS F C 1
ATOM 5060 O O . LYS F 1 18 ? 33.380 76.077 52.109 1.00 12.63 19 LYS F O 1
ATOM 5066 N N . LEU F 1 19 ? 32.389 74.516 50.817 1.00 11.32 20 LEU F N 1
ATOM 5067 C CA . LEU F 1 19 ? 31.019 74.817 51.198 1.00 11.42 20 LEU F CA 1
ATOM 5068 C C . LEU F 1 19 ? 30.579 73.744 52.181 1.00 11.10 20 LEU F C 1
ATOM 5069 O O . LEU F 1 19 ? 30.616 72.554 51.853 1.00 12.44 20 LEU F O 1
ATOM 5074 N N . THR F 1 20 ? 30.197 74.146 53.387 1.00 10.93 21 THR F N 1
ATOM 5075 C CA . THR F 1 20 ? 29.838 73.180 54.415 1.00 11.20 21 THR F CA 1
ATOM 5076 C C . THR F 1 20 ? 28.359 73.303 54.742 1.00 10.97 21 THR F C 1
ATOM 5077 O O . THR F 1 20 ? 27.864 74.406 54.983 1.00 11.30 21 THR F O 1
ATOM 5081 N N . LEU F 1 21 ? 27.671 72.163 54.760 1.00 10.43 22 LEU F N 1
ATOM 5082 C CA . LEU F 1 21 ? 26.248 72.086 55.046 1.00 9.79 22 LEU F CA 1
ATOM 5083 C C . LEU F 1 21 ? 26.044 71.345 56.358 1.00 10.01 22 LEU F C 1
ATOM 5084 O O . LEU F 1 21 ? 26.552 70.232 56.538 1.00 10.68 22 LEU F O 1
ATOM 5089 N N . LEU F 1 22 ? 25.297 71.971 57.257 1.00 10.55 23 LEU F N 1
ATOM 5090 C CA . LEU F 1 22 ? 24.894 71.407 58.536 1.00 10.06 23 LEU F CA 1
ATOM 5091 C C . LEU F 1 22 ? 23.403 71.135 58.430 1.00 10.59 23 LEU F C 1
ATOM 5092 O O . LEU F 1 22 ? 22.608 72.067 58.271 1.00 11.44 23 LEU F O 1
ATOM 5097 N N . THR F 1 23 ? 23.037 69.861 58.485 1.00 10.18 24 THR F N 1
ATOM 5098 C CA . THR F 1 23 ? 21.656 69.399 58.421 1.00 10.15 24 THR F CA 1
ATOM 5099 C C . THR F 1 23 ? 21.251 69.021 59.839 1.00 10.26 24 THR F C 1
ATOM 5100 O O . THR F 1 23 ? 21.889 68.157 60.448 1.00 11.33 24 THR F O 1
ATOM 5104 N N . TRP F 1 24 ? 20.229 69.685 60.383 1.00 10.08 25 TRP F N 1
ATOM 5105 C CA . TRP F 1 24 ? 19.913 69.513 61.806 1.00 11.11 25 TRP F CA 1
ATOM 5106 C C . TRP F 1 24 ? 18.410 69.614 62.037 1.00 10.63 25 TRP F C 1
ATOM 5107 O O . TRP F 1 24 ? 17.618 69.670 61.097 1.00 11.36 25 TRP F O 1
ATOM 5118 N N . GLY F 1 25 ? 18.007 69.592 63.304 1.00 12.02 26 GLY F N 1
ATOM 5119 C CA . GLY F 1 25 ? 16.584 69.549 63.593 1.00 12.26 26 GLY F CA 1
ATOM 5120 C C . GLY F 1 25 ? 15.929 68.285 63.085 1.00 12.00 26 GLY F C 1
ATOM 5121 O O . GLY F 1 25 ? 14.782 68.319 62.616 1.00 13.33 26 GLY F O 1
ATOM 5122 N N . GLY F 1 26 ? 16.645 67.166 63.159 1.00 11.61 27 GLY F N 1
ATOM 5123 C CA . GLY F 1 26 ? 16.091 65.912 62.675 1.00 11.19 27 GLY F CA 1
ATOM 5124 C C . GLY F 1 26 ? 14.892 65.482 63.498 1.00 11.75 27 GLY F C 1
ATOM 5125 O O . GLY F 1 26 ? 14.861 65.640 64.723 1.00 12.95 27 GLY F O 1
ATOM 5126 N N . LEU F 1 27 ? 13.891 64.947 62.804 1.00 12.03 28 LEU F N 1
ATOM 5127 C CA . LEU F 1 27 ? 12.766 64.305 63.459 1.00 12.89 28 LEU F CA 1
ATOM 5128 C C . LEU F 1 27 ? 13.219 63.054 64.195 1.00 12.98 28 LEU F C 1
ATOM 5129 O O . LEU F 1 27 ? 14.194 62.399 63.820 1.00 13.57 28 LEU F O 1
ATOM 5134 N N . ASN F 1 28 ? 12.492 62.732 65.262 1.00 13.49 29 ASN F N 1
ATOM 5135 C CA . ASN F 1 28 ? 12.639 61.461 65.965 1.00 15.31 29 ASN F CA 1
ATOM 5136 C C . ASN F 1 28 ? 14.093 61.162 66.319 1.00 14.89 29 ASN F C 1
ATOM 5137 O O . ASN F 1 28 ? 14.579 60.044 66.151 1.00 15.63 29 ASN F O 1
ATOM 5142 N N . ASN F 1 29 ? 14.798 62.173 66.808 1.00 14.65 30 ASN F N 1
ATOM 5143 C CA . ASN F 1 29 ? 16.181 62.046 67.266 1.00 14.83 30 ASN F CA 1
ATOM 5144 C C . ASN F 1 29 ? 17.171 61.659 66.172 1.00 15.75 30 ASN F C 1
ATOM 5145 O O . ASN F 1 29 ? 18.280 61.220 66.482 1.00 16.90 30 ASN F O 1
ATOM 5150 N N . LEU F 1 30 ? 16.837 61.848 64.898 1.00 14.37 31 LEU F N 1
ATOM 5151 C CA . LEU F 1 30 ? 17.819 61.605 63.848 1.00 14.64 31 LEU F CA 1
ATOM 5152 C C . LEU F 1 30 ? 19.033 62.506 64.049 1.00 15.02 31 LEU F C 1
ATOM 5153 O O . LEU F 1 30 ? 18.906 63.676 64.423 1.00 15.23 31 LEU F O 1
ATOM 5158 N N . ARG F 1 31 ? 20.218 61.952 63.811 1.00 16.14 32 ARG F N 1
ATOM 5159 C CA . ARG F 1 31 ? 21.450 62.677 64.076 1.00 17.49 32 ARG F CA 1
ATOM 5160 C C . ARG F 1 31 ? 21.664 63.785 63.054 1.00 14.66 32 ARG F C 1
ATOM 5161 O O . ARG F 1 31 ? 21.451 63.602 61.851 1.00 14.16 32 ARG F O 1
ATOM 5169 N N . SER F 1 32 ? 22.114 64.935 63.541 1.00 12.94 33 SER F N 1
ATOM 5170 C CA . SER F 1 32 ? 22.542 66.002 62.657 1.00 11.98 33 SER F CA 1
ATOM 5171 C C . SER F 1 32 ? 23.768 65.558 61.868 1.00 12.15 33 SER F C 1
ATOM 5172 O O . SER F 1 32 ? 24.496 64.6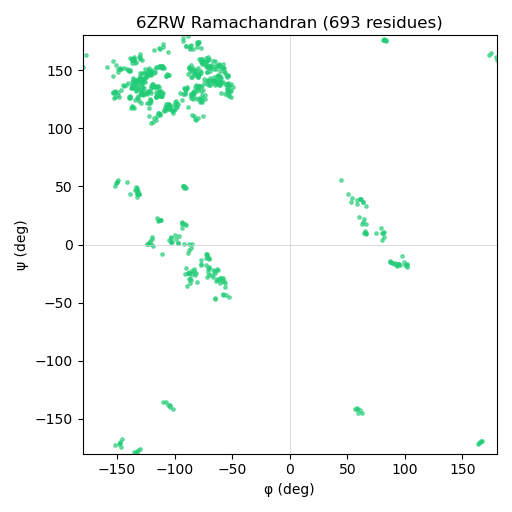48 62.270 1.00 11.88 33 SER F O 1
ATOM 5175 N N . VAL F 1 33 ? 23.986 66.218 60.726 1.00 11.17 34 VAL F N 1
ATOM 5176 C CA . VAL F 1 33 ? 25.076 65.908 59.805 1.00 11.43 34 VAL F CA 1
ATOM 5177 C C . VAL F 1 33 ? 25.797 67.202 59.474 1.00 11.86 34 VAL F C 1
ATOM 5178 O O . VAL F 1 33 ? 25.157 68.235 59.269 1.00 12.25 34 VAL F O 1
ATOM 5182 N N . ILE F 1 34 ? 27.124 67.153 59.420 1.00 10.96 35 ILE F N 1
ATOM 5183 C CA . ILE F 1 34 ? 27.922 68.274 58.937 1.00 10.63 35 ILE F CA 1
ATOM 5184 C C . ILE F 1 34 ? 28.878 67.733 57.887 1.00 12.31 35 ILE F C 1
ATOM 5185 O O . ILE F 1 34 ? 29.544 66.722 58.120 1.00 12.43 35 ILE F O 1
ATOM 5190 N N . GLY F 1 35 ? 28.922 68.378 56.725 1.00 11.00 36 GLY F N 1
ATOM 5191 C CA . GLY F 1 35 ? 29.800 67.906 55.678 1.00 11.93 36 GLY F CA 1
ATOM 5192 C C . GLY F 1 35 ? 30.311 69.037 54.821 1.00 11.84 36 GLY F C 1
ATOM 5193 O O . GLY F 1 35 ? 29.524 69.831 54.294 1.00 12.06 36 GLY F O 1
ATOM 5194 N N . ALA F 1 36 ? 31.636 69.091 54.677 1.00 10.92 37 ALA F N 1
ATOM 5195 C CA . ALA F 1 36 ? 32.311 70.054 53.824 1.00 10.35 37 ALA F CA 1
ATOM 5196 C C . ALA F 1 36 ? 32.473 69.481 52.424 1.00 11.12 37 ALA F C 1
ATOM 5197 O O . ALA F 1 36 ? 32.896 68.331 52.254 1.00 12.00 37 ALA F O 1
ATOM 5199 N N . ILE F 1 37 ? 32.139 70.291 51.430 1.00 11.94 38 ILE F N 1
ATOM 5200 C CA . ILE F 1 37 ? 32.285 69.936 50.025 1.00 11.36 38 ILE F CA 1
ATOM 5201 C C . ILE F 1 37 ? 33.356 70.853 49.444 1.00 11.92 38 ILE F C 1
ATOM 5202 O O . ILE F 1 37 ? 33.133 72.070 49.348 1.00 12.86 38 ILE F O 1
ATOM 5207 N N . PRO F 1 38 ? 34.515 70.337 49.053 1.00 13.36 39 PRO F N 1
ATOM 5208 C CA . PRO F 1 38 ? 35.564 71.212 48.528 1.00 14.44 39 PRO F CA 1
ATOM 5209 C C . PRO F 1 38 ? 35.430 71.452 47.036 1.00 14.80 39 PRO F C 1
ATOM 5210 O O . PRO F 1 38 ? 34.933 70.615 46.281 1.00 15.85 39 PRO F O 1
ATOM 5214 N N . THR F 1 39 ? 35.925 72.614 46.613 1.00 15.18 40 THR F N 1
ATOM 5215 C CA . THR F 1 39 ? 36.212 72.861 45.209 1.00 16.98 40 THR F CA 1
ATOM 5216 C C . THR F 1 39 ? 37.633 73.385 45.078 1.00 17.36 40 THR F C 1
ATOM 5217 O O . THR F 1 39 ? 38.111 74.141 45.932 1.00 16.48 40 THR F O 1
ATOM 5221 N N . GLU F 1 40 ? 38.312 72.950 44.023 1.00 19.08 41 GLU F N 1
ATOM 5222 C CA . GLU F 1 40 ? 39.618 73.471 43.668 1.00 20.53 41 GLU F CA 1
ATOM 5223 C C . GLU F 1 40 ? 39.549 74.434 42.492 1.00 20.08 41 GLU F C 1
ATOM 5224 O O . GLU F 1 40 ? 40.593 74.888 42.022 1.00 21.64 41 GLU F O 1
ATOM 5230 N N . ASN F 1 41 ? 38.354 74.770 42.014 1.00 18.73 42 ASN F N 1
ATOM 5231 C CA . ASN F 1 41 ? 38.250 75.688 40.888 1.00 19.23 42 ASN F CA 1
ATOM 5232 C C . ASN F 1 41 ? 38.850 77.049 41.236 1.00 19.17 42 ASN F C 1
ATOM 5233 O O . ASN F 1 41 ? 38.649 77.577 42.335 1.00 19.77 42 ASN F O 1
ATOM 5238 N N . THR F 1 42 ? 39.602 77.618 40.287 1.00 19.60 43 THR F N 1
ATOM 5239 C CA . THR F 1 42 ? 40.178 78.939 40.485 1.00 20.48 43 THR F CA 1
ATOM 5240 C C . THR F 1 42 ? 39.174 80.045 40.200 1.00 19.24 43 THR F C 1
ATOM 5241 O O . THR F 1 42 ? 39.311 81.147 40.742 1.00 20.17 43 THR F O 1
ATOM 5245 N N . GLY F 1 43 ? 38.167 79.764 39.382 1.00 17.42 44 GLY F N 1
ATOM 5246 C CA . GLY F 1 43 ? 37.178 80.756 39.037 1.00 16.68 44 GLY F CA 1
ATOM 5247 C C . GLY F 1 43 ? 35.846 80.484 39.706 1.00 14.36 44 GLY F C 1
ATOM 5248 O O . GLY F 1 43 ? 35.772 80.139 40.891 1.00 14.96 44 GLY F O 1
ATOM 5249 N N . VAL F 1 44 ? 34.785 80.609 38.930 1.00 14.64 45 VAL F N 1
ATOM 5250 C CA . VAL F 1 44 ? 33.429 80.477 39.437 1.00 15.10 45 VAL F CA 1
ATOM 5251 C C . VAL F 1 44 ? 33.051 79.008 39.565 1.00 14.59 45 VAL F C 1
ATOM 5252 O O . VAL F 1 44 ? 33.298 78.198 38.662 1.00 18.67 45 VAL F O 1
ATOM 5256 N N . THR F 1 45 ? 32.428 78.663 40.686 1.00 13.61 46 THR F N 1
ATOM 5257 C CA . THR F 1 45 ? 31.773 77.377 40.855 1.00 13.17 46 THR F CA 1
ATOM 5258 C C . THR F 1 45 ? 30.308 77.657 41.150 1.00 12.75 46 THR F C 1
ATOM 5259 O O . THR F 1 45 ? 29.991 78.535 41.959 1.00 12.93 46 THR F O 1
ATOM 5263 N N . LYS F 1 46 ? 29.428 76.928 40.486 1.00 11.35 47 LYS F N 1
ATOM 5264 C CA . LYS F 1 46 ? 28.000 76.967 40.741 1.00 11.74 47 LYS F CA 1
ATOM 5265 C C . LYS F 1 46 ? 27.622 75.683 41.455 1.00 11.22 47 LYS F C 1
ATOM 5266 O O . LYS F 1 46 ? 28.220 74.631 41.214 1.00 11.68 47 LYS F O 1
ATOM 5272 N N . TRP F 1 47 ? 26.632 75.779 42.337 1.00 10.99 48 TRP F N 1
ATOM 5273 C CA . TRP F 1 47 ? 26.286 74.677 43.213 1.00 11.22 48 TRP F CA 1
ATOM 5274 C C . TRP F 1 47 ? 24.774 74.570 43.363 1.00 10.69 48 TRP F C 1
ATOM 5275 O O . TRP F 1 47 ? 24.058 75.576 43.342 1.00 11.84 48 TRP F O 1
ATOM 5286 N N . ALA F 1 48 ? 24.305 73.342 43.583 1.00 11.14 49 ALA F N 1
ATOM 5287 C CA . ALA F 1 48 ? 22.941 73.066 44.011 1.00 11.87 49 ALA F CA 1
ATOM 5288 C C . ALA F 1 48 ? 22.986 72.496 45.421 1.00 11.59 49 ALA F C 1
ATOM 5289 O O . ALA F 1 48 ? 23.747 71.560 45.691 1.00 12.85 49 ALA F O 1
ATOM 5291 N N . VAL F 1 49 ? 22.177 73.053 46.317 1.00 11.01 50 VAL F N 1
ATOM 5292 C CA . VAL F 1 49 ? 22.115 72.595 47.699 1.00 10.86 50 VAL F CA 1
ATOM 5293 C C . VAL F 1 49 ? 20.737 72.017 47.957 1.00 10.34 50 VAL F C 1
ATOM 5294 O O . VAL F 1 49 ? 19.726 72.682 47.711 1.00 11.36 50 VAL F O 1
ATOM 5298 N N . SER F 1 50 ? 20.698 70.796 48.475 1.00 10.06 51 SER F N 1
ATOM 5299 C CA . SER F 1 50 ? 19.449 70.110 48.754 1.00 10.12 51 SER F CA 1
ATOM 5300 C C . SER F 1 50 ? 19.218 69.973 50.252 1.00 9.81 51 SER F C 1
ATOM 5301 O O . SER F 1 50 ? 20.160 69.925 51.047 1.00 11.14 51 SER F O 1
ATOM 5304 N N . PHE F 1 51 ? 17.944 69.891 50.619 1.00 11.03 52 PHE F N 1
ATOM 5305 C CA . PHE F 1 51 ? 17.570 69.397 51.931 1.00 10.56 52 PHE F CA 1
ATOM 5306 C C . PHE F 1 51 ? 17.619 67.868 51.945 1.00 10.41 52 PHE F C 1
ATOM 5307 O O . PHE F 1 51 ? 17.868 67.217 50.926 1.00 11.41 52 PHE F O 1
ATOM 5315 N N . SER F 1 52 ? 17.434 67.302 53.139 1.00 10.44 53 SER F N 1
ATOM 5316 C CA . SER F 1 52 ? 17.142 65.889 53.323 1.00 10.85 53 SER F CA 1
ATOM 5317 C C . SER F 1 52 ? 15.774 65.799 53.980 1.00 11.12 53 SER F C 1
ATOM 5318 O O . SER F 1 52 ? 15.480 66.557 54.907 1.00 10.98 53 SER F O 1
ATOM 5321 N N . HIS F 1 53 ? 14.937 64.881 53.513 1.00 11.06 54 HIS F N 1
ATOM 5322 C CA . HIS F 1 53 ? 13.687 64.636 54.213 1.00 11.61 54 HIS F CA 1
ATOM 5323 C C . HIS F 1 53 ? 13.979 64.275 55.666 1.00 12.69 54 HIS F C 1
ATOM 5324 O O . HIS F 1 53 ? 15.021 63.702 55.990 1.00 12.37 54 HIS F O 1
ATOM 5331 N N . ASN F 1 54 ? 13.050 64.662 56.544 1.00 11.52 55 ASN F N 1
ATOM 5332 C CA . ASN F 1 54 ? 13.064 64.383 57.977 1.00 13.02 55 ASN F CA 1
ATOM 5333 C C . ASN F 1 54 ? 13.978 65.289 58.785 1.00 12.73 55 ASN F C 1
ATOM 5334 O O . ASN F 1 54 ? 14.237 64.996 59.951 1.00 13.84 55 ASN F O 1
ATOM 5339 N N . TYR F 1 55 ? 14.444 66.406 58.220 1.00 12.62 56 TYR F N 1
ATOM 5340 C CA . TYR F 1 55 ? 15.181 67.417 58.963 1.00 13.08 56 TYR F CA 1
ATOM 5341 C C . TYR F 1 55 ? 14.508 68.770 58.778 1.00 13.21 56 TYR F C 1
ATOM 5342 O O . TYR F 1 55 ? 13.897 69.045 57.741 1.00 14.63 56 TYR F O 1
ATOM 5351 N N . THR F 1 56 ? 14.646 69.622 59.790 1.00 13.52 57 THR F N 1
ATOM 5352 C CA . THR F 1 56 ? 13.919 70.879 59.824 1.00 12.94 57 THR F CA 1
ATOM 5353 C C . THR F 1 56 ? 14.805 72.112 59.807 1.00 10.78 57 THR F C 1
ATOM 5354 O O . THR F 1 56 ? 14.272 73.228 59.835 1.00 10.74 57 THR F O 1
ATOM 5358 N N A ARG F 1 57 ? 16.126 71.950 59.741 0.61 10.80 58 ARG F N 1
ATOM 5359 N N B ARG F 1 57 ? 16.125 71.972 59.824 0.39 10.88 58 ARG F N 1
ATOM 5360 C CA A ARG F 1 57 ? 17.044 73.077 59.739 0.61 10.97 58 ARG F CA 1
ATOM 5361 C CA B ARG F 1 57 ? 16.969 73.141 59.651 0.39 11.17 58 ARG F CA 1
ATOM 5362 C C A ARG F 1 57 ? 18.209 72.785 58.809 0.61 10.56 58 ARG F C 1
ATOM 5363 C C B ARG F 1 57 ? 18.152 72.787 58.767 0.39 10.83 58 ARG F C 1
ATOM 5364 O O A ARG F 1 57 ? 18.751 71.678 58.826 0.61 11.23 58 ARG F O 1
ATOM 5365 O O B ARG F 1 57 ? 18.640 71.654 58.773 0.39 10.92 58 ARG F O 1
ATOM 5380 N N . PHE F 1 58 ? 18.606 73.782 58.015 1.00 11.24 59 PHE F N 1
ATOM 5381 C CA . PHE F 1 58 ? 19.715 73.641 57.077 1.00 11.06 59 PHE F CA 1
ATOM 5382 C C . PHE F 1 58 ? 20.551 74.899 57.162 1.00 11.35 59 PHE F C 1
ATOM 5383 O O . PHE F 1 58 ? 20.051 75.995 56.903 1.00 12.74 59 PHE F O 1
ATOM 5391 N N . SER F 1 59 ? 21.807 74.742 57.559 1.00 11.37 60 SER F N 1
ATOM 5392 C CA . SER F 1 59 ? 22.702 75.871 57.741 1.00 11.50 60 SER F CA 1
ATOM 5393 C C . SER F 1 59 ? 23.947 75.631 56.908 1.00 9.88 60 SER F C 1
ATOM 5394 O O . SER F 1 59 ? 24.403 74.494 56.778 1.00 10.98 60 SER F O 1
ATOM 5397 N N . PHE F 1 60 ? 24.497 76.701 56.344 1.00 10.54 61 PHE F N 1
ATOM 5398 C CA . PHE F 1 60 ? 25.644 76.536 55.468 1.00 10.77 61 PHE F CA 1
ATOM 5399 C C . PHE F 1 60 ? 26.557 77.749 55.540 1.00 10.54 61 PHE F C 1
ATOM 5400 O O . PHE F 1 60 ? 26.120 78.870 55.823 1.00 11.30 61 PHE F O 1
ATOM 5408 N N . ILE F 1 61 ? 27.851 77.478 55.361 1.00 11.02 62 ILE F N 1
ATOM 5409 C CA . ILE F 1 61 ? 28.875 78.505 55.287 1.00 12.17 62 ILE F CA 1
ATOM 5410 C C . ILE F 1 61 ? 29.822 78.197 54.136 1.00 11.33 62 ILE F C 1
ATOM 5411 O O . ILE F 1 61 ? 29.939 77.060 53.666 1.00 11.47 62 ILE F O 1
ATOM 5416 N N . TRP F 1 62 ? 30.520 79.238 53.704 1.00 11.68 63 TRP F N 1
ATOM 5417 C CA . TRP F 1 62 ? 31.623 79.130 52.767 1.00 12.13 63 TRP F CA 1
ATOM 5418 C C . TRP F 1 62 ? 32.909 79.508 53.479 1.00 12.66 63 TRP F C 1
ATOM 5419 O O . TRP F 1 62 ? 32.982 80.554 54.135 1.00 13.45 63 TRP F O 1
ATOM 5430 N N . GLU F 1 63 ? 33.924 78.666 53.328 1.00 13.34 64 GLU F N 1
ATOM 5431 C CA . GLU F 1 63 ? 35.265 78.938 53.830 1.00 16.75 64 GLU F CA 1
ATOM 5432 C C . GLU F 1 63 ? 36.196 78.981 52.631 1.00 18.55 64 GLU F C 1
ATOM 5433 O O . GLU F 1 63 ? 36.486 77.952 52.016 1.00 20.52 64 GLU F O 1
ATOM 5439 N N . GLY F 1 64 ? 36.660 80.168 52.311 1.00 20.37 65 GLY F N 1
ATOM 5440 C CA . GLY F 1 64 ? 37.536 80.359 51.187 1.00 20.94 65 GLY F CA 1
ATOM 5441 C C . GLY F 1 64 ? 37.825 81.837 51.128 1.00 20.81 65 GLY F C 1
ATOM 5442 O O . GLY F 1 64 ? 37.107 82.652 51.715 1.00 23.02 65 GLY F O 1
ATOM 5443 N N . GLN F 1 65 ? 38.898 82.173 50.420 1.00 20.22 66 GLN F N 1
ATOM 5444 C CA . GLN F 1 65 ? 39.255 83.582 50.322 1.00 22.72 66 GLN F CA 1
ATOM 5445 C C . GLN F 1 65 ? 38.216 84.369 49.533 1.00 20.90 66 GLN F C 1
ATOM 5446 O O . GLN F 1 65 ? 38.024 85.566 49.778 1.00 21.98 66 GLN F O 1
ATOM 5452 N N . GLY F 1 66 ? 37.512 83.711 48.613 1.00 17.95 67 GLY F N 1
ATOM 5453 C CA . GLY F 1 66 ? 36.679 84.402 47.658 1.00 15.98 67 GLY F CA 1
ATOM 5454 C C . GLY F 1 66 ? 35.234 84.554 48.095 1.00 14.33 67 GLY F C 1
ATOM 5455 O O . GLY F 1 66 ? 34.794 84.054 49.130 1.00 14.46 67 GLY F O 1
ATOM 5456 N N . GLU F 1 67 ? 34.479 85.239 47.242 1.00 14.41 68 GLU F N 1
ATOM 5457 C CA . GLU F 1 67 ? 33.086 85.545 47.512 1.00 13.19 68 GLU F CA 1
ATOM 5458 C C . GLU F 1 67 ? 32.218 84.298 47.385 1.00 11.84 68 GLU F C 1
ATOM 5459 O O . GLU F 1 67 ? 32.582 83.308 46.744 1.00 12.17 68 GLU F O 1
ATOM 5465 N N . ALA F 1 68 ? 31.036 84.370 47.995 1.00 12.00 69 ALA F N 1
ATOM 5466 C CA . ALA F 1 68 ? 30.042 83.310 47.891 1.00 11.72 69 ALA F CA 1
ATOM 5467 C C . ALA F 1 68 ? 28.665 83.927 48.088 1.00 10.82 69 ALA F C 1
ATOM 5468 O O . ALA F 1 68 ? 28.454 84.677 49.047 1.00 11.92 69 ALA F O 1
ATOM 5470 N N . CYS F 1 69 ? 27.737 83.611 47.185 1.00 11.90 70 CYS F N 1
ATOM 5471 C CA . CYS F 1 69 ? 26.376 84.110 47.278 1.00 11.89 70 CYS F CA 1
ATOM 5472 C C . CYS F 1 69 ? 25.387 82.991 46.991 1.00 10.89 70 CYS F C 1
ATOM 5473 O O . CYS F 1 69 ? 25.721 82.000 46.341 1.00 12.04 70 CYS F O 1
ATOM 5476 N N . TYR F 1 70 ? 24.146 83.173 47.449 1.00 11.26 71 TYR F N 1
ATOM 5477 C CA . TYR F 1 70 ? 23.061 82.253 47.137 1.00 10.78 71 TYR F CA 1
ATOM 5478 C C . TYR F 1 70 ? 22.018 82.946 46.267 1.00 11.23 71 TYR F C 1
ATOM 5479 O O . TYR F 1 70 ? 21.845 84.170 46.311 1.00 11.78 71 TYR F O 1
ATOM 5488 N N . GLN F 1 71 ? 21.318 82.129 45.483 1.00 11.14 72 GLN F N 1
ATOM 5489 C CA . GLN F 1 71 ? 20.236 82.529 44.598 1.00 10.94 72 GLN F CA 1
ATOM 5490 C C . GLN F 1 71 ? 19.098 81.545 44.818 1.00 11.66 72 GLN F C 1
ATOM 5491 O O . GLN F 1 71 ? 19.336 80.345 44.975 1.00 11.51 72 GLN F O 1
ATOM 5497 N N . ILE F 1 72 ? 17.864 82.045 44.844 1.00 11.77 73 ILE F N 1
ATOM 5498 C CA . ILE F 1 72 ? 16.678 81.214 45.042 1.00 10.72 73 ILE F CA 1
ATOM 5499 C C . ILE F 1 72 ? 15.947 81.080 43.711 1.00 11.09 73 ILE F C 1
ATOM 5500 O O . ILE F 1 72 ? 15.518 82.079 43.123 1.00 12.07 73 ILE F O 1
ATOM 5505 N N . GLY F 1 73 ? 15.845 79.850 43.215 1.00 11.21 74 GLY F N 1
ATOM 5506 C CA . GLY F 1 73 ? 15.122 79.645 41.973 1.00 11.12 74 GLY F CA 1
ATOM 5507 C C . GLY F 1 73 ? 15.783 80.383 40.829 1.00 11.94 74 GLY F C 1
ATOM 5508 O O . GLY F 1 73 ? 17.012 80.493 40.758 1.00 12.80 74 GLY F O 1
ATOM 5509 N N . ASN F 1 74 ? 14.957 80.894 39.913 1.00 12.31 75 ASN F N 1
ATOM 5510 C CA . ASN F 1 74 ? 15.424 81.752 38.832 1.00 12.74 75 ASN F CA 1
ATOM 5511 C C . ASN F 1 74 ? 15.394 83.234 39.205 1.00 12.47 75 ASN F C 1
ATOM 5512 O O . ASN F 1 74 ? 15.482 84.094 38.320 1.00 13.47 75 ASN F O 1
ATOM 5517 N N . GLY F 1 75 ? 15.311 83.549 40.493 1.00 11.82 76 GLY F N 1
ATOM 5518 C CA . GLY F 1 75 ? 15.415 84.933 40.905 1.00 12.19 76 GLY F CA 1
ATOM 5519 C C . GLY F 1 75 ? 16.755 85.523 40.512 1.00 11.98 76 GLY F C 1
ATOM 5520 O O . GLY F 1 75 ? 17.769 84.825 40.435 1.00 11.72 76 GLY F O 1
ATOM 5521 N N . LEU F 1 76 ? 16.753 86.832 40.248 1.00 11.75 77 LEU F N 1
ATOM 5522 C CA . LEU F 1 76 ? 17.987 87.490 39.832 1.00 11.41 77 LEU F CA 1
ATOM 5523 C C . LEU F 1 76 ? 18.878 87.860 41.015 1.00 10.93 77 LEU F C 1
ATOM 5524 O O . LEU F 1 76 ? 20.100 87.933 40.861 1.00 11.38 77 LEU F O 1
ATOM 5529 N N . THR F 1 77 ? 18.304 88.071 42.197 1.00 10.46 78 THR F N 1
ATOM 5530 C CA . THR F 1 77 ? 19.100 88.493 43.342 1.00 11.68 78 THR F CA 1
ATOM 5531 C C . THR F 1 77 ? 20.089 87.409 43.752 1.00 10.99 78 THR F C 1
ATOM 5532 O O . THR F 1 77 ? 19.779 86.213 43.747 1.00 11.45 78 THR F O 1
ATOM 5536 N N . ARG F 1 78 ? 21.286 87.849 44.140 1.00 10.52 79 ARG F N 1
ATOM 5537 C CA . ARG F 1 78 ? 22.305 86.991 44.735 1.00 11.78 79 ARG F CA 1
ATOM 5538 C C . ARG F 1 78 ? 22.841 87.681 45.978 1.00 11.67 79 ARG F C 1
ATOM 5539 O O . ARG F 1 78 ? 23.263 88.839 45.910 1.00 11.70 79 ARG F O 1
ATOM 5547 N N . SER F 1 79 ? 22.814 86.976 47.109 1.00 12.33 80 SER F N 1
ATOM 5548 C CA . SER F 1 79 ? 23.146 87.555 48.402 1.00 12.76 80 SER F CA 1
ATOM 5549 C C . SER F 1 79 ? 24.230 86.756 49.105 1.00 11.89 80 SER F C 1
ATOM 5550 O O . SER F 1 79 ? 24.280 85.530 48.984 1.00 11.71 80 SER F O 1
ATOM 5553 N N . PRO F 1 80 ? 25.080 87.424 49.889 1.00 11.63 81 PRO F N 1
ATOM 5554 C CA . PRO F 1 80 ? 26.225 86.728 50.490 1.00 12.79 81 PRO F CA 1
ATOM 5555 C C . PRO F 1 80 ? 25.853 85.581 51.422 1.00 11.91 81 PRO F C 1
ATOM 5556 O O . PRO F 1 80 ? 24.927 85.671 52.234 1.00 13.13 81 PRO F O 1
ATOM 5560 N N . VAL F 1 81 ? 26.621 84.492 51.291 1.00 11.60 82 VAL F N 1
ATOM 5561 C CA . VAL F 1 81 ? 26.578 83.342 52.187 1.00 12.16 82 VAL F CA 1
ATOM 5562 C C . VAL F 1 81 ? 27.385 83.629 53.447 1.00 12.00 82 VAL F C 1
ATOM 5563 O O . VAL F 1 81 ? 28.422 84.299 53.415 1.00 12.88 82 VAL F O 1
ATOM 5567 N N . GLY F 1 82 ? 26.918 83.085 54.573 1.00 11.57 83 GLY F N 1
ATOM 5568 C CA . GLY F 1 82 ? 27.654 83.204 55.814 1.00 11.53 83 GLY F CA 1
ATOM 5569 C C . GLY F 1 82 ? 29.024 82.565 55.730 1.00 11.46 83 GLY F C 1
ATOM 5570 O O . GLY F 1 82 ? 29.269 81.632 54.967 1.00 12.22 83 GLY F O 1
ATOM 5571 N N . ARG F 1 83 ? 29.931 83.058 56.575 1.00 12.37 84 ARG F N 1
ATOM 5572 C CA . ARG F 1 83 ? 31.330 82.662 56.531 1.00 14.22 84 ARG F CA 1
ATOM 5573 C C . ARG F 1 83 ? 31.817 82.071 57.844 1.00 13.50 84 ARG F C 1
ATOM 5574 O O . ARG F 1 83 ? 33.000 81.736 57.957 1.00 15.27 84 ARG F O 1
ATOM 5582 N N A SER F 1 84 ? 30.931 81.922 58.829 0.49 13.03 85 SER F N 1
ATOM 5583 N N B SER F 1 84 ? 30.950 81.939 58.842 0.51 13.00 85 SER F N 1
ATOM 5584 C CA A SER F 1 84 ? 31.248 81.357 60.130 0.49 13.80 85 SER F CA 1
ATOM 5585 C CA B SER F 1 84 ? 31.294 81.232 60.064 0.51 13.99 85 SER F CA 1
ATOM 5586 C C A SER F 1 84 ? 29.969 80.751 60.685 0.49 12.65 85 SER F C 1
ATOM 5587 C C B SER F 1 84 ? 29.994 80.735 60.672 0.51 12.66 85 SER F C 1
ATOM 5588 O O A SER F 1 84 ? 28.872 81.226 60.380 0.49 12.81 85 SER F O 1
ATOM 5589 O O B SER F 1 84 ? 28.919 81.277 60.402 0.51 12.78 85 SER F O 1
ATOM 5594 N N . TRP F 1 85 ? 30.102 79.699 61.502 1.00 12.28 86 TRP F N 1
ATOM 5595 C CA . TRP F 1 85 ? 28.905 79.125 62.111 1.00 12.81 86 TRP F CA 1
ATOM 5596 C C . TRP F 1 85 ? 28.211 80.118 63.035 1.00 13.47 86 TRP F C 1
ATOM 5597 O O . TRP F 1 85 ? 27.006 79.992 63.260 1.00 14.06 86 TRP F O 1
ATOM 5608 N N A SER F 1 86 ? 28.934 81.107 63.567 0.52 12.64 87 SER F N 1
ATOM 5609 N N B SER F 1 86 ? 28.946 81.108 63.558 0.48 13.01 87 SER F N 1
ATOM 5610 C CA A SER F 1 86 ? 28.301 82.116 64.411 0.52 13.20 87 SER F CA 1
ATOM 5611 C CA B SER F 1 86 ? 28.333 82.135 64.394 0.48 13.62 87 SER F CA 1
ATOM 5612 C C A SER F 1 86 ? 27.461 83.111 63.617 0.52 13.25 87 SER F C 1
ATOM 5613 C C B SER F 1 86 ? 27.379 83.018 63.600 0.48 13.40 87 SER F C 1
ATOM 5614 O O A SER F 1 86 ? 26.706 83.880 64.223 0.52 14.18 87 SER F O 1
ATOM 5615 O O B SER F 1 86 ? 26.465 83.621 64.177 0.48 14.01 87 SER F O 1
ATOM 5620 N N . SER F 1 87 ? 27.589 83.128 62.293 1.00 13.64 88 SER F N 1
ATOM 5621 C CA . SER F 1 87 ? 26.767 83.955 61.416 1.00 13.86 88 SER F CA 1
ATOM 5622 C C . SER F 1 87 ? 26.430 83.158 60.162 1.00 13.23 88 SER F C 1
ATOM 5623 O O . SER F 1 87 ? 26.634 83.607 59.036 1.00 15.27 88 SER F O 1
ATOM 5626 N N . SER F 1 88 ? 25.905 81.947 60.357 1.00 12.12 89 SER F N 1
ATOM 5627 C CA . SER F 1 88 ? 25.667 81.053 59.238 1.00 11.35 89 SER F CA 1
ATOM 5628 C C . SER F 1 88 ? 24.486 81.537 58.406 1.00 11.98 89 SER F C 1
ATOM 5629 O O . SER F 1 88 ? 23.600 82.239 58.893 1.00 13.73 89 SER F O 1
ATOM 5632 N N . SER F 1 89 ? 24.460 81.122 57.145 1.00 11.03 90 SER F N 1
ATOM 5633 C CA . SER F 1 89 ? 23.220 81.151 56.383 1.00 10.51 90 SER F CA 1
ATOM 5634 C C . SER F 1 89 ? 22.360 79.986 56.854 1.00 11.81 90 SER F C 1
ATOM 5635 O O . SER F 1 89 ? 22.815 78.838 56.857 1.00 12.75 90 SER F O 1
ATOM 5638 N N . THR F 1 90 ? 21.110 80.262 57.213 1.00 11.21 91 THR F N 1
ATOM 5639 C CA . THR F 1 90 ? 20.243 79.227 57.766 1.00 10.78 91 THR F CA 1
ATOM 5640 C C . THR F 1 90 ? 18.850 79.303 57.167 1.00 11.39 91 THR F C 1
ATOM 5641 O O . THR F 1 90 ? 18.314 80.391 56.935 1.00 11.72 91 THR F O 1
ATOM 5645 N N . ILE F 1 91 ? 18.264 78.127 56.953 1.00 10.78 92 ILE F N 1
ATOM 5646 C CA . ILE F 1 91 ? 16.878 77.988 56.537 1.00 11.31 92 ILE F CA 1
ATOM 5647 C C . ILE F 1 91 ? 16.172 77.106 57.555 1.00 11.54 92 ILE F C 1
ATOM 5648 O O . ILE F 1 91 ? 16.585 75.962 57.789 1.00 12.59 92 ILE F O 1
ATOM 5653 N N . HIS F 1 92 ? 15.117 77.635 58.164 1.00 11.18 93 HIS F N 1
ATOM 5654 C CA . HIS F 1 92 ? 14.176 76.830 58.930 1.00 10.30 93 HIS F CA 1
ATOM 5655 C C . HIS F 1 92 ? 13.138 76.271 57.965 1.00 11.12 93 HIS F C 1
ATOM 5656 O O . HIS F 1 92 ? 12.562 77.017 57.169 1.00 13.31 93 HIS F O 1
ATOM 5663 N N . TRP F 1 93 ? 12.898 74.964 58.028 1.00 11.26 94 TRP F N 1
ATOM 5664 C CA . TRP F 1 93 ? 11.990 74.354 57.067 1.00 11.30 94 TRP F CA 1
ATOM 5665 C C . TRP F 1 93 ? 10.641 75.065 57.065 1.00 12.37 94 TRP F C 1
ATOM 5666 O O . TRP F 1 93 ? 10.033 75.276 58.117 1.00 13.85 94 TRP F O 1
ATOM 5677 N N . GLY F 1 94 ? 10.163 75.402 55.867 1.00 12.85 95 GLY F N 1
ATOM 5678 C CA . GLY F 1 94 ? 8.941 76.144 55.677 1.00 13.69 95 GLY F CA 1
ATOM 5679 C C . GLY F 1 94 ? 9.160 77.608 55.362 1.00 12.84 95 GLY F C 1
ATOM 5680 O O . GLY F 1 94 ? 8.255 78.269 54.831 1.00 14.96 95 GLY F O 1
ATOM 5681 N N . SER F 1 95 ? 10.343 78.121 55.671 1.00 12.71 96 SER F N 1
ATOM 5682 C CA . SER F 1 95 ? 10.640 79.517 55.434 1.00 12.20 96 SER F CA 1
ATOM 5683 C C . SER F 1 95 ? 10.926 79.771 53.958 1.00 11.52 96 SER F C 1
ATOM 5684 O O . SER F 1 95 ? 11.460 78.917 53.242 1.00 13.10 96 SER F O 1
ATOM 5687 N N . SER F 1 96 ? 10.568 80.971 53.511 1.00 13.24 97 SER F N 1
ATOM 5688 C CA . SER F 1 96 ? 10.960 81.478 52.208 1.00 14.37 97 SER F CA 1
ATOM 5689 C C . SER F 1 96 ? 12.195 82.365 52.271 1.00 14.55 97 SER F C 1
ATOM 5690 O O . SER F 1 96 ? 12.585 82.936 51.248 1.00 15.86 97 SER F O 1
ATOM 5693 N N . THR F 1 97 ? 12.844 82.452 53.434 1.00 14.19 98 THR F N 1
ATOM 5694 C CA . THR F 1 97 ? 13.922 83.398 53.686 1.00 16.09 98 THR F CA 1
ATOM 5695 C C . THR F 1 97 ? 15.141 82.688 54.248 1.00 14.83 98 THR F C 1
ATOM 5696 O O . THR F 1 97 ? 15.020 81.855 55.152 1.00 15.50 98 THR F O 1
ATOM 5700 N N . VAL F 1 98 ? 16.311 83.024 53.717 1.00 13.48 99 VAL F N 1
ATOM 5701 C CA . VAL F 1 98 ? 17.572 82.628 54.329 1.00 12.62 99 VAL F CA 1
ATOM 5702 C C . VAL F 1 98 ? 17.898 83.655 55.401 1.00 13.06 99 VAL F C 1
ATOM 5703 O O . VAL F 1 98 ? 17.937 84.856 55.121 1.00 15.66 99 VAL F O 1
ATOM 5707 N N . ILE F 1 99 ? 18.115 83.191 56.626 1.00 12.69 100 ILE F N 1
ATOM 5708 C CA . ILE F 1 99 ? 18.383 84.064 57.756 1.00 12.51 100 ILE F CA 1
ATOM 5709 C C . ILE F 1 99 ? 19.839 83.897 58.177 1.00 12.38 100 ILE F C 1
ATOM 5710 O O . ILE F 1 99 ? 20.557 83.029 57.685 1.00 13.27 100 ILE F O 1
ATOM 5715 N N . THR F 1 100 ? 20.272 84.749 59.100 1.00 12.18 101 THR F N 1
ATOM 5716 C CA . THR F 1 100 ? 21.588 84.652 59.716 1.00 12.70 101 THR F CA 1
ATOM 5717 C C . THR F 1 100 ? 21.375 84.093 61.116 1.00 13.68 101 THR F C 1
ATOM 5718 O O . THR F 1 100 ? 20.625 84.674 61.904 1.00 13.89 101 THR F O 1
ATOM 5722 N N . GLU F 1 101 ? 21.993 82.956 61.415 1.00 13.56 102 GLU F N 1
ATOM 5723 C CA . GLU F 1 101 ? 21.795 82.338 62.718 1.00 12.79 102 GLU F CA 1
ATOM 5724 C C . GLU F 1 101 ? 23.099 81.756 63.236 1.00 12.50 102 GLU F C 1
ATOM 5725 O O . GLU F 1 101 ? 23.866 81.152 62.483 1.00 12.57 102 GLU F O 1
ATOM 5731 N N . ASP F 1 102 ? 23.331 81.937 64.532 1.00 13.55 103 ASP F N 1
ATOM 5732 C CA . ASP F 1 102 ? 24.484 81.363 65.216 1.00 13.42 103 ASP F CA 1
ATOM 5733 C C . ASP F 1 102 ? 24.142 79.920 65.559 1.00 13.03 103 ASP F C 1
ATOM 5734 O O . ASP F 1 102 ? 23.303 79.669 66.431 1.00 13.39 103 ASP F O 1
ATOM 5739 N N . VAL F 1 103 ? 24.766 78.976 64.858 1.00 11.93 104 VAL F N 1
ATOM 5740 C CA . VAL F 1 103 ? 24.508 77.557 65.062 1.00 11.70 104 VAL F CA 1
ATOM 5741 C C . VAL F 1 103 ? 25.715 76.850 65.676 1.00 12.79 104 VAL F C 1
ATOM 5742 O O . VAL F 1 103 ? 25.833 75.628 65.581 1.00 13.33 104 VAL F O 1
ATOM 5746 N N . THR F 1 104 ? 26.607 77.606 66.319 1.00 13.43 105 THR F N 1
ATOM 5747 C CA . THR F 1 104 ? 27.779 76.998 66.931 1.00 14.48 105 THR F CA 1
ATOM 5748 C C . THR F 1 104 ? 27.400 75.922 67.944 1.00 15.60 105 THR F C 1
ATOM 5749 O O . THR F 1 104 ? 28.150 74.960 68.120 1.00 16.31 105 THR F O 1
ATOM 5753 N N . SER F 1 105 ? 26.256 76.064 68.625 1.00 14.98 106 SER F N 1
ATOM 5754 C CA . SER F 1 105 ? 25.861 75.068 69.619 1.00 15.18 106 SER F CA 1
ATOM 5755 C C . SER F 1 105 ? 25.398 73.761 68.985 1.00 14.89 106 SER F C 1
ATOM 5756 O O . SER F 1 105 ? 25.348 72.740 69.677 1.00 14.58 106 SER F O 1
ATOM 5759 N N . VAL F 1 106 ? 25.062 73.770 67.694 1.00 14.69 107 VAL F N 1
ATOM 5760 C CA . VAL F 1 106 ? 24.582 72.573 67.010 1.00 13.94 107 VAL F CA 1
ATOM 5761 C C . VAL F 1 106 ? 25.721 71.742 66.440 1.00 12.47 107 VAL F C 1
ATOM 5762 O O . VAL F 1 106 ? 25.591 70.519 66.303 1.00 14.15 107 VAL F O 1
ATOM 5766 N N . VAL F 1 107 ? 26.816 72.387 66.077 1.00 12.26 108 VAL F N 1
ATOM 5767 C CA . VAL F 1 107 ? 27.909 71.700 65.396 1.00 13.03 108 VAL F CA 1
ATOM 5768 C C . VAL F 1 107 ? 28.427 70.488 66.169 1.00 12.28 108 VAL F C 1
ATOM 5769 O O . VAL F 1 107 ? 28.678 69.452 65.543 1.00 12.34 108 VAL F O 1
ATOM 5773 N N . PRO F 1 108 ? 28.629 70.549 67.491 1.00 12.44 109 PRO F N 1
ATOM 5774 C CA . PRO F 1 108 ? 29.241 69.400 68.187 1.00 12.95 109 PRO F CA 1
ATOM 5775 C C . PRO F 1 108 ? 28.479 68.093 68.071 1.00 13.02 109 PRO F C 1
ATOM 5776 O O . PRO F 1 108 ? 29.103 67.023 68.110 1.00 13.61 109 PRO F O 1
ATOM 5780 N N . GLY F 1 109 ? 27.165 68.140 67.911 1.00 12.80 110 GLY F N 1
ATOM 5781 C CA . GLY F 1 109 ? 26.374 66.935 67.844 1.00 13.45 110 GLY F CA 1
ATOM 5782 C C . GLY F 1 109 ? 26.268 66.320 66.470 1.00 12.74 110 GLY F C 1
ATOM 5783 O O . GLY F 1 109 ? 25.681 65.243 66.324 1.00 15.36 110 GLY F O 1
ATOM 5784 N N . ALA F 1 110 ? 26.833 66.950 65.445 1.00 12.51 111 ALA F N 1
ATOM 5785 C CA . ALA F 1 110 ? 26.669 66.480 64.077 1.00 12.57 111 ALA F CA 1
ATOM 5786 C C . ALA F 1 110 ? 27.699 65.416 63.712 1.00 12.21 111 ALA F C 1
ATOM 5787 O O . ALA F 1 110 ? 28.863 65.489 64.114 1.00 13.78 111 ALA F O 1
ATOM 5789 N N A VAL F 1 111 ? 27.269 64.432 62.934 0.30 12.69 112 VAL F N 1
ATOM 5790 N N B VAL F 1 111 ? 27.245 64.417 62.965 0.70 12.94 112 VAL F N 1
ATOM 5791 C CA A VAL F 1 111 ? 28.170 63.399 62.439 0.30 12.80 112 VAL F CA 1
ATOM 5792 C CA B VAL F 1 111 ? 28.121 63.400 62.394 0.70 13.20 112 VAL F CA 1
ATOM 5793 C C A VAL F 1 111 ? 28.814 63.887 61.149 0.30 12.30 112 VAL F C 1
ATOM 5794 C C B VAL F 1 111 ? 28.822 63.987 61.177 0.70 11.81 112 VAL F C 1
ATOM 5795 O O A VAL F 1 111 ? 28.129 64.359 60.234 0.30 12.24 112 VAL F O 1
ATOM 5796 O O B VAL F 1 111 ? 28.178 64.599 60.319 0.70 12.36 112 VAL F O 1
ATOM 5803 N N . ASN F 1 112 ? 30.137 63.778 61.082 1.00 12.81 113 ASN F N 1
ATOM 5804 C CA . ASN F 1 112 ? 30.884 64.262 59.931 1.00 11.91 113 ASN F CA 1
ATOM 5805 C C . ASN F 1 112 ? 30.635 63.388 58.708 1.00 12.53 113 ASN F C 1
ATOM 5806 O O . ASN F 1 112 ? 30.848 62.170 58.737 1.00 13.76 113 ASN F O 1
ATOM 5811 N N . ARG F 1 113 ? 30.206 64.030 57.627 1.00 11.76 114 ARG F N 1
ATOM 5812 C CA . ARG F 1 113 ? 30.021 63.414 56.324 1.00 11.68 114 ARG F CA 1
ATOM 5813 C C . ARG F 1 113 ? 30.629 64.291 55.241 1.00 10.67 114 ARG F C 1
ATOM 5814 O O . ARG F 1 113 ? 30.012 64.572 54.212 1.00 11.81 114 ARG F O 1
ATOM 5822 N N . ASP F 1 114 ? 31.876 64.711 55.457 1.00 10.97 115 ASP F N 1
ATOM 5823 C CA . ASP F 1 114 ? 32.602 65.465 54.448 1.00 11.46 115 ASP F CA 1
ATOM 5824 C C . ASP F 1 114 ? 32.599 64.692 53.137 1.00 11.66 115 ASP F C 1
ATOM 5825 O O . ASP F 1 114 ? 32.788 63.474 53.114 1.00 12.71 115 ASP F O 1
ATOM 5830 N N . LYS F 1 115 ? 32.387 65.415 52.038 1.00 12.15 116 LYS F N 1
ATOM 5831 C CA . LYS F 1 115 ? 32.336 64.878 50.679 1.00 12.00 116 LYS F CA 1
ATOM 5832 C C . LYS F 1 115 ? 31.161 63.935 50.449 1.00 11.98 116 LYS F C 1
ATOM 5833 O O . LYS F 1 115 ? 31.100 63.273 49.394 1.00 12.06 116 LYS F O 1
ATOM 5839 N N A VAL F 1 116 ? 30.232 63.849 51.411 0.47 11.90 117 VAL F N 1
ATOM 5840 N N B VAL F 1 116 ? 30.199 63.858 51.362 0.53 11.58 117 VAL F N 1
ATOM 5841 C CA A VAL F 1 116 ? 29.104 62.923 51.382 0.47 11.81 117 VAL F CA 1
ATOM 5842 C CA B VAL F 1 116 ? 29.061 62.963 51.150 0.53 11.37 117 VAL F CA 1
ATOM 5843 C C A VAL F 1 116 ? 27.904 63.574 52.071 0.47 11.13 117 VAL F C 1
ATOM 5844 C C B VAL F 1 116 ? 27.838 63.506 51.879 0.53 11.19 117 VAL F C 1
ATOM 5845 O O A VAL F 1 116 ? 27.312 63.010 52.998 0.47 10.66 117 VAL F O 1
ATOM 5846 O O B VAL F 1 116 ? 27.162 62.799 52.632 0.53 11.19 117 VAL F O 1
ATOM 5853 N N . THR F 1 117 ? 27.540 64.778 51.635 1.00 10.89 118 THR F N 1
ATOM 5854 C CA . THR F 1 117 ? 26.294 65.399 52.064 1.00 11.01 118 THR F CA 1
ATOM 5855 C C . THR F 1 117 ? 25.662 66.106 50.866 1.00 11.64 118 THR F C 1
ATOM 5856 O O . THR F 1 117 ? 26.181 66.073 49.745 1.00 11.11 118 THR F O 1
ATOM 5860 N N . THR F 1 118 ? 24.534 66.758 51.109 1.00 11.17 119 THR F N 1
ATOM 5861 C CA . THR F 1 118 ? 23.594 67.090 50.039 1.00 10.59 119 THR F CA 1
ATOM 5862 C C . THR F 1 118 ? 23.837 68.472 49.436 1.00 10.45 119 THR F C 1
ATOM 5863 O O . THR F 1 118 ? 22.920 69.269 49.257 1.00 11.48 119 THR F O 1
ATOM 5867 N N . ALA F 1 119 ? 25.086 68.744 49.065 1.00 10.14 120 ALA F N 1
ATOM 5868 C CA . ALA F 1 119 ? 25.459 69.970 48.373 1.00 10.65 120 ALA F CA 1
ATOM 5869 C C . ALA F 1 119 ? 26.424 69.573 47.273 1.00 11.80 120 ALA F C 1
ATOM 5870 O O . ALA F 1 119 ? 27.335 68.784 47.512 1.00 11.80 120 ALA F O 1
ATOM 5872 N N . TYR F 1 120 ? 26.226 70.121 46.075 1.00 10.96 121 TYR F N 1
ATOM 5873 C CA . TYR F 1 120 ? 26.864 69.574 44.884 1.00 11.00 121 TYR F CA 1
ATOM 5874 C C . TYR F 1 120 ? 27.371 70.681 43.981 1.00 11.78 121 TYR F C 1
ATOM 5875 O O . TYR F 1 120 ? 26.602 71.567 43.597 1.00 12.79 121 TYR F O 1
ATOM 5884 N N . ALA F 1 121 ? 28.655 70.610 43.628 1.00 10.62 122 ALA F N 1
ATOM 5885 C CA . ALA F 1 121 ? 29.217 71.521 42.644 1.00 10.62 122 ALA F CA 1
ATOM 5886 C C . ALA F 1 121 ? 28.855 71.053 41.242 1.00 12.23 122 ALA F C 1
ATOM 5887 O O . ALA F 1 121 ? 28.951 69.864 40.927 1.00 12.65 122 ALA F O 1
ATOM 5889 N N . LEU F 1 122 ? 28.462 71.991 40.401 1.00 12.97 123 LEU F N 1
ATOM 5890 C CA . LEU F 1 122 ? 28.151 71.663 39.020 1.00 12.81 123 LEU F CA 1
ATOM 5891 C C . LEU F 1 122 ? 29.442 71.537 38.214 1.00 12.10 123 LEU F C 1
ATOM 5892 O O . LEU F 1 122 ? 30.411 72.263 38.466 1.00 13.32 123 LEU F O 1
ATOM 5897 N N . PRO F 1 123 ? 29.489 70.614 37.268 1.00 13.85 124 PRO F N 1
ATOM 5898 C CA . PRO F 1 123 ? 30.709 70.393 36.496 1.00 14.47 124 PRO F CA 1
ATOM 5899 C C . PRO F 1 123 ? 30.794 71.340 35.305 1.00 15.34 124 PRO F C 1
ATOM 5900 O O . PRO F 1 123 ? 29.844 72.046 34.965 1.00 17.04 124 PRO F O 1
ATOM 5904 N N . ASP F 1 124 ? 31.964 71.320 34.661 1.00 15.03 125 ASP F N 1
ATOM 5905 C CA . ASP F 1 124 ? 32.236 72.179 33.515 1.00 16.68 125 ASP F CA 1
ATOM 5906 C C . ASP F 1 124 ? 31.472 71.770 32.265 1.00 17.93 125 ASP F C 1
ATOM 5907 O O . ASP F 1 124 ? 31.444 72.540 31.297 1.00 20.68 125 ASP F O 1
ATOM 5912 N N . ASN F 1 125 ? 30.856 70.591 32.257 1.00 16.20 126 ASN F N 1
ATOM 5913 C CA . ASN F 1 125 ? 30.235 70.064 31.049 1.00 15.64 126 ASN F CA 1
ATOM 5914 C C . ASN F 1 125 ? 28.736 69.855 31.204 1.00 16.36 126 ASN F C 1
ATOM 5915 O O . ASN F 1 125 ? 28.154 69.039 30.491 1.00 18.64 126 ASN F O 1
ATOM 5920 N N A LEU F 1 126 ? 28.097 70.574 32.115 0.41 15.75 127 LEU F N 1
ATOM 5921 N N B LEU F 1 126 ? 28.105 70.561 32.129 0.59 15.62 127 LEU F N 1
ATOM 5922 C CA A LEU F 1 126 ? 26.645 70.548 32.219 0.41 16.36 127 LEU F CA 1
ATOM 5923 C CA B LEU F 1 126 ? 26.654 70.561 32.240 0.59 16.59 127 LEU F CA 1
ATOM 5924 C C A LEU F 1 126 ? 26.120 71.905 31.761 0.41 16.35 127 LEU F C 1
ATOM 5925 C C B LEU F 1 126 ? 26.191 71.940 31.775 0.59 17.03 127 LEU F C 1
ATOM 5926 O O A LEU F 1 126 ? 26.258 72.896 32.481 0.41 16.23 127 LEU F O 1
ATOM 5927 O O B LEU F 1 126 ? 25.397 72.064 30.850 0.59 17.11 127 LEU F O 1
#

Sequence (756 aa):
AIFHTGSELFIITRGPGKLTLLTWGGLNNLRSVIGAIPTENTGVTKWAVSFSHNYTRFSFIWEGQGEACYQIGNGLTRSPVGRSWSSSSSTIHWGSSTVITEDVTSVVPGAVNRDKVTTAYALPDNLLAIFHTGSELFIITRGPGKLTLLTWGGLNNLRSVIGAIPTENTGVTKWAVSFSHNYTRFSFIWEGQGEEACYQIGNGLTRSPVGRSWSSSSSTIHWGSSTTVITEDVTSVVPGAVNRDKVTTAYALPDNLLAIFHTGSELFIITRGPGKLTLLTWGGLNNLRSVIGAIPTENTGVTKWAVSFSHNYTRFSFIWEGQGEACYQIGNGLTRSPVGRSWSSSSTIHWGSSTVITEDVTSVVPGAVVNRDKVTTAYALPDNLLAIFHTGSELFIITRGPGKKLTLLTWGGLNNLRSVIGAIPTENTGVTKKWAVSFSHNYTRFSFIWEGQGEEEACYQIGNGLTRSPVGRSSWSSSSTIHWGSSTVITEDVTSVVPGAVNRDKVTTAYALPDNLLAIFHTGSELFIITRGPGKLTLLTWGGLNNLRSVIGAIPTENTGVTKWAVSFSHNYTRFSFIWEGQGEACYQIGNGLTRSPVGRSWSSSSSTIHWGSSTVITEDVTSVVPGAVNRDKVTTAYALPDNLLAIFHTGSELFIIITRGPGKLTLLTWGGLNNLRSVIGAIPTENTGVTKWAVSFSHNYTRRFSFIWEGQGEACYQIGNGLTRSPVGRSSWSSSSSTIHWGSSTVITEDVTSVVPGAVVNRDKVVTTAYALPDNLL

Organism: Coprinopsis cinerea (NCBI:txid5346)